Protein 6TA8 (pdb70)

Solvent-accessible surface area: 39970 Å² total; per-residue (Å²): 80,146,85,45,54,23,98,28,98,5,58,25,6,13,10,0,80,41,1,15,82,53,114,15,56,56,64,62,8,26,1,48,15,28,7,4,37,47,121,108,15,19,73,84,41,28,0,108,95,0,6,68,47,0,0,47,20,9,11,5,2,17,2,5,9,41,93,103,157,58,68,46,74,1,28,2,69,7,64,116,83,121,42,8,114,36,40,70,54,95,6,103,150,84,102,87,31,107,58,92,2,85,98,11,0,46,100,4,0,48,53,5,57,17,75,120,14,21,0,0,2,0,0,10,0,10,6,165,96,8,15,13,0,0,5,0,0,0,22,0,3,0,6,25,26,0,14,68,5,8,28,98,3,8,15,42,0,16,56,27,9,105,132,165,98,150,20,103,14,67,156,30,17,15,21,8,72,60,7,4,54,17,7,59,143,0,1,64,22,97,23,0,54,128,12,1,68,38,0,58,94,20,17,94,98,28,124,112,66,91,15,71,45,60,87,146,34,100,44,107,59,16,84,35,34,109,98,28,70,15,44,5,77,73,88,53,0,82,40,0,38,146,111,0,29,125,56,32,120,6,105,20,54,2,0,0,0,2,0,1,2,3,0,1,57,75,29,12,158,22,78,29,17,26,0,16,5,43,18,101,3,44,45,47,0,64,90,165,39,65,10,91,53,8,3,0,6,10,23,13,13,12,4,2,35,5,55,0,126,117,26,135,69,34,45,107,6,0,119,59,4,23,42,15,22,100,99,15,38,32,124,0,10,0,10,29,4,7,105,31,17,26,96,59,181,25,154,42,106,22,68,29,71,10,165,24,67,0,4,0,38,40,51,10,97,83,115,48,38,52,92,12,124,32,46,31,15,72,49,59,4,57,66,0,62,26,64,33,22,0,62,2,29,0,47,0,54,120,24,57,0,76,0,36,3,9,7,2,128,43,13,2,89,95,144,36,0,29,55,4,1,77,10,5,82,107,29,2,39,30,1,6,112,40,3,94,87,143,170,98,134,15,77,80,48,71,4,88,35,109,5,62,36,6,7,5,0,78,36,1,28,85,54,117,14,53,66,69,58,8,23,0,38,19,22,5,3,23,36,122,102,11,18,78,71,47,27,0,104,84,0,3,73,62,0,0,44,28,9,12,5,1,16,1,2,2,50,102,132,149,87,65,38,85,1,41,3,59,9,72,122,70,98,46,15,118,29,38,59,64,104,18,89,133,106,98,54,47,94,70,79,2,84,81,11,0,52,103,4,0,50,56,4,64,12,56,110,17,13,0,0,3,0,0,12,0,15,10,128,96,10,21,9,0,0,4,0,0,0,21,0,2,2,4,13,23,1,18,68,7,5,19,104,1,8,28,38,0,20,59,36,2,106,127,164,109,155,14,104,25,66,159,24,19,1,12,7,55,34,6,5,62,20,8,62,143,0,0,81,20,103,20,0,45,98,8,0,57,42,2,44,51,22,27,89,89,27,130,109,59,80,15,75,52,60,91,145,37,105,48,121,58,23,100,26,36,107,89,32,38,29,48,0,68,82,91,47,1,92,32,0,34,180,94,1,40,120,16,26,122,10,114,22,33,3,0,0,1,5,0,2,2,4,0,0,53,78,32,11,162,24,70,29,14,11,0,16,3,33,8,66,2,43,47,81,0,65,72,140,34,69,8,98,45,10,3,0,7,9,24,6,14,8,4,2,37,7,61,4,98,110,33,165,62,36,34,96,4,0,116,54,11,50,72,36,23,109,81,16,36,35,77,0,7,0,21,5,3,6,101,32,23,25,117,62,181,32,151,30,110,16,64,27,63,23,180,18,61,0,2,0,37,29,38,8,100,17,115,5,41,50,166,110,51,13,12,39,33,14,118,29,44,30,14,66,42,59,1,62,69,0,58,23,70,30,25,0,68,3,30,0,46,3,75,80,33,71,0,126,0,17,4,10,9,2,127,46,21,2,67,115,152,24,0,39,58,2,4,66,28,5,80,131,51,0,38,35,0,6,123,52,1,75,68,97,60,194

Structure (mmCIF, N/CA/C/O backbone):
data_6TA8
#
_entry.id   6TA8
#
_cell.length_a   120.661
_cell.length_b   120.661
_cell.length_c   256.002
_cell.angle_alpha   90.000
_cell.angle_beta   90.000
_cell.angle_gamma   120.000
#
_symmetry.space_group_name_H-M   'H 3'
#
loop_
_entity.id
_entity.type
_entity.pdbx_description
1 polymer 'Tyrocidine synthase 2'
2 water water
#
loop_
_atom_site.group_PDB
_atom_site.id
_atom_site.type_symbol
_atom_site.label_atom_id
_atom_site.label_alt_id
_atom_site.label_comp_id
_atom_site.label_asym_id
_atom_site.label_entity_id
_atom_site.label_seq_id
_atom_site.pdbx_PDB_ins_code
_atom_site.Cartn_x
_atom_site.Cartn_y
_atom_site.Cartn_z
_atom_site.occupancy
_atom_site.B_iso_or_equiv
_atom_site.auth_seq_id
_atom_site.auth_comp_id
_atom_site.auth_asym_id
_atom_site.auth_atom_id
_atom_site.pdbx_PDB_model_num
ATOM 1 N N . SER A 1 26 ? 36.897 -5.948 -33.757 1.00 53.81 6 SER A N 1
ATOM 2 C CA . SER A 1 26 ? 36.920 -5.693 -32.320 1.00 64.42 6 SER A CA 1
ATOM 3 C C . SER A 1 26 ? 37.238 -6.966 -31.542 1.00 65.64 6 SER A C 1
ATOM 4 O O . SER A 1 26 ? 36.491 -7.942 -31.599 1.00 67.57 6 SER A O 1
ATOM 7 N N . GLU A 1 27 ? 38.351 -6.947 -30.814 1.00 64.50 7 GLU A N 1
ATOM 8 C CA . GLU A 1 27 ? 38.757 -8.112 -30.042 1.00 73.54 7 GLU A CA 1
ATOM 9 C C . GLU A 1 27 ? 37.871 -8.279 -28.811 1.00 70.52 7 GLU A C 1
ATOM 10 O O . GLU A 1 27 ? 37.323 -7.313 -28.273 1.00 60.80 7 GLU A O 1
ATOM 16 N N . GLN A 1 28 ? 37.736 -9.528 -28.367 1.00 68.80 8 GLN A N 1
ATOM 17 C CA . GLN A 1 28 ? 36.880 -9.872 -27.239 1.00 65.49 8 GLN A CA 1
ATOM 18 C C . GLN A 1 28 ? 37.671 -10.261 -25.997 1.00 58.03 8 GLN A C 1
ATOM 19 O O . GLN A 1 28 ? 37.074 -10.674 -24.997 1.00 62.37 8 GLN A O 1
ATOM 25 N N . GLY A 1 29 ? 38.994 -10.140 -26.033 1.00 57.42 9 GLY A N 1
ATOM 26 C CA . GLY A 1 29 ? 39.825 -10.474 -24.896 1.00 57.41 9 GLY A CA 1
ATOM 27 C C . GLY A 1 29 ? 39.865 -9.360 -23.869 1.00 59.82 9 GLY A C 1
ATOM 28 O O . GLY A 1 29 ? 39.027 -8.455 -23.851 1.00 55.79 9 GLY A O 1
ATOM 29 N N . VAL A 1 30 ? 40.865 -9.438 -22.997 1.00 61.55 10 VAL A N 1
ATOM 30 C CA . VAL A 1 30 ? 41.081 -8.449 -21.948 1.00 56.32 10 VAL A CA 1
ATOM 31 C C . VAL A 1 30 ? 42.185 -7.508 -22.407 1.00 54.47 10 VAL A C 1
ATOM 32 O O . VAL A 1 30 ? 43.310 -7.943 -22.684 1.00 58.99 10 VAL A O 1
ATOM 36 N N . VAL A 1 31 ? 41.867 -6.220 -22.492 1.00 50.87 11 VAL A N 1
ATOM 37 C CA . VAL A 1 31 ? 42.794 -5.217 -23.002 1.00 52.05 11 VAL A CA 1
ATOM 38 C C . VAL A 1 31 ? 43.652 -4.703 -21.855 1.00 52.99 11 VAL A C 1
ATOM 39 O O . VAL A 1 31 ? 43.142 -4.402 -20.769 1.00 58.41 11 VAL A O 1
ATOM 43 N N . GLU A 1 32 ? 44.959 -4.605 -22.094 1.00 50.97 12 GLU A N 1
ATOM 44 C CA . GLU A 1 32 ? 45.901 -4.113 -21.100 1.00 51.91 12 GLU A CA 1
ATOM 45 C C . GLU A 1 32 ? 46.908 -3.191 -21.772 1.00 52.14 12 GLU A C 1
ATOM 46 O O . GLU A 1 32 ? 47.045 -3.176 -22.998 1.00 59.47 12 GLU A O 1
ATOM 52 N N . GLY A 1 33 ? 47.610 -2.416 -20.955 1.00 39.54 13 GLY A N 1
ATOM 53 C CA . GLY A 1 33 ? 48.702 -1.581 -21.417 1.00 40.55 13 GLY A CA 1
ATOM 54 C C . GLY A 1 33 ? 48.362 -0.101 -21.347 1.00 41.18 13 GLY A C 1
ATOM 55 O O . GLY A 1 33 ? 47.272 0.307 -20.944 1.00 37.70 13 GLY A O 1
ATOM 56 N N . GLU A 1 34 ? 49.340 0.702 -21.761 1.00 43.79 14 GLU A N 1
ATOM 57 C CA . GLU A 1 34 ? 49.193 2.151 -21.736 1.00 47.96 14 GLU A CA 1
ATOM 58 C C . GLU A 1 34 ? 48.268 2.621 -22.853 1.00 47.14 14 GLU A C 1
ATOM 59 O O . GLU A 1 34 ? 48.272 2.073 -23.959 1.00 51.19 14 GLU A O 1
ATOM 65 N N . ILE A 1 35 ? 47.463 3.639 -22.551 1.00 46.40 15 ILE A N 1
ATOM 66 C CA . ILE A 1 35 ? 46.608 4.301 -23.528 1.00 40.83 15 ILE A CA 1
ATOM 67 C C . ILE A 1 35 ? 46.993 5.773 -23.581 1.00 51.90 15 ILE A C 1
ATOM 68 O O . ILE A 1 35 ? 47.440 6.353 -22.587 1.00 52.53 15 ILE A O 1
ATOM 73 N N . ALA A 1 36 ? 46.829 6.374 -24.756 1.00 40.80 16 ALA A N 1
ATOM 74 C CA . ALA A 1 36 ? 47.091 7.796 -24.919 1.00 36.11 16 ALA A CA 1
ATOM 75 C C . ALA A 1 36 ? 45.917 8.617 -24.399 1.00 43.15 16 ALA A C 1
ATOM 76 O O . ALA A 1 36 ? 44.764 8.176 -24.417 1.00 44.62 16 ALA A O 1
ATOM 78 N N . LEU A 1 37 ? 46.222 9.825 -23.933 1.00 48.02 17 LEU A N 1
ATOM 79 C CA . LEU A 1 37 ? 45.206 10.706 -23.371 1.00 48.91 17 LEU A CA 1
ATOM 80 C C . LEU A 1 37 ? 44.390 11.336 -24.494 1.00 49.72 17 LEU A C 1
ATOM 81 O O . LEU A 1 37 ? 44.948 11.966 -25.399 1.00 49.87 17 LEU A O 1
ATOM 86 N N . THR A 1 38 ? 43.071 11.166 -24.435 1.00 47.28 18 THR A N 1
ATOM 87 C CA . THR A 1 38 ? 42.184 11.797 -25.394 1.00 46.10 18 THR A CA 1
ATOM 88 C C . THR A 1 38 ? 42.100 13.299 -25.115 1.00 52.21 18 THR A C 1
ATOM 89 O O . THR A 1 38 ? 42.485 13.757 -24.036 1.00 49.69 18 THR A O 1
ATOM 93 N N . PRO A 1 39 ? 41.623 14.092 -26.085 1.00 51.95 19 PRO A N 1
ATOM 94 C CA . PRO A 1 39 ? 41.547 15.548 -25.856 1.00 49.84 19 PRO A CA 1
ATOM 95 C C . PRO A 1 39 ? 40.758 15.939 -24.618 1.00 42.07 19 PRO A C 1
ATOM 96 O O . PRO A 1 39 ? 41.182 16.841 -23.884 1.00 39.49 19 PRO A O 1
ATOM 100 N N . ILE A 1 40 ? 39.619 15.292 -24.364 1.00 40.58 20 ILE A N 1
ATOM 101 C CA . ILE A 1 40 ? 38.836 15.634 -23.181 1.00 37.46 20 ILE A CA 1
ATOM 102 C C . ILE A 1 40 ? 39.555 15.182 -21.916 1.00 45.54 20 ILE A C 1
ATOM 103 O O . ILE A 1 40 ? 39.351 15.756 -20.838 1.00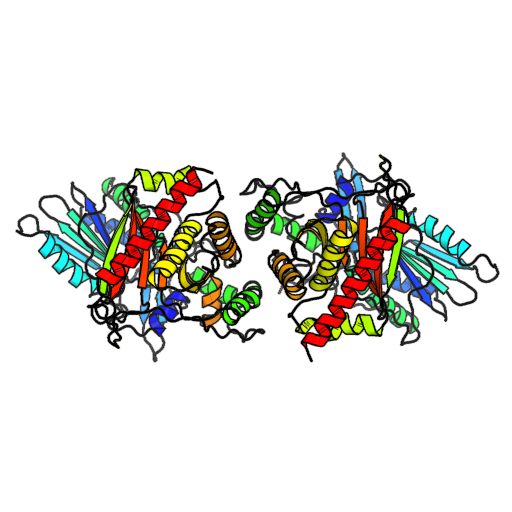 42.35 20 ILE A O 1
ATOM 108 N N . GLN A 1 41 ? 40.412 14.165 -22.020 1.00 44.63 21 GLN A N 1
ATOM 109 C CA . GLN A 1 41 ? 41.228 13.764 -20.882 1.00 38.09 21 GLN A CA 1
ATOM 110 C C . GLN A 1 41 ? 42.384 14.731 -20.665 1.00 45.20 21 GLN A C 1
ATOM 111 O O . GLN A 1 41 ? 42.722 15.051 -19.519 1.00 44.67 21 GLN A O 1
ATOM 117 N N . LYS A 1 42 ? 42.997 15.207 -21.752 1.00 38.87 22 LYS A N 1
ATOM 118 C CA . LYS A 1 42 ? 44.042 16.220 -21.634 1.00 42.00 22 LYS A CA 1
ATOM 119 C C . LYS A 1 42 ? 43.486 17.516 -21.060 1.00 43.28 22 LYS A C 1
ATOM 120 O O . LYS A 1 42 ? 44.153 18.190 -20.266 1.00 49.89 22 LYS A O 1
ATOM 126 N N . TRP A 1 43 ? 42.265 17.882 -21.456 1.00 39.40 23 TRP A N 1
ATOM 127 C CA . TRP A 1 43 ? 41.646 19.100 -20.944 1.00 38.91 23 TRP A CA 1
ATOM 128 C C . TRP A 1 43 ? 41.399 19.017 -19.443 1.00 40.60 23 TRP A C 1
ATOM 129 O O . TRP A 1 43 ? 41.451 20.039 -18.749 1.00 40.57 23 TRP A O 1
ATOM 140 N N . PHE A 1 44 ? 41.135 17.816 -18.925 1.00 40.39 24 PHE A N 1
ATOM 141 C CA . PHE A 1 44 ? 40.892 17.662 -17.494 1.00 42.54 24 PHE A CA 1
ATOM 142 C C . PHE A 1 44 ? 42.162 17.905 -16.687 1.00 40.36 24 PHE A C 1
ATOM 143 O O . PHE A 1 44 ? 42.123 18.558 -15.638 1.00 41.57 24 PHE A O 1
ATOM 151 N N . PHE A 1 45 ? 43.299 17.391 -17.162 1.00 39.21 25 PHE A N 1
ATOM 152 C CA . PHE A 1 45 ? 44.551 17.556 -16.433 1.00 38.55 25 PHE A CA 1
ATOM 153 C C . PHE A 1 45 ? 45.137 18.951 -16.604 1.00 50.28 25 PHE A C 1
ATOM 154 O O . PHE A 1 45 ? 45.768 19.469 -15.676 1.00 51.46 25 PHE A O 1
ATOM 162 N N . ALA A 1 46 ? 44.942 19.571 -17.772 1.00 48.21 26 ALA A N 1
ATOM 163 C CA . ALA A 1 46 ? 45.445 20.922 -17.989 1.00 40.21 26 ALA A CA 1
ATOM 164 C C . ALA A 1 46 ? 44.757 21.941 -17.093 1.00 33.03 26 ALA A C 1
ATOM 165 O O . ALA A 1 46 ? 45.317 23.014 -16.848 1.00 48.90 26 ALA A O 1
ATOM 167 N N . ASN A 1 47 ? 43.555 21.632 -16.602 1.00 36.62 27 ASN A N 1
ATOM 168 C CA . ASN A 1 47 ? 42.875 22.542 -15.688 1.00 49.24 27 ASN A CA 1
ATOM 169 C C . ASN A 1 47 ? 43.539 22.559 -14.317 1.00 45.03 27 ASN A C 1
ATOM 170 O O . ASN A 1 47 ? 43.437 23.559 -13.596 1.00 46.62 27 ASN A O 1
ATOM 175 N N . ASN A 1 48 ? 44.219 21.473 -13.947 1.00 40.84 28 ASN A N 1
ATOM 176 C CA . ASN A 1 48 ? 44.888 21.344 -12.652 1.00 42.10 28 ASN A CA 1
ATOM 177 C C . ASN A 1 48 ? 43.901 21.565 -11.504 1.00 42.69 28 ASN A C 1
ATOM 178 O O . ASN A 1 48 ? 44.039 22.479 -10.689 1.00 50.60 28 ASN A O 1
ATOM 183 N N . PHE A 1 49 ? 42.889 20.702 -11.461 1.00 39.65 29 PHE A N 1
ATOM 184 C CA . PHE A 1 49 ? 41.869 20.791 -10.429 1.00 44.59 29 PHE A CA 1
ATOM 185 C C . PHE A 1 49 ? 42.448 20.447 -9.062 1.00 41.86 29 PHE A C 1
ATOM 186 O O . PHE A 1 49 ? 43.380 19.648 -8.938 1.00 39.99 29 PHE A O 1
ATOM 194 N N . THR A 1 50 ? 41.885 21.065 -8.027 1.00 45.17 30 THR A N 1
ATOM 195 C CA . THR A 1 50 ? 42.197 20.684 -6.657 1.00 39.31 30 THR A CA 1
ATOM 196 C C . THR A 1 50 ? 41.379 19.454 -6.289 1.00 39.91 30 THR A C 1
ATOM 197 O O . THR A 1 50 ? 40.167 19.413 -6.526 1.00 46.70 30 THR A O 1
ATOM 201 N N . ASP A 1 51 ? 42.045 18.450 -5.719 1.00 42.51 31 ASP A N 1
ATOM 202 C CA . ASP A 1 51 ? 41.430 17.153 -5.441 1.00 41.20 31 ASP A CA 1
ATOM 203 C C . ASP A 1 51 ? 40.809 16.574 -6.711 1.00 39.20 31 ASP A C 1
ATOM 204 O O . ASP A 1 51 ? 39.626 16.227 -6.757 1.00 44.20 31 ASP A O 1
ATOM 209 N N . ARG A 1 52 ? 41.630 16.475 -7.760 1.00 33.69 32 ARG A N 1
ATOM 210 C CA . ARG A 1 52 ? 41.162 15.978 -9.049 1.00 41.46 32 ARG A CA 1
ATOM 211 C C . ARG A 1 52 ? 40.653 14.543 -8.981 1.00 42.25 32 ARG A C 1
ATOM 212 O O . ARG A 1 52 ? 40.037 14.076 -9.945 1.00 39.41 32 ARG A O 1
ATOM 220 N N . HIS A 1 53 ? 40.897 13.835 -7.875 1.00 34.35 33 HIS A N 1
ATOM 221 C CA . HIS A 1 53 ? 40.312 12.514 -7.687 1.00 27.66 33 HIS A CA 1
ATOM 222 C C . HIS A 1 53 ? 38.833 12.587 -7.337 1.00 31.52 33 HIS A C 1
ATOM 223 O O . HIS A 1 53 ? 38.141 11.565 -7.407 1.00 31.80 33 HIS A O 1
ATOM 230 N N . HIS A 1 54 ? 38.338 13.762 -6.956 1.00 34.98 34 HIS A N 1
ATOM 231 C CA . HIS A 1 54 ? 36.928 13.978 -6.638 1.00 36.12 34 HIS A CA 1
ATOM 232 C C . HIS A 1 54 ? 36.331 14.807 -7.774 1.00 45.31 34 HIS A C 1
ATOM 233 O O . HIS A 1 54 ? 36.301 16.038 -7.720 1.00 44.52 34 HIS A O 1
ATOM 240 N N . TRP A 1 55 ? 35.854 14.113 -8.805 1.00 41.87 35 TRP A N 1
ATOM 241 C CA . TRP A 1 55 ? 35.330 14.736 -10.013 1.00 39.99 35 TRP A CA 1
ATOM 242 C C . TRP A 1 55 ? 34.596 13.677 -10.822 1.00 39.33 35 TRP A C 1
ATOM 243 O O . TRP A 1 55 ? 35.051 13.286 -11.901 1.00 35.67 35 TRP A O 1
ATOM 254 N N . ASN A 1 56 ? 33.467 13.201 -10.306 1.00 35.86 36 ASN A N 1
ATOM 255 C CA . ASN A 1 56 ? 32.850 11.965 -10.764 1.00 37.30 36 ASN A CA 1
ATOM 256 C C . ASN A 1 56 ? 31.473 12.225 -11.368 1.00 34.99 36 ASN A C 1
ATOM 257 O O . ASN A 1 56 ? 30.984 13.356 -11.420 1.00 39.26 36 ASN A O 1
ATOM 262 N N . GLN A 1 57 ? 30.866 11.140 -11.842 1.00 27.52 37 GLN A N 1
ATOM 263 C CA . GLN A 1 57 ? 29.453 11.068 -12.180 1.00 35.30 37 GLN A CA 1
ATOM 264 C C . GLN A 1 57 ? 28.874 9.861 -11.459 1.00 38.14 37 GLN A C 1
ATOM 265 O O . GLN A 1 57 ? 29.536 8.825 -11.346 1.00 40.32 37 GLN A O 1
ATOM 271 N N . ALA A 1 58 ? 27.647 9.992 -10.961 1.00 34.54 38 ALA A N 1
ATOM 272 C CA . ALA A 1 58 ? 27.067 8.934 -10.148 1.00 43.19 38 ALA A CA 1
ATOM 273 C C . ALA A 1 58 ? 25.562 8.877 -10.354 1.00 42.49 38 ALA A C 1
ATOM 274 O O . ALA A 1 58 ? 24.926 9.876 -10.702 1.00 33.49 38 ALA A O 1
ATOM 276 N N . VAL A 1 59 ? 25.002 7.685 -10.139 1.00 38.49 39 VAL A N 1
ATOM 277 C CA . VAL A 1 59 ? 23.564 7.464 -10.166 1.00 39.93 39 VAL A CA 1
ATOM 278 C C . VAL A 1 59 ? 23.179 6.666 -8.928 1.00 48.44 39 VAL A C 1
ATOM 279 O O . VAL A 1 59 ? 23.961 5.858 -8.416 1.00 46.39 39 VAL A O 1
ATOM 283 N N . MET A 1 60 ? 21.966 6.906 -8.438 1.00 52.27 40 MET A N 1
ATOM 284 C CA . MET A 1 60 ? 21.427 6.212 -7.275 1.00 51.50 40 MET A CA 1
ATOM 285 C C . MET A 1 60 ? 20.221 5.399 -7.718 1.00 63.31 40 MET A C 1
ATOM 286 O O . MET A 1 60 ? 19.217 5.967 -8.162 1.00 67.25 40 MET A O 1
ATOM 291 N N . LEU A 1 61 ? 20.325 4.079 -7.613 1.00 61.26 41 LEU A N 1
ATOM 292 C CA . LEU A 1 61 ? 19.261 3.174 -8.021 1.00 55.83 41 LEU A CA 1
ATOM 293 C C . LEU A 1 61 ? 18.461 2.712 -6.808 1.00 61.45 41 LEU A C 1
ATOM 294 O O . LEU A 1 61 ? 18.871 2.873 -5.657 1.00 66.55 41 LEU A O 1
ATOM 299 N N . PHE A 1 62 ? 17.299 2.123 -7.085 1.00 60.91 42 PHE A N 1
ATOM 300 C CA . PHE A 1 62 ? 16.387 1.680 -6.043 1.00 64.13 42 PHE A CA 1
ATOM 301 C C . PHE A 1 62 ? 15.701 0.395 -6.482 1.00 62.73 42 PHE A C 1
ATOM 302 O O . PHE A 1 62 ? 15.475 0.168 -7.674 1.00 70.87 42 PHE A O 1
ATOM 310 N N . ARG A 1 63 ? 15.384 -0.450 -5.505 1.00 64.73 43 ARG A N 1
ATOM 311 C CA . ARG A 1 63 ? 14.630 -1.675 -5.749 1.00 67.53 43 ARG A CA 1
ATOM 312 C C . ARG A 1 63 ? 13.785 -1.955 -4.517 1.00 72.22 43 ARG A C 1
ATOM 313 O O . ARG A 1 63 ? 14.331 -2.156 -3.427 1.00 72.50 43 ARG A O 1
ATOM 321 N N . GLU A 1 64 ? 12.460 -1.962 -4.691 1.00 71.72 44 GLU A N 1
ATOM 322 C CA . GLU A 1 64 ? 11.560 -2.080 -3.547 1.00 74.90 44 GLU A CA 1
ATOM 323 C C . GLU A 1 64 ? 11.754 -3.402 -2.814 1.00 74.03 44 GLU A C 1
ATOM 324 O O . GLU A 1 64 ? 11.761 -3.439 -1.578 1.00 74.56 44 GLU A O 1
ATOM 330 N N . ASP A 1 65 ? 11.916 -4.498 -3.554 1.00 69.30 45 ASP A N 1
ATOM 331 C CA . ASP A 1 65 ? 12.175 -5.792 -2.934 1.00 71.66 45 ASP A CA 1
ATOM 332 C C . ASP A 1 65 ? 13.627 -5.959 -2.507 1.00 71.71 45 ASP A C 1
ATOM 333 O O . ASP A 1 65 ? 13.974 -7.006 -1.948 1.00 66.11 45 ASP A O 1
ATOM 338 N N . GLY A 1 66 ? 14.474 -4.967 -2.757 1.00 69.17 46 GLY A N 1
ATOM 339 C CA . GLY A 1 66 ? 15.844 -4.987 -2.292 1.00 68.60 46 GLY A CA 1
ATOM 340 C C . GLY A 1 66 ? 16.789 -5.695 -3.248 1.00 67.89 46 GLY A C 1
ATOM 341 O O . GLY A 1 66 ? 16.391 -6.484 -4.103 1.00 64.74 46 GLY A O 1
ATOM 342 N N . PHE A 1 67 ? 18.072 -5.389 -3.090 1.00 67.88 47 PHE A N 1
ATOM 343 C CA . PHE A 1 67 ? 19.143 -6.034 -3.833 1.00 63.94 47 PHE A CA 1
ATOM 344 C C . PHE A 1 67 ? 19.792 -7.122 -2.986 1.00 59.86 47 PHE A C 1
ATOM 345 O O . PHE A 1 67 ? 19.734 -7.103 -1.754 1.00 69.82 47 PHE A O 1
ATOM 353 N N . ASP A 1 68 ? 20.417 -8.076 -3.667 1.00 61.35 48 ASP A N 1
ATOM 354 C CA . ASP A 1 68 ? 21.254 -9.084 -3.030 1.00 65.00 48 ASP A CA 1
ATOM 355 C C . ASP A 1 68 ? 22.705 -8.741 -3.330 1.00 67.25 48 ASP A C 1
ATOM 356 O O . ASP A 1 68 ? 23.105 -8.701 -4.499 1.00 64.11 48 ASP A O 1
ATOM 361 N N . GLU A 1 69 ? 23.485 -8.483 -2.277 1.00 70.37 49 GLU A N 1
ATOM 362 C CA . GLU A 1 69 ? 24.850 -8.006 -2.472 1.00 69.92 49 GLU A CA 1
ATOM 363 C C . GLU A 1 69 ? 25.699 -9.036 -3.207 1.00 64.51 49 GLU A C 1
ATOM 364 O O . GLU A 1 69 ? 26.568 -8.674 -4.008 1.00 61.40 49 GLU A O 1
ATOM 370 N N . GLY A 1 70 ? 25.457 -10.325 -2.954 1.00 64.16 50 GLY A N 1
ATOM 371 C CA . GLY A 1 70 ? 26.187 -11.359 -3.668 1.00 59.39 50 GLY A CA 1
ATOM 372 C C . GLY A 1 70 ? 25.934 -11.335 -5.162 1.00 61.67 50 GLY A C 1
ATOM 373 O O . GLY A 1 70 ? 26.802 -11.720 -5.950 1.00 59.88 50 GLY A O 1
ATOM 374 N N . LEU A 1 71 ? 24.750 -10.879 -5.569 1.00 58.79 51 LEU A N 1
ATOM 375 C CA . LEU A 1 71 ? 24.414 -10.713 -6.978 1.00 59.97 51 LEU A CA 1
ATOM 376 C C . LEU A 1 71 ? 24.898 -9.385 -7.542 1.00 64.36 51 LEU A C 1
ATOM 377 O O . LEU A 1 71 ? 25.295 -9.325 -8.712 1.00 61.14 51 LEU A O 1
ATOM 382 N N . VAL A 1 72 ? 24.862 -8.319 -6.739 1.00 63.18 52 VAL A N 1
ATOM 383 C CA . VAL A 1 72 ? 25.397 -7.033 -7.177 1.00 53.37 52 VAL A CA 1
ATOM 384 C C . VAL A 1 72 ? 26.897 -7.139 -7.412 1.00 57.07 52 VAL A C 1
ATOM 385 O O . VAL A 1 72 ? 27.427 -6.609 -8.397 1.00 56.15 52 VAL A O 1
ATOM 389 N N . ARG A 1 73 ? 27.605 -7.831 -6.517 1.00 56.26 53 ARG A N 1
ATOM 390 C CA . ARG A 1 73 ? 29.038 -8.029 -6.703 1.00 52.61 53 ARG A CA 1
ATOM 391 C C . ARG A 1 73 ? 29.320 -8.887 -7.929 1.00 56.13 53 ARG A C 1
ATOM 392 O O . ARG A 1 73 ? 30.221 -8.576 -8.717 1.00 54.50 53 ARG A O 1
ATOM 400 N N . GLN A 1 74 ? 28.557 -9.969 -8.110 1.00 58.05 54 GLN A N 1
ATOM 401 C CA . GLN A 1 74 ? 28.755 -10.829 -9.272 1.00 55.32 54 GLN A CA 1
ATOM 402 C C . GLN A 1 74 ? 28.466 -10.090 -10.571 1.00 56.09 54 GLN A C 1
ATOM 403 O O . GLN A 1 74 ? 29.107 -10.358 -11.594 1.00 52.88 54 GLN A O 1
ATOM 409 N N . ALA A 1 75 ? 27.512 -9.158 -10.552 1.00 57.39 55 ALA A N 1
ATOM 410 C CA . ALA A 1 75 ? 27.222 -8.372 -11.745 1.00 54.47 55 ALA A CA 1
ATOM 411 C C . ALA A 1 75 ? 28.358 -7.406 -12.054 1.00 50.96 55 ALA A C 1
ATOM 412 O O . ALA A 1 75 ? 28.809 -7.307 -13.201 1.00 53.69 55 ALA A O 1
ATOM 414 N N . PHE A 1 76 ? 28.843 -6.688 -11.037 1.00 51.68 56 PHE A N 1
ATOM 415 C CA . PHE A 1 76 ? 29.904 -5.713 -11.264 1.00 51.89 56 PHE A CA 1
ATOM 416 C C . PHE A 1 76 ? 31.243 -6.386 -11.538 1.00 52.91 56 PHE A C 1
ATOM 417 O O . PHE A 1 76 ? 32.074 -5.828 -12.265 1.00 49.81 56 PHE A O 1
ATOM 425 N N . GLN A 1 77 ? 31.476 -7.575 -10.974 1.00 56.08 57 GLN A N 1
ATOM 426 C CA . GLN A 1 77 ? 32.684 -8.321 -11.313 1.00 50.22 57 GLN A CA 1
ATOM 427 C C . GLN A 1 77 ? 32.735 -8.645 -12.800 1.00 50.44 57 GLN A C 1
ATOM 428 O O . GLN A 1 77 ? 33.822 -8.706 -13.386 1.00 54.71 57 GLN A O 1
ATOM 434 N N . GLN A 1 78 ? 31.575 -8.852 -13.424 1.00 46.47 58 GLN A N 1
ATOM 435 C CA . GLN A 1 78 ? 31.527 -9.107 -14.858 1.00 53.42 58 GLN A CA 1
ATOM 436 C C . GLN A 1 78 ? 31.519 -7.815 -15.666 1.00 51.74 58 GLN A C 1
ATOM 437 O O . GLN A 1 78 ? 32.074 -7.777 -16.770 1.00 49.12 58 GLN A O 1
ATOM 443 N N . ILE A 1 79 ? 30.905 -6.755 -15.136 1.00 47.31 59 ILE A N 1
ATOM 444 C CA . ILE A 1 79 ? 30.855 -5.483 -15.852 1.00 41.48 59 ILE A CA 1
ATOM 445 C C . ILE A 1 79 ? 32.254 -4.902 -16.007 1.00 46.68 59 ILE A C 1
ATOM 446 O O . ILE A 1 79 ? 32.666 -4.515 -17.107 1.00 44.93 59 ILE A O 1
ATOM 451 N N . VAL A 1 80 ? 33.008 -4.835 -14.906 1.00 47.09 60 VAL A N 1
ATOM 452 C CA . VAL A 1 80 ? 34.341 -4.243 -14.951 1.00 38.73 60 VAL A CA 1
ATOM 453 C C . VAL A 1 80 ? 35.295 -5.108 -15.767 1.00 43.16 60 VAL A C 1
ATOM 454 O O . VAL A 1 80 ? 36.242 -4.596 -16.377 1.00 45.58 60 VAL A O 1
ATOM 458 N N . GLU A 1 81 ? 35.066 -6.422 -15.803 1.00 44.73 61 GLU A N 1
ATOM 459 C CA . GLU A 1 81 ? 35.863 -7.281 -16.672 1.00 49.26 61 GLU A CA 1
ATOM 460 C C . GLU A 1 81 ? 35.492 -7.075 -18.137 1.00 48.31 61 GLU A C 1
ATOM 461 O O . GLU A 1 81 ? 36.363 -7.093 -19.014 1.00 44.09 61 GLU A O 1
ATOM 467 N N . HIS A 1 82 ? 34.204 -6.867 -18.418 1.00 44.00 62 HIS A N 1
ATOM 468 C CA . HIS A 1 82 ? 33.761 -6.696 -19.798 1.00 46.65 62 HIS A CA 1
ATOM 469 C C . HIS A 1 82 ? 34.210 -5.352 -20.358 1.00 49.30 62 HIS A C 1
ATOM 470 O O . HIS A 1 82 ? 34.844 -5.288 -21.417 1.00 51.92 62 HIS A O 1
ATOM 477 N N . HIS A 1 83 ? 33.890 -4.265 -19.660 1.00 49.53 63 HIS A N 1
ATOM 478 C CA . HIS A 1 83 ? 34.258 -2.919 -20.094 1.00 41.11 63 HIS A CA 1
ATOM 479 C C . HIS A 1 83 ? 35.629 -2.593 -19.515 1.00 47.46 63 HIS A C 1
ATOM 480 O O . HIS A 1 83 ? 35.753 -2.219 -18.346 1.00 50.18 63 HIS A O 1
ATOM 487 N N . ASP A 1 84 ? 36.667 -2.729 -20.346 1.00 46.78 64 ASP A N 1
ATOM 488 C CA . ASP A 1 84 ? 38.041 -2.626 -19.868 1.00 43.17 64 ASP A CA 1
ATOM 489 C C . ASP A 1 84 ? 38.409 -1.222 -19.405 1.00 47.18 64 ASP A C 1
ATOM 490 O O . ASP A 1 84 ? 39.338 -1.077 -18.604 1.00 47.00 64 ASP A O 1
ATOM 495 N N . ALA A 1 85 ? 37.710 -0.190 -19.884 1.00 41.15 65 ALA A N 1
ATOM 496 C CA . ALA A 1 85 ? 38.047 1.174 -19.492 1.00 42.04 65 ALA A CA 1
ATOM 497 C C . ALA A 1 85 ? 37.817 1.431 -18.007 1.00 36.28 65 ALA A C 1
ATOM 498 O O . ALA A 1 85 ? 38.432 2.346 -17.450 1.00 27.05 65 ALA A O 1
ATOM 500 N N . LEU A 1 86 ? 36.953 0.651 -17.357 1.00 34.48 66 LEU A N 1
ATOM 501 C CA . LEU A 1 86 ? 36.684 0.834 -15.936 1.00 38.04 66 LEU A CA 1
ATOM 502 C C . LEU A 1 86 ? 37.812 0.324 -15.048 1.00 38.36 66 LEU A C 1
ATOM 503 O O . LEU A 1 86 ? 37.763 0.538 -13.832 1.00 44.84 66 LEU A O 1
ATOM 508 N N . ARG A 1 87 ? 38.819 -0.340 -15.618 1.00 46.36 67 ARG A N 1
ATOM 509 C CA . ARG A 1 87 ? 39.988 -0.800 -14.877 1.00 34.23 67 ARG A CA 1
ATOM 510 C C . ARG A 1 87 ? 41.176 0.142 -15.034 1.00 38.27 67 ARG A C 1
ATOM 511 O O . ARG A 1 87 ? 42.328 -0.284 -14.902 1.00 45.36 67 ARG A O 1
ATOM 519 N N . MET A 1 88 ? 40.918 1.416 -15.308 1.00 39.53 68 MET A N 1
ATOM 520 C CA . MET A 1 88 ? 41.972 2.370 -15.615 1.00 40.16 68 MET A CA 1
ATOM 521 C C . MET A 1 88 ? 42.546 2.990 -14.346 1.00 44.07 68 MET A C 1
ATOM 522 O O . MET A 1 88 ? 41.842 3.192 -13.353 1.00 39.80 68 MET A O 1
ATOM 527 N N . VAL A 1 89 ? 43.845 3.292 -14.396 1.00 39.50 69 VAL A N 1
ATOM 528 C CA . VAL A 1 89 ? 44.534 4.038 -13.352 1.00 42.07 69 VAL A CA 1
ATOM 529 C C . VAL A 1 89 ? 45.417 5.082 -14.023 1.00 45.23 69 VAL A C 1
ATOM 530 O O . VAL A 1 89 ? 45.798 4.951 -15.188 1.00 49.86 69 VAL A O 1
ATOM 534 N N . TYR A 1 90 ? 45.741 6.132 -13.270 1.00 47.63 70 TYR A N 1
ATOM 535 C CA . TYR A 1 90 ? 46.480 7.274 -13.796 1.00 46.78 70 TYR A CA 1
ATOM 536 C C . TYR A 1 90 ? 47.688 7.538 -12.910 1.00 54.12 70 TYR A C 1
ATOM 537 O O . TYR A 1 90 ? 47.536 7.772 -11.708 1.00 53.52 70 TYR A O 1
ATOM 546 N N . LYS A 1 91 ? 48.878 7.517 -13.501 1.00 56.01 71 LYS A N 1
ATOM 547 C CA . LYS A 1 91 ? 50.113 7.725 -12.763 1.00 52.92 71 LYS A CA 1
ATOM 548 C C . LYS A 1 91 ? 50.777 9.028 -13.187 1.00 60.29 71 LYS A C 1
ATOM 549 O O . LYS A 1 91 ? 50.727 9.420 -14.356 1.00 60.85 71 LYS A O 1
ATOM 555 N N . GLN A 1 92 ? 51.406 9.697 -12.221 1.00 60.63 72 GLN A N 1
ATOM 556 C CA . GLN A 1 92 ? 52.058 10.978 -12.478 1.00 67.00 72 GLN A CA 1
ATOM 557 C C . GLN A 1 92 ? 53.577 10.840 -12.430 1.00 72.03 72 GLN A C 1
ATOM 558 O O . GLN A 1 92 ? 54.233 11.415 -11.555 1.00 75.72 72 GLN A O 1
ATOM 564 N N . GLU A 1 93 ? 54.149 10.089 -13.368 1.00 76.33 73 GLU A N 1
ATOM 565 C CA . GLU A 1 93 ? 55.586 9.847 -13.392 1.00 76.60 73 GLU A CA 1
ATOM 566 C C . GLU A 1 93 ? 56.297 10.965 -14.147 1.00 82.48 73 GLU A C 1
ATOM 567 O O . GLU A 1 93 ? 55.879 11.342 -15.247 1.00 81.17 73 GLU A O 1
ATOM 573 N N . ASP A 1 94 ? 57.371 11.490 -13.550 1.00 82.72 74 ASP A N 1
ATOM 574 C CA . ASP A 1 94 ? 58.191 12.542 -14.156 1.00 81.45 74 ASP A CA 1
ATOM 575 C C . ASP A 1 94 ? 57.375 13.792 -14.477 1.00 83.48 74 ASP A C 1
ATOM 576 O O . ASP A 1 94 ? 57.715 14.552 -15.388 1.00 84.78 74 ASP A O 1
ATOM 581 N N . GLY A 1 95 ? 56.297 14.021 -13.729 1.00 80.39 75 GLY A N 1
ATOM 582 C CA . GLY A 1 95 ? 55.416 15.144 -13.952 1.00 81.29 75 GLY A CA 1
ATOM 583 C C . GLY A 1 95 ? 54.329 14.893 -14.978 1.00 84.10 75 GLY A C 1
ATOM 584 O O . GLY A 1 95 ? 53.218 15.414 -14.831 1.00 76.95 75 GLY A O 1
ATOM 585 N N . ALA A 1 96 ? 54.621 14.110 -16.013 1.00 83.31 76 ALA A N 1
ATOM 586 C CA . ALA A 1 96 ? 53.621 13.767 -17.009 1.00 73.05 76 ALA A CA 1
ATOM 587 C C . ALA A 1 96 ? 52.652 12.727 -16.456 1.00 77.37 76 ALA A C 1
ATOM 588 O O . ALA A 1 96 ? 52.937 12.026 -15.480 1.00 71.07 76 ALA A O 1
ATOM 590 N N . ILE A 1 97 ? 51.493 12.632 -17.098 1.00 71.20 77 ILE A N 1
ATOM 591 C CA . ILE A 1 97 ? 50.430 11.725 -16.681 1.00 55.52 77 ILE A CA 1
ATOM 592 C C . ILE A 1 97 ? 50.393 10.542 -17.635 1.00 56.22 77 ILE A C 1
ATOM 593 O O . ILE A 1 97 ? 50.466 10.710 -18.859 1.00 66.55 77 ILE A O 1
ATOM 598 N N . LYS A 1 98 ? 50.284 9.340 -17.074 1.00 56.26 78 LYS A N 1
ATOM 599 C CA . LYS A 1 98 ? 50.267 8.102 -17.843 1.00 51.41 78 LYS A CA 1
ATOM 600 C C . LYS A 1 98 ? 49.089 7.260 -17.379 1.00 50.54 78 LYS A C 1
ATOM 601 O O . LYS A 1 98 ? 49.034 6.861 -16.211 1.00 46.82 78 LYS A O 1
ATOM 607 N N . GLN A 1 99 ? 48.145 7.003 -18.281 1.00 50.62 79 GLN A N 1
ATOM 608 C CA . GLN A 1 99 ? 46.998 6.155 -17.982 1.00 49.54 79 GLN A CA 1
ATOM 609 C C . GLN A 1 99 ? 47.250 4.753 -18.519 1.00 48.68 79 GLN A C 1
ATOM 610 O O . GLN A 1 99 ? 47.648 4.585 -19.677 1.00 47.00 79 GLN A O 1
ATOM 616 N N . ILE A 1 100 ? 47.038 3.752 -17.669 1.00 47.21 80 ILE A N 1
ATOM 617 C CA . ILE A 1 100 ? 47.248 2.353 -18.019 1.00 49.47 80 ILE A CA 1
ATOM 618 C C . ILE A 1 100 ? 45.945 1.601 -17.800 1.00 50.68 80 ILE A C 1
ATOM 619 O O . ILE A 1 100 ? 45.340 1.696 -16.725 1.00 51.80 80 ILE A O 1
ATOM 624 N N . ASN A 1 101 ? 45.517 0.855 -18.814 1.00 48.24 81 ASN A N 1
ATOM 625 C CA . ASN A 1 101 ? 44.384 -0.050 -18.674 1.00 49.77 81 ASN A CA 1
ATOM 626 C C . ASN A 1 101 ? 44.884 -1.335 -18.025 1.00 52.16 81 ASN A C 1
ATOM 627 O O . ASN A 1 101 ? 45.564 -2.140 -18.669 1.00 52.60 81 ASN A O 1
ATOM 632 N N . ARG A 1 102 ? 44.565 -1.523 -16.750 1.00 53.82 82 ARG A N 1
ATOM 633 C CA . ARG A 1 102 ? 45.023 -2.705 -16.041 1.00 47.77 82 ARG A CA 1
ATOM 634 C C . ARG A 1 102 ? 44.223 -3.933 -16.470 1.00 53.92 82 ARG A C 1
ATOM 635 O O . ARG A 1 102 ? 43.130 -3.835 -17.037 1.00 45.87 82 ARG A O 1
ATOM 643 N N . GLY A 1 103 ? 44.791 -5.101 -16.198 1.00 53.03 83 GLY A N 1
ATOM 644 C CA . GLY A 1 103 ? 44.153 -6.368 -16.489 1.00 46.52 83 GLY A CA 1
ATOM 645 C C . GLY A 1 103 ? 43.207 -6.800 -15.391 1.00 44.90 83 GLY A C 1
ATOM 646 O O . GLY A 1 103 ? 42.664 -5.979 -14.645 1.00 49.75 83 GLY A O 1
ATOM 647 N N . LEU A 1 104 ? 43.006 -8.112 -15.289 1.00 41.80 84 LEU A N 1
ATOM 648 C CA . LEU A 1 104 ? 42.145 -8.706 -14.267 1.00 53.00 84 LEU A CA 1
ATOM 649 C C . LEU A 1 104 ? 42.943 -9.156 -13.049 1.00 54.76 84 LEU A C 1
ATOM 650 O O . LEU A 1 104 ? 42.650 -10.196 -12.452 1.00 57.04 84 LEU A O 1
ATOM 655 N N . THR A 1 105 ? 43.959 -8.388 -12.660 1.00 48.96 85 THR A N 1
ATOM 656 C CA . THR A 1 105 ? 44.827 -8.756 -11.548 1.00 55.62 85 THR A CA 1
ATOM 657 C C . THR A 1 105 ? 44.493 -8.031 -10.254 1.00 51.98 85 THR A C 1
ATOM 658 O O . THR A 1 105 ? 44.641 -8.615 -9.176 1.00 56.33 85 THR A O 1
ATOM 662 N N . ASP A 1 106 ? 44.053 -6.779 -10.332 1.00 52.18 86 ASP A N 1
ATOM 663 C CA . ASP A 1 106 ? 43.731 -5.986 -9.159 1.00 56.55 86 ASP A CA 1
ATOM 664 C C . ASP A 1 106 ? 42.234 -6.051 -8.873 1.00 50.20 86 ASP A C 1
ATOM 665 O O . ASP A 1 106 ? 41.470 -6.740 -9.552 1.00 41.70 86 ASP A O 1
ATOM 670 N N . GLU A 1 107 ? 41.815 -5.317 -7.845 1.00 60.41 87 GLU A N 1
ATOM 671 C CA . GLU A 1 107 ? 40.402 -5.245 -7.507 1.00 56.24 87 GLU A CA 1
ATOM 672 C C . GLU A 1 107 ? 39.642 -4.481 -8.582 1.00 56.62 87 GLU A C 1
ATOM 673 O O . GLU A 1 107 ? 40.109 -3.458 -9.091 1.00 59.55 87 GLU A O 1
ATOM 679 N N . ARG A 1 108 ? 38.458 -4.984 -8.923 1.00 45.70 88 ARG A N 1
ATOM 680 C CA . ARG A 1 108 ? 37.682 -4.424 -10.019 1.00 48.29 88 ARG A CA 1
ATOM 681 C C . ARG A 1 108 ? 36.750 -3.302 -9.584 1.00 50.45 88 ARG A C 1
ATOM 682 O O . ARG A 1 108 ? 36.382 -2.468 -10.420 1.00 41.04 88 ARG A O 1
ATOM 690 N N . PHE A 1 109 ? 36.374 -3.250 -8.308 1.00 43.49 89 PHE A N 1
ATOM 691 C CA . PHE A 1 109 ? 35.517 -2.185 -7.801 1.00 36.75 89 PHE A CA 1
ATOM 692 C C . PHE A 1 109 ? 35.544 -2.214 -6.280 1.00 50.68 89 PHE A C 1
ATOM 693 O O . PHE A 1 109 ? 35.866 -3.235 -5.665 1.00 47.35 89 PHE A O 1
ATOM 701 N N . ARG A 1 110 ? 35.202 -1.075 -5.683 1.00 39.73 90 ARG A N 1
ATOM 702 C CA . ARG A 1 110 ? 35.123 -0.933 -4.236 1.00 44.09 90 ARG A CA 1
ATOM 703 C C . ARG A 1 110 ? 33.662 -0.981 -3.806 1.00 50.58 90 ARG A C 1
ATOM 704 O O . ARG A 1 110 ? 32.833 -0.227 -4.326 1.00 47.12 90 ARG A O 1
ATOM 712 N N . PHE A 1 111 ? 33.355 -1.863 -2.859 1.00 45.29 91 PHE A N 1
ATOM 713 C CA . PHE A 1 111 ? 31.987 -2.123 -2.436 1.00 42.81 91 PHE A CA 1
ATOM 714 C C . PHE A 1 111 ? 31.746 -1.586 -1.031 1.00 52.70 91 PHE A C 1
ATOM 715 O O . PHE A 1 111 ? 32.631 -1.643 -0.171 1.00 47.66 91 PHE A O 1
ATOM 723 N N . TYR A 1 112 ? 30.540 -1.066 -0.808 1.00 51.86 92 TYR A N 1
ATOM 724 C CA . TYR A 1 112 ? 30.114 -0.557 0.489 1.00 44.44 92 TYR A CA 1
ATOM 725 C C . TYR A 1 112 ? 28.751 -1.146 0.815 1.00 51.64 92 TYR A C 1
ATOM 726 O O . TYR A 1 112 ? 27.853 -1.141 -0.033 1.00 43.83 92 TYR A O 1
ATOM 735 N N . SER A 1 113 ? 28.595 -1.647 2.039 1.00 56.18 93 SER A N 1
ATOM 736 C CA . SER A 1 113 ? 27.355 -2.278 2.476 1.00 51.01 93 SER A CA 1
ATOM 737 C C . SER A 1 113 ? 26.921 -1.659 3.795 1.00 59.48 93 SER A C 1
ATOM 738 O O . SER A 1 113 ? 27.667 -1.706 4.779 1.00 56.77 93 SER A O 1
ATOM 741 N N . TYR A 1 114 ? 25.717 -1.089 3.818 1.00 60.89 94 TYR A N 1
ATOM 742 C CA . TYR A 1 114 ? 25.172 -0.448 5.007 1.00 53.59 94 TYR A CA 1
ATOM 743 C C . TYR A 1 114 ? 23.792 -1.015 5.300 1.00 61.32 94 TYR A C 1
ATOM 744 O O . TYR A 1 114 ? 22.970 -1.158 4.389 1.00 53.53 94 TYR A O 1
ATOM 753 N N . ASP A 1 115 ? 23.544 -1.331 6.567 1.00 68.24 95 ASP A N 1
ATOM 754 C CA . ASP A 1 115 ? 22.274 -1.891 7.024 1.00 67.11 95 ASP A CA 1
ATOM 755 C C . ASP A 1 115 ? 21.567 -0.819 7.851 1.00 63.64 95 ASP A C 1
ATOM 756 O O . ASP A 1 115 ? 21.702 -0.765 9.075 1.00 74.92 95 ASP A O 1
ATOM 761 N N . LEU A 1 116 ? 20.805 0.038 7.170 1.00 63.98 96 LEU A N 1
ATOM 762 C CA . LEU A 1 116 ? 20.079 1.129 7.808 1.00 68.22 96 LEU A CA 1
ATOM 763 C C . LEU A 1 116 ? 18.592 0.823 7.960 1.00 71.18 96 LEU A C 1
ATOM 764 O O . LEU A 1 116 ? 17.763 1.739 7.932 1.00 75.18 96 LEU A O 1
ATOM 769 N N . LYS A 1 117 ? 18.237 -0.454 8.124 1.00 72.06 97 LYS A N 1
ATOM 770 C CA . LYS A 1 117 ? 16.832 -0.832 8.228 1.00 72.85 97 LYS A CA 1
ATOM 771 C C . LYS A 1 117 ? 16.201 -0.390 9.542 1.00 72.34 97 LYS A C 1
ATOM 772 O O . LYS A 1 117 ? 14.970 -0.325 9.630 1.00 75.78 97 LYS A O 1
ATOM 778 N N . ASN A 1 118 ? 17.006 -0.086 10.560 1.00 73.15 98 ASN A N 1
ATOM 779 C CA . ASN A 1 118 ? 16.499 0.329 11.860 1.00 76.61 98 ASN A CA 1
ATOM 780 C C . ASN A 1 118 ? 16.813 1.781 12.190 1.00 79.87 98 ASN A C 1
ATOM 781 O O . ASN A 1 118 ? 16.403 2.263 13.252 1.00 90.79 98 ASN A O 1
ATOM 786 N N . HIS A 1 119 ? 17.522 2.490 11.316 1.00 77.64 99 HIS A N 1
ATOM 787 C CA . HIS A 1 119 ? 17.959 3.842 11.623 1.00 82.57 99 HIS A CA 1
ATOM 788 C C . HIS A 1 119 ? 16.786 4.820 11.559 1.00 81.90 99 HIS A C 1
ATOM 789 O O . HIS A 1 119 ? 15.709 4.520 11.036 1.00 84.13 99 HIS A O 1
ATOM 796 N N . ALA A 1 120 ? 17.014 6.014 12.108 1.00 87.37 100 ALA A N 1
ATOM 797 C CA . ALA A 1 120 ? 15.992 7.051 12.155 1.00 84.07 100 ALA A CA 1
ATOM 798 C C . ALA A 1 120 ? 15.864 7.756 10.811 1.00 85.45 100 ALA A C 1
ATOM 799 O O . ALA A 1 120 ? 14.965 7.446 10.022 1.00 83.21 100 ALA A O 1
ATOM 801 N N . ASN A 1 121 ? 16.757 8.706 10.542 1.00 80.94 101 ASN A N 1
ATOM 802 C CA . ASN A 1 121 ? 16.743 9.455 9.292 1.00 74.53 101 ASN A CA 1
ATOM 803 C C . ASN A 1 121 ? 17.539 8.690 8.242 1.00 75.82 101 ASN A C 1
ATOM 804 O O . ASN A 1 121 ? 18.748 8.488 8.396 1.00 74.77 101 ASN A O 1
ATOM 809 N N . SER A 1 122 ? 16.858 8.270 7.174 1.00 73.66 102 SER A N 1
ATOM 810 C CA . SER A 1 122 ? 17.539 7.574 6.090 1.00 69.73 102 SER A CA 1
ATOM 811 C C . SER A 1 122 ? 18.237 8.549 5.149 1.00 67.97 102 SER A C 1
ATOM 812 O O . SER A 1 122 ? 19.368 8.297 4.720 1.00 69.32 102 SER A O 1
ATOM 815 N N . GLU A 1 123 ? 17.587 9.671 4.830 1.00 60.96 103 GLU A N 1
ATOM 816 C CA . GLU A 1 123 ? 18.131 10.586 3.831 1.00 63.76 103 GLU A CA 1
ATOM 817 C C . GLU A 1 123 ? 19.388 11.284 4.336 1.00 62.47 103 GLU A C 1
ATOM 818 O O . GLU A 1 123 ? 20.390 11.374 3.617 1.00 63.43 103 GLU A O 1
ATOM 824 N N . ALA A 1 124 ? 19.355 11.793 5.571 1.00 68.76 104 ALA A N 1
ATOM 825 C CA . ALA A 1 124 ? 20.518 12.494 6.104 1.00 64.55 104 ALA A CA 1
ATOM 826 C C . ALA A 1 124 ? 21.692 11.551 6.325 1.00 57.19 104 ALA A C 1
ATOM 827 O O . ALA A 1 124 ? 22.851 11.972 6.225 1.00 58.91 104 ALA A O 1
ATOM 829 N N . ARG A 1 125 ? 21.418 10.280 6.623 1.00 59.40 105 ARG A N 1
ATOM 830 C CA . ARG A 1 125 ? 22.492 9.315 6.827 1.00 54.14 105 ARG A CA 1
ATOM 831 C C . ARG A 1 125 ? 23.030 8.789 5.501 1.00 51.75 105 ARG A C 1
ATOM 832 O O . ARG A 1 125 ? 24.237 8.557 5.367 1.00 52.83 105 ARG A O 1
ATOM 840 N N . ILE A 1 126 ? 22.155 8.598 4.512 1.00 56.21 106 ILE A N 1
ATOM 841 C CA . ILE A 1 126 ? 22.608 8.122 3.208 1.00 51.57 106 ILE A CA 1
ATOM 842 C C . ILE A 1 126 ? 23.395 9.209 2.487 1.00 47.78 106 ILE A C 1
ATOM 843 O O . ILE A 1 126 ? 24.450 8.943 1.899 1.00 50.08 106 ILE A O 1
ATOM 848 N N . LEU A 1 127 ? 22.906 10.452 2.530 1.00 47.90 107 LEU A N 1
ATOM 849 C CA . LEU A 1 127 ? 23.618 11.550 1.882 1.00 47.97 107 LEU A CA 1
ATOM 850 C C . LEU A 1 127 ? 24.986 11.773 2.517 1.00 50.35 107 LEU A C 1
ATOM 851 O O . LEU A 1 127 ? 25.962 12.071 1.818 1.00 53.66 107 LEU A O 1
ATOM 856 N N . GLU A 1 128 ? 25.076 11.631 3.842 1.00 49.59 108 GLU A N 1
ATOM 857 C CA . GLU A 1 128 ? 26.356 11.809 4.520 1.00 46.86 108 GLU A CA 1
ATOM 858 C C . GLU A 1 128 ? 27.343 10.715 4.134 1.00 44.37 108 GLU A C 1
ATOM 859 O O . GLU A 1 128 ? 28.524 10.992 3.894 1.00 49.67 108 GLU A O 1
ATOM 865 N N . LEU A 1 129 ? 26.880 9.464 4.070 1.00 42.54 109 LEU A N 1
ATOM 866 C CA . LEU A 1 129 ? 27.756 8.374 3.654 1.00 40.64 109 LEU A CA 1
ATOM 867 C C . LEU A 1 129 ? 28.078 8.448 2.167 1.00 47.88 109 LEU A C 1
ATOM 868 O O . LEU A 1 129 ? 29.163 8.028 1.748 1.00 44.16 109 LEU A O 1
ATOM 873 N N . SER A 1 130 ? 27.155 8.974 1.358 1.00 46.62 110 SER A N 1
ATOM 874 C CA . SER A 1 130 ? 27.405 9.075 -0.077 1.00 50.62 110 SER A CA 1
ATOM 875 C C . SER A 1 130 ? 28.551 10.034 -0.373 1.00 46.13 110 SER A C 1
ATOM 876 O O . SER A 1 130 ? 29.424 9.728 -1.193 1.00 47.34 110 SER A O 1
ATOM 879 N N . ASP A 1 131 ? 28.572 11.191 0.293 1.00 42.51 111 ASP A N 1
ATOM 880 C CA . ASP A 1 131 ? 29.618 12.178 0.038 1.00 48.67 111 ASP A CA 1
ATOM 881 C C . ASP A 1 131 ? 30.998 11.631 0.383 1.00 50.76 111 ASP A C 1
ATOM 882 O O . ASP A 1 131 ? 31.976 11.904 -0.323 1.00 53.67 111 ASP A O 1
ATOM 887 N N . GLN A 1 132 ? 31.098 10.857 1.467 1.00 50.22 112 GLN A N 1
ATOM 888 C CA . GLN A 1 132 ? 32.384 10.276 1.839 1.00 48.47 112 GLN A CA 1
ATOM 889 C C . GLN A 1 132 ? 32.863 9.279 0.792 1.00 33.91 112 GLN A C 1
ATOM 890 O O . GLN A 1 132 ? 34.065 9.185 0.518 1.00 36.78 112 GLN A O 1
ATOM 896 N N . ILE A 1 133 ? 31.936 8.525 0.196 1.00 40.16 113 ILE A N 1
ATOM 897 C CA . ILE A 1 133 ? 32.308 7.588 -0.857 1.00 45.37 113 ILE A CA 1
ATOM 898 C C . ILE A 1 133 ? 32.651 8.333 -2.142 1.00 44.30 113 ILE A C 1
ATOM 899 O O . ILE A 1 133 ? 33.501 7.884 -2.922 1.00 46.33 113 ILE A O 1
ATOM 904 N N . GLN A 1 134 ? 32.021 9.487 -2.374 1.00 45.71 114 GLN A N 1
ATOM 905 C CA . GLN A 1 134 ? 32.317 10.269 -3.570 1.00 40.28 114 GLN A CA 1
ATOM 906 C C . GLN A 1 134 ? 33.733 10.831 -3.545 1.00 47.80 114 GLN A C 1
ATOM 907 O O . GLN A 1 134 ? 34.331 11.042 -4.607 1.00 46.83 114 GLN A O 1
ATOM 913 N N . SER A 1 135 ? 34.282 11.079 -2.358 1.00 34.18 115 SER A N 1
ATOM 914 C CA . SER A 1 135 ? 35.568 11.746 -2.212 1.00 34.42 115 SER A CA 1
ATOM 915 C C . SER A 1 135 ? 36.706 10.785 -1.893 1.00 34.94 115 SER A C 1
ATOM 916 O O . SER A 1 135 ? 37.801 11.236 -1.544 1.00 36.63 115 SER A O 1
ATOM 919 N N . SER A 1 136 ? 36.480 9.479 -2.010 1.00 35.85 116 SER A N 1
ATOM 920 C CA . SER A 1 136 ? 37.469 8.472 -1.646 1.00 36.71 116 SER A CA 1
ATOM 921 C C . SER A 1 136 ? 37.898 7.650 -2.857 1.00 34.82 116 SER A C 1
ATOM 922 O O . SER A 1 136 ? 38.128 6.443 -2.760 1.00 45.58 116 SER A O 1
ATOM 925 N N . ILE A 1 137 ? 38.018 8.295 -4.013 1.00 44.86 117 ILE A N 1
ATOM 926 C CA . ILE A 1 137 ? 38.454 7.624 -5.232 1.00 34.25 117 ILE A CA 1
ATOM 927 C C . ILE A 1 137 ? 39.963 7.778 -5.366 1.00 36.23 117 ILE A C 1
ATOM 928 O O . ILE A 1 137 ? 40.489 8.897 -5.336 1.00 36.45 117 ILE A O 1
ATOM 933 N N . ASP A 1 138 ? 40.661 6.654 -5.504 1.00 37.69 118 ASP A N 1
ATOM 934 C CA . ASP A 1 138 ? 42.104 6.651 -5.706 1.00 45.53 118 ASP A CA 1
ATOM 935 C C . ASP A 1 138 ? 42.395 6.604 -7.201 1.00 44.37 118 ASP A C 1
ATOM 936 O O . ASP A 1 138 ? 42.067 5.620 -7.871 1.00 43.10 118 ASP A O 1
ATOM 941 N N . LEU A 1 139 ? 43.012 7.665 -7.722 1.00 37.68 119 LEU A N 1
ATOM 942 C CA . LEU A 1 139 ? 43.256 7.745 -9.157 1.00 41.22 119 LEU A CA 1
ATOM 943 C C . LEU A 1 139 ? 44.510 6.988 -9.579 1.00 43.63 119 LEU A C 1
ATOM 944 O O . LEU A 1 139 ? 44.567 6.477 -10.703 1.00 49.26 119 LEU A O 1
ATOM 949 N N . GLU A 1 140 ? 45.516 6.900 -8.706 1.00 45.51 120 GLU A N 1
ATOM 950 C CA . GLU A 1 140 ? 46.773 6.270 -9.099 1.00 49.68 120 GLU A CA 1
ATOM 951 C C . GLU A 1 140 ? 46.722 4.752 -8.991 1.00 51.81 120 GLU A C 1
ATOM 952 O O . GLU A 1 140 ? 47.325 4.057 -9.817 1.00 57.95 120 GLU A O 1
ATOM 958 N N . HIS A 1 141 ? 46.014 4.217 -7.997 1.00 48.27 121 HIS A N 1
ATOM 959 C CA . HIS A 1 141 ? 45.956 2.779 -7.788 1.00 44.63 121 HIS A CA 1
ATOM 960 C C . HIS A 1 141 ? 44.579 2.182 -8.038 1.00 40.45 121 HIS A C 1
ATOM 961 O O . HIS A 1 141 ? 44.461 0.953 -8.104 1.00 47.66 121 HIS A O 1
ATOM 968 N N . GLY A 1 142 ? 43.544 3.004 -8.182 1.00 34.64 122 GLY A N 1
ATOM 969 C CA . GLY A 1 142 ? 42.208 2.509 -8.408 1.00 36.79 122 GLY A CA 1
ATOM 970 C C . GLY A 1 142 ? 41.622 1.865 -7.168 1.00 43.03 122 GLY A C 1
ATOM 971 O O . GLY A 1 142 ? 42.230 1.867 -6.093 1.00 40.17 122 GLY A O 1
ATOM 972 N N . PRO A 1 143 ? 40.413 1.296 -7.294 1.00 47.16 123 PRO A N 1
ATOM 973 C CA . PRO A 1 143 ? 39.618 1.306 -8.525 1.00 36.73 123 PRO A CA 1
ATOM 974 C C . PRO A 1 143 ? 38.785 2.577 -8.679 1.00 42.34 123 PRO A C 1
ATOM 975 O O . PRO A 1 143 ? 38.519 3.262 -7.692 1.00 32.61 123 PRO A O 1
ATOM 979 N N . LEU A 1 144 ? 38.379 2.884 -9.908 1.00 42.21 124 LEU A N 1
ATOM 980 C CA . LEU A 1 144 ? 37.602 4.083 -10.190 1.00 30.84 124 LEU A CA 1
ATOM 981 C C . LEU A 1 144 ? 36.103 3.878 -10.022 1.00 27.75 124 LEU A C 1
ATOM 982 O O . LEU A 1 144 ? 35.342 4.839 -10.175 1.00 28.94 124 LEU A O 1
ATOM 987 N N . VAL A 1 145 ? 35.660 2.664 -9.705 1.00 30.23 125 VAL A N 1
ATOM 988 C CA . VAL A 1 145 ? 34.243 2.347 -9.557 1.00 34.50 125 VAL A CA 1
ATOM 989 C C . VAL A 1 145 ? 33.962 2.075 -8.084 1.00 39.82 125 VAL A C 1
ATOM 990 O O . VAL A 1 145 ? 34.579 1.188 -7.480 1.00 36.69 125 VAL A O 1
ATOM 994 N N . HIS A 1 146 ? 33.030 2.833 -7.510 1.00 42.13 126 HIS A N 1
ATOM 995 C CA . HIS A 1 146 ? 32.592 2.654 -6.130 1.00 44.09 126 HIS A CA 1
ATOM 996 C C . HIS A 1 146 ? 31.113 2.296 -6.132 1.00 45.05 126 HIS A C 1
ATOM 997 O O . HIS A 1 146 ? 30.292 3.043 -6.676 1.00 48.97 126 HIS A O 1
ATOM 1004 N N . VAL A 1 147 ? 30.775 1.161 -5.527 1.00 42.07 127 VAL A N 1
ATOM 1005 C CA . VAL A 1 147 ? 29.398 0.688 -5.438 1.00 47.60 127 VAL A CA 1
ATOM 1006 C C . VAL A 1 147 ? 29.000 0.650 -3.970 1.00 49.78 127 VAL A C 1
ATOM 1007 O O . VAL A 1 147 ? 29.709 0.061 -3.145 1.00 49.68 127 VAL A O 1
ATOM 1011 N N . ALA A 1 148 ? 27.872 1.277 -3.645 1.00 47.85 128 ALA A N 1
ATOM 1012 C CA . ALA A 1 148 ? 27.393 1.360 -2.272 1.00 50.75 128 ALA A CA 1
ATOM 1013 C C . ALA A 1 148 ? 25.943 0.910 -2.213 1.00 49.97 128 ALA A C 1
ATOM 1014 O O . ALA A 1 148 ? 25.109 1.388 -2.988 1.00 54.65 128 ALA A O 1
ATOM 1016 N N . LEU A 1 149 ? 25.647 -0.004 -1.293 1.00 47.28 129 LEU A N 1
ATOM 1017 C CA . LEU A 1 149 ? 24.303 -0.531 -1.100 1.00 50.36 129 LEU A CA 1
ATOM 1018 C C . LEU A 1 149 ? 23.779 -0.055 0.249 1.00 51.60 129 LEU A C 1
ATOM 1019 O O . LEU A 1 149 ? 24.380 -0.344 1.289 1.00 52.21 129 LEU A O 1
ATOM 1024 N N . PHE A 1 150 ? 22.667 0.675 0.227 1.00 50.14 130 PHE A N 1
ATOM 1025 C CA . PHE A 1 150 ? 22.031 1.197 1.432 1.00 57.82 130 PHE A CA 1
ATOM 1026 C C . PHE A 1 150 ? 20.696 0.486 1.615 1.00 59.61 130 PHE A C 1
ATOM 1027 O O . PHE A 1 150 ? 19.739 0.752 0.880 1.00 58.29 130 PHE A O 1
ATOM 1035 N N . ALA A 1 151 ? 20.634 -0.413 2.593 1.00 60.84 131 ALA A N 1
ATOM 1036 C CA . ALA A 1 151 ? 19.422 -1.171 2.877 1.00 62.26 131 ALA A CA 1
ATOM 1037 C C . ALA A 1 151 ? 18.627 -0.466 3.969 1.00 65.87 131 ALA A C 1
ATOM 1038 O O . ALA A 1 151 ? 19.109 -0.317 5.096 1.00 76.31 131 ALA A O 1
ATOM 1040 N N . THR A 1 152 ? 17.416 -0.036 3.635 1.00 68.81 132 THR A N 1
ATOM 1041 C CA . THR A 1 152 ? 16.511 0.607 4.578 1.00 69.75 132 THR A CA 1
ATOM 1042 C C . THR A 1 152 ? 15.236 -0.221 4.706 1.00 75.91 132 THR A C 1
ATOM 1043 O O . THR A 1 152 ? 15.099 -1.293 4.111 1.00 81.20 132 THR A O 1
ATOM 1047 N N . LYS A 1 153 ? 14.291 0.291 5.497 1.00 71.81 133 LYS A N 1
ATOM 1048 C CA . LYS A 1 153 ? 13.043 -0.427 5.719 1.00 75.70 133 LYS A CA 1
ATOM 1049 C C . LYS A 1 153 ? 12.106 -0.350 4.521 1.00 75.00 133 LYS A C 1
ATOM 1050 O O . LYS A 1 153 ? 11.172 -1.153 4.430 1.00 73.50 133 LYS A O 1
ATOM 1056 N N . ASP A 1 154 ? 12.334 0.589 3.602 1.00 73.91 134 ASP A N 1
ATOM 1057 C CA . ASP A 1 154 ? 11.474 0.780 2.441 1.00 78.75 134 ASP A CA 1
ATOM 1058 C C . ASP A 1 154 ? 12.180 0.415 1.137 1.00 76.55 134 ASP A C 1
ATOM 1059 O O . ASP A 1 154 ? 11.912 1.013 0.093 1.00 78.78 134 ASP A O 1
ATOM 1064 N N . GLY A 1 155 ? 13.077 -0.560 1.182 1.00 75.24 135 GLY A N 1
ATOM 1065 C CA . GLY A 1 155 ? 13.800 -1.018 0.013 1.00 70.77 135 GLY A CA 1
ATOM 1066 C C . GLY A 1 155 ? 15.296 -0.858 0.183 1.00 71.69 135 GLY A C 1
ATOM 1067 O O . GLY A 1 155 ? 15.805 -0.585 1.274 1.00 69.27 135 GLY A O 1
ATOM 1068 N N . ASP A 1 156 ? 16.010 -1.034 -0.927 1.00 68.86 136 ASP A N 1
ATOM 1069 C CA . ASP A 1 156 ? 17.462 -0.936 -0.962 1.00 63.48 136 ASP A CA 1
ATOM 1070 C C . ASP A 1 156 ? 17.876 0.113 -1.984 1.00 61.09 136 ASP A C 1
ATOM 1071 O O . ASP A 1 156 ? 17.371 0.119 -3.112 1.00 57.02 136 ASP A O 1
ATOM 1076 N N . HIS A 1 157 ? 18.790 0.994 -1.587 1.00 60.54 137 HIS A N 1
ATOM 1077 C CA . HIS A 1 157 ? 19.343 2.011 -2.471 1.00 54.57 137 HIS A CA 1
ATOM 1078 C C . HIS A 1 157 ? 20.751 1.603 -2.884 1.00 55.41 137 HIS A C 1
ATOM 1079 O O . HIS A 1 157 ? 21.551 1.182 -2.043 1.00 57.50 137 HIS A O 1
ATOM 1086 N N . LEU A 1 158 ? 21.049 1.727 -4.176 1.00 59.03 138 LEU A N 1
ATOM 1087 C CA . LEU A 1 158 ? 22.340 1.330 -4.729 1.00 53.51 138 LEU A CA 1
ATOM 1088 C C . LEU A 1 158 ? 22.988 2.543 -5.384 1.00 54.41 138 LEU A C 1
ATOM 1089 O O . LEU A 1 158 ? 22.474 3.066 -6.379 1.00 55.89 138 LEU A O 1
ATOM 1094 N N . LEU A 1 159 ? 24.113 2.983 -4.829 1.00 48.75 139 LEU A N 1
ATOM 1095 C CA . LEU A 1 159 ? 24.874 4.103 -5.365 1.00 38.70 139 LEU A CA 1
ATOM 1096 C C . LEU A 1 159 ? 26.033 3.574 -6.198 1.00 47.39 139 LEU A C 1
ATOM 1097 O O . LEU A 1 159 ? 26.748 2.663 -5.767 1.00 54.29 139 LEU A O 1
ATOM 1102 N N . VAL A 1 160 ? 26.212 4.140 -7.389 1.00 43.40 140 VAL A N 1
ATOM 1103 C CA . VAL A 1 160 ? 27.280 3.750 -8.307 1.00 43.71 140 VAL A CA 1
ATOM 1104 C C . VAL A 1 160 ? 27.995 5.029 -8.724 1.00 46.45 140 VAL A C 1
ATOM 1105 O O . VAL A 1 160 ? 27.498 5.777 -9.573 1.00 48.78 140 VAL A O 1
ATOM 1109 N N . ALA A 1 161 ? 29.160 5.283 -8.135 1.00 45.20 141 ALA A N 1
ATOM 1110 C CA . ALA A 1 161 ? 29.949 6.475 -8.418 1.00 38.86 141 ALA A CA 1
ATOM 1111 C C . ALA A 1 161 ? 31.213 6.082 -9.169 1.00 34.40 141 ALA A C 1
ATOM 1112 O O . ALA A 1 161 ? 31.957 5.202 -8.724 1.00 38.68 141 ALA A O 1
ATOM 1114 N N . ILE A 1 162 ? 31.448 6.731 -10.307 1.00 41.98 142 ILE A N 1
ATOM 1115 C CA . ILE A 1 162 ? 32.601 6.456 -11.155 1.00 37.96 142 ILE A CA 1
ATOM 1116 C C . ILE A 1 162 ? 33.259 7.777 -11.523 1.00 39.82 142 ILE A C 1
ATOM 1117 O O . ILE A 1 162 ? 32.573 8.750 -11.855 1.00 39.39 142 ILE A O 1
ATOM 1122 N N . HIS A 1 163 ? 34.589 7.808 -11.464 1.00 32.51 143 HIS A N 1
ATOM 1123 C CA . HIS A 1 163 ? 35.328 8.998 -11.865 1.00 35.54 143 HIS A CA 1
ATOM 1124 C C . HIS A 1 163 ? 35.035 9.335 -13.322 1.00 36.58 143 HIS A C 1
ATOM 1125 O O . HIS A 1 163 ? 34.948 8.450 -14.177 1.00 44.55 143 HIS A O 1
ATOM 1132 N N . HIS A 1 164 ? 34.886 10.631 -13.601 1.00 34.10 144 HIS A N 1
ATOM 1133 C CA . HIS A 1 164 ? 34.470 11.092 -14.921 1.00 38.57 144 HIS A CA 1
ATOM 1134 C C . HIS A 1 164 ? 35.487 10.787 -16.015 1.00 39.24 144 HIS A C 1
ATOM 1135 O O . HIS A 1 164 ? 35.169 10.967 -17.195 1.00 33.11 144 HIS A O 1
ATOM 1142 N N . LEU A 1 165 ? 36.688 10.329 -15.661 1.00 39.95 145 LEU A N 1
ATOM 1143 C CA . LEU A 1 165 ? 37.728 10.104 -16.655 1.00 38.55 145 LEU A CA 1
ATOM 1144 C C . LEU A 1 165 ? 37.486 8.869 -17.514 1.00 38.44 145 LEU A C 1
ATOM 1145 O O . LEU A 1 165 ? 38.223 8.667 -18.485 1.00 34.59 145 LEU A O 1
ATOM 1150 N N . VAL A 1 166 ? 36.486 8.047 -17.194 1.00 39.16 146 VAL A N 1
ATOM 1151 C CA . VAL A 1 166 ? 36.292 6.780 -17.894 1.00 27.78 146 VAL A CA 1
ATOM 1152 C C . VAL A 1 166 ? 34.823 6.551 -18.232 1.00 31.03 146 VAL A C 1
ATOM 1153 O O . VAL A 1 166 ? 34.446 5.457 -18.667 1.00 34.59 146 VAL A O 1
ATOM 1157 N N . VAL A 1 167 ? 33.981 7.568 -18.037 1.00 29.17 147 VAL A N 1
ATOM 1158 C CA . VAL A 1 167 ? 32.548 7.447 -18.285 1.00 29.32 147 VAL A CA 1
ATOM 1159 C C . VAL A 1 167 ? 32.013 8.767 -18.818 1.00 34.89 147 VAL A C 1
ATOM 1160 O O . VAL A 1 167 ? 32.571 9.838 -18.567 1.00 36.10 147 VAL A O 1
ATOM 1164 N N . ASP A 1 168 ? 30.909 8.683 -19.556 1.00 27.86 148 ASP A N 1
ATOM 1165 C CA . ASP A 1 168 ? 30.160 9.856 -19.987 1.00 24.70 148 ASP A CA 1
ATOM 1166 C C . ASP A 1 168 ? 28.682 9.478 -20.048 1.00 29.57 148 ASP A C 1
ATOM 1167 O O . ASP A 1 168 ? 28.280 8.408 -19.582 1.00 31.19 148 ASP A O 1
ATOM 1172 N N . GLY A 1 169 ? 27.872 10.361 -20.635 1.00 35.22 149 GLY A N 1
ATOM 1173 C CA . GLY A 1 169 ? 26.431 10.145 -20.639 1.00 29.82 149 GLY A CA 1
ATOM 1174 C C . GLY A 1 169 ? 26.024 8.864 -21.343 1.00 41.99 149 GLY A C 1
ATOM 1175 O O . GLY A 1 169 ? 25.220 8.085 -20.826 1.00 43.20 149 GLY A O 1
ATOM 1176 N N . VAL A 1 170 ? 26.573 8.630 -22.538 1.00 35.19 150 VAL A N 1
ATOM 1177 C CA . VAL A 1 170 ? 26.225 7.427 -23.289 1.00 36.74 150 VAL A CA 1
ATOM 1178 C C . VAL A 1 170 ? 26.727 6.182 -22.568 1.00 38.53 150 VAL A C 1
ATOM 1179 O O . VAL A 1 170 ? 26.066 5.136 -22.574 1.00 43.08 150 VAL A O 1
ATOM 1183 N N . SER A 1 171 ? 27.897 6.274 -21.928 1.00 36.88 151 SER A N 1
ATOM 1184 C CA . SER A 1 171 ? 28.434 5.132 -21.194 1.00 37.65 151 SER A CA 1
ATOM 1185 C C . SER A 1 171 ? 27.510 4.702 -20.062 1.00 41.68 151 SER A C 1
ATOM 1186 O O . SER A 1 171 ? 27.441 3.512 -19.737 1.00 44.51 151 SER A O 1
ATOM 1189 N N . TRP A 1 172 ? 26.792 5.649 -19.454 1.00 40.36 152 TRP A N 1
ATOM 1190 C CA . TRP A 1 172 ? 25.874 5.296 -18.376 1.00 47.34 152 TRP A CA 1
ATOM 1191 C C . TRP A 1 172 ? 24.674 4.514 -18.895 1.00 48.23 152 TRP A C 1
ATOM 1192 O O . TRP A 1 172 ? 24.151 3.646 -18.186 1.00 46.09 152 TRP A O 1
ATOM 1203 N N . ARG A 1 173 ? 24.227 4.799 -20.121 1.00 52.06 153 ARG A N 1
ATOM 1204 C CA . ARG A 1 173 ? 23.132 4.027 -20.697 1.00 46.71 153 ARG A CA 1
ATOM 1205 C C . ARG A 1 173 ? 23.557 2.587 -20.961 1.00 46.86 153 ARG A C 1
ATOM 1206 O O . ARG A 1 173 ? 22.760 1.657 -20.786 1.00 45.67 153 ARG A O 1
ATOM 1214 N N . ILE A 1 174 ? 24.810 2.382 -21.379 1.00 45.34 154 ILE A N 1
ATOM 1215 C CA . ILE A 1 174 ? 25.325 1.024 -21.528 1.00 39.65 154 ILE A CA 1
ATOM 1216 C C . ILE A 1 174 ? 25.415 0.338 -20.172 1.00 44.90 154 ILE A C 1
ATOM 1217 O O . ILE A 1 174 ? 25.203 -0.876 -20.067 1.00 52.96 154 ILE A O 1
ATOM 1222 N N . LEU A 1 175 ? 25.721 1.096 -19.117 1.00 49.48 155 LEU A N 1
ATOM 1223 C CA . LEU A 1 175 ? 25.780 0.519 -17.778 1.00 44.61 155 LEU A CA 1
ATOM 1224 C C . LEU A 1 175 ? 24.400 0.075 -17.311 1.00 44.52 155 LEU A C 1
ATOM 1225 O O . LEU A 1 175 ? 24.243 -1.026 -16.769 1.00 46.90 155 LEU A O 1
ATOM 1230 N N . PHE A 1 176 ? 23.386 0.922 -17.510 1.00 46.87 156 PHE A N 1
ATOM 1231 C CA . PHE A 1 176 ? 22.030 0.566 -17.102 1.00 47.87 156 PHE A CA 1
ATOM 1232 C C . PHE A 1 176 ? 21.542 -0.676 -17.837 1.00 50.73 156 PHE A C 1
ATOM 1233 O O . PHE A 1 176 ? 20.814 -1.497 -17.269 1.00 58.86 156 PHE A O 1
ATOM 1241 N N . GLU A 1 177 ? 21.932 -0.828 -19.104 1.00 53.48 157 GLU A N 1
ATOM 1242 C CA . GLU A 1 177 ? 21.530 -2.005 -19.865 1.00 50.78 157 GLU A CA 1
ATOM 1243 C C . GLU A 1 177 ? 22.250 -3.252 -19.366 1.00 40.54 157 GLU A C 1
ATOM 1244 O O . GLU A 1 177 ? 21.618 -4.276 -19.084 1.00 40.06 157 GLU A O 1
ATOM 1250 N N . ASP A 1 178 ? 23.576 -3.177 -19.242 1.00 39.03 158 ASP A N 1
ATOM 1251 C CA . ASP A 1 178 ? 24.356 -4.365 -18.911 1.00 41.61 158 ASP A CA 1
ATOM 1252 C C . ASP A 1 178 ? 24.133 -4.801 -17.467 1.00 48.29 158 ASP A C 1
ATOM 1253 O O . ASP A 1 178 ? 24.090 -6.002 -17.179 1.00 40.40 158 ASP A O 1
ATOM 1258 N N . PHE A 1 179 ? 23.989 -3.847 -16.544 1.00 40.77 159 PHE A N 1
ATOM 1259 C CA . PHE A 1 179 ? 23.760 -4.219 -15.151 1.00 47.84 159 PHE A CA 1
ATOM 1260 C C . PHE A 1 179 ? 22.373 -4.820 -14.962 1.00 47.50 159 PHE A C 1
ATOM 1261 O O . PHE A 1 179 ? 22.207 -5.784 -14.205 1.00 50.33 159 PHE A O 1
ATOM 1269 N N . SER A 1 180 ? 21.364 -4.263 -15.636 1.00 47.58 160 SER A N 1
ATOM 1270 C CA . SER A 1 180 ? 20.026 -4.838 -15.554 1.00 44.21 160 SER A CA 1
ATOM 1271 C C . SER A 1 180 ? 19.980 -6.228 -16.171 1.00 42.88 160 SER A C 1
ATOM 1272 O O . SER A 1 180 ? 19.182 -7.070 -15.742 1.00 50.87 160 SER A O 1
ATOM 1275 N N . SER A 1 181 ? 20.823 -6.489 -17.171 1.00 48.20 161 SER A N 1
ATOM 1276 C CA . SER A 1 181 ? 20.896 -7.822 -17.756 1.00 47.24 161 SER A CA 1
ATOM 1277 C C . SER A 1 181 ? 21.753 -8.754 -16.908 1.00 46.90 161 SER A C 1
ATOM 1278 O O . SER A 1 181 ? 21.400 -9.924 -16.720 1.00 51.61 161 SER A O 1
ATOM 1281 N N . ALA A 1 182 ? 22.878 -8.254 -16.390 1.00 45.74 162 ALA A N 1
ATOM 1282 C CA . ALA A 1 182 ? 23.734 -9.078 -15.541 1.00 50.64 162 ALA A CA 1
ATOM 1283 C C . ALA A 1 182 ? 23.019 -9.477 -14.257 1.00 51.33 162 ALA A C 1
ATOM 1284 O O . ALA A 1 182 ? 23.133 -10.621 -13.804 1.00 57.59 162 ALA A O 1
ATOM 1286 N N . TYR A 1 183 ? 22.279 -8.544 -13.652 1.00 44.59 163 TYR A N 1
ATOM 1287 C CA . TYR A 1 183 ? 21.546 -8.869 -12.434 1.00 53.67 163 TYR A CA 1
ATOM 1288 C C . TYR A 1 183 ? 20.393 -9.823 -12.714 1.00 59.22 163 TYR A C 1
ATOM 1289 O O . TYR A 1 183 ? 20.006 -10.599 -11.833 1.00 66.82 163 TYR A O 1
ATOM 1298 N N . SER A 1 184 ? 19.836 -9.785 -13.926 1.00 54.75 164 SER A N 1
ATOM 1299 C CA . SER A 1 184 ? 18.764 -10.711 -14.273 1.00 52.53 164 SER A CA 1
ATOM 1300 C C . SER A 1 184 ? 19.303 -12.124 -14.457 1.00 57.69 164 SER A C 1
ATOM 1301 O O . SER A 1 184 ? 18.726 -13.091 -13.945 1.00 57.17 164 SER A O 1
ATOM 1304 N N . GLN A 1 185 ? 20.415 -12.262 -15.183 1.00 53.79 165 GLN A N 1
ATOM 1305 C CA . GLN A 1 185 ? 21.020 -13.577 -15.370 1.00 53.21 165 GLN A CA 1
ATOM 1306 C C . GLN A 1 185 ? 21.533 -14.154 -14.058 1.00 57.37 165 GLN A C 1
ATOM 1307 O O . GLN A 1 185 ? 21.573 -15.378 -13.895 1.00 60.92 165 GLN A O 1
ATOM 1313 N N . ALA A 1 186 ? 21.926 -13.296 -13.114 1.00 60.19 166 ALA A N 1
ATOM 1314 C CA . ALA A 1 186 ? 22.474 -13.786 -11.854 1.00 62.02 166 ALA A CA 1
ATOM 1315 C C . ALA A 1 186 ? 21.393 -14.415 -10.983 1.00 51.52 166 ALA A C 1
ATOM 1316 O O . ALA A 1 186 ? 21.606 -15.485 -10.400 1.00 62.01 166 ALA A O 1
ATOM 1318 N N . LEU A 1 187 ? 20.228 -13.769 -10.880 1.00 56.47 167 LEU A N 1
ATOM 1319 C CA . LEU A 1 187 ? 19.164 -14.309 -10.039 1.00 61.95 167 LEU A CA 1
ATOM 1320 C C . LEU A 1 187 ? 18.546 -15.560 -10.648 1.00 62.27 167 LEU A C 1
ATOM 1321 O O . LEU A 1 187 ? 18.000 -16.397 -9.920 1.00 56.41 167 LEU A O 1
ATOM 1326 N N . HIS A 1 188 ? 18.616 -15.704 -11.968 1.00 63.70 168 HIS A N 1
ATOM 1327 C CA . HIS A 1 188 ? 18.200 -16.935 -12.626 1.00 55.09 168 HIS A CA 1
ATOM 1328 C C . HIS A 1 188 ? 19.269 -18.018 -12.563 1.00 56.97 168 HIS A C 1
ATOM 1329 O O . HIS A 1 188 ? 19.093 -19.077 -13.175 1.00 58.83 168 HIS A O 1
ATOM 1336 N N . GLN A 1 189 ? 20.363 -17.766 -11.840 1.00 60.45 169 GLN A N 1
ATOM 1337 C CA . GLN A 1 189 ? 21.461 -18.721 -11.677 1.00 61.45 169 GLN A CA 1
ATOM 1338 C C . GLN A 1 189 ? 22.094 -19.080 -13.020 1.00 54.29 169 GLN A C 1
ATOM 1339 O O . GLN A 1 189 ? 22.455 -20.232 -13.272 1.00 54.47 169 GLN A O 1
ATOM 1345 N N . GLN A 1 190 ? 22.234 -18.083 -13.887 1.00 58.52 170 GLN A N 1
ATOM 1346 C CA . GLN A 1 190 ? 22.941 -18.230 -15.149 1.00 54.86 170 GLN A CA 1
ATOM 1347 C C . GLN A 1 190 ? 24.322 -17.595 -15.045 1.00 57.54 170 GLN A C 1
ATOM 1348 O O . GLN A 1 190 ? 24.540 -16.667 -14.261 1.00 56.33 170 GLN A O 1
ATOM 1354 N N . GLU A 1 191 ? 25.256 -18.105 -15.841 1.00 55.50 171 GLU A N 1
ATOM 1355 C CA . GLU A 1 191 ? 26.547 -17.445 -15.967 1.00 60.39 171 GLU A CA 1
ATOM 1356 C C . GLU A 1 191 ? 26.382 -16.177 -16.794 1.00 62.49 171 GLU A C 1
ATOM 1357 O O . GLU A 1 191 ? 25.817 -16.207 -17.891 1.00 66.67 171 GLU A O 1
ATOM 1363 N N . ILE A 1 192 ? 26.869 -15.060 -16.260 1.00 59.66 172 ILE A N 1
ATOM 1364 C CA . ILE A 1 192 ? 26.590 -13.752 -16.843 1.00 56.22 172 ILE A CA 1
ATOM 1365 C C . ILE A 1 192 ? 27.244 -13.658 -18.216 1.00 59.24 172 ILE A C 1
ATOM 1366 O O . ILE A 1 192 ? 28.467 -13.781 -18.350 1.00 59.33 172 ILE A O 1
ATOM 1371 N N . VAL A 1 193 ? 26.426 -13.439 -19.243 1.00 57.78 173 VAL A N 1
ATOM 1372 C CA . VAL A 1 193 ? 26.887 -13.305 -20.621 1.00 49.39 173 VAL A CA 1
ATOM 1373 C C . VAL A 1 193 ? 26.401 -11.957 -21.134 1.00 52.17 173 VAL A C 1
ATOM 1374 O O . VAL A 1 193 ? 25.193 -11.747 -21.307 1.00 57.98 173 VAL A O 1
ATOM 1378 N N . LEU A 1 194 ? 27.332 -11.047 -21.374 1.00 52.46 174 LEU A N 1
ATOM 1379 C CA . LEU A 1 194 ? 27.045 -9.720 -21.889 1.00 50.80 174 LEU A CA 1
ATOM 1380 C C . LEU A 1 194 ? 27.288 -9.671 -23.390 1.00 46.36 174 LEU A C 1
ATOM 1381 O O . LEU A 1 194 ? 28.004 -10.513 -23.940 1.00 42.88 174 LEU A O 1
ATOM 1386 N N . PRO A 1 195 ? 26.690 -8.706 -24.094 1.00 48.17 175 PRO A N 1
ATOM 1387 C CA . PRO A 1 195 ? 26.877 -8.626 -25.548 1.00 53.97 175 PRO A CA 1
ATOM 1388 C C . PRO A 1 195 ? 28.343 -8.491 -25.937 1.00 57.08 175 PRO A C 1
ATOM 1389 O O . PRO A 1 195 ? 29.211 -8.176 -25.120 1.00 60.17 175 PRO A O 1
ATOM 1393 N N . LYS A 1 196 ? 28.606 -8.737 -27.219 1.00 58.31 176 LYS A N 1
ATOM 1394 C CA . LYS A 1 196 ? 29.969 -8.718 -27.731 1.00 53.97 176 LYS A CA 1
ATOM 1395 C C . LYS A 1 196 ? 30.604 -7.346 -27.535 1.00 51.35 176 LYS A C 1
ATOM 1396 O O . LYS A 1 196 ? 29.936 -6.310 -27.596 1.00 53.71 176 LYS A O 1
ATOM 1402 N N . LYS A 1 197 ? 31.912 -7.348 -27.293 1.00 45.55 177 LYS A N 1
ATOM 1403 C CA . LYS A 1 197 ? 32.638 -6.102 -27.101 1.00 49.47 177 LYS A CA 1
ATOM 1404 C C . LYS A 1 197 ? 32.780 -5.355 -28.420 1.00 51.64 177 LYS A C 1
ATOM 1405 O O . LYS A 1 197 ? 33.061 -5.948 -29.465 1.00 48.07 177 LYS A O 1
ATOM 1411 N N . THR A 1 198 ? 32.586 -4.043 -28.366 1.00 47.34 178 THR A N 1
ATOM 1412 C CA . THR A 1 198 ? 32.893 -3.179 -29.494 1.00 47.38 178 THR A CA 1
ATOM 1413 C C . THR A 1 198 ? 34.369 -2.785 -29.410 1.00 47.85 178 THR A C 1
ATOM 1414 O O . THR A 1 198 ? 35.157 -3.438 -28.720 1.00 51.11 178 THR A O 1
ATOM 1418 N N . ASP A 1 199 ? 34.764 -1.721 -30.102 1.00 49.99 179 ASP A N 1
ATOM 1419 C CA . ASP A 1 199 ? 36.161 -1.308 -30.092 1.00 42.95 179 ASP A CA 1
ATOM 1420 C C . ASP A 1 199 ? 36.551 -0.800 -28.710 1.00 46.85 179 ASP A C 1
ATOM 1421 O O . ASP A 1 199 ? 35.825 -0.011 -28.098 1.00 45.60 179 ASP A O 1
ATOM 1426 N N . SER A 1 200 ? 37.696 -1.262 -28.218 1.00 44.81 180 SER A N 1
ATOM 1427 C CA . SER A 1 200 ? 38.170 -0.856 -26.906 1.00 42.41 180 SER A CA 1
ATOM 1428 C C . SER A 1 200 ? 38.539 0.625 -26.901 1.00 48.77 180 SER A C 1
ATOM 1429 O O . SER A 1 200 ? 38.797 1.235 -27.943 1.00 47.70 180 SER A O 1
ATOM 1432 N N . PHE A 1 201 ? 38.555 1.205 -25.698 1.00 40.99 181 PHE A N 1
ATOM 1433 C CA . PHE A 1 201 ? 38.987 2.589 -25.550 1.00 38.39 181 PHE A CA 1
ATOM 1434 C C . PHE A 1 201 ? 40.459 2.764 -25.896 1.00 38.45 181 PHE A C 1
ATOM 1435 O O . PHE A 1 201 ? 40.870 3.870 -26.264 1.00 40.58 181 PHE A O 1
ATOM 1443 N N . LYS A 1 202 ? 41.258 1.701 -25.782 1.00 38.66 182 LYS A N 1
ATOM 1444 C CA . LYS A 1 202 ? 42.648 1.769 -26.217 1.00 45.81 182 LYS A CA 1
ATOM 1445 C C . LYS A 1 202 ? 42.743 1.866 -27.735 1.00 38.62 182 LYS A C 1
ATOM 1446 O O . LYS 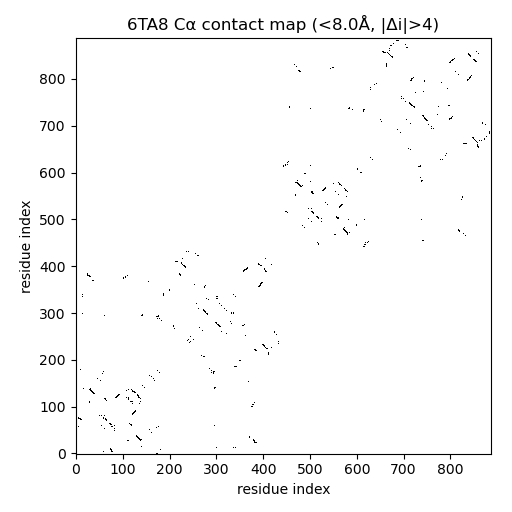A 1 202 ? 43.592 2.593 -28.265 1.00 35.99 182 LYS A O 1
ATOM 1452 N N . ASP A 1 203 ? 41.877 1.145 -28.452 1.00 42.58 183 ASP A N 1
ATOM 1453 C CA . ASP A 1 203 ? 41.875 1.220 -29.909 1.00 46.28 183 ASP A CA 1
ATOM 1454 C C . ASP A 1 203 ? 41.342 2.558 -30.404 1.00 46.60 183 ASP A C 1
ATOM 1455 O O . ASP A 1 203 ? 41.811 3.071 -31.426 1.00 47.84 183 ASP A O 1
ATOM 1460 N N . TRP A 1 204 ? 40.366 3.133 -29.699 1.00 43.89 184 TRP A N 1
ATOM 1461 C CA . TRP A 1 204 ? 39.823 4.427 -30.099 1.00 40.95 184 TRP A CA 1
ATOM 1462 C C . TRP A 1 204 ? 40.871 5.526 -29.971 1.00 43.23 184 TRP A C 1
ATOM 1463 O O . TRP A 1 204 ? 41.059 6.329 -30.892 1.00 48.38 184 TRP A O 1
ATOM 1474 N N . ALA A 1 205 ? 41.566 5.577 -28.831 1.00 44.51 185 ALA A N 1
ATOM 1475 C CA . ALA A 1 205 ? 42.595 6.594 -28.638 1.00 39.36 185 ALA A CA 1
ATOM 1476 C C . ALA A 1 205 ? 43.774 6.388 -29.579 1.00 38.02 185 ALA A C 1
ATOM 1477 O O . ALA A 1 205 ? 44.418 7.362 -29.985 1.00 35.20 185 ALA A O 1
ATOM 1479 N N . ALA A 1 206 ? 44.078 5.135 -29.927 1.00 42.99 186 ALA A N 1
ATOM 1480 C CA . ALA A 1 206 ? 45.131 4.877 -30.902 1.00 39.78 186 ALA A CA 1
ATOM 1481 C C . ALA A 1 206 ? 44.719 5.346 -32.292 1.00 45.50 186 ALA A C 1
ATOM 1482 O O . ALA A 1 206 ? 45.526 5.936 -33.020 1.00 46.25 186 ALA A O 1
ATOM 1484 N N . GLN A 1 207 ? 43.468 5.089 -32.679 1.00 46.27 187 GLN A N 1
ATOM 1485 C CA . GLN A 1 207 ? 42.980 5.572 -33.965 1.00 44.77 187 GLN A CA 1
ATOM 1486 C C . GLN A 1 207 ? 42.758 7.080 -33.943 1.00 50.64 187 GLN A C 1
ATOM 1487 O O . GLN A 1 207 ? 42.816 7.731 -34.992 1.00 40.13 187 GLN A O 1
ATOM 1493 N N . LEU A 1 208 ? 42.520 7.651 -32.759 1.00 46.53 188 LEU A N 1
ATOM 1494 C CA . LEU A 1 208 ? 42.291 9.088 -32.662 1.00 42.07 188 LEU A CA 1
ATOM 1495 C C . LEU A 1 208 ? 43.538 9.884 -33.024 1.00 43.32 188 LEU A C 1
ATOM 1496 O O . LEU A 1 208 ? 43.428 10.992 -33.563 1.00 46.49 188 LEU A O 1
ATOM 1501 N N . GLN A 1 209 ? 44.725 9.343 -32.743 1.00 42.32 189 GLN A N 1
ATOM 1502 C CA . GLN A 1 209 ? 45.954 10.043 -33.102 1.00 46.43 189 GLN A CA 1
ATOM 1503 C C . GLN A 1 209 ? 46.220 9.954 -34.600 1.00 48.86 189 GLN A C 1
ATOM 1504 O O . GLN A 1 209 ? 46.718 10.910 -35.205 1.00 52.55 189 GLN A O 1
ATOM 1510 N N . LYS A 1 210 ? 45.895 8.814 -35.216 1.00 40.30 190 LYS A N 1
ATOM 1511 C CA . LYS A 1 210 ? 46.041 8.689 -36.662 1.00 49.65 190 LYS A CA 1
ATOM 1512 C C . LYS A 1 210 ? 45.089 9.628 -37.391 1.00 50.62 190 LYS A C 1
ATOM 1513 O O . LYS A 1 210 ? 45.481 10.295 -38.356 1.00 56.95 190 LYS A O 1
ATOM 1519 N N . TYR A 1 211 ? 43.833 9.694 -36.943 1.00 49.01 191 TYR A N 1
ATOM 1520 C CA . TYR A 1 211 ? 42.888 10.644 -37.518 1.00 44.71 191 TYR A CA 1
ATOM 1521 C C . TYR A 1 211 ? 43.290 12.081 -37.215 1.00 54.03 191 TYR A C 1
ATOM 1522 O O . TYR A 1 211 ? 42.939 12.994 -37.971 1.00 56.82 191 TYR A O 1
ATOM 1531 N N . ALA A 1 212 ? 44.024 12.301 -36.121 1.00 54.52 192 ALA A N 1
ATOM 1532 C CA . ALA A 1 212 ? 44.496 13.643 -35.801 1.00 51.33 192 ALA A CA 1
ATOM 1533 C C . ALA A 1 212 ? 45.490 14.142 -36.841 1.00 53.95 192 ALA A C 1
ATOM 1534 O O . ALA A 1 212 ? 45.467 15.319 -37.217 1.00 58.61 192 ALA A O 1
ATOM 1536 N N . ASP A 1 213 ? 46.369 13.262 -37.316 1.00 56.20 193 ASP A N 1
ATOM 1537 C CA . ASP A 1 213 ? 47.363 13.610 -38.321 1.00 57.16 193 ASP A CA 1
ATOM 1538 C C . ASP A 1 213 ? 46.901 13.290 -39.735 1.00 58.32 193 ASP A C 1
ATOM 1539 O O . ASP A 1 213 ? 47.688 13.419 -40.678 1.00 60.09 193 ASP A O 1
ATOM 1544 N N . SER A 1 214 ? 45.648 12.874 -39.905 1.00 61.13 194 SER A N 1
ATOM 1545 C CA . SER A 1 214 ? 45.113 12.646 -41.235 1.00 57.74 194 SER A CA 1
ATOM 1546 C C . SER A 1 214 ? 44.871 13.979 -41.940 1.00 62.73 194 SER A C 1
ATOM 1547 O O . SER A 1 214 ? 44.997 15.059 -41.355 1.00 62.95 194 SER A O 1
ATOM 1550 N N . ASP A 1 215 ? 44.520 13.894 -43.222 1.00 64.35 195 ASP A N 1
ATOM 1551 C CA . ASP A 1 215 ? 44.281 15.079 -44.031 1.00 58.62 195 ASP A CA 1
ATOM 1552 C C . ASP A 1 215 ? 42.804 15.423 -44.170 1.00 51.46 195 ASP A C 1
ATOM 1553 O O . ASP A 1 215 ? 42.484 16.526 -44.625 1.00 49.03 195 ASP A O 1
ATOM 1558 N N . GLU A 1 216 ? 41.902 14.513 -43.796 1.00 53.86 196 GLU A N 1
ATOM 1559 C CA . GLU A 1 216 ? 40.489 14.868 -43.727 1.00 53.39 196 GLU A CA 1
ATOM 1560 C C . GLU A 1 216 ? 40.248 15.920 -42.652 1.00 60.44 196 GLU A C 1
ATOM 1561 O O . GLU A 1 216 ? 39.446 16.843 -42.839 1.00 63.73 196 GLU A O 1
ATOM 1567 N N . LEU A 1 217 ? 40.945 15.800 -41.519 1.00 53.25 197 LEU A N 1
ATOM 1568 C CA . LEU A 1 217 ? 40.823 16.793 -40.458 1.00 51.60 197 LEU A CA 1
ATOM 1569 C C . LEU A 1 217 ? 41.433 18.128 -40.866 1.00 53.09 197 LEU A C 1
ATOM 1570 O O . LEU A 1 217 ? 40.944 19.184 -40.451 1.00 56.45 197 LEU A O 1
ATOM 1575 N N . LEU A 1 218 ? 42.490 18.102 -41.681 1.00 54.79 198 LEU A N 1
ATOM 1576 C CA . LEU A 1 218 ? 43.116 19.338 -42.138 1.00 56.33 198 LEU A CA 1
ATOM 1577 C C . LEU A 1 218 ? 42.186 20.170 -43.010 1.00 53.85 198 LEU A C 1
ATOM 1578 O O . LEU A 1 218 ? 42.411 21.376 -43.162 1.00 46.47 198 LEU A O 1
ATOM 1583 N N . ARG A 1 219 ? 41.152 19.556 -43.586 1.00 54.52 199 ARG A N 1
ATOM 1584 C CA . ARG A 1 219 ? 40.179 20.281 -44.392 1.00 53.05 199 ARG A CA 1
ATOM 1585 C C . ARG A 1 219 ? 39.211 21.104 -43.551 1.00 59.04 199 ARG A C 1
A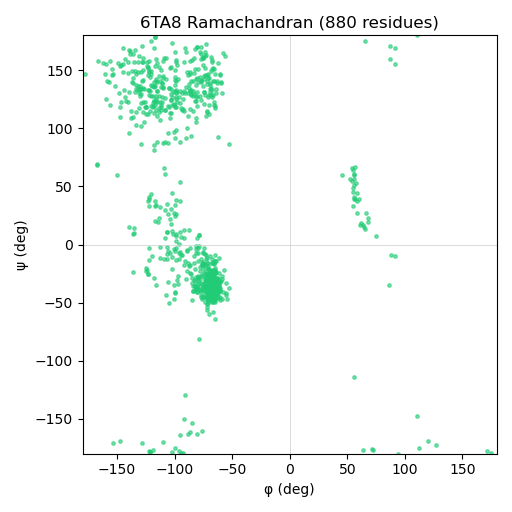TOM 1586 O O . ARG A 1 219 ? 38.416 21.862 -44.117 1.00 49.00 199 ARG A O 1
ATOM 1594 N N . GLU A 1 220 ? 39.261 20.975 -42.225 1.00 59.54 200 GLU A N 1
ATOM 1595 C CA . GLU A 1 220 ? 38.404 21.736 -41.327 1.00 48.27 200 GLU A CA 1
ATOM 1596 C C . GLU A 1 220 ? 39.027 23.048 -40.871 1.00 49.16 200 GLU A C 1
ATOM 1597 O O . GLU A 1 220 ? 38.309 23.898 -40.334 1.00 50.96 200 GLU A O 1
ATOM 1603 N N . VAL A 1 221 ? 40.336 23.230 -41.068 1.00 46.91 201 VAL A N 1
ATOM 1604 C CA . VAL A 1 221 ? 41.032 24.379 -40.493 1.00 43.43 201 VAL A CA 1
ATOM 1605 C C . VAL A 1 221 ? 40.453 25.685 -41.021 1.00 53.31 201 VAL A C 1
ATOM 1606 O O . VAL A 1 221 ? 40.330 26.669 -40.281 1.00 57.76 201 VAL A O 1
ATOM 1610 N N . ALA A 1 222 ? 40.081 25.716 -42.304 1.00 49.94 202 ALA A N 1
ATOM 1611 C CA . ALA A 1 222 ? 39.525 26.937 -42.879 1.00 51.07 202 ALA A CA 1
ATOM 1612 C C . ALA A 1 222 ? 38.219 27.335 -42.204 1.00 48.01 202 ALA A C 1
ATOM 1613 O O . ALA A 1 222 ? 37.935 28.530 -42.061 1.00 45.14 202 ALA A O 1
ATOM 1615 N N . TYR A 1 223 ? 37.416 26.358 -41.780 1.00 52.20 203 TYR A N 1
ATOM 1616 C CA . TYR A 1 223 ? 36.156 26.676 -41.117 1.00 53.66 203 TYR A CA 1
ATOM 1617 C C . TYR A 1 223 ? 36.394 27.227 -39.717 1.00 54.58 203 TYR A C 1
ATOM 1618 O O . TYR A 1 223 ? 35.859 28.281 -39.354 1.00 57.28 203 TYR A O 1
ATOM 1627 N N . TRP A 1 224 ? 37.190 26.520 -38.910 1.00 50.90 204 TRP A N 1
ATOM 1628 C CA . TRP A 1 224 ? 37.449 26.972 -37.547 1.00 53.65 204 TRP A CA 1
ATOM 1629 C C . TRP A 1 224 ? 38.225 28.282 -37.525 1.00 54.40 204 TRP A C 1
ATOM 1630 O O . TRP A 1 224 ? 38.036 29.096 -36.614 1.00 52.61 204 TRP A O 1
ATOM 1641 N N . HIS A 1 225 ? 39.100 28.505 -38.510 1.00 60.80 205 HIS A N 1
ATOM 1642 C CA . HIS A 1 225 ? 39.808 29.779 -38.590 1.00 56.78 205 HIS A CA 1
ATOM 1643 C C . HIS A 1 225 ? 38.869 30.901 -39.012 1.00 56.12 205 HIS A C 1
ATOM 1644 O O . HIS A 1 225 ? 38.966 32.024 -38.503 1.00 63.46 205 HIS A O 1
ATOM 1651 N N . ASN A 1 226 ? 37.959 30.618 -39.948 1.00 55.61 206 ASN A N 1
ATOM 1652 C CA . ASN A 1 226 ? 36.951 31.604 -40.323 1.00 55.65 206 ASN A CA 1
ATOM 1653 C C . ASN A 1 226 ? 36.067 31.958 -39.135 1.00 57.75 206 ASN A C 1
ATOM 1654 O O . ASN A 1 226 ? 35.686 33.120 -38.958 1.00 55.79 206 ASN A O 1
ATOM 1659 N N . LEU A 1 227 ? 35.735 30.969 -38.305 1.00 63.99 207 LEU A N 1
ATOM 1660 C CA . LEU A 1 227 ? 34.891 31.234 -37.147 1.00 60.66 207 LEU A CA 1
ATOM 1661 C C . LEU A 1 227 ? 35.604 32.114 -36.127 1.00 58.44 207 LEU A C 1
ATOM 1662 O O . LEU A 1 227 ? 34.982 32.990 -35.516 1.00 57.34 207 LEU A O 1
ATOM 1667 N N . GLU A 1 228 ? 36.910 31.918 -35.937 1.00 60.49 208 GLU A N 1
ATOM 1668 C CA . GLU A 1 228 ? 37.598 32.646 -34.878 1.00 57.23 208 GLU A CA 1
ATOM 1669 C C . GLU A 1 228 ? 37.881 34.100 -35.232 1.00 59.81 208 GLU A C 1
ATOM 1670 O O . GLU A 1 228 ? 38.166 34.892 -34.328 1.00 53.59 208 GLU A O 1
ATOM 1676 N N . THR A 1 229 ? 37.793 34.476 -36.509 1.00 62.20 209 THR A N 1
ATOM 1677 C CA . THR A 1 229 ? 38.143 35.828 -36.931 1.00 57.05 209 THR A CA 1
ATOM 1678 C C . THR A 1 229 ? 36.937 36.726 -37.175 1.00 55.59 209 THR A C 1
ATOM 1679 O O . THR A 1 229 ? 37.083 37.954 -37.148 1.00 60.38 209 THR A O 1
ATOM 1683 N N . THR A 1 230 ? 35.762 36.151 -37.415 1.00 56.28 210 THR A N 1
ATOM 1684 C CA . THR A 1 230 ? 34.561 36.917 -37.705 1.00 60.50 210 THR A CA 1
ATOM 1685 C C . THR A 1 230 ? 33.695 37.154 -36.474 1.00 71.74 210 THR A C 1
ATOM 1686 O O . THR A 1 230 ? 32.645 37.792 -36.588 1.00 74.08 210 THR A O 1
ATOM 1690 N N . THR A 1 231 ? 34.099 36.667 -35.305 1.00 64.27 211 THR A N 1
ATOM 1691 C CA . THR A 1 231 ? 33.304 36.816 -34.094 1.00 72.08 211 THR A CA 1
ATOM 1692 C C . THR A 1 231 ? 33.780 37.990 -33.260 1.00 75.03 211 THR A C 1
ATOM 1693 O O . THR A 1 231 ? 34.981 38.241 -33.138 1.00 70.06 211 THR A O 1
ATOM 1697 N N . THR A 1 232 ? 32.823 38.680 -32.659 1.00 83.93 212 THR A N 1
ATOM 1698 C CA . THR A 1 232 ? 33.084 39.772 -31.738 1.00 87.45 212 THR A CA 1
ATOM 1699 C C . THR A 1 232 ? 32.749 39.314 -30.326 1.00 84.18 212 THR A C 1
ATOM 1700 O O . THR A 1 232 ? 31.585 39.028 -30.020 1.00 82.96 212 THR A O 1
ATOM 1704 N N . THR A 1 233 ? 33.767 39.255 -29.472 1.00 94.00 213 THR A N 1
ATOM 1705 C CA . THR A 1 233 ? 33.588 38.820 -28.095 1.00 86.42 213 THR A CA 1
ATOM 1706 C C . THR A 1 233 ? 32.935 39.917 -27.266 1.00 82.80 213 THR A C 1
ATOM 1707 O O . THR A 1 233 ? 33.288 41.094 -27.373 1.00 88.15 213 THR A O 1
ATOM 1711 N N . ALA A 1 234 ? 31.973 39.519 -26.440 1.00 81.75 214 ALA A N 1
ATOM 1712 C CA . ALA A 1 234 ? 31.312 40.425 -25.507 1.00 80.77 214 ALA A CA 1
ATOM 1713 C C . ALA A 1 234 ? 31.166 39.688 -24.184 1.00 77.38 214 ALA A C 1
ATOM 1714 O O . ALA A 1 234 ? 30.373 38.746 -24.083 1.00 75.16 214 ALA A O 1
ATOM 1716 N N . ALA A 1 235 ? 31.940 40.103 -23.182 1.00 75.91 215 ALA A N 1
ATOM 1717 C CA . ALA A 1 235 ? 31.893 39.453 -21.878 1.00 64.00 215 ALA A CA 1
ATOM 1718 C C . ALA A 1 235 ? 30.493 39.532 -21.282 1.00 56.19 215 ALA A C 1
ATOM 1719 O O . ALA A 1 235 ? 29.816 40.561 -21.369 1.00 60.06 215 ALA A O 1
ATOM 1721 N N . LEU A 1 236 ? 30.060 38.426 -20.679 1.00 49.21 216 LEU A N 1
ATOM 1722 C CA . LEU A 1 236 ? 28.711 38.330 -20.133 1.00 55.00 216 LEU A CA 1
ATOM 1723 C C . LEU A 1 236 ? 28.679 39.001 -18.761 1.00 58.14 216 LEU A C 1
ATOM 1724 O O . LEU A 1 236 ? 29.617 38.834 -17.971 1.00 53.57 216 LEU A O 1
ATOM 1729 N N . PRO A 1 237 ? 27.648 39.789 -18.459 1.00 50.67 217 PRO A N 1
ATOM 1730 C CA . PRO A 1 237 ? 27.638 40.543 -17.199 1.00 47.80 217 PRO A CA 1
ATOM 1731 C C . PRO A 1 237 ? 27.409 39.643 -15.993 1.00 52.86 217 PRO A C 1
ATOM 1732 O O . PRO A 1 237 ? 26.599 38.716 -16.032 1.00 59.08 217 PRO A O 1
ATOM 1736 N N . THR A 1 238 ? 28.123 39.934 -14.908 1.00 54.44 218 THR A N 1
ATOM 1737 C CA . THR A 1 238 ? 27.914 39.262 -13.634 1.00 50.21 218 THR A CA 1
ATOM 1738 C C . THR A 1 238 ? 27.465 40.267 -12.580 1.00 46.31 218 THR A C 1
ATOM 1739 O O . THR A 1 238 ? 27.769 41.460 -12.666 1.00 52.80 218 THR A O 1
ATOM 1743 N N . ASP A 1 239 ? 26.732 39.774 -11.578 1.00 50.42 219 ASP A N 1
ATOM 1744 C CA . ASP A 1 239 ? 26.322 40.648 -10.483 1.00 50.64 219 ASP A CA 1
ATOM 1745 C C . ASP A 1 239 ? 27.527 41.108 -9.673 1.00 46.43 219 ASP A C 1
ATOM 1746 O O . ASP A 1 239 ? 27.582 42.263 -9.234 1.00 45.11 219 ASP A O 1
ATOM 1751 N N . PHE A 1 240 ? 28.503 40.225 -9.473 1.00 44.01 220 PHE A N 1
ATOM 1752 C CA . PHE A 1 240 ? 29.703 40.550 -8.719 1.00 43.50 220 PHE A CA 1
ATOM 1753 C C . PHE A 1 240 ? 30.925 40.007 -9.447 1.00 47.13 220 PHE A C 1
ATOM 1754 O O . PHE A 1 240 ? 30.822 39.157 -10.333 1.00 41.23 220 PHE A O 1
ATOM 1762 N N . VAL A 1 241 ? 32.088 40.515 -9.051 1.00 57.39 221 VAL A N 1
ATOM 1763 C CA . VAL A 1 241 ? 33.379 40.044 -9.538 1.00 51.40 221 VAL A CA 1
ATOM 1764 C C . VAL A 1 241 ? 34.077 39.322 -8.394 1.00 64.07 221 VAL A C 1
ATOM 1765 O O . VAL A 1 241 ? 34.088 39.809 -7.257 1.00 65.29 221 VAL A O 1
ATOM 1769 N N . THR A 1 242 ? 34.646 38.156 -8.689 1.00 61.19 222 THR A N 1
ATOM 1770 C CA . THR A 1 242 ? 35.329 37.379 -7.667 1.00 55.58 222 THR A CA 1
ATOM 1771 C C . THR A 1 242 ? 36.463 36.588 -8.301 1.00 57.81 222 THR A C 1
ATOM 1772 O O . THR A 1 242 ? 36.457 36.302 -9.501 1.00 59.84 222 THR A O 1
ATOM 1776 N N . ALA A 1 243 ? 37.447 36.246 -7.470 1.00 49.12 223 ALA A N 1
ATOM 1777 C CA . ALA A 1 243 ? 38.531 35.354 -7.855 1.00 50.41 223 ALA A CA 1
ATOM 1778 C C . ALA A 1 243 ? 38.396 33.983 -7.209 1.00 57.59 223 ALA A C 1
ATOM 1779 O O . ALA A 1 243 ? 39.335 33.182 -7.266 1.00 64.01 223 ALA A O 1
ATOM 1781 N N . ASP A 1 244 ? 37.250 33.696 -6.596 1.00 58.55 224 ASP A N 1
ATOM 1782 C CA . ASP A 1 244 ? 36.997 32.435 -5.905 1.00 57.29 224 ASP A CA 1
ATOM 1783 C C . ASP A 1 244 ? 36.049 31.609 -6.769 1.00 50.51 224 ASP A C 1
ATOM 1784 O O . ASP A 1 244 ? 34.829 31.786 -6.713 1.00 51.73 224 ASP A O 1
ATOM 1789 N N . ARG A 1 245 ? 36.616 30.705 -7.567 1.00 52.90 225 ARG A N 1
ATOM 1790 C CA . ARG A 1 245 ? 35.841 29.828 -8.433 1.00 53.14 225 ARG A CA 1
ATOM 1791 C C . ARG A 1 245 ? 35.657 28.438 -7.836 1.00 54.49 225 ARG A C 1
ATOM 1792 O O . ARG A 1 245 ? 35.439 27.475 -8.579 1.00 55.86 225 ARG A O 1
ATOM 1800 N N . LYS A 1 246 ? 35.736 28.316 -6.512 1.00 55.15 226 LYS A N 1
ATOM 1801 C CA . LYS A 1 246 ? 35.606 27.018 -5.867 1.00 45.08 226 LYS A CA 1
ATOM 1802 C C . LYS A 1 246 ? 34.192 26.471 -6.031 1.00 45.85 226 LYS A C 1
ATOM 1803 O O . LYS A 1 246 ? 33.219 27.219 -6.150 1.00 48.90 226 LYS A O 1
ATOM 1809 N N . GLN A 1 247 ? 34.089 25.140 -6.037 1.00 48.92 227 GLN A N 1
ATOM 1810 C CA . GLN A 1 247 ? 32.810 24.487 -6.291 1.00 43.77 227 GLN A CA 1
ATOM 1811 C C . GLN A 1 247 ? 31.857 24.577 -5.106 1.00 50.55 227 GLN A C 1
ATOM 1812 O O . GLN A 1 247 ? 30.655 24.346 -5.278 1.00 47.23 227 GLN A O 1
ATOM 1818 N N . LYS A 1 248 ? 32.357 24.903 -3.911 1.00 43.93 228 LYS A N 1
ATOM 1819 C CA . LYS A 1 248 ? 31.489 24.970 -2.741 1.00 43.37 228 LYS A CA 1
ATOM 1820 C C . LYS A 1 248 ? 30.436 26.063 -2.861 1.00 44.30 228 LYS A C 1
ATOM 1821 O O . LYS A 1 248 ? 29.385 25.969 -2.219 1.00 41.18 228 LYS A O 1
ATOM 1827 N N . HIS A 1 249 ? 30.686 27.088 -3.673 1.00 48.49 229 HIS A N 1
ATOM 1828 C CA . HIS A 1 249 ? 29.744 28.181 -3.870 1.00 45.64 229 HIS A CA 1
ATOM 1829 C C . HIS A 1 249 ? 28.806 27.948 -5.047 1.00 43.52 229 HIS A C 1
ATOM 1830 O O . HIS A 1 249 ? 28.117 28.883 -5.468 1.00 44.67 229 HIS A O 1
ATOM 1837 N N . THR A 1 250 ? 28.760 26.731 -5.582 1.00 42.59 230 THR A N 1
ATOM 1838 C CA . THR A 1 250 ? 27.944 26.445 -6.753 1.00 45.86 230 THR A CA 1
ATOM 1839 C C . THR A 1 250 ? 26.508 26.142 -6.343 1.00 44.02 230 THR A C 1
ATOM 1840 O O . THR A 1 250 ? 26.264 25.293 -5.480 1.00 47.52 230 THR A O 1
ATOM 1844 N N . ARG A 1 251 ? 25.561 26.839 -6.965 1.00 44.66 231 ARG A N 1
ATOM 1845 C CA . ARG A 1 251 ? 24.142 26.595 -6.770 1.00 46.29 231 ARG A CA 1
ATOM 1846 C C . ARG A 1 251 ? 23.488 26.312 -8.116 1.00 47.54 231 ARG A C 1
ATOM 1847 O O . ARG A 1 251 ? 23.998 26.697 -9.171 1.00 51.26 231 ARG A O 1
ATOM 1855 N N . THR A 1 252 ? 22.347 25.628 -8.070 1.00 47.80 232 THR A N 1
ATOM 1856 C CA . THR A 1 252 ? 21.631 25.225 -9.274 1.00 51.30 232 THR A CA 1
ATOM 1857 C C . THR A 1 252 ? 20.191 25.706 -9.201 1.00 52.97 232 THR A C 1
ATOM 1858 O O . THR A 1 252 ? 19.529 25.545 -8.171 1.00 48.35 232 THR A O 1
ATOM 1862 N N . LEU A 1 253 ? 19.713 26.291 -10.296 1.00 50.17 233 LEU A N 1
ATOM 1863 C CA . LEU A 1 253 ? 18.323 26.700 -10.447 1.00 43.10 233 LEU A CA 1
ATOM 1864 C C . LEU A 1 253 ? 17.734 25.930 -11.620 1.00 54.04 233 LEU A C 1
ATOM 1865 O O . LEU A 1 253 ? 18.239 26.024 -12.744 1.00 46.96 233 LEU A O 1
ATOM 1870 N N . SER A 1 254 ? 16.670 25.174 -11.362 1.00 58.94 234 SER A N 1
ATOM 1871 C CA . SER A 1 254 ? 16.084 24.290 -12.356 1.00 50.11 234 SER A CA 1
ATOM 1872 C C . SER A 1 254 ? 14.630 24.661 -12.618 1.00 53.73 234 SER A C 1
ATOM 1873 O O . SER A 1 254 ? 13.912 25.110 -11.719 1.00 56.39 234 SER A O 1
ATOM 1876 N N . PHE A 1 255 ? 14.207 24.468 -13.866 1.00 51.41 235 PHE A N 1
ATOM 1877 C CA . PHE A 1 255 ? 12.806 24.578 -14.243 1.00 50.56 235 PHE A CA 1
ATOM 1878 C C . PHE A 1 255 ? 12.463 23.427 -15.177 1.00 52.98 235 PHE A C 1
ATOM 1879 O O . PHE A 1 255 ? 13.314 22.942 -15.927 1.00 58.86 235 PHE A O 1
ATOM 1887 N N . ALA A 1 256 ? 11.209 22.989 -15.120 1.00 50.67 236 ALA A N 1
ATOM 1888 C CA . ALA A 1 256 ? 10.748 21.852 -15.899 1.00 50.77 236 ALA A CA 1
ATOM 1889 C C . ALA A 1 256 ? 9.489 22.224 -16.667 1.00 53.89 236 ALA A C 1
ATOM 1890 O O . ALA A 1 256 ? 8.760 23.150 -16.301 1.00 55.65 236 ALA A O 1
ATOM 1892 N N . LEU A 1 257 ? 9.244 21.486 -17.744 1.00 59.76 237 LEU A N 1
ATOM 1893 C CA . LEU A 1 257 ? 8.045 21.643 -18.552 1.00 58.54 237 LEU A CA 1
ATOM 1894 C C . LEU A 1 257 ? 7.069 20.510 -18.261 1.00 53.81 237 LEU A C 1
ATOM 1895 O O . LEU A 1 257 ? 7.467 19.406 -17.882 1.00 57.67 237 LEU A O 1
ATOM 1900 N N . THR A 1 258 ? 5.782 20.797 -18.438 1.00 60.38 238 THR A N 1
ATOM 1901 C CA . THR A 1 258 ? 4.760 19.781 -18.250 1.00 60.51 238 THR A CA 1
ATOM 1902 C C . THR A 1 258 ? 4.878 18.703 -19.327 1.00 57.27 238 THR A C 1
ATOM 1903 O O . THR A 1 258 ? 5.432 18.925 -20.408 1.00 59.46 238 THR A O 1
ATOM 1907 N N . VAL A 1 259 ? 4.347 17.522 -19.021 1.00 58.84 239 VAL A N 1
ATOM 1908 C CA . VAL A 1 259 ? 4.449 16.383 -19.934 1.00 64.50 239 VAL A CA 1
ATOM 1909 C C . VAL A 1 259 ? 3.604 16.565 -21.197 1.00 63.86 239 VAL A C 1
ATOM 1910 O O . VAL A 1 259 ? 3.907 15.915 -22.207 1.00 61.66 239 VAL A O 1
ATOM 1914 N N . PRO A 1 260 ? 2.556 17.406 -21.228 1.00 64.28 240 PRO A N 1
ATOM 1915 C CA . PRO A 1 260 ? 1.980 17.741 -22.540 1.00 63.83 240 PRO A CA 1
ATOM 1916 C C . PRO A 1 260 ? 2.848 18.693 -23.342 1.00 69.59 240 PRO A C 1
ATOM 1917 O O . PRO A 1 260 ? 2.872 18.601 -24.575 1.00 72.42 240 PRO A O 1
ATOM 1921 N N . GLN A 1 261 ? 3.559 19.610 -22.680 1.00 64.83 241 GLN A N 1
ATOM 1922 C CA . GLN A 1 261 ? 4.451 20.513 -23.398 1.00 63.00 241 GLN A CA 1
ATOM 1923 C C . GLN A 1 261 ? 5.670 19.782 -23.946 1.00 65.09 241 GLN A C 1
ATOM 1924 O O . GLN A 1 261 ? 6.198 20.162 -24.997 1.00 66.71 241 GLN A O 1
ATOM 1930 N N . THR A 1 262 ? 6.126 18.736 -23.254 1.00 66.61 242 THR A N 1
ATOM 1931 C CA . THR A 1 262 ? 7.319 18.018 -23.689 1.00 67.94 242 THR A CA 1
ATOM 1932 C C . THR A 1 262 ? 7.035 17.127 -24.892 1.00 64.39 242 THR A C 1
ATOM 1933 O O . THR A 1 262 ? 7.821 17.103 -25.846 1.00 67.44 242 THR A O 1
ATOM 1937 N N . GLU A 1 263 ? 5.925 16.385 -24.866 1.00 67.69 243 GLU A N 1
ATOM 1938 C CA . GLU A 1 263 ? 5.594 15.517 -25.992 1.00 73.08 243 GLU A CA 1
ATOM 1939 C C . GLU A 1 263 ? 5.275 16.320 -27.245 1.00 69.13 243 GLU A C 1
ATOM 1940 O O . GLU A 1 263 ? 5.537 15.855 -28.360 1.00 71.93 243 GLU A O 1
ATOM 1946 N N . ASN A 1 264 ? 4.705 17.518 -27.086 1.00 70.44 244 ASN A N 1
ATOM 1947 C CA . ASN A 1 264 ? 4.565 18.420 -28.224 1.00 73.22 244 ASN A CA 1
ATOM 1948 C C . ASN A 1 264 ? 5.929 18.781 -28.796 1.00 76.03 244 ASN A C 1
ATOM 1949 O O . ASN A 1 264 ? 6.105 18.844 -30.019 1.00 78.12 244 ASN A O 1
ATOM 1954 N N . LEU A 1 265 ? 6.912 19.012 -27.922 1.00 69.68 245 LEU A N 1
ATOM 1955 C CA . LEU A 1 265 ? 8.271 19.295 -28.363 1.00 69.14 245 LEU A CA 1
ATOM 1956 C C . LEU A 1 265 ? 8.946 18.072 -28.970 1.00 67.07 245 LEU A C 1
ATOM 1957 O O . LEU A 1 265 ? 9.892 18.224 -29.750 1.00 71.56 245 LEU A O 1
ATOM 1962 N N . LEU A 1 266 ? 8.476 16.870 -28.643 1.00 68.34 246 LEU A N 1
ATOM 1963 C CA . LEU A 1 266 ? 9.095 15.637 -29.114 1.00 74.74 246 LEU A CA 1
ATOM 1964 C C . LEU A 1 266 ? 8.413 15.040 -30.336 1.00 78.84 246 LEU A C 1
ATOM 1965 O O . LEU A 1 266 ? 9.071 14.341 -31.114 1.00 83.19 246 LEU A O 1
ATOM 1970 N N . ARG A 1 267 ? 7.118 15.298 -30.530 1.00 78.40 247 ARG A N 1
ATOM 1971 C CA . ARG A 1 267 ? 6.343 14.600 -31.545 1.00 81.99 247 ARG A CA 1
ATOM 1972 C C . ARG A 1 267 ? 5.652 15.502 -32.557 1.00 82.68 247 ARG A C 1
ATOM 1973 O O . ARG A 1 267 ? 5.338 15.027 -33.654 1.00 79.41 247 ARG A O 1
ATOM 1981 N N . HIS A 1 268 ? 5.407 16.773 -32.237 1.00 84.34 248 HIS A N 1
ATOM 1982 C CA . HIS A 1 268 ? 4.535 17.606 -33.054 1.00 85.33 248 HIS A CA 1
ATOM 1983 C C . HIS A 1 268 ? 5.182 18.878 -33.588 1.00 83.62 248 HIS A C 1
ATOM 1984 O O . HIS A 1 268 ? 4.524 19.615 -34.332 1.00 81.85 248 HIS A O 1
ATOM 1991 N N . VAL A 1 269 ? 6.434 19.166 -33.242 1.00 83.66 249 VAL A N 1
ATOM 1992 C CA . VAL A 1 269 ? 7.085 20.398 -33.676 1.00 85.49 249 VAL A CA 1
ATOM 1993 C C . VAL A 1 269 ? 8.335 20.158 -34.507 1.00 85.91 249 VAL A C 1
ATOM 1994 O O . VAL A 1 269 ? 8.863 21.119 -35.089 1.00 84.92 249 VAL A O 1
ATOM 1998 N N . HIS A 1 270 ? 8.831 18.923 -34.590 1.00 88.79 250 HIS A N 1
ATOM 1999 C CA . HIS A 1 270 ? 10.106 18.684 -35.257 1.00 90.98 250 HIS A CA 1
ATOM 2000 C C . HIS A 1 270 ? 9.984 18.847 -36.768 1.00 93.24 250 HIS A C 1
ATOM 2001 O O . HIS A 1 270 ? 10.692 19.657 -37.376 1.00 90.75 250 HIS A O 1
ATOM 2008 N N . HIS A 1 271 ? 9.076 18.098 -37.388 1.00 99.77 251 HIS A N 1
ATOM 2009 C CA . HIS A 1 271 ? 9.040 17.957 -38.839 1.00 101.30 251 HIS A CA 1
ATOM 2010 C C . HIS A 1 271 ? 8.403 19.145 -39.558 1.00 100.39 251 HIS A C 1
ATOM 2011 O O . HIS A 1 271 ? 8.181 19.061 -40.771 1.00 103.79 251 HIS A O 1
ATOM 2018 N N . ALA A 1 272 ? 8.105 20.240 -38.856 1.00 94.59 252 ALA A N 1
ATOM 2019 C CA . ALA A 1 272 ? 7.685 21.457 -39.543 1.00 93.85 252 ALA A CA 1
ATOM 2020 C C . ALA A 1 272 ? 8.887 22.218 -40.088 1.00 93.72 252 ALA A C 1
ATOM 2021 O O . ALA A 1 272 ? 8.824 22.789 -41.182 1.00 88.59 252 ALA A O 1
ATOM 2023 N N . TYR A 1 273 ? 9.983 22.240 -39.332 1.00 98.58 253 TYR A N 1
ATOM 2024 C CA . TYR A 1 273 ? 11.276 22.698 -39.817 1.00 94.93 253 TYR A CA 1
ATOM 2025 C C . TYR A 1 273 ? 12.247 21.546 -40.031 1.00 95.42 253 TYR A C 1
ATOM 2026 O O . TYR A 1 273 ? 13.368 21.776 -40.498 1.00 94.36 253 TYR A O 1
ATOM 2035 N N . HIS A 1 274 ? 11.834 20.321 -39.717 1.00 94.98 254 HIS A N 1
ATOM 2036 C CA . HIS A 1 274 ? 12.684 19.130 -39.728 1.00 94.78 254 HIS A CA 1
ATOM 2037 C C . HIS A 1 274 ? 14.024 19.411 -39.051 1.00 91.53 254 HIS A C 1
ATOM 2038 O O . HIS A 1 274 ? 15.100 19.303 -39.639 1.00 90.85 254 HIS A O 1
ATOM 2045 N N . THR A 1 275 ? 13.925 19.786 -37.780 1.00 89.40 255 THR A N 1
ATOM 2046 C CA . THR A 1 275 ? 15.073 20.070 -36.940 1.00 81.86 255 THR A CA 1
ATOM 2047 C C . THR A 1 275 ? 15.381 18.865 -36.059 1.00 72.24 255 THR A C 1
ATOM 2048 O O . THR A 1 275 ? 14.768 17.800 -36.169 1.00 80.37 255 THR A O 1
ATOM 2052 N N . GLU A 1 276 ? 16.352 19.040 -35.175 1.00 66.54 256 GLU A N 1
ATOM 2053 C CA . GLU A 1 276 ? 16.634 18.097 -34.107 1.00 68.76 256 GLU A CA 1
ATOM 2054 C C . GLU A 1 276 ? 16.520 18.829 -32.774 1.00 68.02 256 GLU A C 1
ATOM 2055 O O . GLU A 1 276 ? 16.202 20.020 -32.722 1.00 60.06 256 GLU A O 1
ATOM 2061 N N . MET A 1 277 ? 16.780 18.102 -31.686 1.00 68.38 257 MET A N 1
ATOM 2062 C CA . MET A 1 277 ? 16.606 18.683 -30.358 1.00 57.99 257 MET A CA 1
ATOM 2063 C C . MET A 1 277 ? 17.548 19.859 -30.134 1.00 53.10 257 MET A C 1
ATOM 2064 O O . MET A 1 277 ? 17.146 20.888 -29.578 1.00 53.59 257 MET A O 1
ATOM 2069 N N . ASN A 1 278 ? 18.804 19.729 -30.563 1.00 59.79 258 ASN A N 1
ATOM 2070 C CA . ASN A 1 278 ? 19.793 20.769 -30.306 1.00 59.54 258 ASN A CA 1
ATOM 2071 C C . ASN A 1 278 ? 19.494 22.063 -31.053 1.00 59.25 258 ASN A C 1
ATOM 2072 O O . ASN A 1 278 ? 19.971 23.124 -30.638 1.00 57.10 258 ASN A O 1
ATOM 2077 N N . ASP A 1 279 ? 18.716 22.005 -32.136 1.00 59.26 259 ASP A N 1
ATOM 2078 C CA . ASP A 1 279 ? 18.402 23.217 -32.886 1.00 54.35 259 ASP A CA 1
ATOM 2079 C C . ASP A 1 279 ? 17.455 24.120 -32.104 1.00 57.40 259 ASP A C 1
ATOM 2080 O O . ASP A 1 279 ? 17.685 25.330 -31.991 1.00 54.00 259 ASP A O 1
ATOM 2085 N N . LEU A 1 280 ? 16.383 23.548 -31.554 1.00 53.53 260 LEU A N 1
ATOM 2086 C CA . LEU A 1 280 ? 15.385 24.349 -30.853 1.00 53.19 260 LEU A CA 1
ATOM 2087 C C . LEU A 1 280 ? 15.883 24.810 -29.488 1.00 57.89 260 LEU A C 1
ATOM 2088 O O . LEU A 1 280 ? 15.560 25.921 -29.052 1.00 59.71 260 LEU A O 1
ATOM 2093 N N . LEU A 1 281 ? 16.668 23.977 -28.802 1.00 56.99 261 LEU A N 1
ATOM 2094 C CA . LEU A 1 281 ? 17.153 24.347 -27.476 1.00 51.37 261 LEU A CA 1
ATOM 2095 C C . LEU A 1 281 ? 18.188 25.462 -27.543 1.00 54.89 261 LEU A C 1
ATOM 2096 O O . LEU A 1 281 ? 18.255 26.296 -26.632 1.00 52.26 261 LEU A O 1
ATOM 2101 N N . LEU A 1 282 ? 19.001 25.496 -28.601 1.00 51.57 262 LEU A N 1
ATOM 2102 C CA . LEU A 1 282 ? 20.003 26.548 -28.728 1.00 53.71 262 LEU A CA 1
ATOM 2103 C C . LEU A 1 282 ? 19.410 27.841 -29.272 1.00 57.92 262 LEU A C 1
ATOM 2104 O O . LEU A 1 282 ? 19.926 28.926 -28.978 1.00 55.69 262 LEU A O 1
ATOM 2109 N N . THR A 1 283 ? 18.337 27.749 -30.061 1.00 58.64 263 THR A N 1
ATOM 2110 C CA . THR A 1 283 ? 17.674 28.952 -30.553 1.00 59.28 263 THR A CA 1
ATOM 2111 C C . THR A 1 283 ? 17.022 29.719 -29.410 1.00 52.42 263 THR A C 1
ATOM 2112 O O . THR A 1 283 ? 17.210 30.934 -29.276 1.00 51.91 263 THR A O 1
ATOM 2116 N N . ALA A 1 284 ? 16.251 29.022 -28.571 1.00 54.79 264 ALA A N 1
ATOM 2117 C CA . ALA A 1 284 ? 15.661 29.656 -27.399 1.00 55.58 264 ALA A CA 1
ATOM 2118 C C . ALA A 1 284 ? 16.714 30.105 -26.396 1.00 49.69 264 ALA A C 1
ATOM 2119 O O . ALA A 1 284 ? 16.452 31.021 -25.610 1.00 61.26 264 ALA A O 1
ATOM 2121 N N . LEU A 1 285 ? 17.896 29.484 -26.406 1.00 50.40 265 LEU A N 1
ATOM 2122 C CA . LEU A 1 285 ? 18.960 29.907 -25.501 1.00 49.87 265 LEU A CA 1
ATOM 2123 C C . LEU A 1 285 ? 19.565 31.234 -25.942 1.00 53.38 265 LEU A C 1
ATOM 2124 O O . LEU A 1 285 ? 19.851 32.099 -25.106 1.00 53.17 265 LEU A O 1
ATOM 2129 N N . GLY A 1 286 ? 19.771 31.411 -27.249 1.00 56.02 266 GLY A N 1
ATOM 2130 C CA . GLY A 1 286 ? 20.317 32.666 -27.737 1.00 53.43 266 GLY A CA 1
ATOM 2131 C C . GLY A 1 286 ? 19.398 33.843 -27.474 1.00 55.93 266 GLY A C 1
ATOM 2132 O O . GLY A 1 286 ? 19.850 34.921 -27.081 1.00 62.54 266 GLY A O 1
ATOM 2133 N N . LEU A 1 287 ? 18.093 33.652 -27.683 1.00 53.16 267 LEU A N 1
ATOM 2134 C CA . LEU A 1 287 ? 17.138 34.715 -27.394 1.00 55.03 267 LEU A CA 1
ATOM 2135 C C . LEU A 1 287 ? 17.037 34.985 -25.900 1.00 54.29 267 LEU A C 1
ATOM 2136 O O . LEU A 1 287 ? 16.767 36.121 -25.494 1.00 54.54 267 LEU A O 1
ATOM 2141 N N . ALA A 1 288 ? 17.244 33.960 -25.071 1.00 59.37 268 ALA A N 1
ATOM 2142 C CA . ALA A 1 288 ? 17.207 34.154 -23.626 1.00 52.47 268 ALA A CA 1
ATOM 2143 C C . ALA A 1 288 ? 18.341 35.062 -23.168 1.00 51.49 268 ALA A C 1
ATOM 2144 O O . ALA A 1 288 ? 18.121 36.008 -22.403 1.00 58.96 268 ALA A O 1
ATOM 2146 N N . VAL A 1 289 ? 19.564 34.793 -23.634 1.00 55.29 269 VAL A N 1
ATOM 2147 C CA . VAL A 1 289 ? 20.702 35.640 -23.288 1.00 52.54 269 VAL A CA 1
ATOM 2148 C C . VAL A 1 289 ? 20.507 37.051 -23.827 1.00 58.49 269 VAL A C 1
ATOM 2149 O O . VAL A 1 289 ? 20.967 38.027 -23.221 1.00 60.34 269 VAL A O 1
ATOM 2153 N N . LYS A 1 290 ? 19.817 37.188 -24.962 1.00 61.01 270 LYS A N 1
ATOM 2154 C CA . LYS A 1 290 ? 19.559 38.512 -25.519 1.00 62.01 270 LYS A CA 1
ATOM 2155 C C . LYS A 1 290 ? 18.626 39.315 -24.620 1.00 56.45 270 LYS A C 1
ATOM 2156 O O . LYS A 1 290 ? 18.885 40.487 -24.328 1.00 60.37 270 LYS A O 1
ATOM 2162 N N . ASP A 1 291 ? 17.531 38.700 -24.171 1.00 55.13 271 ASP A N 1
ATOM 2163 C CA . ASP A 1 291 ? 16.610 39.386 -23.272 1.00 63.14 271 ASP A CA 1
ATOM 2164 C C . ASP A 1 291 ? 17.165 39.537 -21.863 1.00 60.35 271 ASP A C 1
ATOM 2165 O O . ASP A 1 291 ? 16.601 40.302 -21.074 1.00 71.74 271 ASP A O 1
ATOM 2170 N N . TRP A 1 292 ? 18.249 38.838 -21.533 1.00 57.58 272 TRP A N 1
ATOM 2171 C CA . TRP A 1 292 ? 18.804 38.828 -20.185 1.00 63.52 272 TRP A CA 1
ATOM 2172 C C . TRP A 1 292 ? 20.072 39.664 -20.066 1.00 60.02 272 TRP A C 1
ATOM 2173 O O . TRP A 1 292 ? 20.179 40.502 -19.166 1.00 60.54 272 TRP A O 1
ATOM 2184 N N . ALA A 1 293 ? 21.037 39.457 -20.959 1.00 59.50 273 ALA A N 1
ATOM 2185 C CA . ALA A 1 293 ? 22.288 40.200 -20.937 1.00 58.31 273 ALA A CA 1
ATOM 2186 C C . ALA A 1 293 ? 22.322 41.338 -21.948 1.00 63.23 273 ALA A C 1
ATOM 2187 O O . ALA A 1 293 ? 23.303 42.088 -21.978 1.00 63.58 273 ALA A O 1
ATOM 2189 N N . HIS A 1 294 ? 21.280 41.481 -22.769 1.00 59.81 274 HIS A N 1
ATOM 2190 C CA . HIS A 1 294 ? 21.188 42.546 -23.770 1.00 64.58 274 HIS A CA 1
ATOM 2191 C C . HIS A 1 294 ? 22.371 42.503 -24.735 1.00 64.99 274 HIS A C 1
ATOM 2192 O O . HIS A 1 294 ? 23.075 43.493 -24.943 1.00 68.67 274 HIS A O 1
ATOM 2199 N N . THR A 1 295 ? 22.584 41.334 -25.327 1.00 67.21 275 THR A N 1
ATOM 2200 C CA . THR A 1 295 ? 23.626 41.111 -26.318 1.00 67.57 275 THR A CA 1
ATOM 2201 C C . THR A 1 295 ? 22.990 40.724 -27.648 1.00 63.36 275 THR A C 1
ATOM 2202 O O . THR A 1 295 ? 21.768 40.614 -27.774 1.00 67.35 275 THR A O 1
ATOM 2206 N N . ASN A 1 296 ? 23.843 40.522 -28.653 1.00 60.77 276 ASN A N 1
ATOM 2207 C CA . ASN A 1 296 ? 23.399 39.972 -29.926 1.00 67.56 276 ASN A CA 1
ATOM 2208 C C . ASN A 1 296 ? 24.349 38.895 -30.436 1.00 63.48 276 ASN A C 1
ATOM 2209 O O . ASN A 1 296 ? 24.210 38.460 -31.586 1.00 63.95 276 ASN A O 1
ATOM 2214 N N . GLY A 1 297 ? 25.301 38.455 -29.617 1.00 63.03 277 GLY A N 1
ATOM 2215 C CA . GLY A 1 297 ? 26.209 37.386 -29.975 1.00 60.79 277 GLY A CA 1
ATOM 2216 C C . GLY A 1 297 ? 26.830 36.751 -28.748 1.00 59.85 277 GLY A C 1
ATOM 2217 O O . GLY A 1 297 ? 27.418 37.447 -27.914 1.00 61.49 277 GLY A O 1
ATOM 2218 N N . VAL A 1 298 ? 26.700 35.434 -28.619 1.00 51.05 278 VAL A N 1
ATOM 2219 C CA . VAL A 1 298 ? 27.233 34.704 -27.475 1.00 55.43 278 VAL A CA 1
ATOM 2220 C C . VAL A 1 298 ? 27.901 33.432 -27.982 1.00 50.20 278 VAL A C 1
ATOM 2221 O O . VAL A 1 298 ? 27.407 32.784 -28.911 1.00 52.23 278 VAL A O 1
ATOM 2225 N N . VAL A 1 299 ? 29.039 33.090 -27.385 1.00 52.65 279 VAL A N 1
ATOM 2226 C CA . VAL A 1 299 ? 29.788 31.889 -27.736 1.00 47.67 279 VAL A CA 1
ATOM 2227 C C . VAL A 1 299 ? 29.515 30.836 -26.672 1.00 49.75 279 VAL A C 1
ATOM 2228 O O . VAL A 1 299 ? 29.810 31.045 -25.489 1.00 51.98 279 VAL A O 1
ATOM 2232 N N . ILE A 1 300 ? 28.953 29.705 -27.090 1.00 48.46 280 ILE A N 1
ATOM 2233 C CA . ILE A 1 300 ? 28.565 28.625 -26.191 1.00 42.58 280 ILE A CA 1
ATOM 2234 C C . ILE A 1 300 ? 29.539 27.468 -26.360 1.00 45.45 280 ILE A C 1
ATOM 2235 O O . ILE A 1 300 ? 29.984 27.175 -27.476 1.00 48.61 280 ILE A O 1
ATOM 2240 N N . ASN A 1 301 ? 29.870 26.813 -25.247 1.00 47.42 281 ASN A N 1
ATOM 2241 C CA . ASN A 1 301 ? 30.710 25.615 -25.258 1.00 45.00 281 ASN A CA 1
ATOM 2242 C C . ASN A 1 301 ? 29.786 24.404 -25.266 1.00 48.29 281 ASN A C 1
ATOM 2243 O O . ASN A 1 301 ? 29.420 23.864 -24.221 1.00 45.98 281 ASN A O 1
ATOM 2248 N N . LEU A 1 302 ? 29.403 23.972 -26.464 1.00 38.90 282 LEU A N 1
ATOM 2249 C CA . LEU A 1 302 ? 28.480 22.855 -26.604 1.00 43.46 282 LEU A CA 1
ATOM 2250 C C . LEU A 1 302 ? 29.236 21.533 -26.583 1.00 42.02 282 LEU A C 1
ATOM 2251 O O . LEU A 1 302 ? 30.330 21.417 -27.143 1.00 44.58 282 LEU A O 1
ATOM 2256 N N . GLU A 1 303 ? 28.648 20.537 -25.928 1.00 48.87 283 GLU A N 1
ATOM 2257 C CA . GLU A 1 303 ? 29.259 19.224 -25.783 1.00 49.63 283 GLU A CA 1
ATOM 2258 C C . GLU A 1 303 ? 28.498 18.199 -26.613 1.00 49.89 283 GLU A C 1
ATOM 2259 O O . GLU A 1 303 ? 27.264 18.174 -26.608 1.00 54.27 283 GLU A O 1
ATOM 2265 N N . GLY A 1 304 ? 29.246 17.354 -27.329 1.00 38.67 284 GLY A N 1
ATOM 2266 C CA . GLY A 1 304 ? 28.673 16.297 -28.128 1.00 34.49 284 GLY A CA 1
ATOM 2267 C C . GLY A 1 304 ? 29.135 14.931 -27.644 1.00 38.23 284 GLY A C 1
ATOM 2268 O O . GLY A 1 304 ? 30.050 14.809 -26.819 1.00 51.84 284 GLY A O 1
ATOM 2269 N N . HIS A 1 305 ? 28.484 13.892 -28.174 1.00 36.92 285 HIS A N 1
ATOM 2270 C CA . HIS A 1 305 ? 28.807 12.529 -27.762 1.00 44.56 285 HIS A CA 1
ATOM 2271 C C . HIS A 1 305 ? 30.241 12.160 -28.115 1.00 43.69 285 HIS A C 1
ATOM 2272 O O . HIS A 1 305 ? 30.880 11.391 -27.388 1.00 41.62 285 HIS A O 1
ATOM 2279 N N . GLY A 1 306 ? 30.760 12.692 -29.220 1.00 46.25 286 GLY A N 1
ATOM 2280 C CA . GLY A 1 306 ? 32.133 12.445 -29.609 1.00 41.81 286 GLY A CA 1
ATOM 2281 C C . GLY A 1 306 ? 32.411 11.075 -30.179 1.00 41.29 286 GLY A C 1
ATOM 2282 O O . GLY A 1 306 ? 33.578 10.741 -30.404 1.00 45.30 286 GLY A O 1
ATOM 2283 N N . ARG A 1 307 ? 31.384 10.267 -30.414 1.00 34.65 287 ARG A N 1
ATOM 2284 C CA . ARG A 1 307 ? 31.549 8.941 -31.011 1.00 44.04 287 ARG A CA 1
ATOM 2285 C C . ARG A 1 307 ? 31.332 8.993 -32.519 1.00 47.68 287 ARG A C 1
ATOM 2286 O O . ARG A 1 307 ? 30.519 8.259 -33.081 1.00 45.47 287 ARG A O 1
ATOM 2294 N N . GLU A 1 308 ? 32.068 9.877 -33.190 1.00 43.13 288 GLU A N 1
ATOM 2295 C CA . GLU A 1 308 ? 31.902 10.105 -34.615 1.00 54.60 288 GLU A CA 1
ATOM 2296 C C . GLU A 1 308 ? 32.851 9.215 -35.416 1.00 52.84 288 GLU A C 1
ATOM 2297 O O . GLU A 1 308 ? 33.626 8.427 -34.868 1.00 53.39 288 GLU A O 1
ATOM 2303 N N . ASP A 1 309 ? 32.790 9.349 -36.738 1.00 55.67 289 ASP A N 1
ATOM 2304 C CA . ASP A 1 309 ? 33.623 8.561 -37.641 1.00 51.25 289 ASP A CA 1
ATOM 2305 C C . ASP A 1 309 ? 35.008 9.191 -37.721 1.00 50.27 289 ASP A C 1
ATOM 2306 O O . ASP A 1 309 ? 35.177 10.266 -38.304 1.00 56.50 289 ASP A O 1
ATOM 2311 N N . ILE A 1 310 ? 35.999 8.525 -37.132 1.00 45.82 290 ILE A N 1
ATOM 2312 C CA . ILE A 1 310 ? 37.387 8.962 -37.223 1.00 49.34 290 ILE A CA 1
ATOM 2313 C C . ILE A 1 310 ? 38.120 8.022 -38.169 1.00 50.48 290 ILE A C 1
ATOM 2314 O O . ILE A 1 310 ? 39.304 7.721 -37.973 1.00 52.68 290 ILE A O 1
ATOM 2319 N N . GLN A 1 311 ? 37.410 7.553 -39.199 1.00 54.59 291 GLN A N 1
ATOM 2320 C CA . GLN A 1 311 ? 37.916 6.591 -40.174 1.00 53.87 291 GLN A CA 1
ATOM 2321 C C . GLN A 1 311 ? 38.247 5.259 -39.508 1.00 56.41 291 GLN A C 1
ATOM 2322 O O . GLN A 1 311 ? 37.999 5.079 -38.310 1.00 54.36 291 GLN A O 1
ATOM 2328 N N . ASN A 1 312 ? 38.785 4.318 -40.285 1.00 48.98 292 ASN A N 1
ATOM 2329 C CA . ASN A 1 312 ? 39.136 2.964 -39.859 1.00 51.27 292 ASN A CA 1
ATOM 2330 C C . ASN A 1 312 ? 37.923 2.128 -39.467 1.00 51.51 292 ASN A C 1
ATOM 2331 O O . ASN A 1 312 ? 38.087 1.059 -38.864 1.00 56.54 292 ASN A O 1
ATOM 2336 N N . GLU A 1 313 ? 36.709 2.581 -39.796 1.00 48.89 293 GLU A N 1
ATOM 2337 C CA . GLU A 1 313 ? 35.477 1.828 -39.539 1.00 49.07 293 GLU A CA 1
ATOM 2338 C C . GLU A 1 313 ? 35.331 1.469 -38.061 1.00 47.01 293 GLU A C 1
ATOM 2339 O O . GLU A 1 313 ? 34.890 0.372 -37.711 1.00 45.19 293 GLU A O 1
ATOM 2345 N N . MET A 1 314 ? 35.702 2.400 -37.187 1.00 53.95 294 MET A N 1
ATOM 2346 C CA . MET A 1 314 ? 35.621 2.156 -35.754 1.00 47.08 294 MET A CA 1
ATOM 2347 C C . MET A 1 314 ? 34.167 2.034 -35.308 1.00 44.10 294 MET A C 1
ATOM 2348 O O . MET A 1 314 ? 33.258 2.623 -35.899 1.00 44.73 294 MET A O 1
ATOM 2353 N N . ASN A 1 315 ? 33.956 1.255 -34.249 1.00 43.92 295 ASN A N 1
ATOM 2354 C CA . ASN A 1 315 ? 32.621 1.012 -33.708 1.00 42.01 295 ASN A CA 1
ATOM 2355 C C . ASN A 1 315 ? 32.698 1.106 -32.190 1.00 47.10 295 ASN A C 1
ATOM 2356 O O . ASN A 1 315 ? 33.281 0.231 -31.542 1.00 45.92 295 ASN A O 1
ATOM 2361 N N . VAL A 1 316 ? 32.109 2.158 -31.623 1.00 49.10 296 VAL A N 1
ATOM 2362 C CA . VAL A 1 316 ? 32.123 2.358 -30.177 1.00 44.99 296 VAL A CA 1
ATOM 2363 C C . VAL A 1 316 ? 30.694 2.452 -29.656 1.00 50.63 296 VAL A C 1
ATOM 2364 O O . VAL A 1 316 ? 30.392 3.276 -28.785 1.00 53.34 296 VAL A O 1
ATOM 2368 N N . THR A 1 317 ? 29.806 1.602 -30.178 1.00 52.49 297 THR A N 1
ATOM 2369 C CA . THR A 1 317 ? 28.417 1.624 -29.730 1.00 54.31 297 THR A CA 1
ATOM 2370 C C . THR A 1 317 ? 28.283 1.093 -28.308 1.00 53.99 297 THR A C 1
ATOM 2371 O O . THR A 1 317 ? 27.545 1.662 -27.495 1.00 56.37 297 THR A O 1
ATOM 2375 N N . ARG A 1 318 ? 28.985 0.005 -27.988 1.00 56.32 298 ARG A N 1
ATOM 2376 C CA . ARG A 1 318 ? 28.956 -0.590 -26.658 1.00 51.71 298 ARG A CA 1
ATOM 2377 C C . ARG A 1 318 ? 30.208 -0.266 -25.849 1.00 47.64 298 ARG A C 1
ATOM 2378 O O . ARG A 1 318 ? 30.488 -0.944 -24.855 1.00 50.05 298 ARG A O 1
ATOM 2386 N N . THR A 1 319 ? 30.966 0.748 -26.257 1.00 49.18 299 THR A N 1
ATOM 2387 C CA . THR A 1 319 ? 32.216 1.098 -25.597 1.00 43.24 299 THR A CA 1
ATOM 2388 C C . THR A 1 319 ? 31.960 2.136 -24.512 1.00 44.63 299 THR A C 1
ATOM 2389 O O . THR A 1 319 ? 31.280 3.140 -24.749 1.00 44.05 299 THR A O 1
ATOM 2393 N N . ILE A 1 320 ? 32.505 1.890 -23.324 1.00 44.89 300 ILE A N 1
ATOM 2394 C CA . ILE A 1 320 ? 32.372 2.793 -22.188 1.00 30.94 300 ILE A CA 1
ATOM 2395 C C . ILE A 1 320 ? 33.646 3.619 -22.077 1.00 31.70 300 ILE A C 1
ATOM 2396 O O . ILE A 1 320 ? 34.756 3.077 -22.148 1.00 26.95 300 ILE A O 1
ATOM 2401 N N . GLY A 1 321 ? 33.488 4.927 -21.921 1.00 26.80 301 GLY A N 1
ATOM 2402 C CA . GLY A 1 321 ? 34.631 5.815 -21.836 1.00 24.63 301 GLY A CA 1
ATOM 2403 C C . GLY A 1 321 ? 34.163 7.250 -21.793 1.00 24.84 301 GLY A C 1
ATOM 2404 O O . GLY A 1 321 ? 32.963 7.538 -21.817 1.00 27.59 301 GLY A O 1
ATOM 2405 N N . TRP A 1 322 ? 35.136 8.156 -21.720 1.00 31.22 302 TRP A N 1
ATOM 2406 C CA . TRP A 1 322 ? 34.873 9.595 -21.740 1.00 36.14 302 TRP A CA 1
ATOM 2407 C C . TRP A 1 322 ? 35.129 10.088 -23.161 1.00 34.17 302 TRP A C 1
ATOM 2408 O O . TRP A 1 322 ? 36.247 10.459 -23.520 1.00 36.77 302 TRP A O 1
ATOM 2419 N N . PHE A 1 323 ? 34.074 10.090 -23.974 1.00 33.88 303 PHE A N 1
ATOM 2420 C CA . PHE A 1 323 ? 34.155 10.470 -25.377 1.00 41.39 303 PHE A CA 1
ATOM 2421 C C . PHE A 1 323 ? 33.713 11.907 -25.626 1.00 45.92 303 PHE A C 1
ATOM 2422 O O . PHE A 1 323 ? 33.579 12.307 -26.786 1.00 46.37 303 PHE A O 1
ATOM 2430 N N . THR A 1 324 ? 33.490 12.686 -24.568 1.00 43.88 304 THR A N 1
ATOM 2431 C CA . THR A 1 324 ? 32.915 14.019 -24.710 1.00 42.33 304 THR A CA 1
ATOM 2432 C C . THR A 1 324 ? 33.774 14.901 -25.608 1.00 45.71 304 THR A C 1
ATOM 2433 O O . THR A 1 324 ? 34.992 14.993 -25.432 1.00 54.05 304 THR A O 1
ATOM 2437 N N . SER A 1 325 ? 33.131 15.542 -26.579 1.00 46.89 305 SER A N 1
ATOM 2438 C CA . SER A 1 325 ? 33.784 16.480 -27.481 1.00 48.92 305 SER A CA 1
ATOM 2439 C C . SER A 1 325 ? 33.230 17.875 -27.232 1.00 45.23 305 SER A C 1
ATOM 2440 O O . SER A 1 325 ? 32.010 18.073 -27.241 1.00 45.73 305 SER A O 1
ATOM 2443 N N . GLN A 1 326 ? 34.122 18.834 -27.009 1.00 43.03 306 GLN A N 1
ATOM 2444 C CA . GLN A 1 326 ? 33.749 20.218 -26.762 1.00 47.75 306 GLN A CA 1
ATOM 2445 C C . GLN A 1 326 ? 34.169 21.085 -27.940 1.00 45.05 306 GLN A C 1
ATOM 2446 O O . GLN A 1 326 ? 35.260 20.913 -28.493 1.00 38.72 306 GLN A O 1
ATOM 2452 N N . TYR A 1 327 ? 33.296 22.021 -28.321 1.00 41.32 307 TYR A N 1
ATOM 2453 C CA . TYR A 1 327 ? 33.575 22.906 -29.442 1.00 42.37 307 TYR A CA 1
ATOM 2454 C C . TYR A 1 327 ? 32.707 24.143 -29.321 1.00 40.39 307 TYR A C 1
ATOM 2455 O O . TYR A 1 327 ? 31.534 24.024 -28.944 1.00 40.66 307 TYR A O 1
ATOM 2464 N N . PRO A 1 328 ? 33.231 25.328 -29.628 1.00 39.95 308 PRO A N 1
ATOM 2465 C CA . PRO A 1 328 ? 32.430 26.548 -29.487 1.00 37.26 308 PRO A CA 1
ATOM 2466 C C . PRO A 1 328 ? 31.435 26.718 -30.626 1.00 47.18 308 PRO A C 1
ATOM 2467 O O . PRO A 1 328 ? 31.723 26.417 -31.787 1.00 46.20 308 PRO A O 1
ATOM 2471 N N . VAL A 1 329 ? 30.250 27.209 -30.274 1.00 48.71 309 VAL A N 1
ATOM 2472 C CA . VAL A 1 329 ? 29.190 27.518 -31.226 1.00 45.03 309 VAL A CA 1
ATOM 2473 C C . VAL A 1 329 ? 28.841 28.991 -31.072 1.00 54.26 309 VAL A C 1
ATOM 2474 O O . VAL A 1 329 ? 28.673 29.479 -29.947 1.00 45.98 309 VAL A O 1
ATOM 2478 N N . VAL A 1 330 ? 28.739 29.697 -32.194 1.00 48.31 310 VAL A N 1
ATOM 2479 C CA . VAL A 1 330 ? 28.498 31.135 -32.206 1.00 50.24 310 VAL A CA 1
ATOM 2480 C C . VAL A 1 330 ? 27.041 31.370 -32.580 1.00 58.31 310 VAL A C 1
ATOM 2481 O O . VAL A 1 330 ? 26.640 31.162 -33.730 1.00 54.37 310 VAL A O 1
ATOM 2485 N N . LEU A 1 331 ? 26.245 31.807 -31.608 1.00 50.80 311 LEU A N 1
ATOM 2486 C CA . LEU A 1 331 ? 24.845 32.128 -31.838 1.00 51.47 311 LEU A CA 1
ATOM 2487 C C . LEU A 1 331 ? 24.703 33.582 -32.269 1.00 53.30 311 LEU A C 1
ATOM 2488 O O . LEU A 1 331 ? 25.452 34.457 -31.827 1.00 49.25 311 LEU A O 1
ATOM 2493 N N . ASP A 1 332 ? 23.729 33.833 -33.142 1.00 61.12 312 ASP A N 1
ATOM 2494 C CA . ASP A 1 332 ? 23.497 35.157 -33.706 1.00 64.92 312 ASP A CA 1
ATOM 2495 C C . ASP A 1 332 ? 22.090 35.611 -33.346 1.00 64.70 312 ASP A C 1
ATOM 2496 O O . ASP A 1 332 ? 21.108 34.961 -33.723 1.00 65.91 312 ASP A O 1
ATOM 2501 N N . MET A 1 333 ? 21.996 36.724 -32.618 1.00 63.27 313 MET A N 1
ATOM 2502 C CA . MET A 1 333 ? 20.721 37.324 -32.246 1.00 70.61 313 MET A CA 1
ATOM 2503 C C . MET A 1 333 ? 20.469 38.624 -33.005 1.00 72.91 313 MET A C 1
ATOM 2504 O O . MET A 1 333 ? 19.790 39.520 -32.501 1.00 76.37 313 MET A O 1
ATOM 2509 N N . GLU A 1 334 ? 21.007 38.726 -34.225 1.00 80.54 314 GLU A N 1
ATOM 2510 C CA . GLU A 1 334 ? 20.943 39.977 -34.977 1.00 80.68 314 GLU A CA 1
ATOM 2511 C C . GLU A 1 334 ? 19.506 40.439 -35.185 1.00 83.78 314 GLU A C 1
ATOM 2512 O O . GLU A 1 334 ? 19.208 41.634 -35.069 1.00 91.23 314 GLU A O 1
ATOM 2518 N N . LYS A 1 335 ? 18.601 39.512 -35.491 1.00 81.60 315 LYS A N 1
ATOM 2519 C CA . LYS A 1 335 ? 17.195 39.843 -35.725 1.00 87.25 315 LYS A CA 1
ATOM 2520 C C . LYS A 1 335 ? 16.343 38.755 -35.075 1.00 85.25 315 LYS A C 1
ATOM 2521 O O . LYS A 1 335 ? 16.097 37.706 -35.679 1.00 83.01 315 LYS A O 1
ATOM 2527 N N . ALA A 1 336 ? 15.888 39.016 -33.848 1.00 86.54 316 ALA A N 1
ATOM 2528 C CA . ALA A 1 336 ? 15.140 38.045 -33.059 1.00 79.66 316 ALA A CA 1
ATOM 2529 C C . ALA A 1 336 ? 13.636 38.108 -33.283 1.00 80.78 316 ALA A C 1
ATOM 2530 O O . ALA A 1 336 ? 12.910 37.264 -32.744 1.00 81.39 316 ALA A O 1
ATOM 2532 N N . GLU A 1 337 ? 13.151 39.082 -34.056 1.00 84.50 317 GLU A N 1
ATOM 2533 C CA . GLU A 1 337 ? 11.717 39.202 -34.295 1.00 86.40 317 GLU A CA 1
ATOM 2534 C C . GLU A 1 337 ? 11.204 38.061 -35.164 1.00 91.89 317 GLU A C 1
ATOM 2535 O O . GLU A 1 337 ? 10.138 37.495 -34.892 1.00 90.76 317 GLU A O 1
ATOM 2541 N N . ASP A 1 338 ? 11.948 37.711 -36.212 1.00 89.03 318 ASP A N 1
ATOM 2542 C CA . ASP A 1 338 ? 11.553 36.653 -37.141 1.00 87.46 318 ASP A CA 1
ATOM 2543 C C . ASP A 1 338 ? 12.019 35.321 -36.569 1.00 80.26 318 ASP A C 1
ATOM 2544 O O . ASP A 1 338 ? 13.156 34.893 -36.775 1.00 80.16 318 ASP A O 1
ATOM 2549 N N . LEU A 1 339 ? 11.126 34.657 -35.837 1.00 82.72 319 LEU A N 1
ATOM 2550 C CA . LEU A 1 339 ? 11.423 33.353 -35.255 1.00 80.55 319 LEU A CA 1
ATOM 2551 C C . LEU A 1 339 ? 11.603 32.285 -36.333 1.00 76.65 319 LEU A C 1
ATOM 2552 O O . LEU A 1 339 ? 12.496 31.438 -36.198 1.00 71.66 319 LEU A O 1
ATOM 2557 N N . PRO A 1 340 ? 10.785 32.259 -37.397 1.00 79.48 320 PRO A N 1
ATOM 2558 C CA . PRO A 1 340 ? 11.115 31.367 -38.523 1.00 78.05 320 PRO A CA 1
ATOM 2559 C C . PRO A 1 340 ? 12.518 31.590 -39.065 1.00 77.89 320 PRO A C 1
ATOM 2560 O O . PRO A 1 340 ? 13.264 30.625 -39.268 1.00 74.92 320 PRO A O 1
ATOM 2564 N N . TYR A 1 341 ? 12.903 32.847 -39.293 1.00 78.49 321 TYR A N 1
ATOM 2565 C CA . TYR A 1 341 ? 14.261 33.133 -39.742 1.00 76.98 321 TYR A CA 1
ATOM 2566 C C . TYR A 1 341 ? 15.286 32.823 -38.658 1.00 72.77 321 TYR A C 1
ATOM 2567 O O . TYR A 1 341 ? 16.438 32.504 -38.970 1.00 70.95 321 TYR A O 1
ATOM 2576 N N . GLN A 1 342 ? 14.885 32.895 -37.385 1.00 70.70 322 GLN A N 1
ATOM 2577 C CA . GLN A 1 342 ? 15.816 32.617 -36.296 1.00 66.57 322 GLN A CA 1
ATOM 2578 C C . GLN A 1 342 ? 16.122 31.128 -36.194 1.00 65.11 322 GLN A C 1
ATOM 2579 O O . GLN A 1 342 ? 17.284 30.737 -36.032 1.00 63.89 322 GLN A O 1
ATOM 2585 N N . ILE A 1 343 ? 15.092 30.282 -36.279 1.00 62.03 323 ILE A N 1
ATOM 2586 C CA . ILE A 1 343 ? 15.306 28.840 -36.195 1.00 64.22 323 ILE A CA 1
ATOM 2587 C C . ILE A 1 343 ? 16.101 28.345 -37.397 1.00 66.74 323 ILE A C 1
ATOM 2588 O O . ILE A 1 343 ? 17.032 27.545 -37.253 1.00 68.55 323 ILE A O 1
ATOM 2593 N N . LYS A 1 344 ? 15.754 28.810 -38.600 1.00 63.87 324 LYS A N 1
ATOM 2594 C CA . LYS A 1 344 ? 16.521 28.426 -39.781 1.00 68.33 324 LYS A CA 1
ATOM 2595 C C . LYS A 1 344 ? 17.955 28.936 -39.708 1.00 61.45 324 LYS A C 1
ATOM 2596 O O . LYS A 1 344 ? 18.866 28.298 -40.248 1.00 61.92 324 LYS A O 1
ATOM 2602 N N . GLN A 1 345 ? 18.175 30.076 -39.049 1.00 68.41 325 GLN A N 1
ATOM 2603 C CA . GLN A 1 345 ? 19.531 30.593 -38.892 1.00 67.30 325 GLN A CA 1
ATOM 2604 C C . GLN A 1 345 ? 20.373 29.659 -38.033 1.00 66.60 325 GLN A C 1
ATOM 2605 O O . GLN A 1 345 ? 21.512 29.331 -38.383 1.00 73.82 325 GLN A O 1
ATOM 2611 N N . THR A 1 346 ? 19.821 29.211 -36.903 1.00 66.70 326 THR A N 1
ATOM 2612 C CA . THR A 1 346 ? 20.571 28.336 -36.008 1.00 64.14 326 THR A CA 1
ATOM 2613 C C . THR A 1 346 ? 20.655 26.918 -36.560 1.00 63.01 326 THR A C 1
ATOM 2614 O O . THR A 1 346 ? 21.702 26.268 -36.454 1.00 60.01 326 THR A O 1
ATOM 2618 N N . LYS A 1 347 ? 19.567 26.426 -37.158 1.00 62.81 327 LYS A N 1
ATOM 2619 C CA . LYS A 1 347 ? 19.570 25.077 -37.716 1.00 61.62 327 LYS A CA 1
ATOM 2620 C C . LYS A 1 347 ? 20.653 24.925 -38.777 1.00 66.27 327 LYS A C 1
ATOM 2621 O O . LYS A 1 347 ? 21.409 23.947 -38.774 1.00 64.42 327 LYS A O 1
ATOM 2627 N N . GLU A 1 348 ? 20.750 25.891 -39.692 1.00 63.81 328 GLU A N 1
ATOM 2628 C CA . GLU A 1 348 ? 21.802 25.856 -40.698 1.00 66.96 328 GLU A CA 1
ATOM 2629 C C . GLU A 1 348 ? 23.156 26.264 -40.137 1.00 64.61 328 GLU A C 1
ATOM 2630 O O . GLU A 1 348 ? 24.182 25.980 -40.764 1.00 63.63 328 GLU A O 1
ATOM 2636 N N . ASN A 1 349 ? 23.183 26.921 -38.975 1.00 62.44 329 ASN A N 1
ATOM 2637 C CA . ASN A 1 349 ? 24.455 27.255 -38.343 1.00 60.14 329 ASN A CA 1
ATOM 2638 C C . ASN A 1 349 ? 25.180 26.000 -37.872 1.00 56.08 329 ASN A C 1
ATOM 2639 O O . ASN A 1 349 ? 26.399 25.881 -38.039 1.00 56.66 329 ASN A O 1
ATOM 2644 N N . LEU A 1 350 ? 24.444 25.049 -37.292 1.00 58.06 330 LEU A N 1
ATOM 2645 C CA . LEU A 1 350 ? 25.063 23.830 -36.786 1.00 52.41 330 LEU A CA 1
ATOM 2646 C C . LEU A 1 350 ? 25.355 22.827 -37.897 1.00 52.02 330 LEU A C 1
ATOM 2647 O O . LEU A 1 350 ? 26.282 22.021 -37.766 1.00 52.51 330 LEU A O 1
ATOM 2652 N N . ARG A 1 351 ? 24.583 22.856 -38.987 1.00 55.89 331 ARG A N 1
ATOM 2653 C CA . ARG A 1 351 ? 24.891 21.995 -40.124 1.00 55.09 331 ARG A CA 1
ATOM 2654 C C . ARG A 1 351 ? 26.216 22.377 -40.771 1.00 53.57 331 ARG A C 1
ATOM 2655 O O . ARG A 1 351 ? 26.902 21.517 -41.333 1.00 60.14 331 ARG A O 1
ATOM 2663 N N . ARG A 1 352 ? 26.589 23.657 -40.701 1.00 46.74 332 ARG A N 1
ATOM 2664 C CA . ARG A 1 352 ? 27.888 24.094 -41.198 1.00 42.49 332 ARG A CA 1
ATOM 2665 C C . ARG A 1 352 ? 29.041 23.493 -40.402 1.00 49.83 332 ARG A C 1
ATOM 2666 O O . ARG A 1 352 ? 30.161 23.418 -40.917 1.00 56.37 332 ARG A O 1
ATOM 2674 N N . ILE A 1 353 ? 28.793 23.060 -39.172 1.00 55.47 333 ILE A N 1
ATOM 2675 C CA . ILE A 1 353 ? 29.855 22.474 -38.344 1.00 52.57 333 ILE A CA 1
ATOM 2676 C C . ILE A 1 353 ? 30.169 21.071 -38.852 1.00 45.66 333 ILE A C 1
ATOM 2677 O O . ILE A 1 353 ? 29.241 20.269 -39.060 1.00 50.63 333 ILE A O 1
ATOM 2682 N N . PRO A 1 354 ? 31.442 20.726 -39.069 1.00 41.10 334 PRO A N 1
ATOM 2683 C CA . PRO A 1 354 ? 31.766 19.387 -39.579 1.00 40.86 334 PRO A CA 1
ATOM 2684 C C . PRO A 1 354 ? 31.892 18.332 -38.488 1.00 54.35 334 PRO A C 1
ATOM 2685 O O . PRO A 1 354 ? 32.617 18.520 -37.505 1.00 47.56 334 PRO A O 1
ATOM 2689 N N . LYS A 1 355 ? 31.177 17.217 -38.660 1.00 54.24 335 LYS A N 1
ATOM 2690 C CA . LYS A 1 355 ? 31.311 16.037 -37.803 1.00 50.20 335 LYS A CA 1
ATOM 2691 C C . LYS A 1 355 ? 31.061 16.362 -36.331 1.00 58.62 335 LYS A C 1
ATOM 2692 O O . LYS A 1 355 ? 31.736 15.841 -35.440 1.00 53.65 335 LYS A O 1
ATOM 2698 N N . LYS A 1 356 ? 30.080 17.229 -36.076 1.00 57.08 336 LYS A N 1
ATOM 2699 C CA . LYS A 1 356 ? 29.653 17.570 -34.716 1.00 52.62 336 LYS A CA 1
ATOM 2700 C C . LYS A 1 356 ? 30.807 18.134 -33.888 1.00 53.05 336 LYS A C 1
ATOM 2701 O O . LYS A 1 356 ? 30.933 17.854 -32.695 1.00 50.12 336 LYS A O 1
ATOM 2707 N N . GLY A 1 357 ? 31.664 18.924 -34.533 1.00 55.91 337 GLY A N 1
ATOM 2708 C CA . GLY A 1 357 ? 32.732 19.621 -33.838 1.00 39.72 337 GLY A CA 1
ATOM 2709 C C . GLY A 1 357 ? 33.749 18.740 -33.151 1.00 44.28 337 GLY A C 1
ATOM 2710 O O . GLY A 1 357 ? 34.477 19.221 -32.279 1.00 53.69 337 GLY A O 1
ATOM 2711 N N . ILE A 1 358 ? 33.829 17.459 -33.519 1.00 42.86 338 ILE A N 1
ATOM 2712 C CA . ILE A 1 358 ? 34.791 16.570 -32.873 1.00 48.90 338 ILE A CA 1
ATOM 2713 C C . ILE A 1 358 ? 36.220 16.988 -33.199 1.00 49.52 338 ILE A C 1
ATOM 2714 O O . ILE A 1 358 ? 37.135 16.774 -32.394 1.00 42.07 338 ILE A O 1
ATOM 2719 N N . GLY A 1 359 ? 36.437 17.606 -34.359 1.00 48.70 339 GLY A N 1
ATOM 2720 C CA . GLY A 1 359 ? 37.781 17.938 -34.791 1.00 37.05 339 GLY A CA 1
ATOM 2721 C C . GLY A 1 359 ? 38.385 19.180 -34.175 1.00 42.46 339 GLY A C 1
ATOM 2722 O O . GLY A 1 359 ? 39.573 19.436 -34.393 1.00 42.67 339 GLY A O 1
ATOM 2723 N N . TYR A 1 360 ? 37.611 19.953 -33.410 1.00 42.90 340 TYR A N 1
ATOM 2724 C CA . TYR A 1 360 ? 38.127 21.209 -32.869 1.00 43.12 340 TYR A CA 1
ATOM 2725 C C . TYR A 1 360 ? 39.266 20.963 -31.886 1.00 45.11 340 TYR A C 1
ATOM 2726 O O . TYR A 1 360 ? 40.406 21.380 -32.120 1.00 44.45 340 TYR A O 1
ATOM 2735 N N . GLU A 1 361 ? 38.973 20.290 -30.771 1.00 48.86 341 GLU A N 1
ATOM 2736 C CA . GLU A 1 361 ? 39.986 20.079 -29.745 1.00 47.10 341 GLU A CA 1
ATOM 2737 C C . GLU A 1 361 ? 41.006 19.017 -30.134 1.00 50.48 341 GLU A C 1
ATOM 2738 O O . GLU A 1 361 ? 42.080 18.959 -29.525 1.00 49.98 341 GLU A O 1
ATOM 2744 N N . ILE A 1 362 ? 40.705 18.185 -31.134 1.00 49.40 342 ILE A N 1
ATOM 2745 C CA . ILE A 1 362 ? 41.729 17.301 -31.681 1.00 44.38 342 ILE A CA 1
ATOM 2746 C C . ILE A 1 362 ? 42.825 18.119 -32.346 1.00 48.24 342 ILE A C 1
ATOM 2747 O O . ILE A 1 362 ? 44.003 17.744 -32.312 1.00 54.33 342 ILE A O 1
ATOM 2752 N N . LEU A 1 363 ? 42.461 19.256 -32.943 1.00 47.15 343 LEU A N 1
ATOM 2753 C CA . LEU A 1 363 ? 43.433 20.090 -33.638 1.00 46.19 343 LEU A CA 1
ATOM 2754 C C . LEU A 1 363 ? 44.348 20.848 -32.684 1.00 49.07 343 LEU A C 1
ATOM 2755 O O . LEU A 1 363 ? 45.447 21.243 -33.087 1.00 54.19 343 LEU A O 1
ATOM 2760 N N . ARG A 1 364 ? 43.929 21.062 -31.436 1.00 57.18 344 ARG A N 1
ATOM 2761 C CA . ARG A 1 364 ? 44.737 21.807 -30.478 1.00 58.91 344 ARG A CA 1
ATOM 2762 C C . ARG A 1 364 ? 45.428 20.923 -29.449 1.00 53.19 344 ARG A C 1
ATOM 2763 O O . ARG A 1 364 ? 46.246 21.430 -28.675 1.00 59.11 344 ARG A O 1
ATOM 2771 N N . THR A 1 365 ? 45.130 19.627 -29.419 1.00 51.02 345 THR A N 1
ATOM 2772 C CA . THR A 1 365 ? 45.707 18.731 -28.426 1.00 59.83 345 THR A CA 1
ATOM 2773 C C . THR A 1 365 ? 46.453 17.544 -29.015 1.00 58.09 345 THR A C 1
ATOM 2774 O O . THR A 1 365 ? 47.349 17.015 -28.354 1.00 57.42 345 THR A O 1
ATOM 2778 N N . LEU A 1 366 ? 46.117 17.112 -30.233 1.00 61.48 346 LEU A N 1
ATOM 2779 C CA . LEU A 1 366 ? 46.706 15.912 -30.809 1.00 55.53 346 LEU A CA 1
ATOM 2780 C C . LEU A 1 366 ? 47.406 16.125 -32.143 1.00 57.41 346 LEU A C 1
ATOM 2781 O O . LEU A 1 366 ? 48.296 15.336 -32.477 1.00 62.81 346 LEU A O 1
ATOM 2786 N N . THR A 1 367 ? 47.036 17.147 -32.911 1.00 57.40 347 THR A N 1
ATOM 2787 C CA . THR A 1 367 ? 47.617 17.338 -34.234 1.00 55.14 347 THR A CA 1
ATOM 2788 C C . THR A 1 367 ? 49.087 17.728 -34.122 1.00 55.90 347 THR A C 1
ATOM 2789 O O . THR A 1 367 ? 49.441 18.660 -33.394 1.00 59.59 347 THR A O 1
ATOM 2793 N N . THR A 1 368 ? 49.941 17.014 -34.854 1.00 62.11 348 THR A N 1
ATOM 2794 C CA . THR A 1 368 ? 51.391 17.191 -34.796 1.00 64.44 348 THR A CA 1
ATOM 2795 C C . THR A 1 368 ? 51.924 17.991 -35.978 1.00 70.80 348 THR A C 1
ATOM 2796 O O . THR A 1 368 ? 52.946 17.628 -36.566 1.00 76.68 348 THR A O 1
ATOM 2800 N N . SER A 1 369 ? 51.260 19.084 -36.351 1.00 64.30 349 SER A N 1
ATOM 2801 C CA . SER A 1 369 ? 51.711 19.878 -37.484 1.00 69.54 349 SER A CA 1
ATOM 2802 C C . SER A 1 369 ? 51.178 21.296 -37.350 1.00 69.59 349 SER A C 1
ATOM 2803 O O . SER A 1 369 ? 50.030 21.498 -36.948 1.00 74.44 349 SER A O 1
ATOM 2806 N N . GLN A 1 370 ? 52.021 22.270 -37.687 1.00 75.17 350 GLN A N 1
ATOM 2807 C CA . GLN A 1 370 ? 51.593 23.663 -37.740 1.00 76.48 350 GLN A CA 1
ATOM 2808 C C . GLN A 1 370 ? 50.651 23.841 -38.923 1.00 70.92 350 GLN A C 1
ATOM 2809 O O . GLN A 1 370 ? 51.067 23.731 -40.081 1.00 76.43 350 GLN A O 1
ATOM 2815 N N . LEU A 1 371 ? 49.381 24.111 -38.634 1.00 71.01 351 LEU A N 1
ATOM 2816 C CA . LEU A 1 371 ? 48.364 24.160 -39.675 1.00 74.77 351 LEU A CA 1
ATOM 2817 C C . LEU A 1 371 ? 48.582 25.366 -40.581 1.00 78.97 351 LEU A C 1
ATOM 2818 O O . LEU A 1 371 ? 48.871 26.470 -40.111 1.00 77.59 351 LEU A O 1
ATOM 2823 N N . GLN A 1 372 ? 48.443 25.145 -41.889 1.00 78.01 352 GLN A N 1
ATOM 2824 C CA . GLN A 1 372 ? 48.754 26.185 -42.868 1.00 78.16 352 GLN A CA 1
ATOM 2825 C C . GLN A 1 372 ? 47.995 27.487 -42.635 1.00 79.78 352 GLN A C 1
ATOM 2826 O O . GLN A 1 372 ? 48.618 28.556 -42.753 1.00 79.58 352 GLN A O 1
ATOM 2832 N N . PRO A 1 373 ? 46.700 27.493 -42.322 1.00 78.24 353 PRO A N 1
ATOM 2833 C CA . PRO A 1 373 ? 46.088 28.704 -41.770 1.00 77.02 353 PRO A CA 1
ATOM 2834 C C . PRO A 1 373 ? 46.344 28.788 -40.277 1.00 71.35 353 PRO A C 1
ATOM 2835 O O . PRO A 1 373 ? 46.010 27.855 -39.531 1.00 73.20 353 PRO A O 1
ATOM 2839 N N . PRO A 1 374 ? 46.950 29.880 -39.802 1.00 76.73 354 PRO A N 1
ATOM 2840 C CA . PRO A 1 374 ? 47.302 29.970 -38.377 1.00 76.02 354 PRO A CA 1
ATOM 2841 C C . PRO A 1 374 ? 46.093 29.925 -37.455 1.00 67.72 354 PRO A C 1
ATOM 2842 O O . PRO A 1 374 ?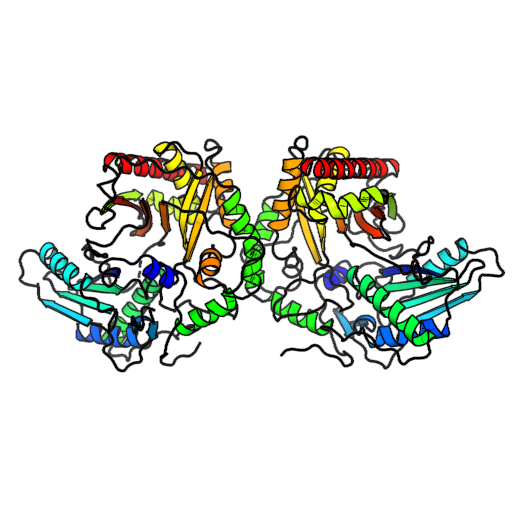 45.492 30.961 -37.154 1.00 68.17 354 PRO A O 1
ATOM 2846 N N . LEU A 1 375 ? 45.729 28.727 -37.004 1.00 65.17 355 LEU A N 1
ATOM 2847 C CA . LEU A 1 375 ? 44.654 28.567 -36.034 1.00 71.32 355 LEU A CA 1
ATOM 2848 C C . LEU A 1 375 ? 45.203 28.836 -34.638 1.00 56.41 355 LEU A C 1
ATOM 2849 O O . LEU A 1 375 ? 46.166 28.190 -34.209 1.00 57.54 355 LEU A O 1
ATOM 2854 N N . ALA A 1 376 ? 44.593 29.785 -33.930 1.00 60.20 356 ALA A N 1
ATOM 2855 C CA . ALA A 1 376 ? 45.069 30.195 -32.618 1.00 56.61 356 ALA A CA 1
ATOM 2856 C C . ALA A 1 376 ? 44.166 29.761 -31.472 1.00 63.85 356 ALA A C 1
ATOM 2857 O O . ALA A 1 376 ? 44.589 29.850 -30.313 1.00 63.37 356 ALA A O 1
ATOM 2859 N N . PHE A 1 377 ? 42.952 29.292 -31.759 1.00 64.01 357 PHE A N 1
ATOM 2860 C CA . PHE A 1 377 ? 41.991 28.873 -30.738 1.00 65.03 357 PHE A CA 1
ATOM 2861 C C . PHE A 1 377 ? 41.768 29.987 -29.716 1.00 62.87 357 PHE A C 1
ATOM 2862 O O . PHE A 1 377 ? 42.116 29.870 -28.542 1.00 67.06 357 PHE A O 1
ATOM 2870 N N . THR A 1 378 ? 41.177 31.086 -30.189 1.00 60.76 358 THR A N 1
ATOM 2871 C CA . THR A 1 378 ? 41.001 32.281 -29.374 1.00 62.17 358 THR A CA 1
ATOM 2872 C C . THR A 1 378 ? 39.629 32.377 -28.721 1.00 66.29 358 THR A C 1
ATOM 2873 O O . THR A 1 378 ? 39.444 33.218 -27.834 1.00 65.63 358 THR A O 1
ATOM 2877 N N . LEU A 1 379 ? 38.672 31.549 -29.129 1.00 63.09 359 LEU A N 1
ATOM 2878 C CA . LEU A 1 379 ? 37.327 31.618 -28.572 1.00 61.47 359 LEU A CA 1
ATOM 2879 C C . LEU A 1 379 ? 37.315 31.041 -27.161 1.00 58.29 359 LEU A C 1
ATOM 2880 O O . LEU A 1 379 ? 37.666 29.874 -26.955 1.00 58.74 359 LEU A O 1
ATOM 2885 N N . ARG A 1 380 ? 36.916 31.861 -26.186 1.00 51.84 360 ARG A N 1
ATOM 2886 C CA . ARG A 1 380 ? 36.796 31.442 -24.792 1.00 57.17 360 ARG A CA 1
ATOM 2887 C C . ARG A 1 380 ? 35.333 31.513 -24.381 1.00 49.27 360 ARG A C 1
ATOM 2888 O O . ARG A 1 380 ? 34.874 32.548 -23.874 1.00 52.97 360 ARG A O 1
ATOM 2896 N N . PRO A 1 381 ? 34.559 30.448 -24.580 1.00 45.47 361 PRO A N 1
ATOM 2897 C CA . PRO A 1 381 ? 33.145 30.491 -24.198 1.00 46.66 361 PRO A CA 1
ATOM 2898 C C . PRO A 1 381 ? 32.986 30.499 -22.687 1.00 44.79 361 PRO A C 1
ATOM 2899 O O . PRO A 1 381 ? 33.748 29.859 -21.959 1.00 44.63 361 PRO A O 1
ATOM 2903 N N . GLU A 1 382 ? 31.985 31.244 -22.217 1.00 40.40 362 GLU A N 1
ATOM 2904 C CA . GLU A 1 382 ? 31.681 31.325 -20.798 1.00 48.05 362 GLU A CA 1
ATOM 2905 C C . GLU A 1 382 ? 30.422 30.564 -20.409 1.00 49.36 362 GLU A C 1
ATOM 2906 O O . GLU A 1 382 ? 30.148 30.427 -19.211 1.00 45.84 362 GLU A O 1
ATOM 2912 N N . ILE A 1 383 ? 29.657 30.069 -21.378 1.00 44.00 363 ILE A N 1
ATOM 2913 C CA . ILE A 1 383 ? 28.483 29.245 -21.125 1.00 40.02 363 ILE A CA 1
ATOM 2914 C C . ILE A 1 383 ? 28.728 27.866 -21.718 1.00 43.96 363 ILE A C 1
ATOM 2915 O O . ILE A 1 383 ? 29.239 27.744 -22.836 1.00 49.76 363 ILE A O 1
ATOM 2920 N N . SER A 1 384 ? 28.367 26.832 -20.966 1.00 45.32 364 SER A N 1
ATOM 2921 C CA . SER A 1 384 ? 28.465 25.452 -21.419 1.00 45.30 364 SER A CA 1
ATOM 2922 C C . SER A 1 384 ? 27.067 24.861 -21.523 1.00 48.15 364 SER A C 1
ATOM 2923 O O . SER A 1 384 ? 26.258 25.004 -20.600 1.00 55.90 364 SER A O 1
ATOM 2926 N N . PHE A 1 385 ? 26.785 24.206 -22.646 1.00 40.58 365 PHE A N 1
ATOM 2927 C CA . PHE A 1 385 ? 25.507 23.551 -22.878 1.00 43.39 365 PHE A CA 1
ATOM 2928 C C . PHE A 1 385 ? 25.731 22.070 -23.146 1.00 46.08 365 PHE A C 1
ATOM 2929 O O . PHE A 1 385 ? 26.719 21.686 -23.780 1.00 50.18 365 PHE A O 1
ATOM 2937 N N . ASN A 1 386 ? 24.807 21.244 -22.661 1.00 54.70 366 ASN A N 1
ATOM 2938 C CA . ASN A 1 386 ? 24.903 19.796 -22.818 1.00 48.60 366 ASN A CA 1
ATOM 2939 C C . ASN A 1 386 ? 23.506 19.206 -22.724 1.00 50.52 366 ASN A C 1
ATOM 2940 O O . ASN A 1 386 ? 22.836 19.362 -21.699 1.00 52.26 366 ASN A O 1
ATOM 2945 N N . TYR A 1 387 ? 23.073 18.533 -23.786 1.00 45.76 367 TYR A N 1
ATOM 2946 C CA . TYR A 1 387 ? 21.790 17.844 -23.816 1.00 44.85 367 TYR A CA 1
ATOM 2947 C C . TYR A 1 387 ? 22.026 16.361 -23.563 1.00 51.49 367 TYR A C 1
ATOM 2948 O O . TYR A 1 387 ? 22.722 15.698 -24.340 1.00 51.65 367 TYR A O 1
ATOM 2957 N N . LEU A 1 388 ? 21.445 15.844 -22.481 1.00 55.70 368 LEU A N 1
ATOM 2958 C CA . LEU A 1 388 ? 21.694 14.473 -22.058 1.00 47.30 368 LEU A CA 1
ATOM 2959 C C . LEU A 1 388 ? 20.751 13.461 -22.695 1.00 47.67 368 LEU A C 1
ATOM 2960 O O . LEU A 1 388 ? 21.039 12.260 -22.654 1.00 49.56 368 LEU A O 1
ATOM 2965 N N . GLY A 1 389 ? 19.642 13.908 -23.277 1.00 53.57 369 GLY A N 1
ATOM 2966 C CA . GLY A 1 389 ? 18.691 12.998 -23.882 1.00 55.35 369 GLY A CA 1
ATOM 2967 C C . GLY A 1 389 ? 17.570 12.612 -22.939 1.00 56.16 369 GLY A C 1
ATOM 2968 O O . GLY A 1 389 ? 17.492 13.041 -21.785 1.00 58.91 369 GLY A O 1
ATOM 2969 N N . GLN A 1 390 ? 16.675 11.773 -23.455 1.00 56.09 370 GLN A N 1
ATOM 2970 C CA . GLN A 1 390 ? 15.524 11.307 -22.694 1.00 64.24 370 GLN A CA 1
ATOM 2971 C C . GLN A 1 390 ? 15.904 10.079 -21.877 1.00 67.62 370 GLN A C 1
ATOM 2972 O O . GLN A 1 390 ? 16.514 9.140 -22.400 1.00 67.75 370 GLN A O 1
ATOM 2978 N N . PHE A 1 391 ? 15.542 10.090 -20.598 1.00 67.39 371 PHE A N 1
ATOM 2979 C CA . PHE A 1 391 ? 15.828 8.971 -19.709 1.00 69.20 371 PHE A CA 1
ATOM 2980 C C . PHE A 1 391 ? 14.545 8.432 -19.085 1.00 71.60 371 PHE A C 1
ATOM 2981 O O . PHE A 1 391 ? 14.585 7.651 -18.134 1.00 73.53 371 PHE A O 1
ATOM 2989 N N . GLY A 1 398 ? 15.817 -2.030 -17.940 1.00 62.24 378 GLY A N 1
ATOM 2990 C CA . GLY A 1 398 ? 14.439 -1.882 -17.510 1.00 71.09 378 GLY A CA 1
ATOM 2991 C C . GLY A 1 398 ? 14.014 -2.915 -16.485 1.00 78.91 378 GLY A C 1
ATOM 2992 O O . GLY A 1 398 ? 13.082 -3.687 -16.717 1.00 68.63 378 GLY A O 1
ATOM 2993 N N . GLY A 1 399 ? 14.700 -2.929 -15.345 1.00 76.77 379 GLY A N 1
ATOM 2994 C CA . GLY A 1 399 ? 14.391 -3.868 -14.285 1.00 81.20 379 GLY A CA 1
ATOM 2995 C C . GLY A 1 399 ? 14.384 -3.232 -12.911 1.00 81.21 379 GLY A C 1
ATOM 2996 O O . GLY A 1 399 ? 13.741 -3.739 -11.986 1.00 82.86 379 GLY A O 1
ATOM 2997 N N . PHE A 1 400 ? 15.098 -2.120 -12.765 1.00 83.20 380 PHE A N 1
ATOM 2998 C CA . PHE A 1 400 ? 15.178 -1.384 -11.516 1.00 76.16 380 PHE A CA 1
ATOM 2999 C C . PHE A 1 400 ? 14.433 -0.056 -11.649 1.00 73.93 380 PHE A C 1
ATOM 3000 O O . PHE A 1 400 ? 13.725 0.192 -12.632 1.00 81.24 380 PHE A O 1
ATOM 3008 N N . THR A 1 401 ? 14.597 0.803 -10.648 1.00 70.78 381 THR A N 1
ATOM 3009 C CA . THR A 1 401 ? 14.066 2.156 -10.689 1.00 72.10 381 THR A CA 1
ATOM 3010 C C . THR A 1 401 ? 15.088 3.102 -10.076 1.00 72.56 381 THR A C 1
ATOM 3011 O O . THR A 1 401 ? 15.949 2.696 -9.291 1.00 73.02 381 THR A O 1
ATOM 3015 N N . PHE A 1 402 ? 14.989 4.373 -10.451 1.00 69.36 382 PHE A N 1
ATOM 3016 C CA . PHE A 1 402 ? 15.905 5.393 -9.965 1.00 66.04 382 PHE A CA 1
ATOM 3017 C C . PHE A 1 402 ? 15.406 5.939 -8.633 1.00 67.19 382 PHE A C 1
ATOM 3018 O O . PHE A 1 402 ? 14.237 6.319 -8.508 1.00 72.78 382 PHE A O 1
ATOM 3026 N N . SER A 1 403 ? 16.295 5.971 -7.645 1.00 66.31 383 SER A N 1
ATOM 3027 C CA . SER A 1 403 ? 15.913 6.394 -6.309 1.00 66.13 383 SER A CA 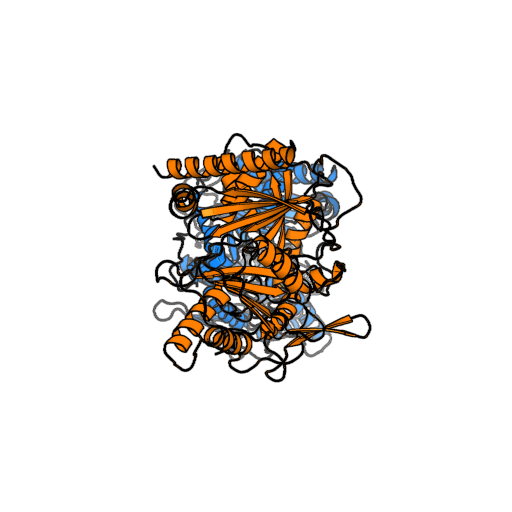1
ATOM 3028 C C . SER A 1 403 ? 15.722 7.909 -6.258 1.00 68.39 383 SER A C 1
ATOM 3029 O O . SER A 1 403 ? 16.427 8.657 -6.939 1.00 71.24 383 SER A O 1
ATOM 3032 N N . PRO A 1 404 ? 14.766 8.385 -5.454 1.00 70.11 384 PRO A N 1
ATOM 3033 C CA . PRO A 1 404 ? 14.569 9.837 -5.318 1.00 70.75 384 PRO A CA 1
ATOM 3034 C C . PRO A 1 404 ? 15.697 10.543 -4.584 1.00 70.91 384 PRO A C 1
ATOM 3035 O O . PRO A 1 404 ? 15.724 11.782 -4.577 1.00 66.76 384 PRO A O 1
ATOM 3039 N N . LEU A 1 405 ? 16.622 9.807 -3.975 1.00 68.89 385 LEU A N 1
ATOM 3040 C CA . LEU A 1 405 ? 17.699 10.414 -3.211 1.00 68.78 385 LEU A CA 1
ATOM 3041 C C . LEU A 1 405 ? 18.775 10.973 -4.136 1.00 64.29 385 LEU A C 1
ATOM 3042 O O . LEU A 1 405 ? 18.901 10.585 -5.301 1.00 66.54 385 LEU A O 1
ATOM 3047 N N . GLY A 1 406 ? 19.563 11.900 -3.593 1.00 61.55 386 GLY A N 1
ATOM 3048 C CA . GLY A 1 406 ? 20.669 12.465 -4.331 1.00 60.39 386 GLY A CA 1
ATOM 3049 C C . GLY A 1 406 ? 21.890 11.565 -4.320 1.00 58.56 386 GLY A C 1
ATOM 3050 O O . GLY A 1 406 ? 21.969 10.573 -3.597 1.00 64.59 386 GLY A O 1
ATOM 3051 N N . THR A 1 407 ? 22.862 11.931 -5.151 1.00 55.93 387 THR A N 1
ATOM 3052 C CA . THR A 1 407 ? 24.101 11.178 -5.277 1.00 54.42 387 THR A CA 1
ATOM 3053 C C . THR A 1 407 ? 25.224 11.720 -4.404 1.00 59.43 387 THR A C 1
ATOM 3054 O O . THR A 1 407 ? 26.285 11.090 -4.328 1.00 58.81 387 THR A O 1
ATOM 3058 N N . GLY A 1 408 ? 25.021 12.856 -3.745 1.00 55.06 388 GLY A N 1
ATOM 3059 C CA . GLY A 1 408 ? 26.083 13.521 -3.024 1.00 48.49 388 GLY A CA 1
ATOM 3060 C C . GLY A 1 408 ? 26.872 14.464 -3.915 1.00 54.76 388 GLY A C 1
ATOM 3061 O O . GLY A 1 408 ? 26.722 14.498 -5.139 1.00 56.52 388 GLY A O 1
ATOM 3062 N N . GLN A 1 409 ? 27.735 15.249 -3.275 1.00 54.46 389 GLN A N 1
ATOM 3063 C CA . GLN A 1 409 ? 28.538 16.229 -3.997 1.00 54.36 389 GLN A CA 1
ATOM 3064 C C . GLN A 1 409 ? 29.494 15.526 -4.954 1.00 54.94 389 GLN A C 1
ATOM 3065 O O . GLN A 1 409 ? 30.344 14.736 -4.532 1.00 51.32 389 GLN A O 1
ATOM 3071 N N . LEU A 1 410 ? 29.349 15.817 -6.250 1.00 51.54 390 LEU A N 1
ATOM 3072 C CA . LEU A 1 410 ? 30.095 15.091 -7.272 1.00 51.74 390 LEU A CA 1
ATOM 3073 C C . LEU A 1 410 ? 31.523 15.598 -7.426 1.00 46.19 390 LEU A C 1
ATOM 3074 O O . LEU A 1 410 ? 32.425 14.807 -7.723 1.00 43.53 390 LEU A O 1
ATOM 3079 N N . PHE A 1 411 ? 31.749 16.894 -7.246 1.00 44.59 391 PHE A N 1
ATOM 3080 C CA . PHE A 1 411 ? 33.080 17.473 -7.332 1.00 41.17 391 PHE A CA 1
ATOM 3081 C C . PHE A 1 411 ? 33.632 17.738 -5.936 1.00 52.74 391 PHE A C 1
ATOM 3082 O O . PHE A 1 411 ? 32.947 17.577 -4.926 1.00 52.74 391 PHE A O 1
ATOM 3090 N N . SER A 1 412 ? 34.890 18.139 -5.889 1.00 54.69 392 SER A N 1
ATOM 3091 C CA . SER A 1 412 ? 35.441 18.533 -4.603 1.00 49.34 392 SER A CA 1
ATOM 3092 C C . SER A 1 412 ? 34.965 19.941 -4.248 1.00 50.48 392 SER A C 1
ATOM 3093 O O . SER A 1 412 ? 34.815 20.785 -5.135 1.00 51.56 392 SER A O 1
ATOM 3096 N N . PRO A 1 413 ? 34.702 20.215 -2.968 1.00 55.98 393 PRO A N 1
ATOM 3097 C CA . PRO A 1 413 ? 34.312 21.583 -2.587 1.00 54.05 393 PRO A CA 1
ATOM 3098 C C . PRO A 1 413 ? 35.362 22.621 -2.937 1.00 54.65 393 PRO A C 1
ATOM 3099 O O . PRO A 1 413 ? 35.018 23.791 -3.150 1.00 54.54 393 PRO A O 1
ATOM 3103 N N . GLU A 1 414 ? 36.633 22.228 -3.008 1.00 54.18 394 GLU A N 1
ATOM 3104 C CA . GLU A 1 414 ? 37.710 23.129 -3.392 1.00 52.72 394 GLU A CA 1
ATOM 3105 C C . GLU A 1 414 ? 37.962 23.153 -4.894 1.00 48.91 394 GLU A C 1
ATOM 3106 O O . GLU A 1 414 ? 38.798 23.940 -5.350 1.00 52.39 394 GLU A O 1
ATOM 3112 N N . SER A 1 415 ? 37.269 22.318 -5.665 1.00 48.33 395 SER A N 1
ATOM 3113 C CA . SER A 1 415 ? 37.494 22.258 -7.103 1.00 52.89 395 SER A CA 1
ATOM 3114 C C . SER A 1 415 ? 37.076 23.563 -7.770 1.00 50.17 395 SER A C 1
ATOM 3115 O O . SER A 1 415 ? 36.061 24.167 -7.413 1.00 52.21 395 SER A O 1
ATOM 3118 N N . GLU A 1 416 ? 37.864 23.991 -8.752 1.00 54.47 396 GLU A N 1
ATOM 3119 C CA . GLU A 1 416 ? 37.641 25.271 -9.408 1.00 53.34 396 GLU A CA 1
ATOM 3120 C C . GLU A 1 416 ? 36.610 25.141 -10.522 1.00 48.67 396 GLU A C 1
ATOM 3121 O O . GLU A 1 416 ? 36.593 24.155 -11.263 1.00 48.90 396 GLU A O 1
ATOM 3127 N N . ARG A 1 417 ? 35.748 26.148 -10.634 1.00 49.11 397 ARG A N 1
ATOM 3128 C CA . ARG A 1 417 ? 34.775 26.196 -11.715 1.00 50.40 397 ARG A CA 1
ATOM 3129 C C . ARG A 1 417 ? 35.454 26.628 -13.008 1.00 49.49 397 ARG A C 1
ATOM 3130 O O . ARG A 1 417 ? 36.323 27.504 -13.007 1.00 52.16 397 ARG A O 1
ATOM 3138 N N . VAL A 1 418 ? 35.053 26.006 -14.112 1.00 46.05 398 VAL A N 1
ATOM 3139 C CA . VAL A 1 418 ? 35.636 26.292 -15.415 1.00 49.11 398 VAL A CA 1
ATOM 3140 C C . VAL A 1 418 ? 34.760 27.238 -16.227 1.00 40.58 398 VAL A C 1
ATOM 3141 O O . VAL A 1 418 ? 35.267 28.154 -16.875 1.00 46.14 398 VAL A O 1
ATOM 3145 N N . PHE A 1 419 ? 33.447 27.041 -16.190 1.00 43.90 399 PHE A N 1
ATOM 3146 C CA . PHE A 1 419 ? 32.508 27.834 -16.968 1.00 40.35 399 PHE A CA 1
ATOM 3147 C C . PHE A 1 419 ? 31.696 28.740 -16.054 1.00 45.48 399 PHE A C 1
ATOM 3148 O O . PHE A 1 419 ? 31.361 28.364 -14.925 1.00 55.11 399 PHE A O 1
ATOM 3156 N N . LEU A 1 420 ? 31.384 29.937 -16.553 1.00 40.08 400 LEU A N 1
ATOM 3157 C CA . LEU A 1 420 ? 30.585 30.880 -15.781 1.00 43.05 400 LEU A CA 1
ATOM 3158 C C . LEU A 1 420 ? 29.161 30.378 -15.581 1.00 44.89 400 LEU A C 1
ATOM 3159 O O . LEU A 1 420 ? 28.545 30.659 -14.547 1.00 49.73 400 LEU A O 1
ATOM 3164 N N . LEU A 1 421 ? 28.626 29.638 -16.550 1.00 47.53 401 LEU A N 1
ATOM 3165 C CA . LEU A 1 421 ? 27.285 29.077 -16.462 1.00 42.36 401 LEU A CA 1
ATOM 3166 C C . LEU A 1 421 ? 27.278 27.704 -17.114 1.00 47.93 401 LEU A C 1
ATOM 3167 O O . LEU A 1 421 ? 27.708 27.561 -18.262 1.00 46.85 401 LEU A O 1
ATOM 3172 N N . ASP A 1 422 ? 26.796 26.703 -16.384 1.00 46.85 402 ASP A N 1
ATOM 3173 C CA . ASP A 1 422 ? 26.621 25.355 -16.911 1.00 47.70 402 ASP A CA 1
ATOM 3174 C C . ASP A 1 422 ? 25.132 25.094 -17.087 1.00 45.08 402 ASP A C 1
ATOM 3175 O O . ASP A 1 422 ? 24.384 25.062 -16.105 1.00 49.97 402 ASP A O 1
ATOM 3180 N N . ILE A 1 423 ? 24.710 24.907 -18.332 1.00 44.81 403 ILE A N 1
ATOM 3181 C CA . ILE A 1 423 ? 23.308 24.701 -18.671 1.00 44.31 403 ILE A CA 1
ATOM 3182 C C . ILE A 1 423 ? 23.161 23.280 -19.197 1.00 47.03 403 ILE A C 1
ATOM 3183 O O . ILE A 1 423 ? 23.698 22.940 -20.259 1.00 50.74 403 ILE A O 1
ATOM 3188 N N . SER A 1 424 ? 22.435 22.449 -18.457 1.00 41.25 404 SER A N 1
ATOM 3189 C CA . SER A 1 424 ? 22.172 21.072 -18.839 1.00 38.67 404 SER A CA 1
ATOM 3190 C C . SER A 1 424 ? 20.719 20.919 -19.270 1.00 40.15 404 SER A C 1
ATOM 3191 O O . SER A 1 424 ? 19.859 21.741 -18.944 1.00 39.27 404 SER A O 1
ATOM 3194 N N . ALA A 1 425 ? 20.456 19.849 -20.016 1.00 43.22 405 ALA A N 1
ATOM 3195 C CA . ALA A 1 425 ? 19.120 19.591 -20.541 1.00 46.30 405 ALA A CA 1
ATOM 3196 C C . ALA A 1 425 ? 18.900 18.089 -20.593 1.00 47.11 405 ALA A C 1
ATOM 3197 O O . ALA A 1 425 ? 19.667 17.372 -21.242 1.00 58.86 405 ALA A O 1
ATOM 3199 N N . MET A 1 426 ? 17.858 17.618 -19.913 1.00 52.73 406 MET A N 1
ATOM 3200 C CA . MET A 1 426 ? 17.529 16.202 -19.897 1.00 49.60 406 MET A CA 1
ATOM 3201 C C . MET A 1 426 ? 16.020 16.049 -19.809 1.00 58.14 406 MET A C 1
ATOM 3202 O O . MET A 1 426 ? 15.318 16.934 -19.311 1.00 58.97 406 MET A O 1
ATOM 3207 N N . ILE A 1 427 ? 15.528 14.917 -20.301 1.00 61.72 407 ILE A N 1
ATOM 3208 C CA . ILE A 1 427 ? 14.109 14.585 -20.267 1.00 61.06 407 ILE A CA 1
ATOM 3209 C C . ILE A 1 427 ? 13.934 13.396 -19.335 1.00 63.53 407 ILE A C 1
ATOM 3210 O O . ILE A 1 427 ? 14.465 12.309 -19.596 1.00 69.25 407 ILE A O 1
ATOM 3215 N N . GLU A 1 428 ? 13.196 13.601 -18.247 1.00 68.60 408 GLU A N 1
ATOM 3216 C CA . GLU A 1 428 ? 12.958 12.565 -17.253 1.00 69.55 408 GLU A CA 1
ATOM 3217 C C . GLU A 1 428 ? 11.480 12.547 -16.895 1.00 69.39 408 GLU A C 1
ATOM 3218 O O . GLU A 1 428 ? 10.895 13.600 -16.618 1.00 71.74 408 GLU A O 1
ATOM 3224 N N . ASP A 1 429 ? 10.887 11.351 -16.902 1.00 66.82 409 ASP A N 1
ATOM 3225 C CA . ASP A 1 429 ? 9.463 11.170 -16.611 1.00 66.00 409 ASP A CA 1
ATOM 3226 C C . ASP A 1 429 ? 8.597 12.027 -17.532 1.00 72.03 409 ASP A C 1
ATOM 3227 O O . ASP A 1 429 ? 7.605 12.622 -17.106 1.00 74.19 409 ASP A O 1
ATOM 3232 N N . GLY A 1 430 ? 8.981 12.093 -18.805 1.00 70.61 410 GLY A N 1
ATOM 3233 C CA . GLY A 1 430 ? 8.232 12.869 -19.774 1.00 60.81 410 GLY A CA 1
ATOM 3234 C C . GLY A 1 430 ? 8.285 14.364 -19.569 1.00 64.45 410 GLY A C 1
ATOM 3235 O O . GLY A 1 430 ? 7.428 15.081 -20.094 1.00 65.50 410 GLY A O 1
ATOM 3236 N N . GLU A 1 431 ? 9.267 14.860 -18.819 1.00 62.82 411 GLU A N 1
ATOM 3237 C CA . GLU A 1 431 ? 9.410 16.284 -18.540 1.00 61.42 411 GLU A CA 1
ATOM 3238 C C . GLU A 1 431 ? 10.800 16.739 -18.952 1.00 56.97 411 GLU A C 1
ATOM 3239 O O . GLU A 1 431 ? 11.801 16.256 -18.412 1.00 61.09 411 GLU A O 1
ATOM 3245 N N . LEU A 1 432 ? 10.860 17.665 -19.906 1.00 52.47 412 LEU A N 1
ATOM 3246 C CA . LEU A 1 432 ? 12.121 18.309 -20.258 1.00 51.78 412 LEU A CA 1
ATOM 3247 C C . LEU A 1 432 ? 12.509 19.260 -19.135 1.00 50.30 412 LEU A C 1
ATOM 3248 O O . LEU A 1 432 ? 11.811 20.246 -18.881 1.00 57.48 412 LEU A O 1
ATOM 3253 N N . ARG A 1 433 ? 13.611 18.965 -18.452 1.00 51.63 413 ARG A N 1
ATOM 3254 C CA . ARG A 1 433 ? 14.023 19.710 -17.269 1.00 54.19 413 ARG A CA 1
ATOM 3255 C C . ARG A 1 433 ? 15.383 20.343 -17.522 1.00 48.31 413 ARG A C 1
ATOM 3256 O O . ARG A 1 433 ? 16.368 19.635 -17.755 1.00 53.13 413 ARG A O 1
ATOM 3264 N N . ILE A 1 434 ? 15.431 21.671 -17.472 1.00 41.49 414 ILE A N 1
ATOM 3265 C CA . ILE A 1 434 ? 16.655 22.436 -17.683 1.00 40.67 414 ILE A CA 1
ATOM 3266 C C . ILE A 1 434 ? 17.217 22.843 -16.331 1.00 48.08 414 ILE A C 1
ATOM 3267 O O . ILE A 1 434 ? 16.465 23.185 -15.409 1.00 49.70 414 ILE A O 1
ATOM 3272 N N . SER A 1 435 ? 18.542 22.808 -16.208 1.00 45.51 415 SER A N 1
ATOM 3273 C CA . SER A 1 435 ? 19.230 23.184 -14.980 1.00 45.66 415 SER A CA 1
ATOM 3274 C C . SER A 1 435 ? 20.393 24.101 -15.323 1.00 47.60 415 SER A C 1
ATOM 3275 O O . SER A 1 435 ? 21.160 23.815 -16.247 1.00 49.73 415 SER A O 1
ATOM 3278 N N . VAL A 1 436 ? 20.519 25.198 -14.581 1.00 45.57 416 VAL A N 1
ATOM 3279 C CA . VAL A 1 436 ? 21.572 26.185 -14.793 1.00 42.55 416 VAL A CA 1
ATOM 3280 C C . VAL A 1 436 ? 22.440 26.227 -13.543 1.00 45.70 416 VAL A C 1
ATOM 3281 O O . VAL A 1 436 ? 21.947 26.530 -12.449 1.00 40.88 416 VAL A O 1
ATOM 3285 N N . GLY A 1 437 ? 23.726 25.926 -13.706 1.00 46.12 417 GLY A N 1
ATOM 3286 C CA . GLY A 1 437 ? 24.672 25.954 -12.605 1.00 42.39 417 GLY A CA 1
ATOM 3287 C C . GLY A 1 437 ? 25.448 27.259 -12.594 1.00 44.28 417 GLY A C 1
ATOM 3288 O O . GLY A 1 437 ? 25.972 27.692 -13.623 1.00 45.44 417 GLY A O 1
ATOM 3289 N N . TYR A 1 438 ? 25.516 27.876 -11.417 1.00 45.44 418 TYR A N 1
ATOM 3290 C CA . TYR A 1 438 ? 26.188 29.155 -11.246 1.00 41.06 418 TYR A CA 1
ATOM 3291 C C . TYR A 1 438 ? 26.860 29.191 -9.881 1.00 45.18 418 TYR A C 1
ATOM 3292 O O . TYR A 1 438 ? 26.635 28.328 -9.029 1.00 47.47 418 TYR A O 1
ATOM 3301 N N . SER A 1 439 ? 27.693 30.207 -9.679 1.00 46.83 419 SER A N 1
ATOM 3302 C CA . SER A 1 439 ? 28.334 30.456 -8.394 1.00 47.10 419 SER A CA 1
ATOM 3303 C C . SER A 1 439 ? 27.631 31.614 -7.701 1.00 46.45 419 SER A C 1
ATOM 3304 O O . SER A 1 439 ? 27.363 32.647 -8.325 1.00 43.46 419 SER A O 1
ATOM 3307 N N . ARG A 1 440 ? 27.334 31.441 -6.411 1.00 43.35 420 ARG A N 1
ATOM 3308 C CA . ARG A 1 440 ? 26.601 32.467 -5.680 1.00 39.91 420 ARG A CA 1
ATOM 3309 C C . ARG A 1 440 ? 27.443 33.710 -5.425 1.00 46.01 420 ARG A C 1
ATOM 3310 O O . ARG A 1 440 ? 26.886 34.761 -5.088 1.00 50.64 420 ARG A O 1
ATOM 3318 N N . LEU A 1 441 ? 28.763 33.618 -5.577 1.00 43.16 421 LEU A N 1
ATOM 3319 C CA . LEU A 1 441 ? 29.628 34.781 -5.430 1.00 37.18 421 LEU A CA 1
ATOM 3320 C C . LEU A 1 441 ? 29.672 35.643 -6.684 1.00 45.34 421 LEU A C 1
ATOM 3321 O O . LEU A 1 441 ? 30.310 36.702 -6.667 1.00 48.01 421 LEU A O 1
ATOM 3326 N N . GLN A 1 442 ? 29.015 35.221 -7.760 1.00 51.06 422 GLN A N 1
ATOM 3327 C CA . GLN A 1 442 ? 28.937 35.997 -8.989 1.00 48.04 422 GLN A CA 1
ATOM 3328 C C . GLN A 1 442 ? 27.523 36.406 -9.362 1.00 47.56 422 GLN A C 1
ATOM 3329 O O . GLN A 1 442 ? 27.347 37.448 -9.998 1.00 52.41 422 GLN A O 1
ATOM 3335 N N . TYR A 1 443 ? 26.516 35.622 -8.984 1.00 47.95 423 TYR A N 1
ATOM 3336 C CA . TYR A 1 443 ? 25.131 35.908 -9.323 1.00 46.79 423 TYR A CA 1
ATOM 3337 C C . TYR A 1 443 ? 24.243 35.693 -8.114 1.00 48.96 423 TYR A C 1
ATOM 3338 O O . TYR A 1 443 ? 24.461 34.768 -7.328 1.00 48.94 423 TYR A O 1
ATOM 3347 N N . GLU A 1 444 ? 23.236 36.545 -7.982 1.00 52.14 424 GLU A N 1
ATOM 3348 C CA . GLU A 1 444 ? 22.143 36.292 -7.063 1.00 54.37 424 GLU A CA 1
ATOM 3349 C C . GLU A 1 444 ? 21.092 35.446 -7.768 1.00 50.26 424 GLU A C 1
ATOM 3350 O O . GLU A 1 444 ? 20.914 35.537 -8.986 1.00 50.54 424 GLU A O 1
ATOM 3356 N N . GLU A 1 445 ? 20.402 34.608 -6.990 1.00 49.70 425 GLU A N 1
ATOM 3357 C CA . GLU A 1 445 ? 19.433 33.679 -7.563 1.00 51.94 425 GLU A CA 1
ATOM 3358 C C . GLU A 1 445 ? 18.351 34.387 -8.368 1.00 52.87 425 GLU A C 1
ATOM 3359 O O . GLU A 1 445 ? 17.721 33.761 -9.227 1.00 50.03 425 GLU A O 1
ATOM 3365 N N . LYS A 1 446 ? 18.129 35.677 -8.113 1.00 54.23 426 LYS A N 1
ATOM 3366 C CA . LYS A 1 446 ? 17.127 36.431 -8.856 1.00 51.11 426 LYS A CA 1
ATOM 3367 C C . LYS A 1 446 ? 17.610 36.756 -10.265 1.00 51.14 426 LYS A C 1
ATOM 3368 O O . LYS A 1 446 ? 16.817 36.747 -11.213 1.00 49.53 426 LYS A O 1
ATOM 3374 N N . THR A 1 447 ? 18.904 37.046 -10.417 1.00 47.42 427 THR A N 1
ATOM 3375 C CA . THR A 1 447 ? 19.460 37.288 -11.745 1.00 49.08 427 THR A CA 1
ATOM 3376 C C . THR A 1 447 ? 19.450 36.016 -12.584 1.00 52.50 427 THR A C 1
ATOM 3377 O O . THR A 1 447 ? 19.204 36.063 -13.795 1.00 54.51 427 THR A O 1
ATOM 3381 N N . ILE A 1 448 ? 19.712 34.868 -11.957 1.00 52.09 428 ILE A N 1
ATOM 3382 C CA . ILE A 1 448 ? 19.678 33.604 -12.684 1.00 49.51 428 ILE A CA 1
ATOM 3383 C C . ILE A 1 448 ? 18.242 33.214 -13.008 1.00 48.17 428 ILE A C 1
ATOM 3384 O O . ILE A 1 448 ? 17.958 32.678 -14.086 1.00 58.18 428 ILE A O 1
ATOM 3389 N N . ALA A 1 449 ? 17.312 33.481 -12.086 1.00 46.10 429 ALA A N 1
ATOM 3390 C CA . ALA A 1 449 ? 15.911 33.152 -12.332 1.00 50.35 429 ALA A CA 1
ATOM 3391 C C . ALA A 1 449 ? 15.343 33.949 -13.498 1.00 50.72 429 ALA A C 1
ATOM 3392 O O . ALA A 1 449 ? 14.427 33.480 -14.182 1.00 47.28 429 ALA A O 1
ATOM 3394 N N . SER A 1 450 ? 15.867 35.153 -13.738 1.00 46.94 430 SER A N 1
ATOM 3395 C CA . SER A 1 450 ? 15.416 35.941 -14.880 1.00 44.72 430 SER A CA 1
ATOM 3396 C C . SER A 1 450 ? 15.834 35.292 -16.193 1.00 56.48 430 SER A C 1
ATOM 3397 O O . SER A 1 450 ? 15.047 35.239 -17.146 1.00 50.89 430 SER A O 1
ATOM 3400 N N . LEU A 1 451 ? 17.070 34.790 -16.261 1.00 54.73 431 LEU A N 1
ATOM 3401 C CA . LEU A 1 451 ? 17.529 34.110 -17.468 1.00 50.50 431 LEU A CA 1
ATOM 3402 C C . LEU A 1 451 ? 16.784 32.800 -17.692 1.00 54.64 431 LEU A C 1
ATOM 3403 O O . LEU A 1 451 ? 16.526 32.425 -18.841 1.00 53.80 431 LEU A O 1
ATOM 3408 N N . ALA A 1 452 ? 16.428 32.097 -16.615 1.00 46.83 432 ALA A N 1
ATOM 3409 C CA . ALA A 1 452 ? 15.699 30.842 -16.766 1.00 55.95 432 ALA A CA 1
ATOM 3410 C C . ALA A 1 452 ? 14.252 31.089 -17.171 1.00 57.52 432 ALA A C 1
ATOM 3411 O O . ALA A 1 452 ? 13.694 30.341 -17.984 1.00 57.36 432 ALA A O 1
ATOM 3413 N N . ASP A 1 453 ? 13.624 32.127 -16.613 1.00 53.57 433 ASP A N 1
ATOM 3414 C CA . ASP A 1 453 ? 12.264 32.463 -17.018 1.00 60.91 433 ASP A CA 1
ATOM 3415 C C . ASP A 1 453 ? 12.225 33.011 -18.438 1.00 57.32 433 ASP A C 1
ATOM 3416 O O . ASP A 1 453 ? 11.227 32.828 -19.145 1.00 53.65 433 ASP A O 1
ATOM 3421 N N . SER A 1 454 ? 13.294 33.684 -18.872 1.00 54.98 434 SER A N 1
ATOM 3422 C CA . SER A 1 454 ? 13.377 34.121 -20.261 1.00 52.82 434 SER A CA 1
ATOM 3423 C C . SER A 1 454 ? 13.659 32.951 -21.195 1.00 59.48 434 SER A C 1
ATOM 3424 O O . SER A 1 454 ? 13.269 32.986 -22.368 1.00 54.43 434 SER A O 1
ATOM 3427 N N . TYR A 1 455 ? 14.334 31.914 -20.695 1.00 56.81 435 TYR A N 1
ATOM 3428 C CA . TYR A 1 455 ? 14.574 30.723 -21.502 1.00 55.07 435 TYR A CA 1
ATOM 3429 C C . TYR A 1 455 ? 13.303 29.903 -21.679 1.00 53.59 435 TYR A C 1
ATOM 3430 O O . TYR A 1 455 ? 13.135 29.235 -22.706 1.00 56.68 435 TYR A O 1
ATOM 3439 N N . ARG A 1 456 ? 12.398 29.946 -20.700 1.00 51.01 436 ARG A N 1
ATOM 3440 C CA . ARG A 1 456 ? 11.145 29.208 -20.810 1.00 55.45 436 ARG A CA 1
ATOM 3441 C C . ARG A 1 456 ? 10.148 29.927 -21.712 1.00 59.23 436 ARG A C 1
ATOM 3442 O O . ARG A 1 456 ? 9.446 29.284 -22.501 1.00 53.33 436 ARG A O 1
ATOM 3450 N N . LYS A 1 457 ? 10.076 31.258 -21.617 1.00 56.60 437 LYS A N 1
ATOM 3451 C CA . LYS A 1 457 ? 9.148 32.020 -22.443 1.00 55.05 437 LYS A CA 1
ATOM 3452 C C . LYS A 1 457 ? 9.483 31.948 -23.926 1.00 57.69 437 LYS A C 1
ATOM 3453 O O . LYS A 1 457 ? 8.645 32.328 -24.751 1.00 59.64 437 LYS A O 1
ATOM 3459 N N . HIS A 1 458 ? 10.676 31.476 -24.284 1.00 58.50 438 HIS A N 1
ATOM 3460 C CA . HIS A 1 458 ? 11.032 31.242 -25.677 1.00 54.66 438 HIS A CA 1
ATOM 3461 C C . HIS A 1 458 ? 10.867 29.790 -26.095 1.00 54.23 438 HIS A C 1
ATOM 3462 O O . HIS A 1 458 ? 10.583 29.524 -27.267 1.00 63.34 438 HIS A O 1
ATOM 3469 N N . LEU A 1 459 ? 11.040 28.844 -25.168 1.00 56.42 439 LEU A N 1
ATOM 3470 C CA . LEU A 1 459 ? 10.753 27.447 -25.475 1.00 52.76 439 LEU A CA 1
ATOM 3471 C C . LEU A 1 459 ? 9.266 27.246 -25.737 1.00 52.73 439 LEU A C 1
ATOM 3472 O O . LEU A 1 459 ? 8.878 26.571 -26.698 1.00 62.67 439 LEU A O 1
ATOM 3477 N N . LEU A 1 460 ? 8.417 27.828 -24.888 1.00 58.04 440 LEU A N 1
ATOM 3478 C CA . LEU A 1 460 ? 6.977 27.746 -25.107 1.00 61.55 440 LEU A CA 1
ATOM 3479 C C . LEU A 1 460 ? 6.559 28.498 -26.362 1.00 60.93 440 LEU A C 1
ATOM 3480 O O . LEU A 1 460 ? 5.596 28.102 -27.029 1.00 64.08 440 LEU A O 1
ATOM 3485 N N . GLY A 1 461 ? 7.264 29.579 -26.701 1.00 61.94 441 GLY A N 1
ATOM 3486 C CA . GLY A 1 461 ? 6.938 30.315 -27.908 1.00 57.60 441 GLY A CA 1
ATOM 3487 C C . GLY A 1 461 ? 7.296 29.569 -29.176 1.00 64.25 441 GLY A C 1
ATOM 3488 O O . GLY A 1 461 ? 6.640 29.742 -30.207 1.00 77.44 441 GLY A O 1
ATOM 3489 N N . ILE A 1 462 ? 8.332 28.729 -29.123 1.00 60.15 442 ILE A N 1
ATOM 3490 C CA . ILE A 1 462 ? 8.741 27.979 -30.305 1.00 71.71 442 ILE A CA 1
ATOM 3491 C C . ILE A 1 462 ? 7.800 26.807 -30.556 1.00 74.18 442 ILE A C 1
ATOM 3492 O O . ILE A 1 462 ? 7.381 26.569 -31.695 1.00 73.99 442 ILE A O 1
ATOM 3497 N N . ILE A 1 463 ? 7.448 26.060 -29.506 1.00 64.87 443 ILE A N 1
ATOM 3498 C CA . ILE A 1 463 ? 6.583 24.898 -29.692 1.00 69.88 443 ILE A CA 1
ATOM 3499 C C . ILE A 1 463 ? 5.185 25.323 -30.121 1.00 73.70 443 ILE A C 1
ATOM 3500 O O . ILE A 1 463 ? 4.529 24.620 -30.899 1.00 80.48 443 ILE A O 1
ATOM 3505 N N . GLU A 1 464 ? 4.704 26.469 -29.636 1.00 66.74 444 GLU A N 1
ATOM 3506 C CA . GLU A 1 464 ? 3.408 26.976 -30.067 1.00 71.96 444 GLU A CA 1
ATOM 3507 C C . GLU A 1 464 ? 3.470 27.628 -31.442 1.00 78.46 444 GLU A C 1
ATOM 3508 O O . GLU A 1 464 ? 2.439 27.718 -32.118 1.00 77.52 444 GLU A O 1
ATOM 3514 N N . HIS A 1 465 ? 4.649 28.082 -31.868 1.00 76.79 445 HIS A N 1
ATOM 3515 C CA . HIS A 1 465 ? 4.802 28.596 -33.224 1.00 75.06 445 HIS A CA 1
ATOM 3516 C C . HIS A 1 465 ? 5.017 27.466 -34.223 1.00 82.61 445 HIS A C 1
ATOM 3517 O O . HIS A 1 465 ? 4.487 27.510 -35.338 1.00 84.70 445 HIS A O 1
ATOM 3524 N N . CYS A 1 466 ? 5.785 26.444 -33.837 1.00 85.38 446 CYS A N 1
ATOM 3525 C CA . CYS A 1 466 ? 6.042 25.314 -34.721 1.00 78.57 446 CYS A CA 1
ATOM 3526 C C . CYS A 1 466 ? 4.852 24.370 -34.831 1.00 78.50 446 CYS A C 1
ATOM 3527 O O . CYS A 1 466 ? 4.779 23.599 -35.794 1.00 85.24 446 CYS A O 1
ATOM 3530 N N . MET A 1 467 ? 3.927 24.405 -33.870 1.00 80.27 447 MET A N 1
ATOM 3531 C CA . MET A 1 467 ? 2.721 23.593 -33.964 1.00 79.81 447 MET A CA 1
ATOM 3532 C C . MET A 1 467 ? 1.649 24.243 -34.825 1.00 80.60 447 MET A C 1
ATOM 3533 O O . MET A 1 467 ? 0.756 23.542 -35.314 1.00 79.12 447 MET A O 1
ATOM 3538 N N . ALA A 1 468 ? 1.715 25.561 -35.018 1.00 77.79 448 ALA A N 1
ATOM 3539 C CA . ALA A 1 468 ? 0.768 26.234 -35.898 1.00 85.19 448 ALA A CA 1
ATOM 3540 C C . ALA A 1 468 ? 1.139 26.070 -37.365 1.00 85.62 448 ALA A C 1
ATOM 3541 O O . ALA A 1 468 ? 0.254 26.082 -38.228 1.00 93.31 448 ALA A O 1
ATOM 3543 N N . LYS A 1 469 ? 2.426 25.915 -37.665 1.00 82.48 449 LYS A N 1
ATOM 3544 C CA . LYS A 1 469 ? 2.883 25.745 -39.040 1.00 86.56 449 LYS A CA 1
ATOM 3545 C C . LYS A 1 469 ? 2.353 24.449 -39.643 1.00 81.86 449 LYS A C 1
ATOM 3546 O O . LYS A 1 469 ? 1.709 24.462 -40.692 1.00 78.80 449 LYS A O 1
ATOM 3552 N N . SER B 1 23 ? 52.430 0.779 -48.185 1.00 85.55 3 SER B N 1
ATOM 3553 C CA . SER B 1 23 ? 53.212 0.834 -49.415 1.00 90.72 3 SER B CA 1
ATOM 3554 C C . SER B 1 23 ? 52.391 0.348 -50.605 1.00 88.85 3 SER B C 1
ATOM 3555 O O . SER B 1 23 ? 52.758 -0.617 -51.274 1.00 89.05 3 SER B O 1
ATOM 3558 N N . ARG B 1 24 ? 51.277 1.029 -50.862 1.00 89.34 4 ARG B N 1
ATOM 3559 C CA . ARG B 1 24 ? 50.376 0.673 -51.951 1.00 84.69 4 ARG B CA 1
ATOM 3560 C C . ARG B 1 24 ? 50.768 1.449 -53.204 1.00 80.15 4 ARG B C 1
ATOM 3561 O O . ARG B 1 24 ? 50.674 2.682 -53.231 1.00 81.47 4 ARG B O 1
ATOM 3569 N N . GLU B 1 25 ? 51.204 0.730 -54.235 1.00 84.13 5 GLU B N 1
ATOM 3570 C CA . GLU B 1 25 ? 51.664 1.328 -55.479 1.00 84.42 5 GLU B CA 1
ATOM 3571 C C . GLU B 1 25 ? 50.742 0.925 -56.624 1.00 74.58 5 GLU B C 1
ATOM 3572 O O . GLU B 1 25 ? 50.053 -0.098 -56.567 1.00 78.15 5 GLU B O 1
ATOM 3578 N N . SER B 1 26 ? 50.735 1.749 -57.668 1.00 72.62 6 SER B N 1
ATOM 3579 C CA . SER B 1 26 ? 49.864 1.543 -58.812 1.00 73.52 6 SER B CA 1
ATOM 3580 C C . SER B 1 26 ? 50.450 0.501 -59.765 1.00 65.36 6 SER B C 1
ATOM 3581 O O . SER B 1 26 ? 51.604 0.081 -59.645 1.00 65.72 6 SER B O 1
ATOM 3584 N N . GLU B 1 27 ? 49.631 0.091 -60.730 1.00 65.76 7 GLU B N 1
ATOM 3585 C CA . GLU B 1 27 ? 50.030 -0.917 -61.705 1.00 73.50 7 GLU B CA 1
ATOM 3586 C C . GLU B 1 27 ? 50.873 -0.273 -62.799 1.00 71.30 7 GLU B C 1
ATOM 3587 O O . GLU B 1 27 ? 50.405 0.628 -63.503 1.00 68.68 7 GLU B O 1
ATOM 3593 N N . GLN B 1 28 ? 52.115 -0.736 -62.943 1.00 58.74 8 GLN B N 1
ATOM 3594 C CA . GLN B 1 28 ? 52.997 -0.233 -63.987 1.00 62.58 8 GLN B CA 1
ATOM 3595 C C . GLN B 1 28 ? 52.917 -1.045 -65.271 1.00 61.82 8 GLN B C 1
ATOM 3596 O O . GLN B 1 28 ? 53.344 -0.558 -66.324 1.00 56.82 8 GLN B O 1
ATOM 3602 N N . GLY B 1 29 ? 52.381 -2.259 -65.213 1.00 62.99 9 GLY B N 1
ATOM 3603 C CA . GLY B 1 29 ? 52.194 -3.071 -66.395 1.00 62.79 9 GLY B CA 1
ATOM 3604 C C . GLY B 1 29 ? 51.015 -2.599 -67.221 1.00 60.51 9 GLY B C 1
ATOM 3605 O O . GLY B 1 29 ? 50.549 -1.462 -67.107 1.00 59.94 9 GLY B O 1
ATOM 3606 N N . VAL B 1 30 ? 50.528 -3.494 -68.068 1.00 54.88 10 VAL B N 1
ATOM 3607 C CA . VAL B 1 30 ? 49.385 -3.207 -68.925 1.00 58.60 10 VAL B CA 1
ATOM 3608 C C . VAL B 1 30 ? 48.111 -3.604 -68.197 1.00 53.62 10 VAL B C 1
ATOM 3609 O O . VAL B 1 30 ? 48.036 -4.669 -67.573 1.00 50.21 10 VAL B O 1
ATOM 3613 N N . VAL B 1 31 ? 47.108 -2.735 -68.266 1.00 50.55 11 VAL B N 1
ATOM 3614 C CA . VAL B 1 31 ? 45.836 -2.957 -67.592 1.00 53.20 11 VAL B CA 1
ATOM 3615 C C . VAL B 1 31 ? 44.875 -3.629 -68.561 1.00 55.63 11 VAL B C 1
ATOM 3616 O O . VAL B 1 31 ? 44.704 -3.174 -69.699 1.00 61.55 11 VAL B O 1
ATOM 3620 N N . GLU B 1 32 ? 44.251 -4.716 -68.112 1.00 52.06 12 GLU B N 1
ATOM 3621 C CA . GLU B 1 32 ? 43.272 -5.442 -68.906 1.00 56.56 12 GLU B CA 1
ATOM 3622 C C . GLU B 1 32 ? 42.110 -5.845 -68.008 1.00 56.75 12 GLU B C 1
ATOM 3623 O O . GLU B 1 32 ? 42.192 -5.778 -66.778 1.00 59.45 12 GLU B O 1
ATOM 3629 N N . GLY B 1 33 ? 41.020 -6.263 -68.637 1.00 49.37 13 GLY B N 1
ATOM 3630 C CA . GLY B 1 33 ? 39.865 -6.780 -67.931 1.00 43.30 13 GLY B CA 1
ATOM 3631 C C . GLY B 1 33 ? 38.658 -5.865 -68.059 1.00 45.26 13 GLY B C 1
ATOM 3632 O O . GLY B 1 33 ? 38.669 -4.855 -68.764 1.00 43.00 13 GLY B O 1
ATOM 3633 N N . GLU B 1 34 ? 37.605 -6.253 -67.344 1.00 48.89 14 GLU B N 1
ATOM 3634 C CA . GLU B 1 34 ? 36.344 -5.527 -67.349 1.00 46.05 14 GLU B CA 1
ATOM 3635 C C . GLU B 1 34 ? 36.356 -4.433 -66.289 1.00 50.18 14 GLU B C 1
ATOM 3636 O O . GLU B 1 34 ? 36.830 -4.641 -65.168 1.00 57.83 14 GLU B O 1
ATOM 3642 N N . ILE B 1 35 ? 35.828 -3.267 -66.653 1.00 46.26 15 ILE B N 1
ATOM 3643 C CA . ILE B 1 35 ? 35.765 -2.109 -65.770 1.00 44.05 15 ILE B CA 1
ATOM 3644 C C . ILE B 1 35 ? 34.305 -1.727 -65.575 1.00 54.44 15 ILE B C 1
ATOM 3645 O O . ILE B 1 35 ? 33.526 -1.703 -66.534 1.00 50.30 15 ILE B O 1
ATOM 3650 N N . ALA B 1 36 ? 33.936 -1.434 -64.331 1.00 49.03 16 ALA B N 1
ATOM 3651 C CA . ALA B 1 36 ? 32.584 -0.980 -64.044 1.00 43.64 16 ALA B CA 1
ATOM 3652 C C . ALA B 1 36 ? 32.390 0.452 -64.527 1.00 40.65 16 ALA B C 1
ATOM 3653 O O . ALA B 1 36 ? 33.309 1.275 -64.491 1.00 38.28 16 ALA B O 1
ATOM 3655 N N . LEU B 1 37 ? 31.176 0.745 -64.985 1.00 43.57 17 LEU B N 1
ATOM 3656 C CA . LEU B 1 37 ? 30.871 2.073 -65.499 1.00 41.14 17 LEU B CA 1
ATOM 3657 C C . LEU B 1 37 ? 30.847 3.091 -64.365 1.00 47.34 17 LEU B C 1
ATOM 3658 O O . LEU B 1 37 ? 30.182 2.887 -63.344 1.00 45.93 17 LEU B O 1
ATOM 3663 N N . THR B 1 38 ? 31.578 4.186 -64.545 1.00 45.54 18 THR B N 1
ATOM 3664 C CA . THR B 1 38 ? 31.573 5.278 -63.587 1.00 44.45 18 THR B CA 1
ATOM 3665 C C . THR B 1 38 ? 30.279 6.079 -63.710 1.00 46.40 18 THR B C 1
ATOM 3666 O O . THR B 1 38 ? 29.581 5.992 -64.725 1.00 46.36 18 THR B O 1
ATOM 3670 N N . PRO B 1 39 ? 29.923 6.855 -62.677 1.00 42.22 19 PRO B N 1
ATOM 3671 C CA . PRO B 1 39 ? 28.667 7.625 -62.738 1.00 44.61 19 PRO B CA 1
ATOM 3672 C C . PRO B 1 39 ? 28.521 8.500 -63.974 1.00 40.69 19 PRO B C 1
ATOM 3673 O O . PRO B 1 39 ? 27.412 8.615 -64.511 1.00 39.44 19 PRO B O 1
ATOM 3677 N N . ILE B 1 40 ? 29.605 9.121 -64.446 1.00 42.61 20 ILE B N 1
ATOM 3678 C CA . ILE B 1 40 ? 29.500 9.948 -65.643 1.00 41.71 20 ILE B CA 1
ATOM 3679 C C . ILE B 1 40 ? 29.293 9.082 -66.879 1.00 43.74 20 ILE B C 1
ATOM 3680 O O . ILE B 1 40 ? 28.712 9.534 -67.873 1.00 38.34 20 ILE B O 1
ATOM 3685 N N . GLN B 1 41 ? 29.741 7.825 -66.838 1.00 45.74 21 GLN B N 1
ATOM 3686 C CA . GLN B 1 41 ? 29.561 6.935 -67.978 1.00 40.53 21 GLN B CA 1
ATOM 3687 C C . GLN B 1 41 ? 28.169 6.318 -67.990 1.00 44.88 21 GLN B C 1
ATOM 3688 O O . GLN B 1 41 ? 27.591 6.106 -69.062 1.00 46.76 21 GLN B O 1
ATOM 3694 N N . LYS B 1 42 ? 27.615 6.022 -66.811 1.00 49.13 22 LYS B N 1
ATOM 3695 C CA . LYS B 1 42 ? 26.230 5.571 -66.747 1.00 44.53 22 LYS B CA 1
ATOM 3696 C C . LYS B 1 42 ? 25.268 6.675 -67.163 1.00 39.79 22 LYS B C 1
ATOM 3697 O O . LYS B 1 42 ? 24.217 6.393 -67.747 1.00 45.43 22 LYS B O 1
ATOM 3703 N N . TRP B 1 43 ? 25.612 7.933 -66.874 1.00 38.19 23 TRP B N 1
ATOM 3704 C CA . TRP B 1 43 ? 24.808 9.054 -67.349 1.00 39.80 23 TRP B CA 1
ATOM 3705 C C . TRP B 1 43 ? 24.856 9.171 -68.867 1.00 43.46 23 TRP B C 1
ATOM 3706 O O . TRP B 1 43 ? 23.879 9.610 -69.485 1.00 40.36 23 TRP B O 1
ATOM 3717 N N . PHE B 1 44 ? 25.976 8.782 -69.481 1.00 39.88 24 PHE B N 1
ATOM 3718 C CA . PHE B 1 44 ? 26.106 8.873 -70.931 1.00 43.89 24 PHE B CA 1
ATOM 3719 C C . PHE B 1 44 ? 25.170 7.895 -71.630 1.00 40.17 24 PHE B C 1
ATOM 3720 O O . PHE B 1 44 ? 24.428 8.275 -72.543 1.00 38.79 24 PHE B O 1
ATOM 3728 N N . PHE B 1 45 ? 25.187 6.628 -71.210 1.00 41.77 25 PHE B N 1
ATOM 3729 C CA . PHE B 1 45 ? 24.373 5.612 -71.866 1.00 36.83 25 PHE B CA 1
ATOM 3730 C C . PHE B 1 45 ? 22.903 5.704 -71.474 1.00 44.79 25 PHE B C 1
ATOM 3731 O O . PHE B 1 45 ? 22.036 5.290 -72.252 1.00 50.54 25 PHE B O 1
ATOM 3739 N N . ALA B 1 46 ? 22.602 6.235 -70.285 1.00 42.88 26 ALA B N 1
ATOM 3740 C CA . ALA B 1 46 ? 21.208 6.374 -69.872 1.00 43.35 26 ALA B CA 1
ATOM 3741 C C . ALA B 1 46 ? 20.473 7.411 -70.709 1.00 36.23 26 ALA B C 1
ATOM 3742 O O . ALA B 1 46 ? 19.250 7.327 -70.864 1.00 38.84 26 ALA B O 1
ATOM 3744 N N . ASN B 1 47 ? 21.195 8.398 -71.246 1.00 43.10 27 ASN B N 1
ATOM 3745 C CA . ASN B 1 47 ? 20.568 9.380 -72.123 1.00 45.25 27 ASN B CA 1
ATOM 3746 C C . ASN B 1 47 ? 20.096 8.749 -73.425 1.00 41.43 27 ASN B C 1
ATOM 3747 O O . ASN B 1 47 ? 19.168 9.264 -74.059 1.00 43.98 27 ASN B O 1
ATOM 3752 N N . ASN B 1 48 ? 20.718 7.642 -73.834 1.00 37.16 28 ASN B N 1
ATOM 3753 C CA . ASN B 1 48 ? 20.379 6.939 -75.071 1.00 50.52 28 ASN B CA 1
ATOM 3754 C C . ASN B 1 48 ? 20.476 7.880 -76.275 1.00 44.00 28 ASN B C 1
ATOM 3755 O O . ASN B 1 48 ? 19.520 8.080 -77.027 1.00 41.80 28 ASN B O 1
ATOM 3760 N N . PHE B 1 49 ? 21.660 8.465 -76.435 1.00 47.09 29 PHE B N 1
ATOM 3761 C CA . PHE B 1 49 ? 21.902 9.385 -77.535 1.00 48.30 29 PHE B CA 1
ATOM 3762 C C . PHE B 1 49 ? 21.829 8.660 -78.874 1.00 44.61 29 PHE B C 1
ATOM 3763 O O . PHE B 1 49 ? 22.110 7.463 -78.976 1.00 51.35 29 PHE B O 1
ATOM 3771 N N . THR B 1 50 ? 21.442 9.401 -79.907 1.00 46.19 30 THR B N 1
ATOM 3772 C CA . THR B 1 50 ? 21.491 8.884 -81.266 1.00 47.02 30 THR B CA 1
ATOM 3773 C C . THR B 1 50 ? 22.927 8.942 -81.769 1.00 49.35 30 THR B C 1
ATOM 3774 O O . THR B 1 50 ? 23.575 9.991 -81.691 1.00 50.14 30 THR B O 1
ATOM 3778 N N . ASP B 1 51 ? 23.423 7.812 -82.274 1.00 47.56 31 ASP B N 1
ATOM 3779 C CA . ASP B 1 51 ? 24.816 7.676 -82.700 1.00 47.41 31 ASP B CA 1
ATOM 3780 C C . ASP B 1 51 ? 25.765 8.052 -81.560 1.00 43.15 31 ASP B C 1
ATOM 3781 O O . ASP B 1 51 ? 26.520 9.023 -81.633 1.00 42.44 31 ASP B O 1
ATOM 3786 N N . ARG B 1 52 ? 25.706 7.255 -80.489 1.00 44.93 32 ARG B N 1
ATOM 3787 C CA . ARG B 1 52 ? 26.515 7.514 -79.304 1.00 41.06 32 ARG B CA 1
ATOM 3788 C C . ARG B 1 52 ? 28.009 7.397 -79.570 1.00 41.95 32 ARG B C 1
ATOM 3789 O O . ARG B 1 52 ? 28.807 7.840 -78.737 1.00 35.37 32 ARG B O 1
ATOM 3797 N N . HIS B 1 53 ? 28.407 6.814 -80.703 1.00 36.21 33 HIS B N 1
ATOM 3798 C CA . HIS B 1 53 ? 29.818 6.758 -81.059 1.00 33.53 33 HIS B CA 1
ATOM 3799 C C . HIS B 1 53 ? 30.361 8.117 -81.478 1.00 37.24 33 HIS B C 1
ATOM 3800 O O . HIS B 1 53 ? 31.582 8.298 -81.518 1.00 30.07 33 HIS B O 1
ATOM 3807 N N . HIS B 1 54 ? 29.486 9.069 -81.790 1.00 36.41 34 HIS B N 1
ATOM 3808 C CA . HIS B 1 54 ? 29.871 10.420 -82.192 1.00 36.13 34 HIS B CA 1
ATOM 3809 C C . HIS B 1 54 ? 29.567 11.350 -81.018 1.00 34.37 34 HIS B C 1
ATOM 3810 O O . HIS B 1 54 ? 28.491 11.942 -80.935 1.00 39.88 34 HIS B O 1
ATOM 3817 N N . TRP B 1 55 ? 30.536 11.472 -80.113 1.00 34.07 35 TRP B N 1
ATOM 3818 C CA . TRP B 1 55 ? 30.389 12.240 -78.883 1.00 38.78 35 TRP B CA 1
ATOM 3819 C C . TRP B 1 55 ? 31.763 12.416 -78.252 1.00 39.71 35 TRP B C 1
ATOM 3820 O O . TRP B 1 55 ? 32.047 11.838 -77.198 1.00 38.94 35 TRP B O 1
ATOM 3831 N N . ASN B 1 56 ? 32.624 13.202 -78.891 1.00 43.46 36 ASN B N 1
ATOM 3832 C CA . ASN B 1 56 ? 34.050 13.195 -78.602 1.00 40.56 36 ASN B CA 1
ATOM 3833 C C . ASN B 1 56 ? 34.537 14.570 -78.159 1.00 36.65 36 ASN B C 1
ATOM 3834 O O . ASN B 1 56 ? 33.795 15.555 -78.144 1.00 38.03 36 ASN B O 1
ATOM 3839 N N . GLN B 1 57 ? 35.815 14.606 -77.786 1.00 36.48 37 GLN B N 1
ATOM 3840 C CA . GLN B 1 57 ? 36.568 15.827 -77.556 1.00 39.97 37 GLN B CA 1
ATOM 3841 C C . GLN B 1 57 ? 37.781 15.824 -78.475 1.00 37.76 37 GLN B C 1
ATOM 3842 O O . GLN B 1 57 ? 38.329 14.765 -78.795 1.00 41.09 37 GLN B O 1
ATOM 3848 N N . ALA B 1 58 ? 38.203 17.012 -78.902 1.00 36.55 38 ALA B N 1
ATOM 3849 C CA . ALA B 1 58 ? 39.304 17.097 -79.849 1.00 37.72 38 ALA B CA 1
ATOM 3850 C C . ALA B 1 58 ? 40.013 18.435 -79.722 1.00 34.58 38 ALA B C 1
ATOM 3851 O O . ALA B 1 58 ? 39.411 19.447 -79.352 1.00 36.21 38 ALA B O 1
ATOM 3853 N N . VAL B 1 59 ? 41.304 18.423 -80.044 1.00 33.54 39 VAL B N 1
ATOM 3854 C CA . VAL B 1 59 ? 42.118 19.626 -80.142 1.00 42.97 39 VAL B CA 1
ATOM 3855 C C . VAL B 1 59 ? 42.918 19.548 -81.436 1.00 41.96 39 VAL B C 1
ATOM 3856 O O . VAL B 1 59 ? 43.439 18.485 -81.792 1.00 44.67 39 VAL B O 1
ATOM 3860 N N . MET B 1 60 ? 42.995 20.666 -82.152 1.00 43.46 40 MET B N 1
ATOM 3861 C CA . MET B 1 60 ? 43.715 20.743 -83.418 1.00 45.81 40 MET B CA 1
ATOM 3862 C C . MET B 1 60 ? 45.034 21.469 -83.182 1.00 42.43 40 MET B C 1
ATOM 3863 O O . MET B 1 60 ? 45.045 22.665 -82.873 1.00 48.21 40 MET B O 1
ATOM 3868 N N . LEU B 1 61 ? 46.140 20.745 -83.322 1.00 43.20 41 LEU B N 1
ATOM 3869 C CA . LEU B 1 61 ? 47.467 21.305 -83.117 1.00 41.82 41 LEU B CA 1
ATOM 3870 C C . LEU B 1 61 ? 48.028 21.850 -84.428 1.00 57.32 41 LEU B C 1
ATOM 3871 O O . LEU B 1 61 ? 47.487 21.622 -85.513 1.00 49.28 41 LEU B O 1
ATOM 3876 N N . PHE B 1 62 ? 49.136 22.581 -84.319 1.00 57.18 42 PHE B N 1
ATOM 3877 C CA . PHE B 1 62 ? 49.754 23.195 -85.484 1.00 59.74 42 PHE B CA 1
ATOM 3878 C C . PHE B 1 62 ? 51.239 23.401 -85.229 1.00 65.35 42 PHE B C 1
ATOM 3879 O O . PHE B 1 62 ? 51.661 23.676 -84.103 1.00 60.89 42 PHE B O 1
ATOM 3887 N N . ARG B 1 63 ? 52.024 23.263 -86.296 1.00 66.71 43 ARG B N 1
ATOM 3888 C CA . ARG B 1 63 ? 53.456 23.538 -86.270 1.00 69.91 43 ARG B CA 1
ATOM 3889 C C . ARG B 1 63 ? 53.830 24.226 -87.571 1.00 72.12 43 ARG B C 1
ATOM 3890 O O . ARG B 1 63 ? 53.578 23.685 -88.653 1.00 69.37 43 ARG B O 1
ATOM 3898 N N . GLU B 1 64 ? 54.419 25.420 -87.466 1.00 74.80 44 GLU B N 1
ATOM 3899 C CA . GLU B 1 64 ? 54.870 26.124 -88.661 1.00 72.71 44 GLU B CA 1
ATOM 3900 C C . GLU B 1 64 ? 55.941 25.333 -89.399 1.00 72.56 44 GLU B C 1
ATOM 3901 O O . GLU B 1 64 ? 56.020 25.393 -90.631 1.00 71.75 44 GLU B O 1
ATOM 3907 N N . ASP B 1 65 ? 56.770 24.587 -88.666 1.00 72.43 45 ASP B N 1
ATOM 3908 C CA . ASP B 1 65 ? 57.761 23.718 -89.286 1.00 69.85 45 ASP B CA 1
ATOM 3909 C C . ASP B 1 65 ? 57.154 22.425 -89.812 1.00 67.94 45 ASP B C 1
ATOM 3910 O O . ASP B 1 65 ? 57.770 21.768 -90.659 1.00 64.45 45 ASP B O 1
ATOM 3915 N N . GLY B 1 66 ? 55.974 22.050 -89.333 1.00 71.26 46 GLY B N 1
ATOM 3916 C CA . GLY B 1 66 ? 55.322 20.830 -89.757 1.00 69.24 46 GLY B CA 1
ATOM 3917 C C . GLY B 1 66 ? 55.672 19.643 -88.876 1.00 68.07 46 GLY B C 1
ATOM 3918 O O . GLY B 1 66 ? 56.708 19.597 -88.214 1.00 73.64 46 GLY B O 1
ATOM 3919 N N . PHE B 1 67 ? 54.772 18.665 -88.873 1.00 64.60 47 PHE B N 1
ATOM 3920 C CA . PHE B 1 67 ? 54.986 17.416 -88.162 1.00 60.78 47 PHE B CA 1
ATOM 3921 C C . PHE B 1 67 ? 55.671 16.396 -89.072 1.00 62.11 47 PHE B C 1
ATOM 3922 O O . PHE B 1 67 ? 55.739 16.559 -90.294 1.00 73.95 47 PHE B O 1
ATOM 3930 N N . ASP B 1 68 ? 56.184 15.329 -88.460 1.00 59.35 48 ASP B N 1
ATOM 3931 C CA . ASP B 1 68 ? 56.728 14.192 -89.191 1.00 61.09 48 ASP B CA 1
ATOM 3932 C C . ASP B 1 68 ? 55.900 12.962 -88.847 1.00 61.09 48 ASP B C 1
ATOM 3933 O O . ASP B 1 68 ? 55.773 12.605 -87.672 1.00 59.75 48 ASP B O 1
ATOM 3938 N N . GLU B 1 69 ? 55.351 12.312 -89.876 1.00 59.20 49 GLU B N 1
ATOM 3939 C CA . GLU B 1 69 ? 54.430 11.198 -89.666 1.00 59.78 49 GLU B CA 1
ATOM 3940 C C . GLU B 1 69 ? 55.089 10.055 -88.903 1.00 58.50 49 GLU B C 1
ATOM 3941 O O . GLU B 1 69 ? 54.462 9.438 -88.033 1.00 59.27 49 GLU B O 1
ATOM 3947 N N . GLY B 1 70 ? 56.357 9.765 -89.200 1.00 56.36 50 GLY B N 1
ATOM 3948 C CA . GLY B 1 70 ? 57.036 8.681 -88.508 1.00 45.93 50 GLY B CA 1
ATOM 3949 C C . GLY B 1 70 ? 57.190 8.937 -87.020 1.00 56.68 50 GLY B C 1
ATOM 3950 O O . GLY B 1 70 ? 57.076 8.017 -86.207 1.00 53.77 50 GLY B O 1
ATOM 3951 N N . LEU B 1 71 ? 57.443 10.191 -86.644 1.00 53.09 51 LEU B N 1
ATOM 3952 C CA . LEU B 1 71 ? 57.604 10.529 -85.235 1.00 58.02 51 LEU B CA 1
ATOM 3953 C C . LEU B 1 71 ? 56.268 10.651 -84.516 1.00 59.80 51 LEU B C 1
ATOM 3954 O O . LEU B 1 71 ? 56.179 10.332 -83.325 1.00 54.20 51 LEU B O 1
ATOM 3959 N N . VAL B 1 72 ? 55.228 11.113 -85.212 1.00 54.75 52 VAL B N 1
ATOM 3960 C CA . VAL B 1 72 ? 53.908 11.213 -84.597 1.00 52.83 52 VAL B CA 1
ATOM 3961 C C . VAL B 1 72 ? 53.344 9.824 -84.322 1.00 53.49 52 VAL B C 1
ATOM 3962 O O . VAL B 1 72 ? 52.805 9.557 -83.241 1.00 58.53 52 VAL B O 1
ATOM 3966 N N . ARG B 1 73 ? 53.465 8.918 -85.297 1.00 53.13 53 ARG B N 1
ATOM 3967 C CA . ARG B 1 73 ? 52.977 7.556 -85.102 1.00 52.62 53 ARG B CA 1
ATOM 3968 C C . ARG B 1 73 ? 53.755 6.845 -84.002 1.00 53.45 53 ARG B C 1
ATOM 3969 O O . ARG B 1 73 ? 53.189 6.040 -83.253 1.00 52.15 53 ARG B O 1
ATOM 3977 N N . GLN B 1 74 ? 55.055 7.130 -83.887 1.00 51.41 54 GLN B N 1
ATOM 3978 C CA . GLN B 1 74 ? 55.857 6.513 -82.836 1.00 50.69 54 GLN B CA 1
ATOM 3979 C C . GLN B 1 74 ? 55.481 7.046 -81.459 1.00 57.96 54 GLN B C 1
ATOM 3980 O O . GLN B 1 74 ? 55.546 6.306 -80.470 1.00 48.99 54 GLN B O 1
ATOM 3986 N N . ALA B 1 75 ? 55.082 8.317 -81.376 1.00 56.99 55 ALA B N 1
ATOM 3987 C CA . ALA B 1 75 ? 54.705 8.893 -80.090 1.00 52.85 55 ALA B CA 1
ATOM 3988 C C . ALA B 1 75 ? 53.385 8.317 -79.595 1.00 53.52 55 ALA B C 1
ATOM 3989 O O . ALA B 1 75 ? 53.277 7.891 -78.439 1.00 58.42 55 ALA B O 1
ATOM 3991 N N . PHE B 1 76 ? 52.366 8.291 -80.459 1.00 49.87 56 PHE B N 1
ATOM 3992 C CA . PHE B 1 76 ? 51.061 7.786 -80.050 1.00 47.70 56 PHE B CA 1
ATOM 3993 C C . PHE B 1 76 ? 51.058 6.277 -79.852 1.00 53.12 56 PHE B C 1
ATOM 3994 O O . PHE B 1 76 ? 50.173 5.759 -79.163 1.00 58.54 56 PHE B O 1
ATOM 4002 N N . GLN B 1 77 ? 52.019 5.558 -80.435 1.00 52.93 57 GLN B N 1
ATOM 4003 C CA . GLN B 1 77 ? 52.135 4.133 -80.149 1.00 50.58 57 GLN B CA 1
ATOM 4004 C C . GLN B 1 77 ? 52.526 3.902 -78.694 1.00 51.23 57 GLN B C 1
ATOM 4005 O O . GLN B 1 77 ? 52.053 2.951 -78.061 1.00 47.14 57 GLN B O 1
ATOM 4011 N N . GLN B 1 78 ? 53.381 4.768 -78.146 1.00 52.49 58 GLN B N 1
ATOM 4012 C CA . GLN B 1 78 ? 53.798 4.634 -76.756 1.00 52.62 58 GLN B CA 1
ATOM 4013 C C . GLN B 1 78 ? 52.807 5.284 -75.799 1.00 52.85 58 GLN B C 1
ATOM 4014 O O . GLN B 1 78 ? 52.688 4.849 -74.648 1.00 43.51 58 GLN B O 1
ATOM 4020 N N . ILE B 1 79 ? 52.095 6.318 -76.250 1.00 48.84 59 ILE B N 1
ATOM 4021 C CA . ILE B 1 79 ? 51.120 6.985 -75.393 1.00 48.76 59 ILE B CA 1
ATOM 4022 C C . ILE B 1 79 ? 49.949 6.057 -75.097 1.00 48.91 59 ILE B C 1
ATOM 4023 O O . ILE B 1 79 ? 49.526 5.910 -73.944 1.00 42.03 59 ILE B O 1
ATOM 4028 N N . VAL B 1 80 ? 49.406 5.418 -76.136 1.00 45.20 60 VAL B N 1
ATOM 4029 C CA . VAL B 1 80 ? 48.256 4.539 -75.951 1.00 46.94 60 VAL B CA 1
ATOM 4030 C C . VAL B 1 80 ? 48.637 3.309 -75.134 1.00 46.37 60 VAL B C 1
ATOM 4031 O O . VAL B 1 80 ? 47.806 2.761 -74.399 1.00 45.62 60 VAL B O 1
ATOM 4035 N N . GLU B 1 81 ? 49.892 2.864 -75.229 1.00 42.68 61 GLU B N 1
ATOM 4036 C CA . GLU B 1 81 ? 50.344 1.757 -74.391 1.00 45.15 61 GLU B CA 1
ATOM 4037 C C . GLU B 1 81 ? 50.469 2.184 -72.933 1.00 53.31 61 GLU B C 1
ATOM 4038 O O . GLU B 1 81 ? 50.150 1.410 -72.021 1.00 38.81 61 GLU B O 1
ATOM 4044 N N . HIS B 1 82 ? 50.916 3.419 -72.692 1.00 50.03 62 HIS B N 1
ATOM 4045 C CA . HIS B 1 82 ? 51.146 3.878 -71.327 1.00 48.59 62 HIS B CA 1
ATOM 4046 C C . HIS B 1 82 ? 49.845 4.249 -70.623 1.00 52.60 62 HIS B C 1
ATOM 4047 O O . HIS B 1 82 ? 49.684 3.972 -69.430 1.00 52.77 62 HIS B O 1
ATOM 4054 N N . HIS B 1 83 ? 48.914 4.880 -71.334 1.00 45.71 63 HIS B N 1
ATOM 4055 C CA . HIS B 1 83 ? 47.617 5.256 -70.773 1.00 36.48 63 HIS B CA 1
ATOM 4056 C C . HIS B 1 83 ? 46.605 4.201 -71.206 1.00 41.97 63 HIS B C 1
ATOM 4057 O O . HIS B 1 83 ? 46.076 4.248 -72.319 1.00 45.22 63 HIS B O 1
ATOM 4064 N N . ASP B 1 84 ? 46.333 3.250 -70.308 1.00 45.20 64 ASP B N 1
ATOM 4065 C CA . ASP B 1 84 ? 45.570 2.063 -70.678 1.00 43.19 64 ASP B CA 1
ATOM 4066 C C . ASP B 1 84 ? 44.113 2.380 -70.989 1.00 45.41 64 ASP B C 1
ATOM 4067 O O . ASP B 1 84 ? 43.471 1.641 -71.745 1.00 47.34 64 ASP B O 1
ATOM 4072 N N . ALA B 1 85 ? 43.571 3.463 -70.426 1.00 39.98 65 ALA B N 1
ATOM 4073 C CA . ALA B 1 85 ? 42.165 3.782 -70.646 1.00 38.29 65 ALA B CA 1
ATOM 4074 C C . ALA B 1 85 ? 41.865 4.146 -72.095 1.00 39.87 65 ALA B C 1
ATOM 4075 O O . ALA B 1 85 ? 40.696 4.134 -72.493 1.00 37.80 65 ALA B O 1
ATOM 4077 N N . LEU B 1 86 ? 42.885 4.464 -72.890 1.00 39.20 66 LEU B N 1
ATOM 4078 C CA . LEU B 1 86 ? 42.689 4.812 -74.291 1.00 41.08 66 LEU B CA 1
ATOM 4079 C C . LEU B 1 86 ? 42.502 3.594 -75.188 1.00 43.48 66 LEU B C 1
ATOM 4080 O O . LEU B 1 86 ? 42.268 3.763 -76.390 1.00 45.27 66 LEU B O 1
ATOM 4085 N N . ARG B 1 87 ? 42.601 2.380 -74.644 1.00 45.17 67 ARG B N 1
ATOM 4086 C CA . ARG B 1 87 ? 42.380 1.151 -75.397 1.00 33.37 67 ARG B CA 1
ATOM 4087 C C . ARG B 1 87 ? 41.045 0.504 -75.041 1.00 32.17 67 ARG B C 1
ATOM 4088 O O . ARG B 1 87 ? 40.884 -0.711 -75.165 1.00 36.20 67 ARG B O 1
ATOM 4096 N N . MET B 1 88 ? 40.084 1.306 -74.595 1.00 39.62 68 MET B N 1
ATOM 4097 C CA . MET B 1 88 ? 38.814 0.779 -74.122 1.00 40.07 68 MET B CA 1
ATOM 4098 C C . MET B 1 88 ? 37.872 0.489 -75.285 1.00 48.49 68 MET B C 1
ATOM 4099 O O . MET B 1 88 ? 37.927 1.133 -76.337 1.00 37.84 68 MET B O 1
ATOM 4104 N N . VAL B 1 89 ? 37.001 -0.498 -75.080 1.00 45.22 69 VAL B N 1
ATOM 4105 C CA . VAL B 1 89 ? 35.932 -0.825 -76.014 1.00 46.91 69 VAL B CA 1
ATOM 4106 C C . VAL B 1 89 ? 34.649 -1.029 -75.220 1.00 48.57 69 VAL B C 1
ATOM 4107 O O . VAL B 1 89 ? 34.674 -1.464 -74.065 1.00 46.53 69 VAL B O 1
ATOM 4111 N N . TYR B 1 90 ? 33.521 -0.709 -75.851 1.00 44.99 70 TYR B N 1
ATOM 4112 C CA . TYR B 1 90 ? 32.208 -0.795 -75.217 1.00 45.18 70 TYR B CA 1
ATOM 4113 C C . TYR B 1 90 ? 31.317 -1.673 -76.085 1.00 48.26 70 TYR B C 1
ATOM 4114 O O . TYR B 1 90 ? 30.963 -1.290 -77.204 1.00 55.78 70 TYR B O 1
ATOM 4123 N N . LYS B 1 91 ? 30.955 -2.845 -75.571 1.00 52.48 71 LYS B N 1
ATOM 4124 C CA . LYS B 1 91 ? 30.192 -3.832 -76.319 1.00 60.56 71 LYS B CA 1
ATOM 4125 C C . LYS B 1 91 ? 28.794 -3.974 -75.733 1.00 62.65 71 LYS B C 1
ATOM 4126 O O . LYS B 1 91 ? 28.625 -4.043 -74.511 1.00 65.01 71 LYS B O 1
ATOM 4132 N N . GLN B 1 92 ? 27.796 -4.020 -76.611 1.00 61.92 72 GLN B N 1
ATOM 4133 C CA . GLN B 1 92 ? 26.410 -4.204 -76.205 1.00 58.99 72 GLN B CA 1
ATOM 4134 C C . GLN B 1 92 ? 26.060 -5.685 -76.293 1.00 76.87 72 GLN B C 1
ATOM 4135 O O . GLN B 1 92 ? 26.180 -6.298 -77.360 1.00 83.21 72 GLN B O 1
ATOM 4141 N N . GLU B 1 93 ? 25.647 -6.263 -75.168 1.00 80.01 73 GLU B N 1
ATOM 4142 C CA . GLU B 1 93 ? 25.296 -7.674 -75.118 1.00 82.29 73 GLU B CA 1
ATOM 4143 C C . GLU B 1 93 ? 24.255 -7.889 -74.031 1.00 86.12 73 GLU B C 1
ATOM 4144 O O . GLU B 1 93 ? 24.365 -7.325 -72.939 1.00 87.27 73 GLU B O 1
ATOM 4150 N N . ASP B 1 94 ? 23.242 -8.697 -74.348 1.00 85.48 74 ASP B N 1
ATOM 4151 C CA . ASP B 1 94 ? 22.166 -9.058 -73.426 1.00 91.99 74 ASP B CA 1
ATOM 4152 C C . ASP B 1 94 ? 21.373 -7.845 -72.947 1.00 89.03 74 ASP B C 1
ATOM 4153 O O . ASP B 1 94 ? 20.647 -7.929 -71.951 1.00 88.99 74 ASP B O 1
ATOM 4158 N N . GLY B 1 95 ? 21.490 -6.714 -73.642 1.00 86.87 75 GLY B N 1
ATOM 4159 C CA . GLY B 1 95 ? 20.810 -5.499 -73.254 1.00 80.82 75 GLY B CA 1
ATOM 4160 C C . GLY B 1 95 ? 21.595 -4.588 -72.335 1.00 83.92 75 GLY B C 1
ATOM 4161 O O . GLY B 1 95 ? 21.169 -3.447 -72.110 1.00 82.69 75 GLY B O 1
ATOM 4162 N N . ALA B 1 96 ? 22.723 -5.046 -71.801 1.00 76.11 76 ALA B N 1
ATOM 4163 C CA . ALA B 1 96 ? 23.550 -4.256 -70.904 1.00 73.26 76 ALA B CA 1
ATOM 4164 C C . ALA B 1 96 ? 24.859 -3.878 -71.586 1.00 71.76 76 ALA B C 1
ATOM 4165 O O . ALA B 1 96 ? 25.299 -4.522 -72.543 1.00 75.94 76 ALA B O 1
ATOM 4167 N N . ILE B 1 97 ? 25.479 -2.819 -71.076 1.00 65.86 77 ILE B N 1
ATOM 4168 C CA . ILE B 1 97 ? 26.730 -2.306 -71.621 1.00 57.53 77 ILE B CA 1
ATOM 4169 C C . ILE B 1 97 ? 27.890 -2.896 -70.831 1.00 50.62 77 ILE B C 1
ATOM 4170 O O . ILE B 1 97 ? 27.878 -2.894 -69.594 1.00 58.68 77 ILE B O 1
ATOM 4175 N N . LYS B 1 98 ? 28.890 -3.409 -71.545 1.00 52.91 78 LYS B N 1
ATOM 4176 C CA . LYS B 1 98 ? 30.090 -3.970 -70.936 1.00 49.12 78 LYS B CA 1
ATOM 4177 C C . LYS B 1 98 ? 31.304 -3.273 -71.528 1.00 54.15 78 LYS B C 1
ATOM 4178 O O . LYS B 1 98 ? 31.536 -3.351 -72.739 1.00 58.20 78 LYS B O 1
ATOM 4184 N N . GLN B 1 99 ? 32.071 -2.591 -70.683 1.00 46.81 79 GLN B N 1
ATOM 4185 C CA . GLN B 1 99 ? 33.288 -1.919 -71.115 1.00 44.36 79 GLN B CA 1
ATOM 4186 C C . GLN B 1 99 ? 34.495 -2.784 -70.775 1.00 47.13 79 GLN B C 1
ATOM 4187 O O . GLN B 1 99 ? 34.562 -3.387 -69.699 1.00 46.86 79 GLN B O 1
ATOM 4193 N N . ILE B 1 100 ? 35.432 -2.870 -71.716 1.00 47.61 80 ILE B N 1
ATOM 4194 C CA . ILE B 1 100 ? 36.579 -3.763 -71.610 1.00 45.21 80 ILE B CA 1
ATOM 4195 C C . ILE B 1 100 ? 37.843 -2.971 -71.909 1.00 43.15 80 ILE B C 1
ATOM 4196 O O . ILE B 1 100 ? 37.927 -2.293 -72.939 1.00 51.85 80 ILE B O 1
ATOM 4201 N N . ASN B 1 101 ? 38.821 -3.057 -71.011 1.00 49.16 81 ASN B N 1
ATOM 4202 C CA . ASN B 1 101 ? 40.134 -2.462 -71.230 1.00 52.77 81 ASN B CA 1
ATOM 4203 C C . ASN B 1 101 ? 40.999 -3.488 -71.952 1.00 53.27 81 ASN B C 1
ATOM 4204 O O . ASN B 1 101 ? 41.368 -4.516 -71.375 1.00 56.87 81 ASN B O 1
ATOM 4209 N N . ARG B 1 102 ? 41.315 -3.215 -73.215 1.00 49.38 82 ARG B N 1
ATOM 4210 C CA . ARG B 1 102 ? 42.063 -4.155 -74.032 1.00 45.62 82 ARG B CA 1
ATOM 4211 C C . ARG B 1 102 ? 43.549 -4.122 -73.680 1.00 52.03 82 ARG B C 1
ATOM 4212 O O . ARG B 1 102 ? 44.045 -3.209 -73.014 1.00 43.54 82 ARG B O 1
ATOM 4220 N N . GLY B 1 103 ? 44.260 -5.140 -74.145 1.00 56.14 83 GLY B N 1
ATOM 4221 C CA . GLY B 1 103 ? 45.701 -5.217 -74.017 1.00 58.19 83 GLY B CA 1
ATOM 4222 C C . GLY B 1 103 ? 46.409 -4.633 -75.219 1.00 56.78 83 GLY B C 1
ATOM 4223 O O . GLY B 1 103 ? 45.908 -3.720 -75.884 1.00 64.25 83 GLY B O 1
ATOM 4224 N N . LEU B 1 104 ? 47.592 -5.170 -75.508 1.00 52.30 84 LEU B N 1
ATOM 4225 C CA . LEU B 1 104 ? 48.409 -4.726 -76.636 1.00 61.75 84 LEU B CA 1
ATOM 4226 C C . LEU B 1 104 ? 48.255 -5.642 -77.844 1.00 63.01 84 LEU B C 1
ATOM 4227 O O . LEU B 1 104 ? 49.226 -5.918 -78.553 1.00 64.94 84 LEU B O 1
ATOM 4232 N N . THR B 1 105 ? 47.038 -6.123 -78.103 1.00 63.22 85 THR B N 1
ATOM 4233 C CA . THR B 1 105 ? 46.789 -7.062 -79.186 1.00 63.53 85 THR B CA 1
ATOM 4234 C C . THR B 1 105 ? 46.075 -6.447 -80.381 1.00 60.86 85 THR B C 1
ATOM 4235 O O . THR B 1 105 ? 46.015 -7.086 -81.437 1.00 59.12 85 THR B O 1
ATOM 4239 N N . ASP B 1 106 ? 45.536 -5.240 -80.251 1.00 59.96 86 ASP B N 1
ATOM 4240 C CA . ASP B 1 106 ? 44.708 -4.638 -81.287 1.00 63.88 86 ASP B CA 1
ATOM 4241 C C . ASP B 1 106 ? 45.303 -3.308 -81.740 1.00 58.91 86 ASP B C 1
ATOM 4242 O O . ASP B 1 106 ? 46.369 -2.885 -81.286 1.00 57.48 86 ASP B O 1
ATOM 4247 N N . GLU B 1 107 ? 44.591 -2.655 -82.655 1.00 61.40 87 GLU B N 1
ATOM 4248 C CA . GLU B 1 107 ? 45.007 -1.356 -83.165 1.00 59.02 87 GLU B CA 1
ATOM 4249 C C . GLU B 1 107 ? 44.944 -0.306 -82.062 1.00 53.40 87 GLU B C 1
ATOM 4250 O O . GLU B 1 107 ? 43.920 -0.154 -81.388 1.00 50.21 87 GLU B O 1
ATOM 4256 N N . ARG B 1 108 ? 46.046 0.425 -81.884 1.00 51.18 88 ARG B N 1
ATOM 4257 C CA . ARG B 1 108 ? 46.115 1.419 -80.820 1.00 53.72 88 ARG B CA 1
ATOM 4258 C C . ARG B 1 108 ? 45.449 2.728 -81.226 1.00 54.71 88 ARG B C 1
ATOM 4259 O O . ARG B 1 108 ? 44.803 3.379 -80.397 1.00 49.32 88 ARG B O 1
ATOM 4267 N N . PHE B 1 109 ? 45.591 3.127 -82.488 1.00 47.96 89 PHE B N 1
ATOM 4268 C CA . PHE B 1 109 ? 44.983 4.358 -82.972 1.00 46.88 89 PHE B CA 1
ATOM 4269 C C . PHE B 1 109 ? 44.886 4.297 -84.489 1.00 46.57 89 PHE B C 1
ATOM 4270 O O . PHE B 1 109 ? 45.646 3.585 -85.151 1.00 48.90 89 PHE B O 1
ATOM 4278 N N . ARG B 1 110 ? 43.937 5.056 -85.030 1.00 41.84 90 ARG B N 1
ATOM 4279 C CA . ARG B 1 110 ? 43.728 5.154 -86.470 1.00 52.02 90 ARG B CA 1
ATOM 4280 C C . ARG B 1 110 ? 44.319 6.475 -86.949 1.00 48.23 90 ARG B C 1
ATOM 4281 O O . ARG B 1 110 ? 43.821 7.550 -86.599 1.00 48.65 90 ARG B O 1
ATOM 4289 N N . PHE B 1 111 ? 45.379 6.394 -87.748 1.00 41.88 91 PHE B N 1
ATOM 4290 C CA . PHE B 1 111 ? 46.107 7.569 -88.201 1.00 44.37 91 PHE B CA 1
ATOM 4291 C C . PHE B 1 111 ? 45.671 7.966 -89.605 1.00 53.51 91 PHE B C 1
ATOM 4292 O O . PHE B 1 111 ? 45.436 7.108 -90.462 1.00 42.79 91 PHE B O 1
ATOM 4300 N N . TYR B 1 112 ? 45.567 9.273 -89.831 1.00 54.00 92 TYR B N 1
ATOM 4301 C CA . TYR B 1 112 ? 45.253 9.843 -91.131 1.00 50.56 92 TYR B CA 1
ATOM 4302 C C . TYR B 1 112 ? 46.363 10.801 -91.542 1.00 54.01 92 TYR B C 1
ATOM 4303 O O . TYR B 1 112 ? 47.000 11.436 -90.695 1.00 48.95 92 TYR B O 1
ATOM 4312 N N . SER B 1 113 ? 46.589 10.907 -92.850 1.00 43.75 93 SER B N 1
ATOM 4313 C CA . SER B 1 113 ? 47.609 11.804 -93.379 1.00 44.37 93 SER B CA 1
ATOM 4314 C C . SER B 1 113 ? 47.164 12.321 -94.738 1.00 58.69 93 SER B C 1
ATOM 4315 O O . SER B 1 113 ? 46.771 11.535 -95.605 1.00 47.33 93 SER B O 1
ATOM 4318 N N . TYR B 1 114 ? 47.235 13.637 -94.918 1.00 55.95 94 TYR B N 1
ATOM 4319 C CA . TYR B 1 114 ? 46.817 14.283 -96.152 1.00 51.41 94 TYR B CA 1
ATOM 4320 C C . TYR B 1 114 ? 47.894 15.255 -96.613 1.00 59.63 94 TYR B C 1
ATOM 4321 O O . TYR B 1 114 ? 48.716 15.728 -95.823 1.00 59.38 94 TYR B O 1
ATOM 4330 N N . ASP B 1 115 ? 47.879 15.547 -97.913 1.00 66.80 95 ASP B N 1
ATOM 4331 C CA . ASP B 1 115 ? 48.823 16.473 -98.540 1.00 66.14 95 ASP B CA 1
ATOM 4332 C C . ASP B 1 115 ? 48.008 17.481 -99.345 1.00 67.46 95 ASP B C 1
ATOM 4333 O O . ASP B 1 115 ? 47.778 17.295 -100.543 1.00 79.62 95 ASP B O 1
ATOM 4338 N N . LEU B 1 116 ? 47.570 18.549 -98.680 1.00 67.68 96 LEU B N 1
ATOM 4339 C CA . LEU B 1 116 ? 46.794 19.610 -99.310 1.00 73.17 96 LEU B CA 1
ATOM 4340 C C . LEU B 1 116 ? 47.647 20.830 -99.637 1.00 78.96 96 LEU B C 1
ATOM 4341 O O . LEU B 1 116 ? 47.133 21.952 -99.699 1.00 75.29 96 LEU B O 1
ATOM 4346 N N . LYS B 1 117 ? 48.948 20.628 -99.852 1.00 78.25 97 LYS B N 1
ATOM 4347 C CA . LYS B 1 117 ? 49.844 21.750 -100.111 1.00 77.67 97 LYS B CA 1
ATOM 4348 C C . LYS B 1 117 ? 49.640 22.309 -101.514 1.00 83.61 97 LYS B C 1
ATOM 4349 O O . LYS B 1 117 ? 49.494 23.522 -101.695 1.00 88.02 97 LYS B O 1
ATOM 4355 N N . ASN B 1 118 ? 49.626 21.436 -102.523 1.00 80.61 98 ASN B N 1
ATOM 4356 C CA . ASN B 1 118 ? 49.507 21.902 -103.901 1.00 90.87 98 ASN B CA 1
ATOM 4357 C C . ASN B 1 118 ? 48.154 22.551 -104.167 1.00 94.00 98 ASN B C 1
ATOM 4358 O O . ASN B 1 118 ? 48.055 23.449 -105.012 1.00 92.01 98 ASN B O 1
ATOM 4363 N N . HIS B 1 119 ? 47.116 22.132 -103.455 1.00 95.69 99 HIS B N 1
ATOM 4364 C CA . HIS B 1 119 ? 45.754 22.554 -103.742 1.00 91.18 99 HIS B CA 1
ATOM 4365 C C . HIS B 1 119 ? 45.326 23.672 -102.799 1.00 88.23 99 HIS B C 1
ATOM 4366 O O . HIS B 1 119 ? 45.781 23.756 -101.655 1.00 86.42 99 HIS B O 1
ATOM 4373 N N . ALA B 1 120 ? 44.438 24.535 -103.295 1.00 92.70 100 ALA B N 1
ATOM 4374 C CA . ALA B 1 120 ? 43.996 25.721 -102.571 1.00 89.68 100 ALA B CA 1
ATOM 4375 C C . ALA B 1 120 ? 42.642 25.527 -101.895 1.00 89.53 100 ALA B C 1
ATOM 4376 O O . ALA B 1 120 ? 41.855 26.475 -101.801 1.00 90.66 100 ALA B O 1
ATOM 4378 N N . ASN B 1 121 ? 42.352 24.314 -101.422 1.00 87.12 101 ASN B N 1
ATOM 4379 C CA . ASN B 1 121 ? 41.139 24.075 -100.648 1.00 81.29 101 ASN B CA 1
ATOM 4380 C C . ASN B 1 121 ? 41.346 24.407 -99.173 1.00 74.66 101 ASN B C 1
ATOM 4381 O O . ASN B 1 121 ? 40.519 25.097 -98.568 1.00 72.39 101 ASN B O 1
ATOM 4386 N N . SER B 1 122 ? 42.442 23.919 -98.589 1.00 73.43 102 SER B N 1
ATOM 4387 C CA . SER B 1 122 ? 42.923 24.340 -97.275 1.00 62.50 102 SER B CA 1
ATOM 4388 C C . SER B 1 122 ? 41.889 24.182 -96.165 1.00 63.84 102 SER B C 1
ATOM 4389 O O . SER B 1 122 ? 41.511 23.060 -95.813 1.00 59.12 102 SER B O 1
ATOM 4392 N N . GLU B 1 123 ? 41.438 25.308 -95.604 1.00 64.22 103 GLU B N 1
ATOM 4393 C CA . GLU B 1 123 ? 40.593 25.266 -94.414 1.00 62.23 103 GLU B CA 1
ATOM 4394 C C . GLU B 1 123 ? 39.239 24.630 -94.706 1.00 62.22 103 GLU B C 1
ATOM 4395 O O . GLU B 1 123 ? 38.700 23.896 -93.870 1.00 53.83 103 GLU B O 1
ATOM 4401 N N . ALA B 1 124 ? 38.670 24.900 -95.883 1.00 63.99 104 ALA B N 1
ATOM 4402 C CA . ALA B 1 124 ? 37.395 24.286 -96.235 1.00 63.99 104 ALA B CA 1
ATOM 4403 C C . ALA B 1 124 ? 37.527 22.778 -96.401 1.00 58.92 104 ALA B C 1
ATOM 4404 O O . ALA B 1 124 ? 36.588 22.036 -96.088 1.00 57.74 104 ALA B O 1
ATOM 4406 N N . ARG B 1 125 ? 38.680 22.309 -96.881 1.00 58.32 105 ARG B N 1
ATOM 4407 C CA . ARG B 1 125 ? 38.904 20.877 -97.038 1.00 58.65 105 ARG B CA 1
ATOM 4408 C C . ARG B 1 125 ? 39.215 20.209 -95.704 1.00 50.31 105 ARG B C 1
ATOM 4409 O O . ARG B 1 125 ? 38.703 19.122 -95.417 1.00 50.04 105 ARG B O 1
ATOM 4417 N N . ILE B 1 126 ? 40.060 20.839 -94.885 1.00 50.90 106 ILE B N 1
ATOM 4418 C CA . ILE B 1 126 ? 40.388 20.279 -93.577 1.00 45.89 106 ILE B CA 1
ATOM 4419 C C . ILE B 1 126 ? 39.137 20.179 -92.715 1.00 45.24 106 ILE B C 1
ATOM 4420 O O . ILE B 1 126 ? 38.931 19.187 -92.005 1.00 45.96 106 ILE B O 1
ATOM 4425 N N . LEU B 1 127 ? 38.271 21.193 -92.779 1.00 48.01 107 LEU B N 1
ATOM 4426 C CA . LEU B 1 127 ? 37.060 21.193 -91.964 1.00 49.45 107 LEU B CA 1
ATOM 4427 C C . LEU B 1 127 ? 36.117 20.067 -92.374 1.00 52.50 107 LEU B C 1
ATOM 4428 O O . LEU B 1 127 ? 35.573 19.358 -91.519 1.00 53.63 107 LEU B O 1
ATOM 4433 N N . GLU B 1 128 ? 35.908 19.887 -93.682 1.00 56.33 108 GLU B N 1
ATOM 4434 C CA . GLU B 1 128 ? 35.000 18.839 -94.138 1.00 49.18 108 GLU B CA 1
ATOM 4435 C C . GLU B 1 128 ? 35.581 17.451 -93.899 1.00 47.09 108 GLU B C 1
ATOM 4436 O O . GLU B 1 128 ? 34.827 16.499 -93.668 1.00 49.49 108 GLU B O 1
ATOM 4442 N N . LEU B 1 129 ? 36.908 17.315 -93.938 1.00 44.85 109 LEU B N 1
ATOM 4443 C CA . LEU B 1 129 ? 37.529 16.037 -93.611 1.00 43.00 109 LEU B CA 1
ATOM 4444 C C . LEU B 1 129 ? 37.582 15.808 -92.105 1.00 49.67 109 LEU B C 1
ATOM 4445 O O . LEU B 1 129 ? 37.533 14.657 -91.655 1.00 38.58 109 LEU B O 1
ATOM 4450 N N . SER B 1 130 ? 37.679 16.881 -91.316 1.00 44.60 110 SER B N 1
ATOM 4451 C CA . SER B 1 130 ? 37.631 16.735 -89.865 1.00 51.81 110 SER B CA 1
ATOM 4452 C C . SER B 1 130 ? 36.278 16.201 -89.416 1.00 52.24 110 SER B C 1
ATOM 4453 O O . SER B 1 130 ? 36.196 15.420 -88.462 1.00 43.51 110 SER B O 1
ATOM 4456 N N . ASP B 1 131 ? 35.203 16.605 -90.100 1.00 52.26 111 ASP B N 1
ATOM 4457 C CA . ASP B 1 131 ? 33.874 16.112 -89.755 1.00 47.33 111 ASP B CA 1
ATOM 4458 C C . ASP B 1 131 ? 33.733 14.622 -90.035 1.00 47.57 111 ASP B C 1
ATOM 4459 O O . ASP B 1 131 ? 33.042 13.917 -89.291 1.00 55.12 111 ASP B O 1
ATOM 4464 N N . GLN B 1 132 ? 34.374 14.125 -91.095 1.00 51.29 112 GLN B N 1
ATOM 4465 C CA . GLN B 1 132 ? 34.282 12.704 -91.414 1.00 50.98 112 GLN B CA 1
ATOM 4466 C C . GLN B 1 132 ? 35.046 11.851 -90.410 1.00 42.25 112 GLN B C 1
ATOM 4467 O O . GLN B 1 132 ? 34.622 10.732 -90.100 1.00 43.56 112 GLN B O 1
ATOM 4473 N N . ILE B 1 133 ? 36.168 12.357 -89.893 1.00 42.57 113 ILE B N 1
ATOM 4474 C CA . ILE B 1 133 ? 36.955 11.592 -88.932 1.00 42.53 113 ILE B CA 1
ATOM 4475 C C . ILE B 1 133 ? 36.255 11.547 -87.579 1.00 40.23 113 ILE B C 1
ATOM 4476 O O . ILE B 1 133 ? 36.289 10.527 -86.881 1.00 42.13 113 ILE B O 1
ATOM 4481 N N . GLN B 1 134 ? 35.601 12.645 -87.191 1.00 43.83 114 GLN B N 1
ATOM 4482 C CA . GLN B 1 134 ? 34.894 12.688 -85.916 1.00 40.32 114 GLN B CA 1
ATOM 4483 C C . GLN B 1 134 ? 33.727 11.712 -85.858 1.00 45.90 114 GLN B C 1
ATOM 4484 O O . GLN B 1 134 ? 33.341 11.293 -84.762 1.00 30.34 114 GLN B O 1
ATOM 4490 N N . SER B 1 135 ? 33.161 11.338 -87.005 1.00 38.42 115 SER B N 1
ATOM 4491 C CA . SER B 1 135 ? 31.962 10.514 -87.060 1.00 35.14 115 SER B CA 1
ATOM 4492 C C . SER B 1 135 ? 32.254 9.053 -87.377 1.00 35.30 115 SER B C 1
ATOM 4493 O O . SER B 1 135 ? 31.315 8.285 -87.611 1.00 40.88 115 SER B O 1
ATOM 4496 N N . SER B 1 136 ? 33.524 8.645 -87.381 1.00 38.45 116 SER B N 1
ATOM 4497 C CA . SER B 1 136 ? 33.906 7.296 -87.782 1.00 42.12 116 SER B CA 1
ATOM 4498 C C . SER B 1 136 ? 34.486 6.480 -86.631 1.00 44.05 116 SER B C 1
ATOM 4499 O O . SER B 1 136 ? 35.216 5.512 -86.869 1.00 47.83 116 SER B O 1
ATOM 4502 N N . ILE B 1 137 ? 34.172 6.840 -85.391 1.00 44.53 117 ILE B N 1
ATOM 4503 C CA . ILE B 1 137 ? 34.669 6.101 -84.235 1.00 36.93 117 ILE B CA 1
ATOM 4504 C C . ILE B 1 137 ? 33.759 4.908 -83.980 1.00 40.96 117 ILE B C 1
ATOM 4505 O O . ILE B 1 137 ? 32.530 5.041 -83.958 1.00 35.31 117 ILE B O 1
ATOM 4510 N N . ASP B 1 138 ? 34.359 3.734 -83.797 1.00 39.49 118 ASP B N 1
ATOM 4511 C CA . ASP B 1 138 ? 33.632 2.508 -83.496 1.00 42.24 118 ASP B CA 1
ATOM 4512 C C . ASP B 1 138 ? 33.816 2.179 -82.019 1.00 42.52 118 ASP B C 1
ATOM 4513 O O . ASP B 1 138 ? 34.944 1.958 -81.565 1.00 31.13 118 ASP B O 1
ATOM 4518 N N . LEU B 1 139 ? 32.708 2.149 -81.274 1.00 39.90 119 LEU B N 1
ATOM 4519 C CA . LEU B 1 139 ? 32.780 1.868 -79.844 1.00 46.42 119 LEU B CA 1
ATOM 4520 C C . LEU B 1 139 ? 32.915 0.379 -79.553 1.00 44.04 119 LEU B C 1
ATOM 4521 O O . LEU B 1 139 ? 33.481 0.005 -78.520 1.00 42.55 119 LEU B O 1
ATOM 4526 N N . GLU B 1 140 ? 32.414 -0.480 -80.445 1.00 53.08 120 GLU B N 1
ATOM 4527 C CA . GLU B 1 140 ? 32.433 -1.914 -80.180 1.00 46.30 120 GLU B CA 1
ATOM 4528 C C . GLU B 1 140 ? 33.826 -2.509 -80.349 1.00 47.41 120 GLU B C 1
ATOM 4529 O O . GLU B 1 140 ? 34.194 -3.436 -79.617 1.00 49.44 120 GLU B O 1
ATOM 4535 N N . HIS B 1 141 ? 34.615 -1.996 -81.293 1.00 46.42 121 HIS B N 1
ATOM 4536 C CA . HIS B 1 141 ? 35.909 -2.582 -81.605 1.00 44.77 121 HIS B CA 1
ATOM 4537 C C . HIS B 1 141 ? 37.081 -1.623 -81.464 1.00 41.83 121 HIS B C 1
ATOM 4538 O O . HIS B 1 141 ? 38.229 -2.081 -81.457 1.00 47.48 121 HIS B O 1
ATOM 4545 N N . GLY B 1 142 ? 36.839 -0.320 -81.350 1.00 40.85 122 GLY B N 1
ATOM 4546 C CA . GLY B 1 142 ? 37.908 0.638 -81.208 1.00 37.29 122 GLY B CA 1
ATOM 4547 C C . GLY B 1 142 ? 38.684 0.825 -82.496 1.00 53.37 122 GLY B C 1
ATOM 4548 O O . GLY B 1 142 ? 38.352 0.248 -83.536 1.00 40.82 122 GLY B O 1
ATOM 4549 N N . PRO B 1 143 ? 39.747 1.644 -82.452 1.00 49.26 123 PRO B N 1
ATOM 4550 C CA . PRO B 1 143 ? 40.207 2.367 -81.263 1.00 37.46 123 PRO B CA 1
ATOM 4551 C C . PRO B 1 143 ? 39.429 3.659 -81.025 1.00 40.63 123 PRO B C 1
ATOM 4552 O O . PRO B 1 143 ? 38.686 4.098 -81.901 1.00 36.35 123 PRO B O 1
ATOM 4556 N N . LEU B 1 144 ? 39.599 4.255 -79.846 1.00 42.96 124 LEU B N 1
ATOM 4557 C CA . LEU B 1 144 ? 38.907 5.491 -79.506 1.00 40.23 124 LEU B CA 1
ATOM 4558 C C . LEU B 1 144 ? 39.724 6.739 -79.814 1.00 36.43 124 LEU B C 1
ATOM 4559 O O . LEU B 1 144 ? 39.186 7.847 -79.724 1.00 35.24 124 LEU B O 1
ATOM 4564 N N . VAL B 1 145 ? 40.995 6.590 -80.175 1.00 33.09 125 VAL B N 1
ATOM 4565 C CA . VAL B 1 145 ? 41.863 7.716 -80.505 1.00 34.69 125 VAL B CA 1
ATOM 4566 C C . VAL B 1 145 ? 42.005 7.795 -82.019 1.00 45.80 125 VAL B C 1
ATOM 4567 O O . VAL B 1 145 ? 42.307 6.791 -82.677 1.00 36.60 125 VAL B O 1
ATOM 4571 N N . HIS B 1 146 ? 41.785 8.987 -82.572 1.00 43.35 126 HIS B N 1
ATOM 4572 C CA . HIS B 1 146 ? 41.923 9.236 -84.003 1.00 43.06 126 HIS B CA 1
ATOM 4573 C C . HIS B 1 146 ? 42.872 10.407 -84.199 1.00 46.75 126 HIS B C 1
ATOM 4574 O O . HIS B 1 146 ? 42.627 11.500 -83.680 1.00 50.55 126 HIS B O 1
ATOM 4581 N N . VAL B 1 147 ? 43.950 10.179 -84.945 1.00 38.10 127 VAL B N 1
ATOM 4582 C CA . VAL B 1 147 ? 44.974 11.187 -85.194 1.00 33.04 127 VAL B CA 1
ATOM 4583 C C . VAL B 1 147 ? 45.033 11.451 -86.692 1.00 48.93 127 VAL B C 1
ATOM 4584 O O . VAL B 1 147 ? 45.154 10.513 -87.488 1.00 47.30 127 VAL B O 1
ATOM 4588 N N . ALA B 1 148 ? 44.947 12.722 -87.074 1.00 41.44 128 ALA B N 1
ATOM 4589 C CA . ALA B 1 148 ? 44.971 13.119 -88.473 1.00 48.11 128 ALA B CA 1
ATOM 4590 C C . ALA B 1 148 ? 45.983 14.235 -88.674 1.00 50.02 128 ALA B C 1
ATOM 4591 O O . ALA B 1 148 ? 46.044 15.180 -87.882 1.00 46.67 128 ALA B O 1
ATOM 4593 N N . LEU B 1 149 ? 46.772 14.122 -89.740 1.00 45.71 129 LEU B N 1
ATOM 4594 C CA . LEU B 1 149 ? 47.793 15.104 -90.082 1.00 43.39 129 LEU B CA 1
ATOM 4595 C C . LEU B 1 149 ? 47.419 15.764 -91.401 1.00 53.67 129 LEU B C 1
ATOM 4596 O O . LEU B 1 149 ? 47.251 15.079 -92.416 1.00 53.94 129 LEU B O 1
ATOM 4601 N N . PHE B 1 150 ? 47.292 17.088 -91.385 1.00 55.50 130 PHE B N 1
ATOM 4602 C CA . PHE B 1 150 ? 46.966 17.870 -92.571 1.00 56.57 130 PHE B CA 1
ATOM 4603 C C . PHE B 1 150 ? 48.174 18.718 -92.945 1.00 61.13 130 PHE B C 1
ATOM 4604 O O . PHE B 1 150 ? 48.607 19.567 -92.159 1.00 59.12 130 PHE B O 1
ATOM 4612 N N . ALA B 1 151 ? 48.712 18.490 -94.141 1.00 66.04 131 ALA B N 1
ATOM 4613 C CA . ALA B 1 151 ? 49.888 19.201 -94.626 1.00 66.30 131 ALA B CA 1
ATOM 4614 C C . ALA B 1 151 ? 49.448 20.342 -95.535 1.00 70.66 131 ALA B C 1
ATOM 4615 O O . ALA B 1 151 ? 48.763 20.113 -96.538 1.00 70.20 131 ALA B O 1
ATOM 4617 N N . THR B 1 152 ? 49.842 21.562 -95.186 1.00 75.71 132 THR B N 1
ATOM 4618 C CA . THR B 1 152 ? 49.490 22.764 -95.930 1.00 76.67 132 THR B CA 1
ATOM 4619 C C . THR B 1 152 ? 50.759 23.479 -96.389 1.00 80.02 132 THR B C 1
ATOM 4620 O O . THR B 1 152 ? 51.880 23.027 -96.146 1.00 80.71 132 THR B O 1
ATOM 4624 N N . LYS B 1 153 ? 50.566 24.617 -97.060 1.00 84.24 133 LYS B N 1
ATOM 4625 C CA . LYS B 1 153 ? 51.689 25.419 -97.532 1.00 84.37 133 LYS B CA 1
ATOM 4626 C C . LYS B 1 153 ? 52.356 26.211 -96.417 1.00 84.61 133 LYS B C 1
ATOM 4627 O O . LYS B 1 153 ? 53.490 26.670 -96.593 1.00 82.17 133 LYS B O 1
ATOM 4633 N N . ASP B 1 154 ? 51.683 26.382 -95.279 1.00 86.93 134 ASP B N 1
ATOM 4634 C CA . ASP B 1 154 ? 52.186 27.197 -94.182 1.00 86.46 134 ASP B CA 1
ATOM 4635 C C . ASP B 1 154 ? 52.494 26.371 -92.938 1.00 82.81 134 ASP B C 1
ATOM 4636 O O . ASP B 1 154 ? 52.579 26.924 -91.837 1.00 87.24 134 ASP B O 1
ATOM 4641 N N . GLY B 1 155 ? 52.664 25.062 -93.089 1.00 79.02 135 GLY B N 1
ATOM 4642 C CA . GLY B 1 155 ? 52.918 24.165 -91.986 1.00 78.25 135 GLY B CA 1
ATOM 4643 C C . GLY B 1 155 ? 51.942 23.014 -91.996 1.00 76.09 135 GLY B C 1
ATOM 4644 O O . GLY B 1 155 ? 51.162 22.831 -92.937 1.00 75.63 135 GLY B O 1
ATOM 4645 N N . ASP B 1 156 ? 51.981 22.216 -90.931 1.00 72.03 136 ASP B N 1
ATOM 4646 C CA . ASP B 1 156 ? 51.138 21.037 -90.799 1.00 63.55 136 ASP B CA 1
ATOM 4647 C C . ASP B 1 156 ? 50.223 21.179 -89.591 1.00 61.59 136 ASP B C 1
ATOM 4648 O O . ASP B 1 156 ? 50.656 21.616 -88.520 1.00 67.04 136 ASP B O 1
ATOM 4653 N N . HIS B 1 157 ? 48.959 20.808 -89.769 1.00 57.95 137 HIS B N 1
ATOM 4654 C CA . HIS B 1 157 ? 47.990 20.757 -88.684 1.00 50.35 137 HIS B CA 1
ATOM 4655 C C . HIS B 1 157 ? 47.838 19.318 -88.208 1.00 55.06 137 HIS B C 1
ATOM 4656 O O . HIS B 1 157 ? 47.895 18.381 -89.010 1.00 52.25 137 HIS B O 1
ATOM 4663 N N . LEU B 1 158 ? 47.642 19.146 -86.902 1.00 51.48 138 LEU B N 1
ATOM 4664 C CA . LEU B 1 158 ? 47.470 17.826 -86.306 1.00 46.65 138 LEU B CA 1
ATOM 4665 C C . LEU B 1 158 ? 46.177 17.809 -85.507 1.00 48.57 138 LEU B C 1
ATOM 4666 O O . LEU B 1 158 ? 46.030 18.568 -84.543 1.00 52.67 138 LEU B O 1
ATOM 4671 N N . LEU B 1 159 ? 45.250 16.944 -85.904 1.00 43.99 139 LEU B N 1
ATOM 4672 C CA . LEU B 1 159 ? 43.979 16.776 -85.215 1.00 40.54 139 LEU B CA 1
ATOM 4673 C C . LEU B 1 159 ? 44.040 15.529 -84.344 1.00 40.16 139 LEU B C 1
ATOM 4674 O O . LEU B 1 159 ? 44.458 14.463 -84.807 1.00 42.27 139 LEU B O 1
ATOM 4679 N N . VAL B 1 160 ? 43.632 15.668 -83.085 1.00 42.22 140 VAL B N 1
ATOM 4680 C CA . VAL B 1 160 ? 43.610 14.566 -82.129 1.00 38.98 140 VAL B CA 1
ATOM 4681 C C . VAL B 1 160 ? 42.205 14.503 -81.546 1.00 41.81 140 VAL B C 1
ATOM 4682 O O . VAL B 1 160 ? 41.835 15.344 -80.718 1.00 40.38 140 VAL B O 1
ATOM 4686 N N . ALA B 1 161 ? 41.425 13.513 -81.976 1.00 41.80 141 ALA B N 1
ATOM 4687 C CA . ALA B 1 161 ? 40.039 13.352 -81.554 1.00 38.14 141 ALA B CA 1
ATOM 4688 C C . ALA B 1 161 ? 39.902 12.043 -80.793 1.00 46.00 141 ALA B C 1
ATOM 4689 O O . ALA B 1 161 ? 40.242 10.977 -81.319 1.00 40.89 141 ALA B O 1
ATOM 4691 N N . ILE B 1 162 ? 39.409 12.126 -79.559 1.00 39.88 142 ILE B N 1
ATOM 4692 C CA . ILE B 1 162 ? 39.188 10.963 -78.708 1.00 38.00 142 ILE B CA 1
ATOM 4693 C C . ILE B 1 162 ? 37.756 11.004 -78.198 1.00 36.31 142 ILE B C 1
ATOM 4694 O O . ILE B 1 162 ? 37.242 12.075 -77.856 1.00 38.11 142 ILE B O 1
ATOM 4699 N N . HIS B 1 163 ? 37.114 9.838 -78.145 1.00 29.57 143 HIS B N 1
ATOM 4700 C CA . HIS B 1 163 ? 35.756 9.762 -77.627 1.00 33.01 143 HIS B CA 1
ATOM 4701 C C . HIS B 1 163 ? 35.728 10.173 -76.160 1.00 40.49 143 HIS B C 1
ATOM 4702 O O . HIS B 1 163 ? 36.628 9.839 -75.385 1.00 32.47 143 HIS B O 1
ATOM 4709 N N . HIS B 1 164 ? 34.677 10.904 -75.780 1.00 38.26 144 HIS B N 1
ATOM 4710 C CA . HIS B 1 164 ? 34.597 11.499 -74.451 1.00 38.47 144 HIS B CA 1
ATOM 4711 C C . HIS B 1 164 ? 34.530 10.468 -73.333 1.00 41.43 144 HIS B C 1
ATOM 4712 O O . HIS B 1 164 ? 34.734 10.833 -72.171 1.00 40.61 144 HIS B O 1
ATOM 4719 N N . LEU B 1 165 ? 34.262 9.200 -73.649 1.00 39.25 145 LEU B N 1
ATOM 4720 C CA . LEU B 1 165 ? 34.134 8.180 -72.617 1.00 39.49 145 LEU B CA 1
ATOM 4721 C C . LEU B 1 165 ? 35.445 7.883 -71.899 1.00 41.09 145 LEU B C 1
ATOM 4722 O O . LEU B 1 165 ? 35.417 7.215 -70.860 1.00 37.10 145 LEU B O 1
ATOM 4727 N N . VAL B 1 166 ? 36.581 8.357 -72.412 1.00 36.77 146 VAL B N 1
ATOM 4728 C CA . VAL B 1 166 ? 37.878 7.991 -71.849 1.00 33.25 146 VAL B CA 1
ATOM 4729 C C . VAL B 1 166 ? 38.787 9.207 -71.709 1.00 32.00 146 VAL B C 1
ATOM 4730 O O . VAL B 1 166 ? 39.998 9.061 -71.511 1.00 29.84 146 VAL B O 1
ATOM 4734 N N . VAL B 1 167 ? 38.223 10.413 -71.810 1.00 31.69 147 VAL B N 1
ATOM 4735 C CA . VAL B 1 167 ? 38.999 11.644 -71.702 1.00 32.50 147 VAL B CA 1
ATOM 4736 C C . VAL B 1 167 ? 38.186 12.708 -70.977 1.00 38.49 147 VAL B C 1
ATOM 4737 O O . VAL B 1 167 ? 36.958 12.641 -70.893 1.00 35.60 147 VAL B O 1
ATOM 4741 N N . ASP B 1 168 ? 38.900 13.701 -70.452 1.00 34.85 148 ASP B N 1
ATOM 4742 C CA . ASP B 1 168 ? 38.295 14.907 -69.900 1.00 35.97 148 ASP B CA 1
ATOM 4743 C C . ASP B 1 168 ? 39.313 16.039 -70.011 1.00 43.13 148 ASP B C 1
ATOM 4744 O O . ASP B 1 168 ? 40.366 15.888 -70.638 1.00 44.38 148 ASP B O 1
ATOM 4749 N N . GLY B 1 169 ? 39.001 17.178 -69.388 1.00 42.22 149 GLY B N 1
ATOM 4750 C CA . GLY B 1 169 ? 39.885 18.330 -69.485 1.00 34.94 149 GLY B CA 1
ATOM 4751 C C . GLY B 1 169 ? 41.249 18.087 -68.865 1.00 43.32 149 GLY B C 1
ATOM 4752 O O . GLY B 1 169 ? 42.268 18.549 -69.385 1.00 43.80 149 GLY B O 1
ATOM 4753 N N . VAL B 1 170 ? 41.288 17.361 -67.744 1.00 44.64 150 VAL B N 1
ATOM 4754 C CA . VAL B 1 170 ? 42.563 17.072 -67.092 1.00 41.11 150 VAL B CA 1
ATOM 4755 C C . VAL B 1 170 ? 43.382 16.087 -67.917 1.00 36.17 150 VAL B C 1
ATOM 4756 O O . VAL B 1 170 ? 44.616 16.174 -67.958 1.00 34.72 150 VAL B O 1
ATOM 4760 N N . SER B 1 171 ? 42.721 15.143 -68.592 1.00 42.02 151 SER B N 1
ATOM 4761 C CA . SER B 1 171 ? 43.443 14.166 -69.399 1.00 38.74 151 SER B CA 1
ATOM 4762 C C . SER B 1 171 ? 44.147 14.818 -70.584 1.00 40.06 151 SER B C 1
ATOM 4763 O O . SER B 1 171 ? 45.211 14.347 -71.003 1.00 40.53 151 SER B O 1
ATOM 4766 N N . TRP B 1 172 ? 43.578 15.894 -71.134 1.00 43.80 152 TRP B N 1
ATOM 4767 C CA . TRP B 1 172 ? 44.207 16.561 -72.270 1.00 45.89 152 TRP B CA 1
ATOM 4768 C C . TRP B 1 172 ? 45.513 17.238 -71.875 1.00 50.08 152 TRP B C 1
ATOM 4769 O O . TRP B 1 172 ? 46.446 17.298 -72.683 1.00 48.47 152 TRP B O 1
ATOM 4780 N N . ARG B 1 173 ? 45.599 17.756 -70.646 1.00 42.51 153 ARG B N 1
ATOM 4781 C CA . ARG B 1 173 ? 46.850 18.348 -70.188 1.00 40.29 153 ARG B CA 1
ATOM 4782 C C . ARG B 1 173 ? 47.935 17.295 -70.015 1.00 43.21 153 ARG B C 1
ATOM 4783 O O . ARG B 1 173 ? 49.113 17.574 -70.265 1.00 50.97 153 ARG B O 1
ATOM 4791 N N . ILE B 1 174 ? 47.563 16.086 -69.588 1.00 42.94 154 ILE B N 1
ATOM 4792 C CA . ILE B 1 174 ? 48.532 15.000 -69.496 1.00 44.86 154 ILE B CA 1
ATOM 4793 C C . ILE B 1 174 ? 48.917 14.516 -70.888 1.00 47.83 154 ILE B C 1
ATOM 4794 O O . ILE B 1 174 ? 50.084 14.204 -71.153 1.00 49.97 154 ILE B O 1
ATOM 4799 N N . LEU B 1 175 ? 47.943 14.451 -71.799 1.00 45.45 155 LEU B N 1
ATOM 4800 C CA . LEU B 1 175 ? 48.233 14.046 -73.170 1.00 53.94 155 LEU B CA 1
ATOM 4801 C C . LEU B 1 175 ? 49.170 15.029 -73.859 1.00 53.60 155 LEU B C 1
ATOM 4802 O O . LEU B 1 175 ? 49.992 14.624 -74.688 1.00 56.11 155 LEU B O 1
ATOM 4807 N N . PHE B 1 176 ? 49.064 16.320 -73.532 1.00 53.03 156 PHE B N 1
ATOM 4808 C CA . PHE B 1 176 ? 49.981 17.301 -74.102 1.00 52.67 156 PHE B CA 1
ATOM 4809 C C . PHE B 1 176 ? 51.383 17.141 -73.530 1.00 57.05 156 PHE B C 1
ATOM 4810 O O . PHE B 1 176 ? 52.376 17.297 -74.251 1.00 58.55 156 PHE B O 1
ATOM 4818 N N . GLU B 1 177 ? 51.484 16.832 -72.234 1.00 53.15 157 GLU B N 1
ATOM 4819 C CA . GLU B 1 177 ? 52.789 16.628 -71.613 1.00 54.30 157 GLU B CA 1
ATOM 4820 C C . GLU B 1 177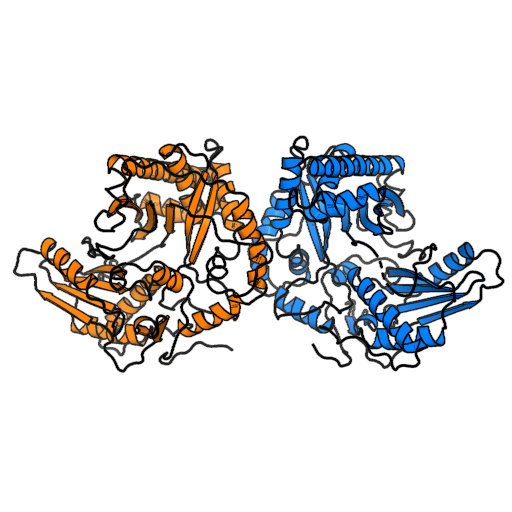 ? 53.494 15.416 -72.207 1.00 50.53 157 GLU B C 1
ATOM 4821 O O . GLU B 1 177 ? 54.686 15.470 -72.531 1.00 54.70 157 GLU B O 1
ATOM 4827 N N . ASP B 1 178 ? 52.767 14.307 -72.357 1.00 49.03 158 ASP B N 1
ATOM 4828 C CA . ASP B 1 178 ? 53.387 13.063 -72.797 1.00 53.17 158 ASP B CA 1
ATOM 4829 C C . ASP B 1 178 ? 53.662 13.048 -74.296 1.00 48.26 158 ASP B C 1
ATOM 4830 O O . ASP B 1 178 ? 54.589 12.362 -74.739 1.00 50.92 158 ASP B O 1
ATOM 4835 N N . PHE B 1 179 ? 52.884 13.787 -75.090 1.00 49.11 159 PHE B N 1
ATOM 4836 C CA . PHE B 1 179 ? 53.135 13.810 -76.527 1.00 58.52 159 PHE B CA 1
ATOM 4837 C C . PHE B 1 179 ? 54.356 14.653 -76.869 1.00 56.19 159 PHE B C 1
ATOM 4838 O O . PHE B 1 179 ? 55.190 14.237 -77.681 1.00 52.32 159 PHE B O 1
ATOM 4846 N N . SER B 1 180 ? 54.476 15.840 -76.269 1.00 53.50 160 SER B N 1
ATOM 4847 C CA . SER B 1 180 ? 55.657 16.664 -76.505 1.00 54.65 160 SER B CA 1
ATOM 4848 C C . SER B 1 180 ? 56.915 15.971 -75.998 1.00 55.30 160 SER B C 1
ATOM 4849 O O . SER B 1 180 ? 57.989 16.098 -76.598 1.00 60.85 160 SER B O 1
ATOM 4852 N N . SER B 1 181 ? 56.801 15.228 -74.896 1.00 54.50 161 SER B N 1
ATOM 4853 C CA . SER B 1 181 ? 57.933 14.449 -74.406 1.00 53.30 161 SER B CA 1
ATOM 4854 C C . SER B 1 181 ? 58.277 13.322 -75.372 1.00 49.39 161 SER B C 1
ATOM 4855 O O . SER B 1 181 ? 59.444 13.138 -75.736 1.00 50.67 161 SER B O 1
ATOM 4858 N N . ALA B 1 182 ? 57.269 12.558 -75.802 1.00 48.67 162 ALA B N 1
ATOM 4859 C CA . ALA B 1 182 ? 57.519 11.439 -76.705 1.00 53.98 162 ALA B CA 1
ATOM 4860 C C . ALA B 1 182 ? 58.001 11.909 -78.071 1.00 50.63 162 ALA B C 1
ATOM 4861 O O . ALA B 1 182 ? 58.807 11.223 -78.709 1.00 52.45 162 ALA B O 1
ATOM 4863 N N . TYR B 1 183 ? 57.525 13.066 -78.537 1.00 55.90 163 TYR B N 1
ATOM 4864 C CA . TYR B 1 183 ? 57.984 13.585 -79.821 1.00 53.36 163 TYR B CA 1
ATOM 4865 C C . TYR B 1 183 ? 59.430 14.059 -79.738 1.00 55.93 163 TYR B C 1
ATOM 4866 O O . TYR B 1 183 ? 60.194 13.907 -80.698 1.00 63.87 163 TYR B O 1
ATOM 4875 N N . SER B 1 184 ? 59.824 14.633 -78.599 1.00 58.77 164 SER B N 1
ATOM 4876 C CA . SER B 1 184 ? 61.194 15.111 -78.450 1.00 60.24 164 SER B CA 1
ATOM 4877 C C . SER B 1 184 ? 62.176 13.952 -78.324 1.00 62.17 164 SER B C 1
ATOM 4878 O O . SER B 1 184 ? 63.297 14.022 -78.842 1.00 68.14 164 SER B O 1
ATOM 4881 N N . GLN B 1 185 ? 61.775 12.876 -77.642 1.00 54.34 165 GLN B N 1
ATOM 4882 C CA . GLN B 1 185 ? 62.659 11.724 -77.503 1.00 56.72 165 GLN B CA 1
ATOM 4883 C C . GLN B 1 185 ? 62.775 10.954 -78.812 1.00 60.34 165 GLN B C 1
ATOM 4884 O O . GLN B 1 185 ? 63.853 10.448 -79.148 1.00 64.01 165 GLN B O 1
ATOM 4890 N N . ALA B 1 186 ? 61.677 10.852 -79.565 1.00 60.41 166 ALA B N 1
ATOM 4891 C CA . ALA B 1 186 ? 61.724 10.149 -80.842 1.00 58.97 166 ALA B CA 1
ATOM 4892 C C . ALA B 1 186 ? 62.490 10.942 -81.892 1.00 64.64 166 ALA B C 1
ATOM 4893 O O . ALA B 1 186 ? 63.124 10.349 -82.772 1.00 67.35 166 ALA B O 1
ATOM 4895 N N . LEU B 1 187 ? 62.442 12.275 -81.820 1.00 65.84 167 LEU B N 1
ATOM 4896 C CA . LEU B 1 187 ? 63.186 13.092 -82.773 1.00 71.41 167 LEU B CA 1
ATOM 4897 C C . LEU B 1 187 ? 64.688 12.900 -82.607 1.00 71.98 167 LEU B C 1
ATOM 4898 O O . LEU B 1 187 ? 65.418 12.765 -83.595 1.00 71.49 167 LEU B O 1
ATOM 4903 N N . HIS B 1 188 ? 65.166 12.879 -81.364 1.00 66.41 168 HIS B N 1
ATOM 4904 C CA . HIS B 1 188 ? 66.569 12.617 -81.073 1.00 68.72 168 HIS B CA 1
ATOM 4905 C C . HIS B 1 188 ? 66.917 11.135 -81.139 1.00 71.81 168 HIS B C 1
ATOM 4906 O O . HIS B 1 188 ? 68.033 10.760 -80.762 1.00 72.02 168 HIS B O 1
ATOM 4913 N N . GLN B 1 189 ? 65.989 10.296 -81.604 1.00 70.82 169 GLN B N 1
ATOM 4914 C CA . GLN B 1 189 ? 66.197 8.855 -81.746 1.00 65.56 169 GLN B CA 1
ATOM 4915 C C . GLN B 1 189 ? 66.627 8.225 -80.420 1.00 63.15 169 GLN B C 1
ATOM 4916 O O . GLN B 1 189 ? 67.697 7.626 -80.294 1.00 63.48 169 GLN B O 1
ATOM 4922 N N . GLN B 1 190 ? 65.761 8.375 -79.423 1.00 64.75 170 GLN B N 1
ATOM 4923 C CA . GLN B 1 190 ? 65.941 7.762 -78.118 1.00 64.63 170 GLN B CA 1
ATOM 4924 C C . GLN B 1 190 ? 64.720 6.916 -77.787 1.00 63.87 170 GLN B C 1
ATOM 4925 O O . GLN B 1 190 ? 63.617 7.172 -78.280 1.00 63.46 170 GLN B O 1
ATOM 4931 N N . GLU B 1 191 ? 64.924 5.900 -76.952 1.00 63.21 171 GLU B N 1
ATOM 4932 C CA . GLU B 1 191 ? 63.816 5.064 -76.510 1.00 59.72 171 GLU B CA 1
ATOM 4933 C C . GLU B 1 191 ? 62.862 5.896 -75.663 1.00 57.89 171 GLU B C 1
ATOM 4934 O O . GLU B 1 191 ? 63.268 6.486 -74.655 1.00 59.23 171 GLU B O 1
ATOM 4940 N N . ILE B 1 192 ? 61.597 5.950 -76.077 1.00 56.27 172 ILE B N 1
ATOM 4941 C CA . ILE B 1 192 ? 60.622 6.812 -75.421 1.00 53.63 172 ILE B CA 1
ATOM 4942 C C . ILE B 1 192 ? 60.355 6.307 -74.010 1.00 53.34 172 ILE B C 1
ATOM 4943 O O . ILE B 1 192 ? 60.031 5.130 -73.803 1.00 58.36 172 ILE B O 1
ATOM 4948 N N . VAL B 1 193 ? 60.498 7.196 -73.030 1.00 49.23 173 VAL B N 1
ATOM 4949 C CA . VAL B 1 193 ? 60.218 6.890 -71.632 1.00 54.39 173 VAL B CA 1
ATOM 4950 C C . VAL B 1 193 ? 59.333 7.994 -71.069 1.00 48.84 173 VAL B C 1
ATOM 4951 O O . VAL B 1 193 ? 59.629 9.182 -71.237 1.00 49.43 173 VAL B O 1
ATOM 4955 N N . LEU B 1 194 ? 58.250 7.602 -70.414 1.00 51.17 174 LEU B N 1
ATOM 4956 C CA . LEU B 1 194 ? 57.272 8.516 -69.853 1.00 57.51 174 LEU B CA 1
ATOM 4957 C C . LEU B 1 194 ? 57.240 8.379 -68.335 1.00 53.47 174 LEU B C 1
ATOM 4958 O O . LEU B 1 194 ? 57.700 7.370 -67.787 1.00 52.03 174 LEU B O 1
ATOM 4963 N N . PRO B 1 195 ? 56.725 9.384 -67.623 1.00 54.66 175 PRO B N 1
ATOM 4964 C CA . PRO B 1 195 ? 56.645 9.287 -66.160 1.00 56.19 175 PRO B CA 1
ATOM 4965 C C . PRO B 1 195 ? 55.870 8.056 -65.708 1.00 56.08 175 PRO B C 1
ATOM 4966 O O . PRO B 1 195 ? 55.122 7.440 -66.470 1.00 58.99 175 PRO B O 1
ATOM 4970 N N . LYS B 1 196 ? 56.067 7.703 -64.439 1.00 60.62 176 LYS B N 1
ATOM 4971 C CA . LYS B 1 196 ? 55.487 6.485 -63.891 1.00 56.11 176 LYS B CA 1
ATOM 4972 C C . LYS B 1 196 ? 53.964 6.520 -63.960 1.00 55.39 176 LYS B C 1
ATOM 4973 O O . LYS B 1 196 ? 53.336 7.574 -63.828 1.00 54.54 176 LYS B O 1
ATOM 4979 N N . LYS B 1 197 ? 53.372 5.347 -64.172 1.00 56.17 177 LYS B N 1
ATOM 4980 C CA . LYS B 1 197 ? 51.921 5.233 -64.207 1.00 54.09 177 LYS B CA 1
ATOM 4981 C C . LYS B 1 197 ? 51.342 5.461 -62.817 1.00 56.75 177 LYS B C 1
ATOM 4982 O O . LYS B 1 197 ? 51.836 4.909 -61.829 1.00 59.36 177 LYS B O 1
ATOM 4988 N N . THR B 1 198 ? 50.294 6.275 -62.741 1.00 53.82 178 THR B N 1
ATOM 4989 C CA . THR B 1 198 ? 49.546 6.440 -61.503 1.00 56.20 178 THR B CA 1
ATOM 4990 C C . THR B 1 198 ? 48.453 5.370 -61.455 1.00 55.27 178 THR B C 1
ATOM 4991 O O . THR B 1 198 ? 48.517 4.373 -62.179 1.00 58.80 178 THR B O 1
ATOM 4995 N N . ASP B 1 199 ? 47.446 5.553 -60.602 1.00 52.00 179 ASP B N 1
ATOM 4996 C CA . ASP B 1 199 ? 46.394 4.552 -60.473 1.00 47.97 179 ASP B CA 1
ATOM 4997 C C . ASP B 1 199 ? 45.624 4.417 -61.780 1.00 54.84 179 ASP B C 1
ATOM 4998 O O . ASP B 1 199 ? 45.254 5.415 -62.406 1.00 36.63 179 ASP B O 1
ATOM 5003 N N . SER B 1 200 ? 45.392 3.174 -62.192 1.00 48.76 180 SER B N 1
ATOM 5004 C CA . SER B 1 200 ? 44.683 2.909 -63.431 1.00 41.21 180 SER B CA 1
ATOM 5005 C C . SER B 1 200 ? 43.221 3.325 -63.315 1.00 41.77 180 SER B C 1
ATOM 5006 O O . SER B 1 200 ? 42.678 3.502 -62.221 1.00 54.53 180 SER B O 1
ATOM 5009 N N . PHE B 1 201 ? 42.580 3.487 -64.475 1.00 45.94 181 PHE B N 1
ATOM 5010 C CA . PHE B 1 201 ? 41.153 3.783 -64.489 1.00 43.69 181 PHE B CA 1
ATOM 5011 C C . PHE B 1 201 ? 40.338 2.611 -63.960 1.00 42.02 181 PHE B C 1
ATOM 5012 O O . PHE B 1 201 ? 39.232 2.808 -63.444 1.00 43.05 181 PHE B O 1
ATOM 5020 N N . LYS B 1 202 ? 40.865 1.389 -64.078 1.00 36.63 182 LYS B N 1
ATOM 5021 C CA . LYS B 1 202 ? 40.179 0.229 -63.519 1.00 46.85 182 LYS B CA 1
ATOM 5022 C C . LYS B 1 202 ? 40.219 0.246 -61.995 1.00 47.07 182 LYS B C 1
ATOM 5023 O O . LYS B 1 202 ? 39.234 -0.110 -61.339 1.00 40.29 182 LYS B O 1
ATOM 5029 N N . ASP B 1 203 ? 41.350 0.657 -61.413 1.00 39.84 183 ASP B N 1
ATOM 5030 C CA . ASP B 1 203 ? 41.447 0.739 -59.959 1.00 49.03 183 ASP B CA 1
ATOM 5031 C C . ASP B 1 203 ? 40.595 1.872 -59.403 1.00 54.88 183 ASP B C 1
ATOM 5032 O O . ASP B 1 203 ? 40.130 1.792 -58.260 1.00 51.09 183 ASP B O 1
ATOM 5037 N N . TRP B 1 204 ? 40.386 2.932 -60.187 1.00 49.88 184 TRP B N 1
ATOM 5038 C CA . TRP B 1 204 ? 39.557 4.040 -59.725 1.00 41.91 184 TRP B CA 1
ATOM 5039 C C . TRP B 1 204 ? 38.087 3.647 -59.676 1.00 44.69 184 TRP B C 1
ATOM 5040 O O . TRP B 1 204 ? 37.364 4.042 -58.755 1.00 51.57 184 TRP B O 1
ATOM 5051 N N . ALA B 1 205 ? 37.626 2.867 -60.657 1.00 49.86 185 ALA B N 1
ATOM 5052 C CA . ALA B 1 205 ? 36.223 2.467 -60.684 1.00 46.69 185 ALA B CA 1
ATOM 5053 C C . ALA B 1 205 ? 35.910 1.462 -59.582 1.00 45.06 185 ALA B C 1
ATOM 5054 O O . ALA B 1 205 ? 34.822 1.495 -58.997 1.00 49.78 185 ALA B O 1
ATOM 5056 N N . ALA B 1 206 ? 36.848 0.559 -59.290 1.00 45.56 186 ALA B N 1
ATOM 5057 C CA . ALA B 1 206 ? 36.622 -0.423 -58.234 1.00 49.30 186 ALA B CA 1
ATOM 5058 C C . ALA B 1 206 ? 36.520 0.247 -56.870 1.00 46.71 186 ALA B C 1
ATOM 5059 O O . ALA B 1 206 ? 35.683 -0.135 -56.044 1.00 45.50 186 ALA B O 1
ATOM 5061 N N . GLN B 1 207 ? 37.365 1.249 -56.615 1.00 44.82 187 GLN B N 1
ATOM 5062 C CA . GLN B 1 207 ? 37.263 2.002 -55.370 1.00 49.87 187 GLN B CA 1
ATOM 5063 C C . GLN B 1 207 ? 36.064 2.941 -55.387 1.00 55.84 187 GLN B C 1
ATOM 5064 O O . GLN B 1 207 ? 35.497 3.242 -54.330 1.00 54.92 187 GLN B O 1
ATOM 5070 N N . LEU B 1 208 ? 35.660 3.402 -56.574 1.00 54.94 188 LEU B N 1
ATOM 5071 C CA . LEU B 1 208 ? 34.491 4.269 -56.677 1.00 48.88 188 LEU B CA 1
ATOM 5072 C C . LEU B 1 208 ? 33.216 3.543 -56.270 1.00 44.14 188 LEU B C 1
ATOM 5073 O O . LEU B 1 208 ? 32.270 4.176 -55.789 1.00 49.85 188 LEU B O 1
ATOM 5078 N N . GLN B 1 209 ? 33.171 2.222 -56.452 1.00 47.62 189 GLN B N 1
ATOM 5079 C CA . GLN B 1 209 ? 32.014 1.452 -56.009 1.00 50.49 189 GLN B CA 1
ATOM 5080 C C . GLN B 1 209 ? 32.075 1.172 -54.512 1.00 52.37 189 GLN B C 1
ATOM 5081 O O . GLN B 1 209 ? 31.044 1.203 -53.830 1.00 52.19 189 GLN B O 1
ATOM 5087 N N . LYS B 1 210 ? 33.272 0.898 -53.985 1.00 47.88 190 LYS B N 1
ATOM 5088 C CA . LYS B 1 210 ? 33.423 0.723 -52.544 1.00 54.50 190 LYS B CA 1
ATOM 5089 C C . LYS B 1 210 ? 33.079 2.006 -51.800 1.00 53.11 190 LYS B C 1
ATOM 5090 O O . LYS B 1 210 ? 32.459 1.968 -50.730 1.00 47.46 190 LYS B O 1
ATOM 5096 N N . TYR B 1 211 ? 33.476 3.155 -52.353 1.00 53.78 191 TYR B N 1
ATOM 5097 C CA . TYR B 1 211 ? 33.135 4.437 -51.749 1.00 49.65 191 TYR B CA 1
ATOM 5098 C C . TYR B 1 211 ? 31.642 4.726 -51.821 1.00 50.34 191 TYR B C 1
ATOM 5099 O O . TYR B 1 211 ? 31.130 5.489 -50.996 1.00 57.71 191 TYR B O 1
ATOM 5108 N N . ALA B 1 212 ? 30.934 4.131 -52.784 1.00 52.74 192 ALA B N 1
ATOM 5109 C CA . ALA B 1 212 ? 29.493 4.330 -52.874 1.00 49.59 192 ALA B CA 1
ATOM 5110 C C . ALA B 1 212 ? 28.758 3.663 -51.720 1.00 52.96 192 ALA B C 1
ATOM 5111 O O . ALA B 1 212 ? 27.666 4.105 -51.345 1.00 57.67 192 ALA B O 1
ATOM 5113 N N . ASP B 1 213 ? 29.332 2.605 -51.151 1.00 53.83 193 ASP B N 1
ATOM 5114 C CA . ASP B 1 213 ? 28.717 1.866 -50.059 1.00 59.67 193 ASP B CA 1
ATOM 5115 C C . ASP B 1 213 ? 29.268 2.265 -48.696 1.00 54.63 193 ASP B C 1
ATOM 5116 O O . ASP B 1 213 ? 28.939 1.624 -47.693 1.00 56.25 193 ASP B O 1
ATOM 5121 N N . SER B 1 214 ? 30.095 3.303 -48.636 1.00 52.12 194 SER B N 1
ATOM 5122 C CA . SER B 1 214 ? 30.671 3.737 -47.375 1.00 47.22 194 SER B CA 1
ATOM 5123 C C . SER B 1 214 ? 29.696 4.637 -46.621 1.00 56.81 194 SER B C 1
ATOM 5124 O O . SER B 1 214 ? 28.759 5.203 -47.191 1.00 58.00 194 SER B O 1
ATOM 5127 N N . ASP B 1 215 ? 29.930 4.762 -45.314 1.00 50.77 195 ASP B N 1
ATOM 5128 C CA . ASP B 1 215 ? 29.108 5.638 -44.491 1.00 55.61 195 ASP B CA 1
ATOM 5129 C C . ASP B 1 215 ? 29.564 7.089 -44.552 1.00 54.29 195 ASP B C 1
ATOM 5130 O O . ASP B 1 215 ? 28.804 7.980 -44.155 1.00 55.82 195 ASP B O 1
ATOM 5135 N N . GLU B 1 216 ? 30.782 7.346 -45.035 1.00 50.39 196 GLU B N 1
ATOM 5136 C CA . GLU B 1 216 ? 31.217 8.723 -45.246 1.00 55.91 196 GLU B CA 1
ATOM 5137 C C . GLU B 1 216 ? 30.382 9.401 -46.326 1.00 51.48 196 GLU B C 1
ATOM 5138 O O . GLU B 1 216 ? 30.091 10.599 -46.235 1.00 52.09 196 GLU B O 1
ATOM 5144 N N . LEU B 1 217 ? 29.983 8.647 -47.352 1.00 51.99 197 LEU B N 1
ATOM 5145 C CA . LEU B 1 217 ? 29.147 9.213 -48.404 1.00 51.90 197 LEU B CA 1
ATOM 5146 C C . LEU B 1 217 ? 27.721 9.445 -47.925 1.00 47.66 197 LEU B C 1
ATOM 5147 O O . LEU B 1 217 ? 27.077 10.413 -48.346 1.00 52.07 197 LEU B O 1
ATOM 5152 N N . LEU B 1 218 ? 27.213 8.578 -47.044 1.00 48.32 198 LEU B N 1
ATOM 5153 C CA . LEU B 1 218 ? 25.851 8.731 -46.547 1.00 50.15 198 LEU B CA 1
ATOM 5154 C C . LEU B 1 218 ? 25.687 9.962 -45.666 1.00 49.29 198 LEU B C 1
ATOM 5155 O O . LEU B 1 218 ? 24.552 10.384 -45.420 1.00 50.27 198 LEU B O 1
ATOM 5160 N N . ARG B 1 219 ? 26.788 10.546 -45.186 1.00 50.07 199 ARG B N 1
ATOM 5161 C CA . ARG B 1 219 ? 26.711 11.795 -44.440 1.00 52.16 199 ARG B CA 1
ATOM 5162 C C . ARG B 1 219 ? 26.385 12.987 -45.330 1.00 53.55 199 ARG B C 1
ATOM 5163 O O . ARG B 1 219 ? 26.080 14.064 -44.806 1.00 52.01 199 ARG B O 1
ATOM 5171 N N . GLU B 1 220 ? 26.443 12.821 -46.652 1.00 56.34 200 GLU B N 1
ATOM 5172 C CA . GLU B 1 220 ? 26.100 13.887 -47.583 1.00 50.70 200 GLU B CA 1
ATOM 5173 C C . GLU B 1 220 ? 24.617 13.938 -47.915 1.00 51.40 200 GLU B C 1
ATOM 5174 O O . GLU B 1 220 ? 24.148 14.963 -48.422 1.00 60.58 200 GLU B O 1
ATOM 5180 N N . VAL B 1 221 ? 23.872 12.862 -47.645 1.00 47.37 201 VAL B N 1
ATOM 5181 C CA . VAL B 1 221 ? 22.489 12.777 -48.106 1.00 53.07 201 VAL B CA 1
ATOM 5182 C C . VAL B 1 221 ? 21.627 13.851 -47.460 1.00 55.72 201 VAL B C 1
ATOM 5183 O O . VAL B 1 221 ? 20.648 14.315 -48.058 1.00 59.11 201 VAL B O 1
ATOM 5187 N N . ALA B 1 222 ? 21.972 14.270 -46.241 1.00 52.24 202 ALA B N 1
ATOM 5188 C CA . ALA B 1 222 ? 21.205 15.322 -45.584 1.00 55.27 202 ALA B CA 1
ATOM 5189 C C . ALA B 1 222 ? 21.369 16.656 -46.303 1.00 51.50 202 ALA B C 1
ATOM 5190 O O . ALA B 1 222 ? 20.422 17.448 -46.376 1.00 54.11 202 ALA B O 1
ATOM 5192 N N . TYR B 1 223 ? 22.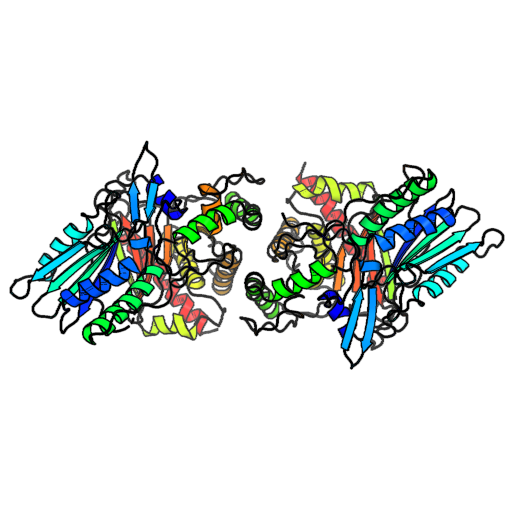559 16.918 -46.846 1.00 50.70 203 TYR B N 1
ATOM 5193 C CA . TYR B 1 223 ? 22.793 18.182 -47.538 1.00 51.49 203 TYR B CA 1
ATOM 5194 C C . TYR B 1 223 ? 22.063 18.224 -48.875 1.00 50.69 203 TYR B C 1
ATOM 5195 O O . TYR B 1 223 ? 21.411 19.221 -49.206 1.00 52.40 203 TYR B O 1
ATOM 5204 N N . TRP B 1 224 ? 22.163 17.148 -49.660 1.00 43.07 204 TRP B N 1
ATOM 5205 C CA . TRP B 1 224 ? 21.548 17.146 -50.983 1.00 51.41 204 TRP B CA 1
ATOM 5206 C C . TRP B 1 224 ? 20.027 17.108 -50.901 1.00 52.67 204 TRP B C 1
ATOM 5207 O O . TRP B 1 224 ? 19.349 17.698 -51.750 1.00 52.95 204 TRP B O 1
ATOM 5218 N N . HIS B 1 225 ? 19.471 16.427 -49.896 1.00 52.59 205 HIS B N 1
ATOM 5219 C CA . HIS B 1 225 ? 18.019 16.394 -49.756 1.00 54.59 205 HIS B CA 1
ATOM 5220 C C . HIS B 1 225 ? 17.476 17.753 -49.336 1.00 58.50 205 HIS B C 1
ATOM 5221 O O . HIS B 1 225 ? 16.439 18.197 -49.844 1.00 65.13 205 HIS B O 1
ATOM 5228 N N . ASN B 1 226 ? 18.157 18.425 -48.405 1.00 51.27 206 ASN B N 1
ATOM 5229 C CA . ASN B 1 226 ? 17.744 19.766 -48.006 1.00 49.31 206 ASN B CA 1
ATOM 5230 C C . ASN B 1 226 ? 17.789 20.722 -49.191 1.00 52.47 206 ASN B C 1
ATOM 5231 O O . ASN B 1 226 ? 16.856 21.502 -49.411 1.00 59.50 206 ASN B O 1
ATOM 5236 N N . LEU B 1 227 ? 18.872 20.670 -49.971 1.00 55.97 207 LEU B N 1
ATOM 5237 C CA . LEU B 1 227 ? 18.971 21.503 -51.165 1.00 57.77 207 LEU B CA 1
ATOM 5238 C C . LEU B 1 227 ? 17.878 21.171 -52.172 1.00 53.18 207 LEU B C 1
ATOM 5239 O O . LEU B 1 227 ? 17.440 22.048 -52.926 1.00 57.22 207 LEU B O 1
ATOM 5244 N N . GLU B 1 228 ? 17.419 19.919 -52.191 1.00 55.39 208 GLU B N 1
ATOM 5245 C CA . GLU B 1 228 ? 16.382 19.522 -53.139 1.00 55.61 208 GLU B CA 1
ATOM 5246 C C . GLU B 1 228 ? 15.029 20.119 -52.769 1.00 60.60 208 GLU B C 1
ATOM 5247 O O . GLU B 1 228 ? 14.281 20.564 -53.647 1.00 59.53 208 GLU B O 1
ATOM 5253 N N . THR B 1 229 ? 14.700 20.145 -51.479 1.00 61.10 209 THR B N 1
ATOM 5254 C CA . THR B 1 229 ? 13.376 20.554 -51.030 1.00 55.97 209 THR B CA 1
ATOM 5255 C C . THR B 1 229 ? 13.287 22.026 -50.644 1.00 56.70 209 THR B C 1
ATOM 5256 O O . THR B 1 229 ? 12.179 22.518 -50.404 1.00 58.77 209 THR B O 1
ATOM 5260 N N . THR B 1 230 ? 14.411 22.741 -50.578 1.00 52.48 210 THR B N 1
ATOM 5261 C CA . THR B 1 230 ? 14.403 24.147 -50.193 1.00 58.61 210 THR B CA 1
ATOM 5262 C C . THR B 1 230 ? 14.488 25.099 -51.379 1.00 65.99 210 THR B C 1
ATOM 5263 O O . THR B 1 230 ? 14.385 26.315 -51.184 1.00 57.11 210 THR B O 1
ATOM 5267 N N . THR B 1 231 ? 14.665 24.585 -52.592 1.00 63.32 211 THR B N 1
ATOM 5268 C CA . THR B 1 231 ? 14.852 25.409 -53.778 1.00 65.45 211 THR B CA 1
ATOM 5269 C C . THR B 1 231 ? 13.609 25.349 -54.655 1.00 69.52 211 THR B C 1
ATOM 5270 O O . THR B 1 231 ? 13.149 24.260 -55.016 1.00 65.19 211 THR B O 1
ATOM 5274 N N . THR B 1 232 ? 13.072 26.518 -54.992 1.00 70.84 212 THR B N 1
ATOM 5275 C CA . THR B 1 232 ? 11.953 26.635 -55.917 1.00 75.67 212 THR B CA 1
ATOM 5276 C C . THR B 1 232 ? 12.501 26.990 -57.294 1.00 79.28 212 THR B C 1
ATOM 5277 O O . THR B 1 232 ? 13.128 28.041 -57.464 1.00 75.48 212 THR B O 1
ATOM 5281 N N . THR B 1 233 ? 12.270 26.115 -58.269 1.00 74.18 213 THR B N 1
ATOM 5282 C CA . THR B 1 233 ? 12.795 26.340 -59.606 1.00 80.68 213 THR B CA 1
ATOM 5283 C C . THR B 1 233 ? 11.875 27.262 -60.400 1.00 81.72 213 THR B C 1
ATOM 5284 O O . THR B 1 233 ? 10.655 27.284 -60.208 1.00 84.28 213 THR B O 1
ATOM 5288 N N . ALA B 1 234 ? 12.485 28.050 -61.283 1.00 80.21 214 ALA B N 1
ATOM 5289 C CA . ALA B 1 234 ? 11.760 28.961 -62.165 1.00 74.61 214 ALA B CA 1
ATOM 5290 C C . ALA B 1 234 ? 12.404 28.870 -63.540 1.00 68.04 214 ALA B C 1
ATOM 5291 O O . ALA B 1 234 ? 13.568 29.247 -63.706 1.00 72.74 214 ALA B O 1
ATOM 5293 N N . ALA B 1 235 ? 11.651 28.369 -64.517 1.00 67.03 215 ALA B N 1
ATOM 5294 C CA . ALA B 1 235 ? 12.200 28.113 -65.840 1.00 63.89 215 ALA B CA 1
ATOM 5295 C C . ALA B 1 235 ? 12.685 29.404 -66.493 1.00 59.84 215 ALA B C 1
ATOM 5296 O O . ALA B 1 235 ? 12.248 30.509 -66.160 1.00 63.12 215 ALA B O 1
ATOM 5298 N N . LEU B 1 236 ? 13.611 29.248 -67.438 1.00 58.84 216 LEU B N 1
ATOM 5299 C CA . LEU B 1 236 ? 14.213 30.353 -68.164 1.00 56.69 216 LEU B CA 1
ATOM 5300 C C . LEU B 1 236 ? 13.405 30.683 -69.414 1.00 58.92 216 LEU B C 1
ATOM 5301 O O . LEU B 1 236 ? 12.786 29.799 -70.016 1.00 55.30 216 LEU B O 1
ATOM 5306 N N . PRO B 1 237 ? 13.393 31.951 -69.822 1.00 59.09 217 PRO B N 1
ATOM 5307 C CA . PRO B 1 237 ? 12.682 32.322 -71.048 1.00 58.61 217 PRO B CA 1
ATOM 5308 C C . PRO B 1 237 ? 13.514 32.027 -72.287 1.00 53.25 217 PRO B C 1
ATOM 5309 O O . PRO B 1 237 ? 14.737 32.185 -72.294 1.00 57.73 217 PRO B O 1
ATOM 5313 N N . THR B 1 238 ? 12.832 31.584 -73.340 1.00 57.72 218 THR B N 1
ATOM 5314 C CA . THR B 1 238 ? 13.445 31.333 -74.634 1.00 48.57 218 THR B CA 1
ATOM 5315 C C . THR B 1 238 ? 12.744 32.166 -75.698 1.00 44.40 218 THR B C 1
ATOM 5316 O O . THR B 1 238 ? 11.595 32.585 -75.531 1.00 51.10 218 THR B O 1
ATOM 5320 N N . ASP B 1 239 ? 13.452 32.408 -76.802 1.00 55.86 219 ASP B N 1
ATOM 5321 C CA . ASP B 1 239 ? 12.864 33.169 -77.899 1.00 47.22 219 ASP B CA 1
ATOM 5322 C C . ASP B 1 239 ? 11.869 32.329 -78.690 1.00 45.07 219 ASP B C 1
ATOM 5323 O O . ASP B 1 239 ? 10.837 32.842 -79.137 1.00 56.97 219 ASP B O 1
ATOM 5328 N N . PHE B 1 240 ? 12.160 31.044 -78.873 1.00 44.03 220 PHE B N 1
ATOM 5329 C CA . PHE B 1 240 ? 11.269 30.131 -79.571 1.00 46.48 220 PHE B CA 1
ATOM 5330 C C . PHE B 1 240 ? 11.022 28.905 -78.705 1.00 51.57 220 PHE B C 1
ATOM 5331 O O . PHE B 1 240 ? 11.782 28.606 -77.780 1.00 47.66 220 PHE B O 1
ATOM 5339 N N . VAL B 1 241 ? 9.942 28.194 -79.017 1.00 51.37 221 VAL B N 1
ATOM 5340 C CA . VAL B 1 241 ? 9.633 26.914 -78.395 1.00 57.09 221 VAL B CA 1
ATOM 5341 C C . VAL B 1 241 ? 9.639 25.848 -79.482 1.00 57.36 221 VAL B C 1
ATOM 5342 O O . VAL B 1 241 ? 9.182 26.090 -80.606 1.00 54.11 221 VAL B O 1
ATOM 5346 N N . THR B 1 242 ? 10.181 24.678 -79.154 1.00 57.21 222 THR B N 1
ATOM 5347 C CA . THR B 1 242 ? 10.337 23.618 -80.139 1.00 57.11 222 THR B CA 1
ATOM 5348 C C . THR B 1 242 ? 10.547 22.295 -79.420 1.00 53.16 222 THR B C 1
ATOM 5349 O O . THR B 1 242 ? 10.995 22.253 -78.271 1.00 56.74 222 THR B O 1
ATOM 5353 N N . ALA B 1 243 ? 10.211 21.211 -80.118 1.00 49.43 223 ALA B N 1
ATOM 5354 C CA . ALA B 1 243 ? 10.473 19.857 -79.653 1.00 48.10 223 ALA B CA 1
ATOM 5355 C C . ALA B 1 243 ? 11.653 19.221 -80.377 1.00 52.98 223 ALA B C 1
ATOM 5356 O O . ALA B 1 243 ? 11.758 17.991 -80.422 1.00 53.60 223 ALA B O 1
ATOM 5358 N N . ASP B 1 244 ? 12.539 20.036 -80.944 1.00 54.34 224 ASP B N 1
ATOM 5359 C CA . ASP B 1 244 ? 13.688 19.568 -81.707 1.00 53.29 224 ASP B CA 1
ATOM 5360 C C . ASP B 1 244 ? 14.957 19.906 -80.936 1.00 50.64 224 ASP B C 1
ATOM 5361 O O . ASP B 1 244 ? 15.271 21.084 -80.739 1.00 56.86 224 ASP B O 1
ATOM 5366 N N . ARG B 1 245 ? 15.686 18.873 -80.508 1.00 53.98 225 ARG B N 1
ATOM 5367 C CA . ARG B 1 245 ? 16.869 19.044 -79.671 1.00 43.15 225 ARG B CA 1
ATOM 5368 C C . ARG B 1 245 ? 18.142 18.555 -80.352 1.00 46.69 225 ARG B C 1
ATOM 5369 O O . ARG B 1 245 ? 19.132 18.274 -79.670 1.00 48.37 225 ARG B O 1
ATOM 5377 N N . LYS B 1 246 ? 18.139 18.442 -81.678 1.00 53.36 226 LYS B N 1
ATOM 5378 C CA . LYS B 1 246 ? 19.319 17.961 -82.382 1.00 38.44 226 LYS B CA 1
ATOM 5379 C C . LYS B 1 246 ? 20.477 18.940 -82.216 1.00 40.41 226 LYS B C 1
ATOM 5380 O O . LYS B 1 246 ? 20.287 20.155 -82.129 1.00 39.99 226 LYS B O 1
ATOM 5386 N N . GLN B 1 247 ? 21.694 18.395 -82.175 1.00 38.48 227 GLN B N 1
ATOM 5387 C CA . GLN B 1 247 ? 22.886 19.229 -82.103 1.00 39.29 227 GLN B CA 1
ATOM 5388 C C . GLN B 1 247 ? 23.189 19.934 -83.418 1.00 42.27 227 GLN B C 1
ATOM 5389 O O . GLN B 1 247 ? 24.073 20.796 -83.450 1.00 46.33 227 GLN B O 1
ATOM 5395 N N . LYS B 1 248 ? 22.485 19.585 -84.497 1.00 41.40 228 LYS B N 1
ATOM 5396 C CA . LYS B 1 248 ? 22.629 20.293 -85.765 1.00 43.68 228 LYS B CA 1
ATOM 5397 C C . LYS B 1 248 ? 22.241 21.760 -85.643 1.00 41.85 228 LYS B C 1
ATOM 5398 O O . LYS B 1 248 ? 22.698 22.583 -86.444 1.00 44.55 228 LYS B O 1
ATOM 5404 N N . HIS B 1 249 ? 21.399 22.100 -84.670 1.00 41.16 229 HIS B N 1
ATOM 5405 C CA . HIS B 1 249 ? 20.957 23.469 -84.446 1.00 40.31 229 HIS B CA 1
ATOM 5406 C C . HIS B 1 249 ? 21.785 24.186 -83.388 1.00 41.15 229 HIS B C 1
ATOM 5407 O O . HIS B 1 249 ? 21.404 25.278 -82.954 1.00 38.45 229 HIS B O 1
ATOM 5414 N N . THR B 1 250 ? 22.900 23.601 -82.962 1.00 42.49 230 THR B N 1
ATOM 5415 C CA . THR B 1 250 ? 23.713 24.195 -81.909 1.00 44.26 230 THR B CA 1
ATOM 5416 C C . THR B 1 250 ? 24.638 25.255 -82.492 1.00 48.56 230 THR B C 1
ATOM 5417 O O . THR B 1 250 ? 25.341 25.007 -83.477 1.00 50.95 230 THR B O 1
ATOM 5421 N N . ARG B 1 251 ? 24.629 26.440 -81.885 1.00 46.02 231 ARG B N 1
ATOM 5422 C CA . ARG B 1 251 ? 25.515 27.528 -82.265 1.00 39.97 231 ARG B CA 1
ATOM 5423 C C . ARG B 1 251 ? 26.251 28.029 -81.031 1.00 46.80 231 ARG B C 1
ATOM 5424 O O . ARG B 1 251 ? 25.735 27.964 -79.912 1.00 53.26 231 ARG B O 1
ATOM 5432 N N . THR B 1 252 ? 27.464 28.528 -81.246 1.00 49.64 232 THR B N 1
ATOM 5433 C CA . THR B 1 252 ? 28.325 28.994 -80.169 1.00 51.31 232 THR B CA 1
ATOM 5434 C C . THR B 1 252 ? 28.575 30.489 -80.313 1.00 51.88 232 THR B C 1
ATOM 5435 O O . THR B 1 252 ? 28.752 30.996 -81.425 1.00 55.84 232 THR B O 1
ATOM 5439 N N . LEU B 1 253 ? 28.583 31.187 -79.180 1.00 47.74 233 LEU B N 1
ATOM 5440 C CA . LEU B 1 253 ? 28.900 32.611 -79.124 1.00 53.46 233 LEU B CA 1
ATOM 5441 C C . LEU B 1 253 ? 29.876 32.821 -77.975 1.00 50.86 233 LEU B C 1
ATOM 5442 O O . LEU B 1 253 ? 29.519 32.620 -76.809 1.00 52.81 233 LEU B O 1
ATOM 5447 N N . SER B 1 254 ? 31.102 33.219 -78.300 1.00 49.61 234 SER B N 1
ATOM 5448 C CA . SER B 1 254 ? 32.172 33.314 -77.320 1.00 54.28 234 SER B CA 1
ATOM 5449 C C . SER B 1 254 ? 32.758 34.719 -77.288 1.00 55.74 234 SER B C 1
ATOM 5450 O O . SER B 1 254 ? 32.742 35.443 -78.287 1.00 60.41 234 SER B O 1
ATOM 5453 N N . PHE B 1 255 ? 33.273 35.093 -76.119 1.00 56.99 235 PHE B N 1
ATOM 5454 C CA . PHE B 1 255 ? 34.037 36.318 -75.948 1.00 58.83 235 PHE B CA 1
ATOM 5455 C C . PHE B 1 255 ? 35.322 35.991 -75.201 1.00 56.41 235 PHE B C 1
ATOM 5456 O O . PHE B 1 255 ? 35.440 34.946 -74.556 1.00 56.25 235 PHE B O 1
ATOM 5464 N N . ALA B 1 256 ? 36.290 36.900 -75.290 1.00 55.38 236 ALA B N 1
ATOM 5465 C CA . ALA B 1 256 ? 37.595 36.679 -74.685 1.00 53.48 236 ALA B CA 1
ATOM 5466 C C . ALA B 1 256 ? 38.097 37.963 -74.047 1.00 55.61 236 ALA B C 1
ATOM 5467 O O . ALA B 1 256 ? 38.073 39.025 -74.677 1.00 59.26 236 ALA B O 1
ATOM 5469 N N . LEU B 1 257 ? 38.543 37.862 -72.798 1.00 50.56 237 LEU B N 1
ATOM 5470 C CA . LEU B 1 257 ? 39.248 38.965 -72.169 1.00 59.35 237 LEU B CA 1
ATOM 5471 C C . LEU B 1 257 ? 40.654 39.077 -72.750 1.00 56.34 237 LEU B C 1
ATOM 5472 O O . LEU B 1 257 ? 41.174 38.147 -73.369 1.00 55.01 237 LEU B O 1
ATOM 5477 N N . THR B 1 258 ? 41.273 40.235 -72.546 1.00 57.89 238 THR B N 1
ATOM 5478 C CA . THR B 1 258 ? 42.637 40.410 -73.016 1.00 61.52 238 THR B CA 1
ATOM 5479 C C . THR B 1 258 ? 43.616 39.710 -72.074 1.00 64.13 238 THR B C 1
ATOM 5480 O O . THR B 1 258 ? 43.259 39.255 -70.984 1.00 59.57 238 THR B O 1
ATOM 5484 N N . VAL B 1 259 ? 44.872 39.620 -72.518 1.00 64.17 239 VAL B N 1
ATOM 5485 C CA . VAL B 1 259 ? 45.898 38.964 -71.707 1.00 62.47 239 VAL B CA 1
ATOM 5486 C C . VAL B 1 259 ? 46.125 39.678 -70.378 1.00 57.96 239 VAL B C 1
ATOM 5487 O O . VAL B 1 259 ? 46.188 38.996 -69.342 1.00 57.74 239 VAL B O 1
ATOM 5491 N N . PRO B 1 260 ? 46.255 41.010 -70.321 1.00 61.23 240 PRO B N 1
ATOM 5492 C CA . PRO B 1 260 ? 46.384 41.657 -69.004 1.00 55.09 240 PRO B CA 1
ATOM 5493 C C . PRO B 1 260 ? 45.163 41.478 -68.118 1.00 61.52 240 PRO B C 1
ATOM 5494 O O . PRO B 1 260 ? 45.301 41.457 -66.888 1.00 58.76 240 PRO B O 1
ATOM 5498 N N . GLN B 1 261 ? 43.969 41.350 -68.702 1.00 60.38 241 GLN B N 1
ATOM 5499 C CA . GLN B 1 261 ? 42.769 41.157 -67.894 1.00 60.78 241 GLN B CA 1
ATOM 5500 C C . GLN B 1 261 ? 42.750 39.774 -67.254 1.00 62.61 241 GLN B C 1
ATOM 5501 O O . GLN B 1 261 ? 42.312 39.620 -66.108 1.00 56.72 241 GLN B O 1
ATOM 5507 N N . THR B 1 262 ? 43.223 38.757 -67.978 1.00 60.31 242 THR B N 1
ATOM 5508 C CA . THR B 1 262 ? 43.202 37.397 -67.450 1.00 61.97 242 THR B CA 1
ATOM 5509 C C . THR B 1 262 ? 44.212 37.225 -66.321 1.00 60.41 242 THR B C 1
ATOM 5510 O O . THR B 1 262 ? 43.912 36.584 -65.306 1.00 60.96 242 THR B O 1
ATOM 5514 N N . GLU B 1 263 ? 45.411 37.794 -66.475 1.00 58.87 243 GLU B N 1
ATOM 5515 C CA . GLU B 1 263 ? 46.428 37.667 -65.435 1.00 65.48 243 GLU B CA 1
ATOM 5516 C C . GLU B 1 263 ? 45.965 38.301 -64.129 1.00 62.90 243 GLU B C 1
ATOM 5517 O O . GLU B 1 263 ? 46.239 37.774 -63.044 1.00 69.36 243 GLU B O 1
ATOM 5523 N N . ASN B 1 264 ? 45.263 39.434 -64.213 1.00 62.00 244 ASN B N 1
ATOM 5524 C CA . ASN B 1 264 ? 44.691 40.036 -63.013 1.00 65.44 244 ASN B CA 1
ATOM 5525 C C . ASN B 1 264 ? 43.688 39.095 -62.358 1.00 65.66 244 ASN B C 1
ATOM 5526 O O . ASN B 1 264 ? 43.640 38.984 -61.128 1.00 66.03 244 ASN B O 1
ATOM 5531 N N . LEU B 1 265 ? 42.886 38.402 -63.169 1.00 58.38 245 LEU B N 1
ATOM 5532 C CA . LEU B 1 265 ? 41.952 37.412 -62.647 1.00 59.93 245 LEU B CA 1
ATOM 5533 C C . LEU B 1 265 ? 42.665 36.214 -62.030 1.00 62.31 245 LEU B C 1
ATOM 5534 O O . LEU B 1 265 ? 42.081 35.524 -61.187 1.00 62.52 245 LEU B O 1
ATOM 5539 N N . LEU B 1 266 ? 43.914 35.964 -62.414 1.00 66.35 246 LEU B N 1
ATOM 5540 C CA . LEU B 1 266 ? 44.655 34.798 -61.949 1.00 61.76 246 LEU B CA 1
ATOM 5541 C C . LEU B 1 266 ? 45.572 35.086 -60.771 1.00 69.46 246 LEU B C 1
ATOM 5542 O O . LEU B 1 266 ? 45.748 34.217 -59.911 1.00 67.66 246 LEU B O 1
ATOM 5547 N N . ARG B 1 267 ? 46.155 36.280 -60.704 1.00 71.11 247 ARG B N 1
ATOM 5548 C CA . ARG B 1 267 ? 47.245 36.573 -59.779 1.00 76.09 247 ARG B CA 1
ATOM 5549 C C . ARG B 1 267 ? 46.854 37.471 -58.616 1.00 79.21 247 ARG B C 1
ATOM 5550 O O . ARG B 1 267 ? 47.244 37.194 -57.480 1.00 75.91 247 ARG B O 1
ATOM 5558 N N . HIS B 1 268 ? 46.097 38.539 -58.863 1.00 77.55 248 HIS B N 1
ATOM 5559 C CA . HIS B 1 268 ? 45.917 39.600 -57.879 1.00 79.85 248 HIS B CA 1
ATOM 5560 C C . HIS B 1 268 ? 44.556 39.611 -57.200 1.00 83.11 248 HIS B C 1
ATOM 5561 O O . HIS B 1 268 ? 44.470 39.997 -56.034 1.00 90.35 248 HIS B O 1
ATOM 5568 N N . VAL B 1 269 ? 43.491 39.201 -57.893 1.00 74.92 249 VAL B N 1
ATOM 5569 C CA . VAL B 1 269 ? 42.146 39.380 -57.358 1.00 72.85 249 VAL B CA 1
ATOM 5570 C C . VAL B 1 269 ? 41.827 38.421 -56.219 1.00 69.89 249 VAL B C 1
ATOM 5571 O O . VAL B 1 269 ? 40.888 38.670 -55.454 1.00 73.03 249 VAL B O 1
ATOM 5575 N N . HIS B 1 270 ? 42.584 37.333 -56.074 1.00 74.95 250 HIS B N 1
ATOM 5576 C CA . HIS B 1 270 ? 42.146 36.221 -55.238 1.00 76.97 250 HIS B CA 1
ATOM 5577 C C . HIS B 1 270 ? 42.371 36.435 -53.745 1.00 75.91 250 HIS B C 1
ATOM 5578 O O . HIS B 1 270 ? 41.798 35.686 -52.946 1.00 74.53 250 HIS B O 1
ATOM 5585 N N . HIS B 1 271 ? 43.173 37.421 -53.344 1.00 74.23 251 HIS B N 1
ATOM 5586 C CA . HIS B 1 271 ? 43.363 37.684 -51.922 1.00 82.02 251 HIS B CA 1
ATOM 5587 C C . HIS B 1 271 ? 42.316 38.634 -51.352 1.00 78.92 251 HIS B C 1
ATOM 5588 O O . HIS B 1 271 ? 42.121 38.658 -50.130 1.00 82.66 251 HIS B O 1
ATOM 5595 N N . ALA B 1 272 ? 41.621 39.393 -52.205 1.00 77.98 252 ALA B N 1
ATOM 5596 C CA . ALA B 1 272 ? 40.611 40.332 -51.726 1.00 77.41 252 ALA B CA 1
ATOM 5597 C C . ALA B 1 272 ? 39.554 39.647 -50.870 1.00 75.02 252 ALA B C 1
ATOM 5598 O O . ALA B 1 272 ? 39.026 40.255 -49.932 1.00 69.01 252 ALA B O 1
ATOM 5600 N N . TYR B 1 273 ? 39.229 38.387 -51.175 1.00 77.25 253 TYR B N 1
ATOM 5601 C CA . TYR B 1 273 ? 38.271 37.641 -50.368 1.00 73.67 253 TYR B CA 1
ATOM 5602 C C . TYR B 1 273 ? 38.699 36.191 -50.164 1.00 75.14 253 TYR B C 1
ATOM 5603 O O . TYR B 1 273 ? 37.873 35.366 -49.752 1.00 76.36 253 TYR B O 1
ATOM 5612 N N . HIS B 1 274 ? 39.964 35.864 -50.442 1.00 70.82 254 HIS B N 1
ATOM 5613 C CA . HIS B 1 274 ? 40.492 34.506 -50.279 1.00 77.72 254 HIS B CA 1
ATOM 5614 C C . HIS B 1 274 ? 39.657 33.488 -51.054 1.00 77.35 254 HIS B C 1
ATOM 5615 O O . HIS B 1 274 ? 39.321 32.416 -50.547 1.00 72.37 254 HIS B O 1
ATOM 5622 N N . THR B 1 275 ? 39.323 33.829 -52.296 1.00 69.73 255 THR B N 1
ATOM 5623 C CA . THR B 1 275 ? 38.490 32.996 -53.146 1.00 76.34 255 THR B CA 1
ATOM 5624 C C . THR B 1 275 ? 39.348 32.248 -54.163 1.00 72.83 255 THR B C 1
ATOM 5625 O O . THR B 1 275 ? 40.577 32.347 -54.180 1.00 70.83 255 THR B O 1
ATOM 5629 N N . GLU B 1 276 ? 38.679 31.481 -55.023 1.00 71.20 256 GLU B N 1
ATOM 5630 C CA . GLU B 1 276 ? 39.350 30.789 -56.117 1.00 69.22 256 GLU B CA 1
ATOM 5631 C C . GLU B 1 276 ? 38.642 31.093 -57.432 1.00 60.38 256 GLU B C 1
ATOM 5632 O O . GLU B 1 276 ? 37.763 31.960 -57.478 1.00 60.87 256 GLU B O 1
ATOM 5638 N N . MET B 1 277 ? 39.012 30.388 -58.504 1.00 65.37 257 MET B N 1
ATOM 5639 C CA . MET B 1 277 ? 38.541 30.759 -59.836 1.00 51.22 257 MET B CA 1
ATOM 5640 C C . MET B 1 277 ? 37.035 30.561 -59.977 1.00 54.50 257 MET B C 1
ATOM 5641 O O . MET B 1 277 ? 36.327 31.450 -60.464 1.00 51.73 257 MET B O 1
ATOM 5646 N N . ASN B 1 278 ? 36.526 29.401 -59.557 1.00 55.41 258 ASN B N 1
ATOM 5647 C CA . ASN B 1 278 ? 35.102 29.119 -59.710 1.00 54.35 258 ASN B CA 1
ATOM 5648 C C . ASN B 1 278 ? 34.231 30.054 -58.881 1.00 58.19 258 ASN B C 1
ATOM 5649 O O . ASN B 1 278 ? 33.063 30.264 -59.227 1.00 56.72 258 ASN B O 1
ATOM 5654 N N . ASP B 1 279 ? 34.769 30.622 -57.799 1.00 54.78 259 ASP B N 1
ATOM 5655 C CA . ASP B 1 279 ? 33.975 31.517 -56.964 1.00 57.71 259 ASP B CA 1
ATOM 5656 C C . ASP B 1 279 ? 33.638 32.810 -57.699 1.00 52.49 259 ASP B C 1
ATOM 5657 O O . ASP B 1 279 ? 32.535 33.348 -57.545 1.00 54.30 259 ASP B O 1
ATOM 5662 N N . LEU B 1 280 ? 34.568 33.317 -58.508 1.00 55.51 260 LEU B N 1
ATOM 5663 C CA . LEU B 1 280 ? 34.361 34.604 -59.164 1.00 57.18 260 LEU B CA 1
ATOM 5664 C C . LEU B 1 280 ? 33.546 34.467 -60.446 1.00 55.20 260 LEU B C 1
ATOM 5665 O O . LEU B 1 280 ? 32.691 35.313 -60.731 1.00 57.68 260 LEU B O 1
ATOM 5670 N N . LEU B 1 281 ? 33.796 33.415 -61.229 1.00 53.67 261 LEU B N 1
ATOM 5671 C CA . LEU B 1 281 ? 33.078 33.248 -62.490 1.00 51.35 261 LEU B CA 1
ATOM 5672 C C . LEU B 1 281 ? 31.606 32.934 -62.254 1.00 54.47 261 LEU B C 1
ATOM 5673 O O . LEU B 1 281 ? 30.738 33.411 -62.995 1.00 47.80 261 LEU B O 1
ATOM 5678 N N . LEU B 1 282 ? 31.305 32.130 -61.231 1.00 51.35 262 LEU B N 1
ATOM 5679 C CA . LEU B 1 282 ? 29.913 31.822 -60.922 1.00 45.45 262 LEU B CA 1
ATOM 5680 C C . LEU B 1 282 ? 29.183 33.037 -60.366 1.00 45.13 262 LEU B C 1
ATOM 5681 O O . LEU B 1 282 ? 27.969 33.170 -60.559 1.00 49.54 262 LEU B O 1
ATOM 5686 N N . THR B 1 283 ? 29.899 33.927 -59.676 1.00 49.52 263 THR B N 1
ATOM 5687 C CA . THR B 1 283 ? 29.282 35.155 -59.187 1.00 51.12 263 THR B CA 1
ATOM 5688 C C . THR B 1 283 ? 28.868 36.058 -60.342 1.00 50.04 263 THR B C 1
ATOM 5689 O O . THR B 1 283 ? 27.767 36.620 -60.336 1.00 53.77 263 THR B O 1
ATOM 5693 N N . ALA B 1 284 ? 29.739 36.207 -61.343 1.00 53.50 264 ALA B N 1
ATOM 5694 C CA . ALA B 1 284 ? 29.382 36.991 -62.519 1.00 49.41 264 ALA B CA 1
ATOM 5695 C C . ALA B 1 284 ? 28.283 36.316 -63.329 1.00 47.55 264 ALA B C 1
ATOM 5696 O O . ALA B 1 284 ? 27.512 36.999 -64.012 1.00 56.00 264 ALA B O 1
ATOM 5698 N N . LEU B 1 285 ? 28.193 34.985 -63.266 1.00 46.13 265 LEU B N 1
ATOM 5699 C CA . LEU B 1 285 ? 27.151 34.282 -64.006 1.00 51.70 265 LEU B CA 1
ATOM 5700 C C . LEU B 1 285 ? 25.776 34.544 -63.406 1.00 52.24 265 LEU B C 1
ATOM 5701 O O . LEU B 1 285 ? 24.795 34.710 -64.141 1.00 52.84 265 LEU B O 1
ATOM 5706 N N . GLY B 1 286 ? 25.684 34.584 -62.076 1.00 49.15 266 GLY B N 1
ATOM 5707 C CA . GLY B 1 286 ? 24.406 34.867 -61.445 1.00 46.99 266 GLY B CA 1
ATOM 5708 C C . GLY B 1 286 ? 23.885 36.251 -61.780 1.00 47.89 266 GLY B C 1
ATOM 5709 O O . GLY B 1 286 ? 22.700 36.425 -62.071 1.00 53.04 266 GLY B O 1
ATOM 5710 N N . LEU B 1 287 ? 24.765 37.255 -61.747 1.00 46.89 267 LEU B N 1
ATOM 5711 C CA . LEU B 1 287 ? 24.352 38.606 -62.107 1.00 52.62 267 LEU B CA 1
ATOM 5712 C C . LEU B 1 287 ? 24.044 38.721 -63.594 1.00 52.45 267 LEU B C 1
ATOM 5713 O O . LEU B 1 287 ? 23.206 39.539 -63.989 1.00 51.07 267 LEU B O 1
ATOM 5718 N N . ALA B 1 288 ? 24.703 37.915 -64.429 1.00 47.90 268 ALA B N 1
ATOM 5719 C CA . ALA B 1 288 ? 24.410 37.933 -65.858 1.00 54.75 268 ALA B CA 1
ATOM 5720 C C . ALA B 1 288 ? 23.020 37.374 -66.138 1.00 52.36 268 ALA B C 1
ATOM 5721 O O . ALA B 1 288 ? 22.250 37.956 -66.910 1.00 52.75 268 ALA B O 1
ATOM 5723 N N . VAL B 1 289 ? 22.680 36.243 -65.514 1.00 45.67 269 VAL B N 1
ATOM 5724 C CA . VAL B 1 289 ? 21.355 35.662 -65.703 1.00 49.12 269 VAL B CA 1
ATOM 5725 C C . VAL B 1 289 ? 20.281 36.564 -65.107 1.00 55.93 269 VAL B C 1
ATOM 5726 O O . VAL B 1 289 ? 19.166 36.649 -65.638 1.00 58.88 269 VAL B O 1
ATOM 5730 N N . LYS B 1 290 ? 20.592 37.258 -64.009 1.00 58.69 270 LYS B N 1
ATOM 5731 C CA . LYS B 1 290 ? 19.619 38.165 -63.406 1.00 62.94 270 LYS B CA 1
ATOM 5732 C C . LYS B 1 290 ? 19.309 39.338 -64.329 1.00 59.99 270 LYS B C 1
ATOM 5733 O O . LYS B 1 290 ? 18.145 39.727 -64.478 1.00 55.40 270 LYS B O 1
ATOM 5739 N N . ASP B 1 291 ? 20.335 39.913 -64.960 1.00 59.53 271 ASP B N 1
ATOM 5740 C CA . ASP B 1 291 ? 20.115 41.023 -65.879 1.00 62.97 271 ASP B CA 1
ATOM 5741 C C . ASP B 1 291 ? 19.521 40.569 -67.206 1.00 56.79 271 ASP B C 1
ATOM 5742 O O . ASP B 1 291 ? 18.994 41.402 -67.951 1.00 62.56 271 ASP B O 1
ATOM 5747 N N . TRP B 1 292 ? 19.589 39.275 -67.515 1.00 60.25 272 TRP B N 1
ATOM 5748 C CA . TRP B 1 292 ? 19.134 38.740 -68.794 1.00 60.11 272 TRP B CA 1
ATOM 5749 C C . TRP B 1 292 ? 17.752 38.103 -68.708 1.00 60.91 272 TRP B C 1
ATOM 5750 O O . TRP B 1 292 ? 16.893 38.371 -69.554 1.00 56.29 272 TRP B O 1
ATOM 5761 N N . ALA B 1 293 ? 17.519 37.262 -67.704 1.00 54.19 273 ALA B N 1
ATOM 5762 C CA . ALA B 1 293 ? 16.242 36.582 -67.540 1.00 53.88 273 ALA B CA 1
ATOM 5763 C C . ALA B 1 293 ? 15.337 37.257 -66.519 1.00 56.80 273 ALA B C 1
ATOM 5764 O O . ALA B 1 293 ? 14.202 36.808 -66.330 1.00 56.36 273 ALA B O 1
ATOM 5766 N N . HIS B 1 294 ? 15.810 38.322 -65.867 1.00 57.74 274 HIS B N 1
ATOM 5767 C CA . HIS B 1 294 ? 15.052 39.024 -64.831 1.00 64.39 274 HIS B CA 1
ATOM 5768 C C . HIS B 1 294 ? 14.618 38.062 -63.724 1.00 66.32 274 HIS B C 1
ATOM 5769 O O . HIS B 1 294 ? 13.449 38.000 -63.341 1.00 65.86 274 HIS B O 1
ATOM 5776 N N . THR B 1 295 ? 15.582 37.303 -63.211 1.00 61.57 275 THR B N 1
ATOM 5777 C CA . THR B 1 295 ? 15.338 36.314 -62.174 1.00 64.12 275 THR B CA 1
ATOM 5778 C C . THR B 1 295 ? 16.206 36.602 -60.959 1.00 64.40 275 THR B C 1
ATOM 5779 O O . THR B 1 295 ? 17.285 37.191 -61.070 1.00 61.58 275 THR B O 1
ATOM 5783 N N . ASN B 1 296 ? 15.723 36.177 -59.795 1.00 72.04 276 ASN B N 1
ATOM 5784 C CA . ASN B 1 296 ? 16.437 36.335 -58.538 1.00 71.69 276 ASN B CA 1
ATOM 5785 C C . ASN B 1 296 ? 17.172 35.070 -58.121 1.00 71.39 276 ASN B C 1
ATOM 5786 O O . ASN B 1 296 ? 17.779 35.045 -57.046 1.00 76.42 276 ASN B O 1
ATOM 5791 N N . GLY B 1 297 ? 17.133 34.024 -58.942 1.00 70.02 277 GLY B N 1
ATOM 5792 C CA . GLY B 1 297 ? 17.786 32.770 -58.627 1.00 65.78 277 GLY B CA 1
ATOM 5793 C C . GLY B 1 297 ? 17.640 31.759 -59.743 1.00 59.92 277 GLY B C 1
ATOM 5794 O O . GLY B 1 297 ? 16.617 31.732 -60.434 1.00 56.83 277 GLY B O 1
ATOM 5795 N N . VAL B 1 298 ? 18.657 30.922 -59.935 1.00 53.70 278 VAL B N 1
ATOM 5796 C CA . VAL B 1 298 ? 18.649 29.921 -60.994 1.00 56.43 278 VAL B CA 1
ATOM 5797 C C . VAL B 1 298 ? 19.549 28.770 -60.569 1.00 54.81 278 VAL B C 1
ATOM 5798 O O . VAL B 1 298 ? 20.546 28.963 -59.868 1.00 54.47 278 VAL B O 1
ATOM 5802 N N . VAL B 1 299 ? 19.177 27.560 -60.981 1.00 49.89 279 VAL B N 1
ATOM 5803 C CA . VAL B 1 299 ? 19.915 26.347 -60.649 1.00 46.91 279 VAL B CA 1
ATOM 5804 C C . VAL B 1 299 ? 20.845 26.013 -61.806 1.00 48.20 279 VAL B C 1
ATOM 5805 O O . VAL B 1 299 ? 20.407 25.923 -62.961 1.00 48.78 279 VAL B O 1
ATOM 5809 N N . ILE B 1 300 ? 22.127 25.826 -61.500 1.00 46.00 280 ILE B N 1
ATOM 5810 C CA . ILE B 1 300 ? 23.154 25.560 -62.498 1.00 48.23 280 ILE B CA 1
ATOM 5811 C C . ILE B 1 300 ? 23.707 24.160 -62.276 1.00 48.49 280 ILE B C 1
ATOM 5812 O O . ILE B 1 300 ? 23.904 23.732 -61.133 1.00 46.51 280 ILE B O 1
ATOM 5817 N N . ASN B 1 301 ? 23.958 23.448 -63.374 1.00 45.26 281 ASN B N 1
ATOM 5818 C CA . ASN B 1 301 ? 24.568 22.120 -63.325 1.00 38.67 281 ASN B CA 1
ATOM 5819 C C . ASN B 1 301 ? 26.078 22.306 -63.408 1.00 41.86 281 ASN B C 1
ATOM 5820 O O . ASN B 1 301 ? 26.662 22.360 -64.491 1.00 55.46 281 ASN B O 1
ATOM 5825 N N . LEU B 1 302 ? 26.718 22.406 -62.247 1.00 43.50 282 LEU B N 1
ATOM 5826 C CA . LEU B 1 302 ? 28.152 22.648 -62.191 1.00 41.04 282 LEU B CA 1
ATOM 5827 C C . LEU B 1 302 ? 28.923 21.358 -62.438 1.00 42.11 282 LEU B C 1
ATOM 5828 O O . LEU B 1 302 ? 28.543 20.287 -61.957 1.00 48.67 282 LEU B O 1
ATOM 5833 N N . GLU B 1 303 ? 30.012 21.468 -63.194 1.00 45.29 283 GLU B N 1
ATOM 5834 C CA . GLU B 1 303 ? 30.853 20.332 -63.541 1.00 47.92 283 GLU B CA 1
ATOM 5835 C C . GLU B 1 303 ? 32.254 20.546 -62.985 1.00 43.76 283 GLU B C 1
ATOM 5836 O O . GLU B 1 303 ? 32.813 21.643 -63.089 1.00 43.99 283 GLU B O 1
ATOM 5842 N N . GLY B 1 304 ? 32.815 19.490 -62.388 1.00 45.01 284 GLY B N 1
ATOM 5843 C CA . GLY B 1 304 ? 34.126 19.562 -61.787 1.00 41.27 284 GLY B CA 1
ATOM 5844 C C . GLY B 1 304 ? 35.021 18.442 -62.286 1.00 40.05 284 GLY B C 1
ATOM 5845 O O . GLY B 1 304 ? 34.575 17.512 -62.963 1.00 47.47 284 GLY B O 1
ATOM 5846 N N . HIS B 1 305 ? 36.306 18.552 -61.935 1.00 38.09 285 HIS B N 1
ATOM 5847 C CA . HIS B 1 305 ? 37.284 17.568 -62.387 1.00 47.57 285 HIS B CA 1
ATOM 5848 C C . HIS B 1 305 ? 36.993 16.184 -61.821 1.00 48.91 285 HIS B C 1
ATOM 5849 O O . HIS B 1 305 ? 37.331 15.174 -62.449 1.00 46.03 285 HIS B O 1
ATOM 5856 N N . GLY B 1 306 ? 36.376 16.115 -60.643 1.00 51.13 286 GLY B N 1
ATOM 5857 C CA . GLY B 1 306 ? 35.928 14.848 -60.098 1.00 44.12 286 GLY B CA 1
ATOM 5858 C C . GLY B 1 306 ? 37.018 13.885 -59.691 1.00 45.27 286 GLY B C 1
ATOM 5859 O O . GLY B 1 306 ? 36.769 12.679 -59.628 1.00 43.33 286 GLY B O 1
ATOM 5860 N N . ARG B 1 307 ? 38.223 14.376 -59.412 1.00 51.14 287 ARG B N 1
ATOM 5861 C CA . ARG B 1 307 ? 39.299 13.511 -58.944 1.00 51.47 287 ARG B CA 1
ATOM 5862 C C . ARG B 1 307 ? 39.582 13.775 -57.471 1.00 50.33 287 ARG B C 1
ATOM 5863 O O . ARG B 1 307 ? 40.695 14.164 -57.105 1.00 53.73 287 ARG B O 1
ATOM 5871 N N . GLU B 1 308 ? 38.579 13.562 -56.621 1.00 56.91 288 GLU B N 1
ATOM 5872 C CA . GLU B 1 308 ? 38.675 13.882 -55.207 1.00 54.18 288 GLU B CA 1
ATOM 5873 C C . GLU B 1 308 ? 39.109 12.660 -54.400 1.00 48.12 288 GLU B C 1
ATOM 5874 O O . GLU B 1 308 ? 39.341 11.572 -54.933 1.00 48.48 288 GLU B O 1
ATOM 5880 N N . ASP B 1 309 ? 39.217 12.849 -53.087 1.00 54.56 289 ASP B N 1
ATOM 5881 C CA . ASP B 1 309 ? 39.575 11.771 -52.171 1.00 48.32 289 ASP B CA 1
ATOM 5882 C C . ASP B 1 309 ? 38.400 10.809 -52.046 1.00 49.14 289 ASP B C 1
ATOM 5883 O O . ASP B 1 309 ? 37.342 11.173 -51.522 1.00 49.56 289 ASP B O 1
ATOM 5888 N N . ILE B 1 310 ? 38.578 9.581 -52.530 1.00 48.10 290 ILE B N 1
ATOM 5889 C CA . ILE B 1 310 ? 37.539 8.562 -52.436 1.00 44.81 290 ILE B CA 1
ATOM 5890 C C . ILE B 1 310 ? 38.044 7.424 -51.559 1.00 45.61 290 ILE B C 1
ATOM 5891 O O . ILE B 1 310 ? 37.709 6.255 -51.783 1.00 47.89 290 ILE B O 1
ATOM 5896 N N . GLN B 1 311 ? 38.855 7.771 -50.555 1.00 53.18 291 GLN B N 1
ATOM 5897 C CA . GLN B 1 311 ? 39.468 6.825 -49.626 1.00 49.38 291 GLN B CA 1
ATOM 5898 C C . GLN B 1 311 ? 40.459 5.910 -50.338 1.00 52.88 291 GLN B C 1
ATOM 5899 O O . GLN B 1 311 ? 40.613 5.980 -51.562 1.00 52.35 291 GLN B O 1
ATOM 5905 N N . ASN B 1 312 ? 41.147 5.066 -49.569 1.00 50.34 292 ASN B N 1
ATOM 5906 C CA . ASN B 1 312 ? 42.129 4.102 -50.068 1.00 50.29 292 ASN B CA 1
ATOM 5907 C C . ASN B 1 312 ? 43.334 4.773 -50.727 1.00 53.56 292 ASN B C 1
ATOM 5908 O O . ASN B 1 312 ? 44.080 4.121 -51.464 1.00 52.63 292 ASN B O 1
ATOM 5913 N N . GLU B 1 313 ? 43.535 6.068 -50.470 1.00 54.04 293 GLU B N 1
ATOM 5914 C CA . GLU B 1 313 ? 44.728 6.797 -50.909 1.00 53.90 293 GLU B CA 1
ATOM 5915 C C . GLU B 1 313 ? 44.939 6.684 -52.420 1.00 53.54 293 GLU B C 1
ATOM 5916 O O . GLU B 1 313 ? 46.036 6.383 -52.896 1.00 60.07 293 GLU B O 1
ATOM 5922 N N . MET B 1 314 ? 43.874 6.931 -53.177 1.00 57.66 294 MET B N 1
ATOM 5923 C CA . MET B 1 314 ? 43.965 6.863 -54.629 1.00 47.32 294 MET B CA 1
ATOM 5924 C C . MET B 1 314 ? 44.759 8.046 -55.174 1.00 51.39 294 MET B C 1
ATOM 5925 O O . MET B 1 314 ? 44.715 9.156 -54.637 1.00 56.38 294 MET B O 1
ATOM 5930 N N . ASN B 1 315 ? 45.495 7.795 -56.256 1.00 49.36 295 ASN B N 1
ATOM 5931 C CA . ASN B 1 315 ? 46.341 8.803 -56.896 1.00 46.38 295 ASN B CA 1
ATOM 5932 C C . ASN B 1 315 ? 46.102 8.738 -58.402 1.00 49.38 295 ASN B C 1
ATOM 5933 O O . ASN B 1 315 ? 46.614 7.842 -59.079 1.00 49.58 295 ASN B O 1
ATOM 5938 N N . VAL B 1 316 ? 45.333 9.690 -58.926 1.00 48.95 296 VAL B N 1
ATOM 5939 C CA . VAL B 1 316 ? 45.004 9.716 -60.348 1.00 47.31 296 VAL B CA 1
ATOM 5940 C C . VAL B 1 316 ? 45.446 11.041 -60.957 1.00 49.85 296 VAL B C 1
ATOM 5941 O O . VAL B 1 316 ? 44.768 11.591 -61.832 1.00 56.96 296 VAL B O 1
ATOM 5945 N N . THR B 1 317 ? 46.592 11.557 -60.506 1.00 46.17 297 THR B N 1
ATOM 5946 C CA . THR B 1 317 ? 47.070 12.839 -61.016 1.00 44.84 297 THR B CA 1
ATOM 5947 C C . THR B 1 317 ? 47.564 12.731 -62.454 1.00 52.88 297 THR B C 1
ATOM 5948 O O . THR B 1 317 ? 47.547 13.725 -63.188 1.00 47.26 297 THR B O 1
ATOM 5952 N N . ARG B 1 318 ? 48.008 11.545 -62.874 1.00 47.46 298 ARG B N 1
ATOM 5953 C CA . ARG B 1 318 ? 48.474 11.319 -64.237 1.00 49.03 298 ARG B CA 1
ATOM 5954 C C . ARG B 1 318 ? 47.688 10.204 -64.917 1.00 50.74 298 ARG B C 1
ATOM 5955 O O . ARG B 1 318 ? 48.230 9.466 -65.744 1.00 48.28 298 ARG B O 1
ATOM 5963 N N . THR B 1 319 ? 46.410 10.071 -64.579 1.00 49.53 299 THR B N 1
ATOM 5964 C CA . THR B 1 319 ? 45.547 9.047 -65.152 1.00 42.67 299 THR B CA 1
ATOM 5965 C C . THR B 1 319 ? 44.631 9.687 -66.187 1.00 47.54 299 THR B C 1
ATOM 5966 O O . THR B 1 319 ? 43.909 10.641 -65.879 1.00 44.57 299 THR B O 1
ATOM 5970 N N . ILE B 1 320 ? 44.664 9.161 -67.407 1.00 42.57 300 ILE B N 1
ATOM 5971 C CA . ILE B 1 320 ? 43.790 9.642 -68.469 1.00 36.85 300 ILE B CA 1
ATOM 5972 C C . ILE B 1 320 ? 42.454 8.920 -68.368 1.00 33.82 300 ILE B C 1
ATOM 5973 O O . ILE B 1 320 ? 42.406 7.695 -68.209 1.00 28.66 300 ILE B O 1
ATOM 5978 N N . GLY B 1 321 ? 41.368 9.678 -68.445 1.00 24.69 301 GLY B N 1
ATOM 5979 C CA . GLY B 1 321 ? 40.045 9.094 -68.378 1.00 22.13 301 GLY B CA 1
ATOM 5980 C C . GLY B 1 321 ? 38.998 10.179 -68.270 1.00 29.17 301 GLY B C 1
ATOM 5981 O O . GLY B 1 321 ? 39.303 11.375 -68.285 1.00 31.90 301 GLY B O 1
ATOM 5982 N N . TRP B 1 322 ? 37.749 9.735 -68.161 1.00 33.68 302 TRP B N 1
ATOM 5983 C CA . TRP B 1 322 ? 36.606 10.630 -67.985 1.00 36.69 302 TRP B CA 1
ATOM 5984 C C . TRP B 1 322 ? 36.229 10.623 -66.507 1.00 36.27 302 TRP B C 1
ATOM 5985 O O . TRP B 1 322 ? 35.511 9.734 -66.042 1.00 30.97 302 TRP B O 1
ATOM 5996 N N . PHE B 1 323 ? 36.714 11.622 -65.770 1.00 38.03 303 PHE B N 1
ATOM 5997 C CA . PHE B 1 323 ? 36.482 11.732 -64.335 1.00 44.05 303 PHE B CA 1
ATOM 5998 C C . PHE B 1 323 ? 35.493 12.836 -63.984 1.00 47.34 303 PHE B C 1
ATOM 5999 O O . PHE B 1 323 ? 35.351 13.173 -62.804 1.00 47.25 303 PHE B O 1
ATOM 6007 N N . THR B 1 324 ? 34.805 13.399 -64.975 1.00 44.39 304 THR B N 1
ATOM 6008 C CA . THR B 1 324 ? 33.949 14.556 -64.740 1.00 48.55 304 THR B CA 1
ATOM 6009 C C . THR B 1 324 ? 32.797 14.209 -63.804 1.00 44.10 304 THR B C 1
ATOM 6010 O O . THR B 1 324 ? 32.097 13.211 -63.997 1.00 45.34 304 THR B O 1
ATOM 6014 N N . SER B 1 325 ? 32.608 15.040 -62.783 1.00 44.45 305 SER B N 1
ATOM 6015 C CA . SER B 1 325 ? 31.488 14.929 -61.861 1.00 40.94 305 SER B CA 1
ATOM 6016 C C . SER B 1 325 ? 30.619 16.172 -61.987 1.00 41.01 305 SER B C 1
ATOM 6017 O O . SER B 1 325 ? 31.131 17.281 -62.170 1.00 48.85 305 SER B O 1
ATOM 6020 N N . GLN B 1 326 ? 29.305 15.984 -61.897 1.00 41.51 306 GLN B N 1
ATOM 6021 C CA . GLN B 1 326 ? 28.356 17.081 -62.012 1.00 45.04 306 GLN B CA 1
ATOM 6022 C C . GLN B 1 326 ? 27.380 17.046 -60.844 1.00 42.83 306 GLN B C 1
ATOM 6023 O O . GLN B 1 326 ? 27.043 15.978 -60.326 1.00 40.14 306 GLN B O 1
ATOM 6029 N N . TYR B 1 327 ? 26.929 18.232 -60.436 1.00 39.47 307 TYR B N 1
ATOM 6030 C CA . TYR B 1 327 ? 26.066 18.372 -59.272 1.00 37.71 307 TYR B CA 1
ATOM 6031 C C . TYR B 1 327 ? 25.345 19.706 -59.358 1.00 37.87 307 TYR B C 1
ATOM 6032 O O . TYR B 1 327 ? 25.912 20.678 -59.871 1.00 36.82 307 TYR B O 1
ATOM 6041 N N . PRO B 1 328 ? 24.110 19.791 -58.868 1.00 36.78 308 PRO B N 1
ATOM 6042 C CA . PRO B 1 328 ? 23.374 21.058 -58.931 1.00 38.13 308 PRO B CA 1
ATOM 6043 C C . PRO B 1 328 ? 23.844 22.049 -57.877 1.00 43.16 308 PRO B C 1
ATOM 6044 O O . PRO B 1 328 ? 24.125 21.690 -56.731 1.00 45.15 308 PRO B O 1
ATOM 6048 N N . VAL B 1 329 ? 23.924 23.314 -58.284 1.00 49.84 309 VAL B N 1
ATOM 6049 C CA . VAL B 1 329 ? 24.287 24.416 -57.403 1.00 46.06 309 VAL B CA 1
ATOM 6050 C C . VAL B 1 329 ? 23.235 25.506 -57.559 1.00 49.88 309 VAL B C 1
ATOM 6051 O O . VAL B 1 329 ? 22.855 25.849 -58.684 1.00 46.56 309 VAL B O 1
ATOM 6055 N N . VAL B 1 330 ? 22.763 26.038 -56.436 1.00 56.04 310 VAL B N 1
ATOM 6056 C CA . VAL B 1 330 ? 21.733 27.070 -56.418 1.00 55.54 310 VAL B CA 1
ATOM 6057 C C . VAL B 1 330 ? 22.397 28.408 -56.126 1.00 56.08 310 VAL B C 1
ATOM 6058 O O . VAL B 1 330 ? 23.097 28.555 -55.116 1.00 62.29 310 VAL B O 1
ATOM 6062 N N . LEU B 1 331 ? 22.180 29.382 -57.005 1.00 56.12 311 LEU B N 1
ATOM 6063 C CA . LEU B 1 331 ? 22.736 30.721 -56.860 1.00 61.93 311 LEU B CA 1
ATOM 6064 C C . LEU B 1 331 ? 21.602 31.718 -56.679 1.00 66.90 311 LEU B C 1
ATOM 6065 O O . LEU B 1 331 ? 20.625 31.698 -57.436 1.00 64.88 311 LEU B O 1
ATOM 6070 N N . ASP B 1 332 ? 21.734 32.587 -55.679 1.00 75.84 312 ASP B N 1
ATOM 6071 C CA . ASP B 1 332 ? 20.726 33.592 -55.362 1.00 74.44 312 ASP B CA 1
ATOM 6072 C C . ASP B 1 332 ? 21.327 34.973 -55.576 1.00 70.59 312 ASP B C 1
ATOM 6073 O O . ASP B 1 332 ? 22.374 35.294 -55.004 1.00 75.01 312 ASP B O 1
ATOM 6078 N N . MET B 1 333 ? 20.664 35.784 -56.395 1.00 72.72 313 MET B N 1
ATOM 6079 C CA . MET B 1 333 ? 21.104 37.137 -56.711 1.00 76.07 313 MET B CA 1
ATOM 6080 C C . MET B 1 333 ? 20.046 38.159 -56.309 1.00 77.53 313 MET B C 1
ATOM 6081 O O . MET B 1 333 ? 19.748 39.098 -57.050 1.00 83.70 313 MET B O 1
ATOM 6086 N N . GLU B 1 334 ? 19.468 37.984 -55.117 1.00 83.34 314 GLU B N 1
ATOM 6087 C CA . GLU B 1 334 ? 18.383 38.857 -54.679 1.00 86.10 314 GLU B CA 1
ATOM 6088 C C . GLU B 1 334 ? 18.859 40.284 -54.437 1.00 89.83 314 GLU B C 1
ATOM 6089 O O . GLU B 1 334 ? 18.116 41.236 -54.706 1.00 93.36 314 GLU B O 1
ATOM 6095 N N . LYS B 1 335 ? 20.080 40.455 -53.936 1.00 80.84 315 LYS B N 1
ATOM 6096 C CA . LYS B 1 335 ? 20.661 41.771 -53.674 1.00 81.60 315 LYS B CA 1
ATOM 6097 C C . LYS B 1 335 ? 21.897 41.910 -54.556 1.00 86.78 315 LYS B C 1
ATOM 6098 O O . LYS B 1 335 ? 23.019 41.636 -54.123 1.00 87.20 315 LYS B O 1
ATOM 6104 N N . ALA B 1 336 ? 21.687 42.342 -55.799 1.00 89.75 316 ALA B N 1
ATOM 6105 C CA . ALA B 1 336 ? 22.772 42.462 -56.764 1.00 87.23 316 ALA B CA 1
ATOM 6106 C C . ALA B 1 336 ? 23.553 43.762 -56.631 1.00 93.17 316 ALA B C 1
ATOM 6107 O O . ALA B 1 336 ? 24.605 43.897 -57.266 1.00 91.22 316 ALA B O 1
ATOM 6109 N N . GLU B 1 337 ? 23.074 44.715 -55.829 1.00 94.07 317 GLU B N 1
ATOM 6110 C CA . GLU B 1 337 ? 23.757 45.999 -55.712 1.00 91.14 317 GLU B CA 1
ATOM 6111 C C . GLU B 1 337 ? 25.083 45.852 -54.974 1.00 89.09 317 GLU B C 1
ATOM 6112 O O . GLU B 1 337 ? 26.149 46.164 -55.517 1.00 88.26 317 GLU B O 1
ATOM 6118 N N . ASP B 1 338 ? 25.037 45.378 -53.730 1.00 87.42 318 ASP B N 1
ATOM 6119 C CA . ASP B 1 338 ? 26.250 45.212 -52.937 1.00 84.66 318 ASP B CA 1
ATOM 6120 C C . ASP B 1 338 ? 27.037 44.020 -53.469 1.00 80.34 318 ASP B C 1
ATOM 6121 O O . ASP B 1 338 ? 26.608 42.870 -53.330 1.00 79.24 318 ASP B O 1
ATOM 6126 N N . LEU B 1 339 ? 28.188 44.294 -54.075 1.00 74.93 319 LEU B N 1
ATOM 6127 C CA . LEU B 1 339 ? 29.018 43.277 -54.713 1.00 76.48 319 LEU B CA 1
ATOM 6128 C C . LEU B 1 339 ? 29.775 42.397 -53.716 1.00 74.24 319 LEU B C 1
ATOM 6129 O O . LEU B 1 339 ? 29.847 41.179 -53.927 1.00 70.43 319 LEU B O 1
ATOM 6134 N N . PRO B 1 340 ? 30.369 42.944 -52.644 1.00 75.75 320 PRO B N 1
ATOM 6135 C CA . PRO B 1 340 ? 31.087 42.067 -51.700 1.00 67.02 320 PRO B CA 1
ATOM 6136 C C . PRO B 1 340 ? 30.221 40.983 -51.078 1.00 67.80 320 PRO B C 1
ATOM 6137 O O . PRO B 1 340 ? 30.740 39.909 -50.748 1.00 66.23 320 PRO B O 1
ATOM 6141 N N . TYR B 1 341 ? 28.920 41.227 -50.901 1.00 69.99 321 TYR B N 1
ATOM 6142 C CA . TYR B 1 341 ? 28.047 40.196 -50.344 1.00 73.16 321 TYR B CA 1
ATOM 6143 C C . TYR B 1 341 ? 27.881 39.039 -51.320 1.00 69.54 321 TYR B C 1
ATOM 6144 O O . TYR B 1 341 ? 28.007 37.870 -50.937 1.00 65.81 321 TYR B O 1
ATOM 6153 N N . GLN B 1 342 ? 27.606 39.346 -52.591 1.00 64.97 322 GLN B N 1
ATOM 6154 C CA . GLN B 1 342 ? 27.436 38.293 -53.586 1.00 62.60 322 GLN B CA 1
ATOM 6155 C C . GLN B 1 342 ? 28.722 37.506 -53.796 1.00 56.91 322 GLN B C 1
ATOM 6156 O O . GLN B 1 342 ? 28.674 36.301 -54.068 1.00 68.21 322 GLN B O 1
ATOM 6162 N N . ILE B 1 343 ? 29.878 38.163 -53.676 1.00 59.18 323 ILE B N 1
ATOM 6163 C CA . ILE B 1 343 ? 31.146 37.445 -53.756 1.00 59.76 323 ILE B CA 1
ATOM 6164 C C . ILE B 1 343 ? 31.313 36.530 -52.550 1.00 61.23 323 ILE B C 1
ATOM 6165 O O . ILE B 1 343 ? 31.779 35.391 -52.676 1.00 52.19 323 ILE B O 1
ATOM 6170 N N . LYS B 1 344 ? 30.926 37.006 -51.364 1.00 62.23 324 LYS B N 1
ATOM 6171 C CA . LYS B 1 344 ? 31.036 36.192 -50.160 1.00 60.55 324 LYS B CA 1
ATOM 6172 C C . LYS B 1 344 ? 29.897 35.187 -50.039 1.00 60.26 324 LYS B C 1
ATOM 6173 O O . LYS B 1 344 ? 30.089 34.109 -49.465 1.00 61.41 324 LYS B O 1
ATOM 6179 N N . GLN B 1 345 ? 28.713 35.515 -50.564 1.00 56.75 325 GLN B N 1
ATOM 6180 C CA . GLN B 1 345 ? 27.609 34.560 -50.540 1.00 62.41 325 GLN B CA 1
ATOM 6181 C C . GLN B 1 345 ? 27.884 33.377 -51.460 1.00 63.35 325 GLN B C 1
ATOM 6182 O O . GLN B 1 345 ? 27.563 32.232 -51.122 1.00 58.86 325 GLN B O 1
ATOM 6188 N N . THR B 1 346 ? 28.482 33.636 -52.626 1.00 54.83 326 THR B N 1
ATOM 6189 C CA . THR B 1 346 ? 28.785 32.557 -53.561 1.00 51.22 326 THR B CA 1
ATOM 6190 C C . THR B 1 346 ? 29.864 31.633 -53.010 1.00 53.67 326 THR B C 1
ATOM 6191 O O . THR B 1 346 ? 29.788 30.410 -53.181 1.00 55.14 326 THR B O 1
ATOM 6195 N N . LYS B 1 347 ? 30.871 32.196 -52.339 1.00 63.45 327 LYS B N 1
ATOM 6196 C CA . LYS B 1 347 ? 31.954 31.377 -51.801 1.00 61.28 327 LYS B CA 1
ATOM 6197 C C . LYS B 1 347 ? 31.454 30.465 -50.687 1.00 54.80 327 LYS B C 1
ATOM 6198 O O . LYS B 1 347 ? 31.775 29.271 -50.659 1.00 59.29 327 LYS B O 1
ATOM 6204 N N . GLU B 1 348 ? 30.669 31.010 -49.754 1.00 55.81 328 GLU B N 1
ATOM 6205 C CA . GLU B 1 348 ? 30.084 30.180 -48.706 1.00 58.26 328 GLU B CA 1
ATOM 6206 C C . GLU B 1 348 ? 29.171 29.111 -49.290 1.00 59.49 328 GLU B C 1
ATOM 6207 O O . GLU B 1 348 ? 29.108 27.992 -48.768 1.00 61.26 328 GLU B O 1
ATOM 6213 N N . ASN B 1 349 ? 28.472 29.430 -50.382 1.00 57.63 329 ASN B N 1
ATOM 6214 C CA . ASN B 1 349 ? 27.628 28.437 -51.040 1.00 52.62 329 ASN B CA 1
ATOM 6215 C C . ASN B 1 349 ? 28.463 27.307 -51.631 1.00 53.46 329 ASN B C 1
ATOM 6216 O O . ASN B 1 349 ? 28.040 26.145 -51.622 1.00 62.56 329 ASN B O 1
ATOM 6221 N N . LEU B 1 350 ? 29.654 27.624 -52.143 1.00 46.91 330 LEU B N 1
ATOM 6222 C CA . LEU B 1 350 ? 30.494 26.599 -52.754 1.00 49.54 330 LEU B CA 1
ATOM 6223 C C . LEU B 1 350 ? 31.314 25.844 -51.714 1.00 50.20 330 LEU B C 1
ATOM 6224 O O . LEU B 1 350 ? 31.469 24.622 -51.814 1.00 52.52 330 LEU B O 1
ATOM 6229 N N . ARG B 1 351 ? 31.848 26.550 -50.712 1.00 57.38 331 ARG B N 1
ATOM 6230 C CA . ARG B 1 351 ? 32.632 25.882 -49.676 1.00 59.13 331 ARG B CA 1
ATOM 6231 C C . ARG B 1 351 ? 31.773 24.946 -48.834 1.00 52.86 331 ARG B C 1
ATOM 6232 O O . ARG B 1 351 ? 32.291 23.981 -48.260 1.00 56.54 331 ARG B O 1
ATOM 6240 N N . ARG B 1 352 ? 30.468 25.213 -48.747 1.00 56.47 332 ARG B N 1
ATOM 6241 C CA . ARG B 1 352 ? 29.571 24.347 -47.992 1.00 52.27 332 ARG B CA 1
ATOM 6242 C C . ARG B 1 352 ? 29.348 23.005 -48.678 1.00 55.98 332 ARG B C 1
ATOM 6243 O O . ARG B 1 352 ? 28.950 22.042 -48.014 1.00 51.55 332 ARG B O 1
ATOM 6251 N N . ILE B 1 353 ? 29.593 22.921 -49.980 1.00 54.54 333 ILE B N 1
ATOM 6252 C CA . ILE B 1 353 ? 29.393 21.663 -50.708 1.00 49.30 333 ILE B CA 1
ATOM 6253 C C . ILE B 1 353 ? 30.446 20.654 -50.263 1.00 44.59 333 ILE B C 1
ATOM 6254 O O . ILE B 1 353 ? 31.641 20.994 -50.205 1.00 55.18 333 ILE B O 1
ATOM 6259 N N . PRO B 1 354 ? 30.065 19.420 -49.930 1.00 47.89 334 PRO B N 1
ATOM 6260 C CA . PRO B 1 354 ? 31.057 18.435 -49.475 1.00 49.38 334 PRO B CA 1
ATOM 6261 C C . PRO B 1 354 ? 31.794 17.793 -50.645 1.00 53.67 334 PRO B C 1
ATOM 6262 O O . PRO B 1 354 ? 31.175 17.273 -51.577 1.00 56.76 334 PRO B O 1
ATOM 6266 N N . LYS B 1 355 ? 33.128 17.846 -50.590 1.00 54.41 335 LYS B N 1
ATOM 6267 C CA . LYS B 1 355 ? 34.002 17.093 -51.495 1.00 58.47 335 LYS B CA 1
ATOM 6268 C C . LYS B 1 355 ? 33.747 17.435 -52.962 1.00 54.64 335 LYS B C 1
ATOM 6269 O O . LYS B 1 355 ? 33.676 16.549 -53.818 1.00 53.08 335 LYS B O 1
ATOM 6275 N N . LYS B 1 356 ? 33.613 18.730 -53.253 1.00 56.11 336 LYS B N 1
ATOM 6276 C CA . LYS B 1 356 ? 33.445 19.224 -54.624 1.00 49.19 336 LYS B CA 1
ATOM 6277 C C . LYS B 1 356 ? 32.268 18.553 -55.330 1.00 47.62 336 LYS B C 1
ATOM 6278 O O . LYS B 1 356 ? 32.301 18.322 -56.541 1.00 47.41 336 LYS B O 1
ATOM 6284 N N . GLY B 1 357 ? 31.224 18.224 -54.570 1.00 48.96 337 GLY B N 1
ATOM 6285 C CA . GLY B 1 357 ? 30.005 17.686 -55.146 1.00 39.79 337 GLY B CA 1
ATOM 6286 C C . GLY B 1 357 ? 30.149 16.345 -55.823 1.00 38.78 337 GLY B C 1
ATOM 6287 O O . GLY B 1 357 ? 29.252 15.937 -56.565 1.00 46.67 337 GLY B O 1
ATOM 6288 N N . ILE B 1 358 ? 31.254 15.634 -55.582 1.00 47.90 338 ILE B N 1
ATOM 6289 C CA . ILE B 1 358 ? 31.483 14.361 -56.257 1.00 52.15 338 ILE B CA 1
ATOM 6290 C C . ILE B 1 358 ? 30.470 13.302 -55.838 1.00 50.07 338 ILE B C 1
ATOM 6291 O O . ILE B 1 358 ? 30.219 12.358 -56.596 1.00 44.73 338 ILE B O 1
ATOM 6296 N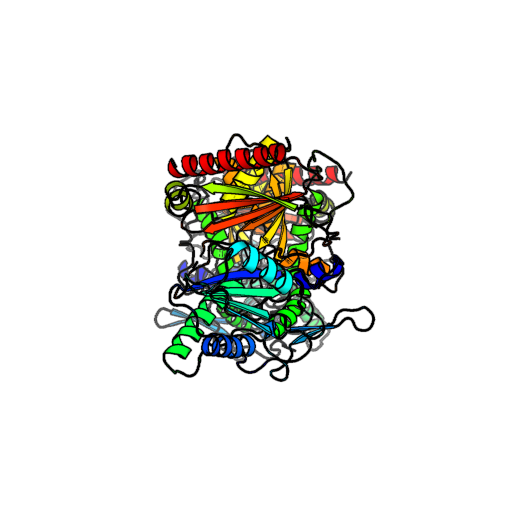 N . GLY B 1 359 ? 29.858 13.443 -54.662 1.00 52.45 339 GLY B N 1
ATOM 6297 C CA . GLY B 1 359 ? 28.962 12.420 -54.154 1.00 37.59 339 GLY B CA 1
ATOM 6298 C C . GLY B 1 359 ? 27.551 12.446 -54.701 1.00 39.48 339 GLY B C 1
ATOM 6299 O O . GLY B 1 359 ? 26.784 11.521 -54.421 1.00 45.23 339 GLY B O 1
ATOM 6300 N N . TYR B 1 360 ? 27.186 13.473 -55.472 1.00 38.72 340 TYR B N 1
ATOM 6301 C CA . TYR B 1 360 ? 25.822 13.558 -55.984 1.00 43.96 340 TYR B CA 1
ATOM 6302 C C . TYR B 1 360 ? 25.546 12.463 -57.010 1.00 42.44 340 TYR B C 1
ATOM 6303 O O . TYR B 1 360 ? 24.534 11.758 -56.924 1.00 43.36 340 TYR B O 1
ATOM 6312 N N A GLU B 1 361 ? 26.438 12.317 -57.993 0.52 44.83 341 GLU B N 1
ATOM 6313 N N B GLU B 1 361 ? 26.437 12.298 -57.987 0.48 46.16 341 GLU B N 1
ATOM 6314 C CA A GLU B 1 361 ? 26.263 11.291 -59.016 0.52 49.24 341 GLU B CA 1
ATOM 6315 C CA B GLU B 1 361 ? 26.226 11.285 -59.013 0.48 51.54 341 GLU B CA 1
ATOM 6316 C C A GLU B 1 361 ? 26.455 9.892 -58.449 0.52 47.01 341 GLU B C 1
ATOM 6317 C C B GLU B 1 361 ? 26.588 9.880 -58.550 0.48 45.65 341 GLU B C 1
ATOM 6318 O O A GLU B 1 361 ? 25.823 8.941 -58.923 0.52 46.86 341 GLU B O 1
ATOM 6319 O O B GLU B 1 361 ? 26.198 8.910 -59.209 0.48 46.57 341 GLU B O 1
ATOM 6330 N N . ILE B 1 362 ? 27.319 9.745 -57.443 1.00 46.88 342 ILE B N 1
ATOM 6331 C CA . ILE B 1 362 ? 27.586 8.421 -56.893 1.00 47.95 342 ILE B CA 1
ATOM 6332 C C . ILE B 1 362 ? 26.402 7.936 -56.067 1.00 44.60 342 ILE B C 1
ATOM 6333 O O . ILE B 1 362 ? 26.119 6.733 -56.024 1.00 49.70 342 ILE B O 1
ATOM 6338 N N . LEU B 1 363 ? 25.689 8.850 -55.405 1.00 44.81 343 LEU B N 1
ATOM 6339 C CA . LEU B 1 363 ? 24.474 8.461 -54.699 1.00 47.86 343 LEU B CA 1
ATOM 6340 C C . LEU B 1 363 ? 23.330 8.202 -55.669 1.00 47.54 343 LEU B C 1
ATOM 6341 O O . LEU B 1 363 ? 22.402 7.450 -55.348 1.00 54.41 343 LEU B O 1
ATOM 6346 N N . ARG B 1 364 ? 23.380 8.806 -56.855 1.00 50.87 344 ARG B N 1
ATOM 6347 C CA . ARG B 1 364 ? 22.296 8.689 -57.821 1.00 51.75 344 ARG B CA 1
ATOM 6348 C C . ARG B 1 364 ? 22.412 7.453 -58.701 1.00 47.12 344 ARG B C 1
ATOM 6349 O O . ARG B 1 364 ? 21.393 6.962 -59.200 1.00 49.55 344 ARG B O 1
ATOM 6357 N N . THR B 1 365 ? 23.623 6.933 -58.899 1.00 50.46 345 THR B N 1
ATOM 6358 C CA . THR B 1 365 ? 23.838 5.825 -59.823 1.00 48.70 345 THR B CA 1
ATOM 6359 C C . THR B 1 365 ? 24.531 4.614 -59.218 1.00 49.63 345 THR B C 1
ATOM 6360 O O . THR B 1 365 ? 24.415 3.523 -59.790 1.00 50.53 345 THR B O 1
ATOM 6364 N N . LEU B 1 366 ? 25.237 4.751 -58.097 1.00 54.53 346 LEU B N 1
ATOM 6365 C CA . LEU B 1 366 ? 26.028 3.653 -57.555 1.00 53.14 346 LEU B CA 1
ATOM 6366 C C . LEU B 1 366 ? 25.563 3.150 -56.197 1.00 55.63 346 LEU B C 1
ATOM 6367 O O . LEU B 1 366 ? 25.663 1.948 -55.942 1.00 61.89 346 LEU B O 1
ATOM 6372 N N . THR B 1 367 ? 25.069 4.022 -55.320 1.00 55.73 347 THR B N 1
ATOM 6373 C CA . THR B 1 367 ? 24.626 3.585 -54.002 1.00 48.43 347 THR B CA 1
ATOM 6374 C C . THR B 1 367 ? 23.379 2.716 -54.126 1.00 57.46 347 THR B C 1
ATOM 6375 O O . THR B 1 367 ? 22.444 3.055 -54.857 1.00 56.63 347 THR B O 1
ATOM 6379 N N . THR B 1 368 ? 23.366 1.593 -53.405 1.00 65.01 348 THR B N 1
ATOM 6380 C CA . THR B 1 368 ? 22.307 0.596 -53.518 1.00 63.33 348 THR B CA 1
ATOM 6381 C C . THR B 1 368 ? 21.529 0.428 -52.215 1.00 70.82 348 THR B C 1
ATOM 6382 O O . THR B 1 368 ? 21.063 -0.669 -51.900 1.00 81.59 348 THR B O 1
ATOM 6386 N N . SER B 1 369 ? 21.370 1.506 -51.451 1.00 64.43 349 SER B N 1
ATOM 6387 C CA . SER B 1 369 ? 20.629 1.465 -50.199 1.00 67.47 349 SER B CA 1
ATOM 6388 C C . SER B 1 369 ? 19.668 2.642 -50.130 1.00 71.35 349 SER B C 1
ATOM 6389 O O . SER B 1 369 ? 19.948 3.725 -50.652 1.00 72.12 349 SER B O 1
ATOM 6392 N N . GLN B 1 370 ? 18.525 2.416 -49.485 1.00 69.76 350 GLN B N 1
ATOM 6393 C CA . GLN B 1 370 ? 17.557 3.483 -49.268 1.00 73.20 350 GLN B CA 1
ATOM 6394 C C . GLN B 1 370 ? 18.164 4.542 -48.352 1.00 73.89 350 GLN B C 1
ATOM 6395 O O . GLN B 1 370 ? 18.498 4.258 -47.196 1.00 80.54 350 GLN B O 1
ATOM 6401 N N . LEU B 1 371 ? 18.303 5.759 -48.869 1.00 75.98 351 LEU B N 1
ATOM 6402 C CA . LEU B 1 371 ? 19.022 6.809 -48.163 1.00 75.10 351 LEU B CA 1
ATOM 6403 C C . LEU B 1 371 ? 18.169 7.403 -47.043 1.00 75.93 351 LEU B C 1
ATOM 6404 O O . LEU B 1 371 ? 16.948 7.228 -46.997 1.00 77.56 351 LEU B O 1
ATOM 6409 N N . GLN B 1 372 ? 18.837 8.125 -46.124 1.00 74.40 352 GLN B N 1
ATOM 6410 C CA . GLN B 1 372 ? 18.177 8.496 -44.870 1.00 72.92 352 GLN B CA 1
ATOM 6411 C C . GLN B 1 372 ? 17.031 9.477 -45.098 1.00 72.97 352 GLN B C 1
ATOM 6412 O O . GLN B 1 372 ? 15.888 9.157 -44.728 1.00 80.73 352 GLN B O 1
ATOM 6418 N N . PRO B 1 373 ? 17.238 10.656 -45.688 1.00 66.21 353 PRO B N 1
ATOM 6419 C CA . PRO B 1 373 ? 16.095 11.427 -46.173 1.00 65.07 353 PRO B CA 1
ATOM 6420 C C . PRO B 1 373 ? 15.798 11.070 -47.617 1.00 61.19 353 PRO B C 1
ATOM 6421 O O . PRO B 1 373 ? 16.715 11.041 -48.453 1.00 59.96 353 PRO B O 1
ATOM 6425 N N . PRO B 1 374 ? 14.533 10.774 -47.947 1.00 57.84 354 PRO B N 1
ATOM 6426 C CA . PRO B 1 374 ? 14.200 10.338 -49.313 1.00 61.15 354 PRO B CA 1
ATOM 6427 C C . PRO B 1 374 ? 14.702 11.285 -50.392 1.00 61.50 354 PRO B C 1
ATOM 6428 O O . PRO B 1 374 ? 13.982 12.188 -50.833 1.00 66.67 354 PRO B O 1
ATOM 6432 N N . LEU B 1 375 ? 15.946 11.080 -50.818 1.00 54.60 355 LEU B N 1
ATOM 6433 C CA . LEU B 1 375 ? 16.564 11.897 -51.856 1.00 56.71 355 LEU B CA 1
ATOM 6434 C C . LEU B 1 375 ? 16.155 11.348 -53.217 1.00 55.22 355 LEU B C 1
ATOM 6435 O O . LEU B 1 375 ? 16.520 10.224 -53.576 1.00 56.82 355 LEU B O 1
ATOM 6440 N N . ALA B 1 376 ? 15.398 12.139 -53.978 1.00 51.69 356 ALA B N 1
ATOM 6441 C CA . ALA B 1 376 ? 14.851 11.692 -55.249 1.00 60.16 356 ALA B CA 1
ATOM 6442 C C . ALA B 1 376 ? 15.545 12.291 -56.463 1.00 56.70 356 ALA B C 1
ATOM 6443 O O . ALA B 1 376 ? 15.226 11.894 -57.589 1.00 55.01 356 ALA B O 1
ATOM 6445 N N . PHE B 1 377 ? 16.479 13.226 -56.268 1.00 49.38 357 PHE B N 1
ATOM 6446 C CA . PHE B 1 377 ? 17.222 13.869 -57.353 1.00 54.07 357 PHE B CA 1
ATOM 6447 C C . PHE B 1 377 ? 16.262 14.524 -58.353 1.00 58.10 357 PHE B C 1
ATOM 6448 O O . PHE B 1 377 ? 16.138 14.120 -59.511 1.00 58.32 357 PHE B O 1
ATOM 6456 N N . THR B 1 378 ? 15.583 15.561 -57.863 1.00 59.66 358 THR B N 1
ATOM 6457 C CA . THR B 1 378 ? 14.556 16.245 -58.635 1.00 57.43 358 THR B CA 1
ATOM 6458 C C . THR B 1 378 ? 15.022 17.565 -59.234 1.00 54.91 358 THR B C 1
ATOM 6459 O O . THR B 1 378 ? 14.302 18.138 -60.058 1.00 55.36 358 THR B O 1
ATOM 6463 N N . LEU B 1 379 ? 16.192 18.064 -58.845 1.00 47.03 359 LEU B N 1
ATOM 6464 C CA . LEU B 1 379 ? 16.706 19.300 -59.422 1.00 50.68 359 LEU B CA 1
ATOM 6465 C C . LEU B 1 379 ? 17.111 19.059 -60.872 1.00 59.65 359 LEU B C 1
ATOM 6466 O O . LEU B 1 379 ? 17.978 18.224 -61.151 1.00 62.76 359 LEU B O 1
ATOM 6471 N N . ARG B 1 380 ? 16.476 19.784 -61.797 1.00 55.50 360 ARG B N 1
ATOM 6472 C CA . ARG B 1 380 ? 16.754 19.682 -63.228 1.00 58.89 360 ARG B CA 1
ATOM 6473 C C . ARG B 1 380 ? 17.272 21.032 -63.711 1.00 60.95 360 ARG B C 1
ATOM 6474 O O . ARG B 1 380 ? 16.512 21.834 -64.274 1.00 61.57 360 ARG B O 1
ATOM 6482 N N . PRO B 1 381 ? 18.557 21.318 -63.506 1.00 60.36 361 PRO B N 1
ATOM 6483 C CA . PRO B 1 381 ? 19.106 22.597 -63.968 1.00 58.01 361 PRO B CA 1
ATOM 6484 C C . PRO B 1 381 ? 19.117 22.676 -65.487 1.00 50.20 361 PRO B C 1
ATOM 6485 O O . PRO B 1 381 ? 19.409 21.697 -66.177 1.00 51.15 361 PRO B O 1
ATOM 6489 N N . GLU B 1 382 ? 18.789 23.860 -66.004 1.00 47.61 362 GLU B N 1
ATOM 6490 C CA . GLU B 1 382 ? 18.778 24.102 -67.440 1.00 52.40 362 GLU B CA 1
ATOM 6491 C C . GLU B 1 382 ? 20.064 24.737 -67.950 1.00 51.08 362 GLU B C 1
ATOM 6492 O O . GLU B 1 382 ? 20.231 24.866 -69.167 1.00 45.91 362 GLU B O 1
ATOM 6498 N N . ILE B 1 383 ? 20.969 25.135 -67.058 1.00 51.89 363 ILE B N 1
ATOM 6499 C CA . ILE B 1 383 ? 22.263 25.694 -67.429 1.00 47.10 363 ILE B CA 1
ATOM 6500 C C . ILE B 1 383 ? 23.356 24.824 -66.830 1.00 50.00 363 ILE B C 1
ATOM 6501 O O . ILE B 1 383 ? 23.268 24.410 -65.668 1.00 54.21 363 ILE B O 1
ATOM 6506 N N . SER B 1 384 ? 24.386 24.552 -67.623 1.00 45.31 364 SER B N 1
ATOM 6507 C CA . SER B 1 384 ? 25.573 23.854 -67.160 1.00 42.84 364 SER B CA 1
ATOM 6508 C C . SER B 1 384 ? 26.769 24.797 -67.196 1.00 44.04 364 SER B C 1
ATOM 6509 O O . SER B 1 384 ? 26.810 25.744 -67.987 1.00 43.79 364 SER B O 1
ATOM 6512 N N . PHE B 1 385 ? 27.738 24.539 -66.322 1.00 49.48 365 PHE B N 1
ATOM 6513 C CA . PHE B 1 385 ? 28.967 25.317 -66.287 1.00 49.23 365 PHE B CA 1
ATOM 6514 C C . PHE B 1 385 ? 30.149 24.372 -66.148 1.00 47.17 365 PHE B C 1
ATOM 6515 O O . PHE B 1 385 ? 30.093 23.403 -65.386 1.00 49.67 365 PHE B O 1
ATOM 6523 N N . ASN B 1 386 ? 31.218 24.659 -66.887 1.00 53.26 366 ASN B N 1
ATOM 6524 C CA . ASN B 1 386 ? 32.411 23.818 -66.863 1.00 54.30 366 ASN B CA 1
ATOM 6525 C C . ASN B 1 386 ? 33.628 24.707 -67.070 1.00 51.82 366 ASN B C 1
ATOM 6526 O O . ASN B 1 386 ? 33.837 25.226 -68.170 1.00 51.17 366 ASN B O 1
ATOM 6531 N N . TYR B 1 387 ? 34.425 24.879 -66.019 1.00 53.91 367 TYR B N 1
ATOM 6532 C CA . TYR B 1 387 ? 35.699 25.578 -66.120 1.00 54.05 367 TYR B CA 1
ATOM 6533 C C . TYR B 1 387 ? 36.795 24.552 -66.377 1.00 55.53 367 TYR B C 1
ATOM 6534 O O . TYR B 1 387 ? 37.044 23.679 -65.539 1.00 56.81 367 TYR B O 1
ATOM 6543 N N . LEU B 1 388 ? 37.446 24.657 -67.537 1.00 56.41 368 LEU B N 1
ATOM 6544 C CA . LEU B 1 388 ? 38.437 23.661 -67.929 1.00 51.91 368 LEU B CA 1
ATOM 6545 C C . LEU B 1 388 ? 39.800 23.922 -67.301 1.00 58.53 368 LEU B C 1
ATOM 6546 O O . LEU B 1 388 ? 40.547 22.973 -67.040 1.00 64.59 368 LEU B O 1
ATOM 6551 N N . GLY B 1 389 ? 40.142 25.184 -67.057 1.00 58.89 369 GLY B N 1
ATOM 6552 C CA . GLY B 1 389 ? 41.428 25.514 -66.477 1.00 58.56 369 GLY B CA 1
ATOM 6553 C C . GLY B 1 389 ? 42.351 26.220 -67.448 1.00 57.49 369 GLY B C 1
ATOM 6554 O O . GLY B 1 389 ? 41.893 26.970 -68.315 1.00 58.42 369 GLY B O 1
ATOM 6555 N N . GLN B 1 390 ? 43.653 25.988 -67.315 1.00 55.36 370 GLN B N 1
ATOM 6556 C CA . GLN B 1 390 ? 44.656 26.609 -68.166 1.00 59.12 370 GLN B CA 1
ATOM 6557 C C . GLN B 1 390 ? 45.292 25.562 -69.070 1.00 59.50 370 GLN B C 1
ATOM 6558 O O . GLN B 1 390 ? 45.576 24.442 -68.635 1.00 64.16 370 GLN B O 1
ATOM 6564 N N . PHE B 1 391 ? 45.512 25.932 -70.330 1.00 64.41 371 PHE B N 1
ATOM 6565 C CA . PHE B 1 391 ? 46.138 25.057 -71.312 1.00 63.07 371 PHE B CA 1
ATOM 6566 C C . PHE B 1 391 ? 47.271 25.812 -71.990 1.00 62.53 371 PHE B C 1
ATOM 6567 O O . PHE B 1 391 ? 47.100 26.971 -72.383 1.00 61.05 371 PHE B O 1
ATOM 6575 N N . GLU B 1 392 ? 48.422 25.159 -72.123 1.00 74.46 372 GLU B N 1
ATOM 6576 C CA . GLU B 1 392 ? 49.624 25.789 -72.653 1.00 75.15 372 GLU B CA 1
ATOM 6577 C C . GLU B 1 392 ? 50.249 24.892 -73.711 1.00 74.17 372 GLU B C 1
ATOM 6578 O O . GLU B 1 392 ? 50.386 23.683 -73.502 1.00 74.79 372 GLU B O 1
ATOM 6584 N N . SER B 1 393 ? 50.623 25.485 -74.842 1.00 70.64 373 SER B N 1
ATOM 6585 C CA . SER B 1 393 ? 51.318 24.768 -75.900 1.00 74.28 373 SER B CA 1
ATOM 6586 C C . SER B 1 393 ? 52.825 24.985 -75.734 1.00 78.31 373 SER B C 1
ATOM 6587 O O . SER B 1 393 ? 53.287 25.420 -74.677 1.00 77.49 373 SER B O 1
ATOM 6590 N N . ASP B 1 394 ? 53.611 24.690 -76.767 1.00 81.89 374 ASP B N 1
ATOM 6591 C CA . ASP B 1 394 ? 55.061 24.835 -76.707 1.00 83.94 374 ASP B CA 1
ATOM 6592 C C . ASP B 1 394 ? 55.572 25.769 -77.798 1.00 84.47 374 ASP B C 1
ATOM 6593 O O . ASP B 1 394 ? 56.625 25.538 -78.395 1.00 86.92 374 ASP B O 1
ATOM 6598 N N . GLY B 1 395 ? 54.828 26.842 -78.064 1.00 82.32 375 GLY B N 1
ATOM 6599 C CA . GLY B 1 395 ? 55.271 27.857 -79.003 1.00 82.85 375 GLY B CA 1
ATOM 6600 C C . GLY B 1 395 ? 56.495 28.629 -78.559 1.00 87.74 375 GLY B C 1
ATOM 6601 O O . GLY B 1 395 ? 57.121 29.295 -79.390 1.00 77.65 375 GLY B O 1
ATOM 6602 N N . LYS B 1 396 ? 56.846 28.557 -77.273 1.00 92.43 376 LYS B N 1
ATOM 6603 C CA . LYS B 1 396 ? 58.072 29.190 -76.799 1.00 89.36 376 LYS B CA 1
ATOM 6604 C C . LYS B 1 396 ? 59.306 28.484 -77.350 1.00 91.74 376 LYS B C 1
ATOM 6605 O O . LYS B 1 396 ? 60.272 29.136 -77.763 1.00 93.77 376 LYS B O 1
ATOM 6611 N N . THR B 1 397 ? 59.291 27.152 -77.365 1.00 91.16 377 THR B N 1
ATOM 6612 C CA . THR B 1 397 ? 60.424 26.363 -77.819 1.00 90.20 377 THR B CA 1
ATOM 6613 C C . THR B 1 397 ? 60.400 26.126 -79.323 1.00 90.80 377 THR B C 1
ATOM 6614 O O . THR B 1 397 ? 61.156 25.287 -79.823 1.00 96.02 377 THR B O 1
ATOM 6618 N N . GLY B 1 398 ? 59.548 26.841 -80.051 1.00 88.15 378 GLY B N 1
ATOM 6619 C CA . GLY B 1 398 ? 59.355 26.546 -81.455 1.00 85.40 378 GLY B CA 1
ATOM 6620 C C . GLY B 1 398 ? 58.718 25.198 -81.703 1.00 89.13 378 GLY B C 1
ATOM 6621 O O . GLY B 1 398 ? 58.941 24.598 -82.759 1.00 89.26 378 GLY B O 1
ATOM 6622 N N . GLY B 1 399 ? 57.939 24.701 -80.747 1.00 88.05 379 GLY B N 1
ATOM 6623 C CA . GLY B 1 399 ? 57.300 23.407 -80.877 1.00 82.78 379 GLY B CA 1
ATOM 6624 C C . GLY B 1 399 ? 55.924 23.485 -81.505 1.00 80.66 379 GLY B C 1
ATOM 6625 O O . GLY B 1 399 ? 55.752 24.094 -82.565 1.00 82.99 379 GLY B O 1
ATOM 6626 N N . PHE B 1 400 ? 54.937 22.870 -80.861 1.00 77.54 380 PHE B N 1
ATOM 6627 C CA . PHE B 1 400 ? 53.575 22.837 -81.370 1.00 74.02 380 PHE B CA 1
ATOM 6628 C C . PHE B 1 400 ? 52.725 23.911 -80.702 1.00 73.98 380 PHE B C 1
ATOM 6629 O O . PHE B 1 400 ? 53.005 24.348 -79.583 1.00 74.57 380 PHE B O 1
ATOM 6637 N N . THR B 1 401 ? 51.676 24.331 -81.406 1.00 70.16 381 THR B N 1
ATOM 6638 C CA . THR B 1 401 ? 50.752 25.338 -80.907 1.00 64.86 381 THR B CA 1
ATOM 6639 C C . THR B 1 401 ? 49.333 24.942 -81.289 1.00 64.27 381 THR B C 1
ATOM 6640 O O . THR B 1 401 ? 49.112 24.044 -82.106 1.00 58.37 381 THR B O 1
ATOM 6644 N N . PHE B 1 402 ? 48.363 25.623 -80.683 1.00 60.32 382 PHE B N 1
ATOM 6645 C CA . PHE B 1 402 ? 46.965 25.381 -81.012 1.00 53.01 382 PHE B CA 1
ATOM 6646 C C . PHE B 1 402 ? 46.641 25.987 -82.371 1.00 52.45 382 PHE B C 1
ATOM 6647 O O . PHE B 1 402 ? 46.963 27.148 -82.639 1.00 54.63 382 PHE B O 1
ATOM 6655 N N . SER B 1 403 ? 46.005 25.198 -83.230 1.00 53.51 383 SER B N 1
ATOM 6656 C CA . SER B 1 403 ? 45.715 25.666 -84.578 1.00 56.19 383 SER B CA 1
ATOM 6657 C C . SER B 1 403 ? 44.474 26.557 -84.578 1.00 58.76 383 SER B C 1
ATOM 6658 O O . SER B 1 403 ? 43.528 26.305 -83.827 1.00 64.00 383 SER B O 1
ATOM 6661 N N . PRO B 1 404 ? 44.453 27.605 -85.408 1.00 56.30 384 PRO B N 1
ATOM 6662 C CA . PRO B 1 404 ? 43.274 28.481 -85.465 1.00 57.41 384 PRO B CA 1
ATOM 6663 C C . PRO B 1 404 ? 42.082 27.872 -86.186 1.00 54.56 384 PRO B C 1
ATOM 6664 O O . PRO B 1 404 ? 41.027 28.513 -86.245 1.00 53.48 384 PRO B O 1
ATOM 6668 N N . LEU B 1 405 ? 42.207 26.667 -86.734 1.00 59.34 385 LEU B N 1
ATOM 6669 C CA . LEU B 1 405 ? 41.108 26.023 -87.435 1.00 59.17 385 LEU B CA 1
ATOM 6670 C C . LEU B 1 405 ? 40.229 25.245 -86.462 1.00 62.44 385 LEU B C 1
ATOM 6671 O O . LEU B 1 405 ? 40.652 24.864 -85.367 1.00 58.64 385 LEU B O 1
ATOM 6676 N N . GLY B 1 406 ? 38.989 25.008 -86.881 1.00 58.56 386 GLY B N 1
ATOM 6677 C CA . GLY B 1 406 ? 38.067 24.258 -86.053 1.00 58.80 386 GLY B CA 1
ATOM 6678 C C . GLY B 1 406 ? 38.376 22.773 -86.056 1.00 63.10 386 GLY B C 1
ATOM 6679 O O . GLY B 1 406 ? 38.959 22.230 -86.994 1.00 62.64 386 GLY B O 1
ATOM 6680 N N . THR B 1 407 ? 37.972 22.107 -84.975 1.00 57.40 387 THR B N 1
ATOM 6681 C CA . THR B 1 407 ? 38.183 20.673 -84.835 1.00 49.54 387 THR B CA 1
ATOM 6682 C C . THR B 1 407 ? 37.206 19.845 -85.657 1.00 49.06 387 THR B C 1
ATOM 6683 O O . THR B 1 407 ? 37.421 18.639 -85.814 1.00 49.27 387 THR B O 1
ATOM 6687 N N . GLY B 1 408 ? 36.154 20.458 -86.189 1.00 53.25 388 GLY B N 1
ATOM 6688 C CA . GLY B 1 408 ? 35.040 19.722 -86.743 1.00 44.03 388 GLY B CA 1
ATOM 6689 C C . GLY B 1 408 ? 33.963 19.484 -85.701 1.00 51.96 388 GLY B C 1
ATOM 6690 O O . GLY B 1 408 ? 34.143 19.710 -84.502 1.00 59.74 388 GLY B O 1
ATOM 6691 N N . GLN B 1 409 ? 32.812 19.018 -86.174 1.00 43.34 389 GLN B N 1
ATOM 6692 C CA . GLN B 1 409 ? 31.681 18.811 -85.280 1.00 47.56 389 GLN B CA 1
ATOM 6693 C C . GLN B 1 409 ? 31.938 17.624 -84.357 1.00 46.95 389 GLN B C 1
ATOM 6694 O O . GLN B 1 409 ? 32.247 16.520 -84.816 1.00 41.10 389 GLN B O 1
ATOM 6700 N N . LEU B 1 410 ? 31.802 17.856 -83.050 1.00 46.63 390 LEU B N 1
ATOM 6701 C CA . LEU B 1 410 ? 32.197 16.875 -82.045 1.00 43.12 390 LEU B CA 1
ATOM 6702 C C . LEU B 1 410 ? 31.075 15.922 -81.655 1.00 39.66 390 LEU B C 1
ATOM 6703 O O . LEU B 1 410 ? 31.353 14.781 -81.270 1.00 49.56 390 LEU B O 1
ATOM 6708 N N . PHE B 1 411 ? 29.823 16.357 -81.732 1.00 42.75 391 PHE B N 1
ATOM 6709 C CA . PHE B 1 411 ? 28.683 15.527 -81.378 1.00 41.38 391 PHE B CA 1
ATOM 6710 C C . PHE B 1 411 ? 27.912 15.135 -82.631 1.00 43.76 391 PHE B C 1
ATOM 6711 O O . PHE B 1 411 ? 28.039 15.760 -83.685 1.00 51.27 391 PHE B O 1
ATOM 6719 N N . SER B 1 412 ? 27.111 14.085 -82.509 1.00 46.19 392 SER B N 1
ATOM 6720 C CA . SER B 1 412 ? 26.332 13.626 -83.648 1.00 41.60 392 SER B CA 1
ATOM 6721 C C . SER B 1 412 ? 25.337 14.707 -84.065 1.00 46.91 392 SER B C 1
ATOM 6722 O O . SER B 1 412 ? 24.741 15.367 -83.205 1.00 48.29 392 SER B O 1
ATOM 6725 N N . PRO B 1 413 ? 25.149 14.932 -85.368 1.00 48.39 393 PRO B N 1
ATOM 6726 C CA . PRO B 1 413 ? 24.140 15.915 -85.796 1.00 43.45 393 PRO B CA 1
ATOM 6727 C C . PRO B 1 413 ? 22.740 15.575 -85.322 1.00 43.57 393 PRO B C 1
ATOM 6728 O O . PRO B 1 413 ? 21.940 16.485 -85.071 1.00 41.14 393 PRO B O 1
ATOM 6732 N N . GLU B 1 414 ? 22.421 14.290 -85.188 1.00 44.00 394 GLU B N 1
ATOM 6733 C CA . GLU B 1 414 ? 21.132 13.849 -84.675 1.00 49.23 394 GLU B CA 1
ATOM 6734 C C . GLU B 1 414 ? 21.143 13.633 -83.167 1.00 48.70 394 GLU B C 1
ATOM 6735 O O . GLU B 1 414 ? 20.146 13.160 -82.614 1.00 46.55 394 GLU B O 1
ATOM 6741 N N . SER B 1 415 ? 22.242 13.965 -82.494 1.00 45.94 395 SER B N 1
ATOM 6742 C CA . SER B 1 415 ? 22.321 13.797 -81.050 1.00 49.66 395 SER B CA 1
ATOM 6743 C C . SER B 1 415 ? 21.441 14.819 -80.339 1.00 47.45 395 SER B C 1
ATOM 6744 O O . SER B 1 415 ? 21.280 15.956 -80.788 1.00 51.63 395 SER B O 1
ATOM 6747 N N . GLU B 1 416 ? 20.881 14.402 -79.209 1.00 54.22 396 GLU B N 1
ATOM 6748 C CA . GLU B 1 416 ? 19.936 15.219 -78.461 1.00 52.96 396 GLU B CA 1
ATOM 6749 C C . GLU B 1 416 ? 20.673 16.106 -77.466 1.00 52.25 396 GLU B C 1
ATOM 6750 O O . GLU B 1 416 ? 21.517 15.626 -76.703 1.00 54.48 396 GLU B O 1
ATOM 6756 N N . ARG B 1 417 ? 20.352 17.397 -77.480 1.00 48.27 397 ARG B N 1
ATOM 6757 C CA . ARG B 1 417 ? 20.902 18.313 -76.492 1.00 41.79 397 ARG B CA 1
ATOM 6758 C C . ARG B 1 417 ? 20.281 18.042 -75.127 1.00 51.81 397 ARG B C 1
ATOM 6759 O O . ARG B 1 417 ? 19.095 17.721 -75.018 1.00 59.09 397 ARG B O 1
ATOM 6767 N N . VAL B 1 418 ? 21.090 18.174 -74.081 1.00 44.20 398 VAL B N 1
ATOM 6768 C CA . VAL B 1 418 ? 20.650 17.896 -72.721 1.00 53.97 398 VAL B CA 1
ATOM 6769 C C . VAL B 1 418 ? 20.299 19.173 -71.968 1.00 51.92 398 VAL B C 1
ATOM 6770 O O . VAL B 1 418 ? 19.302 19.216 -71.246 1.00 51.72 398 VAL B O 1
ATOM 6774 N N . PHE B 1 419 ? 21.098 20.223 -72.129 1.00 50.21 399 PHE B N 1
ATOM 6775 C CA . PHE B 1 419 ? 20.908 21.466 -71.400 1.00 47.03 399 PHE B CA 1
ATOM 6776 C C . PHE B 1 419 ? 20.475 22.582 -72.342 1.00 47.33 399 PHE B C 1
ATOM 6777 O O . PHE B 1 419 ? 20.827 22.594 -73.526 1.00 39.95 399 PHE B O 1
ATOM 6785 N N . LEU B 1 420 ? 19.700 23.522 -71.795 1.00 44.48 400 LEU B N 1
ATOM 6786 C CA . LEU B 1 420 ? 19.258 24.672 -72.576 1.00 42.84 400 LEU B CA 1
ATOM 6787 C C . LEU B 1 420 ? 20.434 25.544 -72.992 1.00 44.28 400 LEU B C 1
ATOM 6788 O O . LEU B 1 420 ? 20.442 26.105 -74.093 1.00 50.97 400 LEU B O 1
ATOM 6793 N N . LEU B 1 421 ? 21.439 25.668 -72.127 1.00 43.73 401 LEU B N 1
ATOM 6794 C CA . LEU B 1 421 ? 22.622 26.473 -72.412 1.00 46.23 401 LEU B CA 1
ATOM 6795 C C . LEU B 1 421 ? 23.844 25.770 -71.844 1.00 48.15 401 LEU B C 1
ATOM 6796 O O . LEU B 1 421 ? 23.891 25.477 -70.645 1.00 51.93 401 LEU B O 1
ATOM 6801 N N . ASP B 1 422 ? 24.824 25.498 -72.701 1.00 50.29 402 ASP B N 1
ATOM 6802 C CA . ASP B 1 422 ? 26.110 24.958 -72.282 1.00 49.46 402 ASP B CA 1
ATOM 6803 C C . ASP B 1 422 ? 27.115 26.101 -72.232 1.00 52.01 402 ASP B C 1
ATOM 6804 O O . ASP B 1 422 ? 27.364 26.757 -73.249 1.00 54.27 402 ASP B O 1
ATOM 6809 N N . ILE B 1 423 ? 27.686 26.340 -71.055 1.00 47.60 403 ILE B N 1
ATOM 6810 C CA . ILE B 1 423 ? 28.644 27.418 -70.847 1.00 47.82 403 ILE B CA 1
ATOM 6811 C C . ILE B 1 423 ? 29.957 26.812 -70.375 1.00 48.40 403 ILE B C 1
ATOM 6812 O O . ILE B 1 423 ? 29.980 26.040 -69.410 1.00 50.12 403 ILE B O 1
ATOM 6817 N N . SER B 1 424 ? 31.046 27.158 -71.059 1.00 49.29 404 SER B N 1
ATOM 6818 C CA . SER B 1 424 ? 32.369 26.651 -70.736 1.00 47.41 404 SER B CA 1
ATOM 6819 C C . SER B 1 424 ? 33.337 27.814 -70.571 1.00 44.30 404 SER B C 1
ATOM 6820 O O . SER B 1 424 ? 33.117 28.912 -71.088 1.00 51.88 404 SER B O 1
ATOM 6823 N N . ALA B 1 425 ? 34.419 27.557 -69.841 1.00 41.97 405 ALA B N 1
ATOM 6824 C CA . ALA B 1 425 ? 35.421 28.573 -69.551 1.00 44.88 405 ALA B CA 1
ATOM 6825 C C . ALA B 1 425 ? 36.798 27.930 -69.548 1.00 46.11 405 ALA B C 1
ATOM 6826 O O . ALA B 1 425 ? 36.989 26.873 -68.939 1.00 52.94 405 ALA B O 1
ATOM 6828 N N . MET B 1 426 ? 37.751 28.567 -70.222 1.00 51.39 406 MET B N 1
ATOM 6829 C CA . MET B 1 426 ? 39.112 28.054 -70.277 1.00 51.02 406 MET B CA 1
ATOM 6830 C C . MET B 1 426 ? 40.063 29.203 -70.569 1.00 51.24 406 MET B C 1
ATOM 6831 O O . MET B 1 426 ? 39.670 30.238 -71.112 1.00 55.25 406 MET B O 1
ATOM 6836 N N . ILE B 1 427 ? 41.325 29.002 -70.199 1.00 49.75 407 ILE B N 1
ATOM 6837 C CA . ILE B 1 427 ? 42.402 29.951 -70.463 1.00 53.58 407 ILE B CA 1
ATOM 6838 C C . ILE B 1 427 ? 43.412 29.247 -71.357 1.00 57.25 407 ILE B C 1
ATOM 6839 O O . ILE B 1 427 ? 44.070 28.291 -70.927 1.00 59.63 407 ILE B O 1
ATOM 6844 N N . GLU B 1 428 ? 43.548 29.712 -72.596 1.00 54.40 408 GLU B N 1
ATOM 6845 C CA . GLU B 1 428 ? 44.458 29.090 -73.551 1.00 61.23 408 GLU B CA 1
ATOM 6846 C C . GLU B 1 428 ? 45.553 30.086 -73.894 1.00 65.08 408 GLU B C 1
ATOM 6847 O O . GLU B 1 428 ? 45.294 31.098 -74.556 1.00 64.38 408 GLU B O 1
ATOM 6853 N N . ASP B 1 429 ? 46.767 29.794 -73.429 1.00 70.68 409 ASP B N 1
ATOM 6854 C CA . ASP B 1 429 ? 47.925 30.670 -73.641 1.00 72.54 409 ASP B CA 1
ATOM 6855 C C . ASP B 1 429 ? 47.635 32.113 -73.206 1.00 63.10 409 ASP B C 1
ATOM 6856 O O . ASP B 1 429 ? 47.758 33.063 -73.990 1.00 58.03 409 ASP B O 1
ATOM 6861 N N . GLY B 1 430 ? 47.231 32.273 -71.941 1.00 59.44 410 GLY B N 1
ATOM 6862 C CA . GLY B 1 430 ? 47.104 33.591 -71.344 1.00 55.95 410 GLY B CA 1
ATOM 6863 C C . GLY B 1 430 ? 45.772 34.285 -71.534 1.00 57.27 410 GLY B C 1
ATOM 6864 O O . GLY B 1 430 ? 45.548 35.325 -70.902 1.00 64.72 410 GLY B O 1
ATOM 6865 N N . GLU B 1 431 ? 44.879 33.749 -72.366 1.00 65.32 411 GLU B N 1
ATOM 6866 C CA . GLU B 1 431 ? 43.639 34.424 -72.733 1.00 57.42 411 GLU B CA 1
ATOM 6867 C C . GLU B 1 431 ? 42.455 33.582 -72.280 1.00 58.15 411 GLU B C 1
ATOM 6868 O O . GLU B 1 431 ? 42.306 32.432 -72.709 1.00 60.77 411 GLU B O 1
ATOM 6874 N N . LEU B 1 432 ? 41.623 34.150 -71.410 1.00 56.30 412 LEU B N 1
ATOM 6875 C CA . LEU B 1 432 ? 40.419 33.472 -70.952 1.00 56.72 412 LEU B CA 1
ATOM 6876 C C . LEU B 1 432 ? 39.307 33.637 -71.979 1.00 49.42 412 LEU B C 1
ATOM 6877 O O . LEU B 1 432 ? 38.998 34.757 -72.397 1.00 53.74 412 LEU B O 1
ATOM 6882 N N . ARG B 1 433 ? 38.706 32.522 -72.382 1.00 47.26 413 ARG B N 1
ATOM 6883 C CA . ARG B 1 433 ? 37.609 32.518 -73.339 1.00 52.48 413 ARG B CA 1
ATOM 6884 C C . ARG B 1 433 ? 36.393 31.862 -72.704 1.00 46.00 413 ARG B C 1
ATOM 6885 O O . ARG B 1 433 ? 36.504 30.784 -72.110 1.00 41.78 413 ARG B O 1
ATOM 6893 N N . ILE B 1 434 ? 35.241 32.513 -72.829 1.00 48.92 414 ILE B N 1
ATOM 6894 C CA . ILE B 1 434 ? 33.974 32.004 -72.316 1.00 46.72 414 ILE B CA 1
ATOM 6895 C C . ILE B 1 434 ? 33.088 31.678 -73.509 1.00 51.31 414 ILE B C 1
ATOM 6896 O O . ILE B 1 434 ? 32.806 32.552 -74.337 1.00 50.15 414 ILE B O 1
ATOM 6901 N N . SER B 1 435 ? 32.644 30.428 -73.594 1.00 52.33 415 SER B N 1
ATOM 6902 C CA . SER B 1 435 ? 31.794 29.965 -74.680 1.00 51.26 415 SER B CA 1
ATOM 6903 C C . SER B 1 435 ? 30.407 29.630 -74.150 1.00 50.28 415 SER B C 1
ATOM 6904 O O . SER B 1 435 ? 30.267 29.076 -73.056 1.00 49.59 415 SER B O 1
ATOM 6907 N N . VAL B 1 436 ? 29.384 29.973 -74.930 1.00 50.48 416 VAL B N 1
ATOM 6908 C CA . VAL B 1 436 ? 27.992 29.703 -74.585 1.00 46.20 416 VAL B CA 1
ATOM 6909 C C . VAL B 1 436 ? 27.363 28.970 -75.761 1.00 48.39 416 VAL B C 1
ATOM 6910 O O . VAL B 1 436 ? 27.225 29.539 -76.851 1.00 43.68 416 VAL B O 1
ATOM 6914 N N . GLY B 1 437 ? 26.982 27.711 -75.545 1.00 45.64 417 GLY B N 1
ATOM 6915 C CA . GLY B 1 437 ? 26.361 26.907 -76.571 1.00 48.28 417 GLY B CA 1
ATOM 6916 C C . GLY B 1 437 ? 24.854 26.895 -76.419 1.00 47.49 417 GLY B C 1
ATOM 6917 O O . GLY B 1 437 ? 24.329 26.552 -75.358 1.00 48.87 417 GLY B O 1
ATOM 6918 N N . TYR B 1 438 ? 24.161 27.273 -77.491 1.00 40.52 418 TYR B N 1
ATOM 6919 C CA . TYR B 1 438 ? 22.708 27.353 -77.506 1.00 35.01 418 TYR B CA 1
ATOM 6920 C C . TYR B 1 438 ? 22.177 26.715 -78.782 1.00 44.68 418 TYR B C 1
ATOM 6921 O O . TYR B 1 438 ? 22.923 26.437 -79.725 1.00 43.37 418 TYR B O 1
ATOM 6930 N N . SER B 1 439 ? 20.868 26.487 -78.803 1.00 42.87 419 SER B N 1
ATOM 6931 C CA . SER B 1 439 ? 20.182 25.959 -79.974 1.00 40.95 419 SER B CA 1
ATOM 6932 C C . SER B 1 439 ? 19.532 27.107 -80.733 1.00 40.80 419 SER B C 1
ATOM 6933 O O . SER B 1 439 ? 18.785 27.898 -80.147 1.00 40.00 419 SER B O 1
ATOM 6936 N N . ARG B 1 440 ? 19.818 27.197 -82.034 1.00 38.19 420 ARG B N 1
ATOM 6937 C CA . ARG B 1 440 ? 19.246 28.268 -82.842 1.00 38.85 420 ARG B CA 1
ATOM 6938 C C . ARG B 1 440 ? 17.738 28.129 -82.997 1.00 39.72 420 ARG B C 1
ATOM 6939 O O . ARG B 1 440 ? 17.078 29.094 -83.396 1.00 44.94 420 ARG B O 1
ATOM 6947 N N . LEU B 1 441 ? 17.179 26.959 -82.693 1.00 33.34 421 LEU B N 1
ATOM 6948 C CA . LEU B 1 441 ? 15.734 26.779 -82.689 1.00 37.74 421 LEU B CA 1
ATOM 6949 C C . LEU B 1 441 ? 15.079 27.278 -81.408 1.00 41.38 421 LEU B C 1
ATOM 6950 O O . LEU B 1 441 ? 13.852 27.198 -81.289 1.00 45.45 421 LEU B O 1
ATOM 6955 N N . GLN B 1 442 ? 15.860 27.783 -80.451 1.00 44.24 422 GLN B N 1
ATOM 6956 C CA . GLN B 1 442 ? 15.325 28.324 -79.211 1.00 43.71 422 GLN B CA 1
ATOM 6957 C C . GLN B 1 442 ? 15.763 29.750 -78.924 1.00 46.29 422 GLN B C 1
ATOM 6958 O O . GLN B 1 442 ? 15.072 30.447 -78.173 1.00 50.98 422 GLN B O 1
ATOM 6964 N N . TYR B 1 443 ? 16.879 30.202 -79.492 1.00 37.42 423 TYR B N 1
ATOM 6965 C CA . TYR B 1 443 ? 17.396 31.537 -79.246 1.00 42.10 423 TYR B CA 1
ATOM 6966 C C . TYR B 1 443 ? 17.937 32.124 -80.541 1.00 44.23 423 TYR B C 1
ATOM 6967 O O . TYR B 1 443 ? 18.444 31.405 -81.405 1.00 43.76 423 TYR B O 1
ATOM 6976 N N . GLU B 1 444 ? 17.815 33.440 -80.664 1.00 49.10 424 GLU B N 1
ATOM 6977 C CA . GLU B 1 444 ? 18.498 34.181 -81.710 1.00 49.72 424 GLU B CA 1
ATOM 6978 C C . GLU B 1 444 ? 19.847 34.672 -81.196 1.00 48.49 424 GLU B C 1
ATOM 6979 O O . GLU B 1 444 ? 20.066 34.804 -79.990 1.00 56.27 424 GLU B O 1
ATOM 6985 N N . GLU B 1 445 ? 20.758 34.941 -82.135 1.00 42.52 425 GLU B N 1
ATOM 6986 C CA . GLU B 1 445 ? 22.109 35.337 -81.750 1.00 49.20 425 GLU B CA 1
ATOM 6987 C C . GLU B 1 445 ? 22.111 36.631 -80.946 1.00 52.17 425 GLU B C 1
ATOM 6988 O O . GLU B 1 445 ? 22.957 36.809 -80.062 1.00 54.57 425 GLU B O 1
ATOM 6994 N N . LYS B 1 446 ? 21.167 37.535 -81.220 1.00 52.50 426 LYS B N 1
ATOM 6995 C CA . LYS B 1 446 ? 21.113 38.790 -80.478 1.00 49.78 426 LYS B CA 1
ATOM 6996 C C . LYS B 1 446 ? 20.726 38.568 -79.020 1.00 52.85 426 LYS B C 1
ATOM 6997 O O . LYS B 1 446 ? 21.091 39.373 -78.156 1.00 50.96 426 LYS B O 1
ATOM 7003 N N . THR B 1 447 ? 19.999 37.488 -78.726 1.00 51.69 427 THR B N 1
ATOM 7004 C CA . THR B 1 447 ? 19.590 37.219 -77.352 1.00 53.37 427 THR B CA 1
ATOM 7005 C C . THR B 1 447 ? 20.751 36.677 -76.527 1.00 49.34 427 THR B C 1
ATOM 7006 O O . THR B 1 447 ? 20.987 37.128 -75.401 1.00 50.19 427 THR B O 1
ATOM 7010 N N . ILE B 1 448 ? 21.484 35.706 -77.075 1.00 47.77 428 ILE B N 1
ATOM 7011 C CA . ILE B 1 448 ? 22.651 35.173 -76.383 1.00 43.17 428 ILE B CA 1
ATOM 7012 C C . ILE B 1 448 ? 23.756 36.220 -76.312 1.00 49.00 428 ILE B C 1
ATOM 7013 O O . ILE B 1 448 ? 24.532 36.250 -75.348 1.00 57.13 428 ILE B O 1
ATOM 7018 N N . ALA B 1 449 ? 23.841 37.103 -77.312 1.00 44.83 429 ALA B N 1
ATOM 7019 C CA . ALA B 1 449 ? 24.842 38.164 -77.278 1.00 48.15 429 ALA B CA 1
ATOM 7020 C C . ALA B 1 449 ? 24.622 39.106 -76.102 1.00 44.87 429 ALA B C 1
ATOM 7021 O O . ALA B 1 449 ? 25.585 39.674 -75.575 1.00 47.69 429 ALA B O 1
ATOM 7023 N N . SER B 1 450 ? 23.369 39.287 -75.680 1.00 45.89 430 SER B N 1
ATOM 7024 C CA . SER B 1 450 ? 23.095 40.127 -74.520 1.00 48.32 430 SER B CA 1
ATOM 7025 C C . SER B 1 450 ? 23.565 39.460 -73.233 1.00 44.94 430 SER B C 1
ATOM 7026 O O . SER B 1 450 ? 24.149 40.119 -72.364 1.00 43.44 430 SER B O 1
ATOM 7029 N N . LEU B 1 451 ? 23.323 38.154 -73.096 1.00 41.77 431 LEU B N 1
ATOM 7030 C CA . LEU B 1 451 ? 23.730 37.446 -71.886 1.00 44.68 431 LEU B CA 1
ATOM 7031 C C . LEU B 1 451 ? 25.247 37.418 -71.744 1.00 47.94 431 LEU B C 1
ATOM 7032 O O . LEU B 1 451 ? 25.778 37.600 -70.642 1.00 54.84 431 LEU B O 1
ATOM 7037 N N . ALA B 1 452 ? 25.962 37.191 -72.848 1.00 46.48 432 ALA B N 1
ATOM 7038 C CA . ALA B 1 452 ? 27.417 37.124 -72.780 1.00 44.07 432 ALA B CA 1
ATOM 7039 C C . ALA B 1 452 ? 28.038 38.499 -72.579 1.00 51.94 432 ALA B C 1
ATOM 7040 O O . ALA B 1 452 ? 29.103 38.611 -71.960 1.00 47.99 432 ALA B O 1
ATOM 7042 N N . ASP B 1 453 ? 27.399 39.553 -73.092 1.00 58.36 433 ASP B N 1
ATOM 7043 C CA . ASP B 1 453 ? 27.923 40.900 -72.887 1.00 52.35 433 ASP B CA 1
ATOM 7044 C C . ASP B 1 453 ? 27.746 41.344 -71.440 1.00 52.15 433 ASP B C 1
ATOM 7045 O O . ASP B 1 453 ? 28.633 41.991 -70.871 1.00 51.20 433 ASP B O 1
ATOM 7050 N N . SER B 1 454 ? 26.604 41.013 -70.831 1.00 49.02 434 SER B N 1
ATOM 7051 C CA . SER B 1 454 ? 26.416 41.302 -69.415 1.00 48.75 434 SER B CA 1
ATOM 7052 C C . SER B 1 454 ? 27.340 40.457 -68.549 1.00 56.47 434 SER B C 1
ATOM 7053 O O . SER B 1 454 ? 27.760 40.900 -67.474 1.00 54.68 434 SER B O 1
ATOM 7056 N N . TYR B 1 455 ? 27.668 39.245 -69.001 1.00 53.35 435 TYR B N 1
ATOM 7057 C CA . TYR B 1 455 ? 28.583 38.396 -68.249 1.00 52.16 435 TYR B CA 1
ATOM 7058 C C . TYR B 1 455 ? 30.019 38.892 -68.354 1.00 51.70 435 TYR B C 1
ATOM 7059 O O . TYR B 1 455 ? 30.794 38.747 -67.402 1.00 54.39 435 TYR B O 1
ATOM 7068 N N . ARG B 1 456 ? 30.388 39.481 -69.493 1.00 50.36 436 ARG B N 1
ATOM 7069 C CA . ARG B 1 456 ? 31.747 39.983 -69.663 1.00 50.15 436 ARG B CA 1
ATOM 7070 C C . ARG B 1 456 ? 31.999 41.208 -68.794 1.00 50.71 436 ARG B C 1
ATOM 7071 O O . ARG B 1 456 ? 33.074 41.343 -68.198 1.00 57.59 436 ARG B O 1
ATOM 7079 N N . LYS B 1 457 ? 31.021 42.111 -68.708 1.00 49.33 437 LYS B N 1
ATOM 7080 C CA . LYS B 1 457 ? 31.214 43.341 -67.949 1.00 54.14 437 LYS B CA 1
ATOM 7081 C C . LYS B 1 457 ? 31.089 43.104 -66.449 1.00 55.17 437 LYS B C 1
ATOM 7082 O O . LYS B 1 457 ? 31.797 43.739 -65.659 1.00 59.47 437 LYS B O 1
ATOM 7088 N N . HIS B 1 458 ? 30.196 42.202 -66.036 1.00 49.77 438 HIS B N 1
ATOM 7089 C CA . HIS B 1 458 ? 30.113 41.851 -64.623 1.00 52.78 438 HIS B CA 1
ATOM 7090 C C . HIS B 1 458 ? 31.368 41.127 -64.157 1.00 54.43 438 HIS B C 1
ATOM 7091 O O . HIS B 1 458 ? 31.750 41.240 -62.987 1.00 52.42 438 HIS B O 1
ATOM 7098 N N . LEU B 1 459 ? 32.020 40.383 -65.052 1.00 58.24 439 LEU B N 1
ATOM 7099 C CA . LEU B 1 459 ? 33.277 39.730 -64.701 1.00 53.06 439 LEU B CA 1
ATOM 7100 C C . LEU B 1 459 ? 34.403 40.749 -64.583 1.00 58.31 439 LEU B C 1
ATOM 7101 O O . LEU B 1 459 ? 35.195 40.709 -63.634 1.00 60.78 439 LEU B O 1
ATOM 7106 N N . LEU B 1 460 ? 34.491 41.674 -65.543 1.00 57.02 440 LEU B N 1
ATOM 7107 C CA . LEU B 1 460 ? 35.503 42.721 -65.464 1.00 59.48 440 LEU B CA 1
ATOM 7108 C C . LEU B 1 460 ? 35.205 43.702 -64.338 1.00 56.54 440 LEU B C 1
ATOM 7109 O O . LEU B 1 460 ? 36.125 44.338 -63.811 1.00 58.44 440 LEU B O 1
ATOM 7114 N N . GLY B 1 461 ? 33.933 43.841 -63.957 1.00 50.04 441 GLY B N 1
ATOM 7115 C CA . GLY B 1 461 ? 33.602 44.651 -62.798 1.00 57.64 441 GLY B CA 1
ATOM 7116 C C . GLY B 1 461 ? 34.040 44.016 -61.495 1.00 56.05 441 GLY B C 1
ATOM 7117 O O . GLY B 1 461 ? 34.280 44.718 -60.509 1.00 57.31 441 GLY B O 1
ATOM 7118 N N . ILE B 1 462 ? 34.149 42.687 -61.470 1.00 53.72 442 ILE B N 1
ATOM 7119 C CA . ILE B 1 462 ? 34.654 41.994 -60.290 1.00 55.85 442 ILE B CA 1
ATOM 7120 C C . ILE B 1 462 ? 36.177 42.027 -60.260 1.00 62.20 442 ILE B C 1
ATOM 7121 O O . ILE B 1 462 ? 36.786 42.172 -59.194 1.00 68.56 442 ILE B O 1
ATOM 7126 N N . ILE B 1 463 ? 36.816 41.902 -61.427 1.00 57.27 443 ILE B N 1
ATOM 7127 C CA . ILE B 1 463 ? 38.273 41.990 -61.495 1.00 60.04 443 ILE B CA 1
ATOM 7128 C C . ILE B 1 463 ? 38.741 43.365 -61.034 1.00 63.08 443 ILE B C 1
ATOM 7129 O O . ILE B 1 463 ? 39.695 43.489 -60.257 1.00 69.79 443 ILE B O 1
ATOM 7134 N N . GLU B 1 464 ? 38.070 44.420 -61.504 1.00 64.16 444 GLU B N 1
ATOM 7135 C CA . GLU B 1 464 ? 38.431 45.771 -61.088 1.00 64.22 444 GLU B CA 1
ATOM 7136 C C . GLU B 1 464 ? 38.110 46.012 -59.618 1.00 69.95 444 GLU B C 1
ATOM 7137 O O . GLU B 1 464 ? 38.839 46.743 -58.938 1.00 72.90 444 GLU B O 1
ATOM 7143 N N . HIS B 1 465 ? 37.034 45.407 -59.111 1.00 67.91 445 HIS B N 1
ATOM 7144 C CA . HIS B 1 465 ? 36.667 45.600 -57.712 1.00 61.97 445 HIS B CA 1
ATOM 7145 C C . HIS B 1 465 ? 37.646 44.899 -56.779 1.00 69.21 445 HIS B C 1
ATOM 7146 O O . HIS B 1 465 ? 38.010 45.442 -55.730 1.00 67.69 445 HIS B O 1
ATOM 7153 N N . CYS B 1 466 ? 38.084 43.691 -57.143 1.00 72.80 446 CYS B N 1
ATOM 7154 C CA . CYS B 1 466 ? 38.996 42.949 -56.280 1.00 69.89 446 CYS B CA 1
ATOM 7155 C C . CYS B 1 466 ? 40.399 43.541 -56.298 1.00 71.86 446 CYS B C 1
ATOM 7156 O O . CYS B 1 466 ? 41.121 43.443 -55.299 1.00 78.43 446 CYS B O 1
ATOM 7159 N N . MET B 1 467 ? 40.805 44.151 -57.414 1.00 70.37 447 MET B N 1
ATOM 7160 C CA . MET B 1 467 ? 42.104 44.815 -57.452 1.00 75.46 447 MET B CA 1
ATOM 7161 C C . MET B 1 467 ? 42.116 46.066 -56.585 1.00 77.00 447 MET B C 1
ATOM 7162 O O . MET B 1 467 ? 43.153 46.405 -56.002 1.00 78.91 447 MET B O 1
ATOM 7167 N N . ALA B 1 468 ? 40.980 46.761 -56.485 1.00 74.35 448 ALA B N 1
ATOM 7168 C CA . ALA B 1 468 ? 40.908 47.946 -55.637 1.00 79.77 448 ALA B CA 1
ATOM 7169 C C . ALA B 1 468 ? 40.942 47.584 -54.158 1.00 80.23 448 ALA B C 1
ATOM 7170 O O . ALA B 1 468 ? 41.447 48.364 -53.342 1.00 85.97 448 ALA B O 1
ATOM 7172 N N . LYS B 1 469 ? 40.415 46.413 -53.796 1.00 77.96 449 LYS B N 1
ATOM 7173 C CA . LYS B 1 469 ? 40.393 45.995 -52.399 1.00 77.54 449 LYS B CA 1
ATOM 7174 C C . LYS B 1 469 ? 41.790 45.751 -51.841 1.00 85.87 449 LYS B C 1
ATOM 7175 O O . LYS B 1 469 ? 41.981 45.833 -50.623 1.00 86.08 449 LYS B O 1
ATOM 7181 N N . GLU B 1 470 ? 42.772 45.470 -52.697 1.00 86.06 450 GLU B N 1
ATOM 7182 C CA . GLU B 1 470 ? 44.124 45.208 -52.221 1.00 84.94 450 GLU B CA 1
ATOM 7183 C C . GLU B 1 470 ? 44.947 46.477 -52.055 1.00 87.65 450 GLU B C 1
ATOM 7184 O O . GLU B 1 470 ? 45.890 46.486 -51.255 1.00 92.92 450 GLU B O 1
ATOM 7190 N N . GLU B 1 471 ? 44.602 47.537 -52.788 1.00 86.38 451 GLU B N 1
ATOM 7191 C CA . GLU B 1 471 ? 45.166 48.886 -52.636 1.00 92.80 451 GLU B CA 1
ATOM 7192 C C . GLU B 1 471 ? 46.645 48.934 -52.250 1.00 91.14 451 GLU B C 1
ATOM 7193 O O . GLU B 1 471 ? 47.124 49.931 -51.708 1.00 91.83 451 GLU B O 1
#

InterPro domains:
  IPR000873 AMP-dependent synthetase/ligase domain [PF00501] (473-821)
  IPR000873 AMP-dependent synthetase/ligase domain [PF00501] (1513-1856)
  IPR000873 AMP-dependent synthetase/ligase domain [PF00501] (2550-2889)
  IPR001242 Condensation domain [PF00668] (9-454)
  IPR001242 Condensation domain [PF00668] (1060-1493)
  IPR001242 Condensation domain [PF00668] (2095-2530)
  IPR001242 Condensation domain [PF00668] (3123-3575)
  IPR006162 Phosphopantetheine attachment site [PS00012] (1002-1017)
  IPR006162 Phosphopantetheine attachment site [PS00012] (2037-2052)
  IPR006162 Phosphopantetheine attachment site [PS00012] (3070-3085)
  IPR009081 Phosphopantetheine binding ACP domain [PF00550] (979-1043)
  IPR009081 Phosphopantetheine binding ACP domain [PF00550] (2015-2078)
  IPR009081 Phosphopantetheine binding ACP domain [PF00550] (3048-3107)
  IPR009081 Phosphopantetheine binding ACP domain [PS50075] (972-1047)
  IPR009081 Phosphopantetheine binding ACP domain [PS50075] (2007-2082)
  IPR009081 Phosphopantetheine binding ACP domain [PS50075] (3040-3114)
  IPR010060 Non-ribosomal peptide synthase [TIGR01720] (3431-3583)
  IPR010071 Amino acid adenylation domain [TIGR01733] (494-894)
  IPR010071 Amino acid adenylation domain [TIGR01733] (1534-1929)
  IPR010071 Amino acid adenylation domain [TIGR01733] (2571-2961)

CATH classification: 3.30.559.30

Sequence (887 aa):
SEQGVVEGEIALTPIQKWFFANNFTDRHHWNQAVMLFREDGFDEGLVRQAFQQIVEHHDALRMVYKQEDGAIKQINRGLTDERFRFYSYDLKNHANSEARILELSDQIQSSIDLEHGPLVHVALFATKDGDHLLVAIHHLVVDGVSWRILFEDFSSAYSQALHQQEIVLPKKTDSFKDWAAQLQKYADSDELLREVAYWHNLETTTTTAALPTDFVTADRKQKHTRTLSFALTVPQTENLLRHVHHAYHTEMNDLLLTALGLAVKDWAHTNGVVINLEGHGREDIQNEMNVTRTIGWFTSQYPVVLDMEKAEDLPYQIKQTKENLRRIPKKGIGYEILRTLTTSQLQPPLAFTLRPEISFNYLGQFGGFTFSPLGTGQLFSPESERVFLLDISAMIEDGELRISVGYSRLQYEEKTIASLADSYRKHLLGIIEHCMAKSRESEQGVVEGEIALTPIQKWFFANNFTDRHHWNQAVMLFREDGFDEGLVRQAFQQIVEHHDALRMVYKQEDGAIKQINRGLTDERFRFYSYDLKNHANSEARILELSDQIQSSIDLEHGPLVHVALFATKDGDHLLVAIHHLVVDGVSWRILFEDFSSAYSQALHQQEIVLPKKTDSFKDWAAQLQKYADSDELLREVAYWHNLETTTTTAALPTDFVTADRKQKHTRTLSFALTVPQTENLLRHVHHAYHTEMNDLLLTALGLAVKDWAHTNGVVINLEGHGREDIQNEMNVTRTIGWFTSQYPVVLDMEKAEDLPYQIKQTKENLRRIPKKGIGYEEILRTLTTSQLQPPLAFTLRPEISFNYLGQFESDGKTGGFTFSPLGTGQLFSPESERVFLLDISAMIEDGELRISVGYSRLQYEEKTIASLADSYRKHLLGIIEHCMAKEE

Secondary structure (DSSP, 8-state):
---S---EEEPPPHHHHHHHHTT-TTTT-BEEEEEEEETT---HHHHHHHHHHHHHHSGGGGEEEE-GGGS-EEEE--SSS---EEEEEE-SS-S-HHHHHHHHHHHHHT---TTT---EEEEEEEETTEEEEEEEEEGGG--HHHHHHHHHHHHHHHHHHHTTPPP-PPPP-S-HHHHHHHHHHHHSSSTGGGGHHHHHHHHHS----PPP-SS--S--BGGGEEEEEEE--HHHHHHHHHTSHHHHT--HHHHHHHHHHHHHHHHH--SEEEEEEEE------STT---SS--S---EEEEEEEE-S--S-HHHHHHHHHHHHHTSGGGGTHHHHHHHT--S--SS--------SEEEEEEEE---SEE-SS-----B-TTPBP--SEEEEEEEETTEEEEEEEEETTT--HHHHHHHHHHHHHHHHHHHHHHTT-/------S---EEEPPPHHHHHHHHTT-TTTT-BEEEEEEEESS---HHHHHHHHHHHHHHSGGGGEEEEEETTEEEEEE--SSS---EEEEEE-SSSS-THHHHHHHHHHHHT---TTT---EEEEEEEETTEEEEEEEEEGGG--HHHHHHHHHHHHHHHHHHHTT-----PPP-S-HHHHHHHHHHHHTSHHHHTTHHHHHHHHHH----PPP-S---S--BGGGEEEEEEE--HHHHHHHHHTGGGTTT--HHHHHHHHHHHHHHHHH--SEEEEEEEE------STT---TT--S---EEEEEEEE-S--S-HHHHHHHHHHHHHTSGGGGTHHHHHHHT--S--SS--------SEEEEEEEEE---GGGT--EE-SS-----B-TTPBP-SSEEEEEEEETTEEEEEEEEETTT--HHHHHHHHHHHHHHHHHHHHHHHHHH-

Nearest PDB structures (foldseek):
  6ta8-assembly1_A  TM=1.002E+00  e=4.259E-97  Brevibacillus parabrevis
  6ta8-assembly2_B  TM=9.928E-01  e=4.844E-88  Brevibacillus parabrevis
  8rz6-assembly1_B  TM=7.981E-01  e=4.679E-25  Streptomyces regensis
  8rz6-assembly1_A  TM=7.947E-01  e=2.762E-25  Streptomyces regensis
  4zxw-assembly1_A  TM=7.712E-01  e=1.373E-22  Streptomyces globisporus

Foldseek 3Di:
DDQAADWFWADQDLVRVVLVVLVWDLLLQFWDKFKFWDQVADDVVLLVLLQLVVLRRFQLQQWAWDQPPNDIIIIRHGNPDDSEAEAEEEAAPPDDQQVVVQVVLQVQSSPAHRHRDRQWYWYWYQYVRGIMIMIIGHLQWADLLLVVLVVVSSLQSSVCVVVVHNRDDDGDFDHPRVVSVLLLVLLQDCVLLVCLVVLLVVVPPDDDDDFAWPADDPQQFCLQKDKDKDKDDLVLLVLVVPQQCVLVVFDPVLLLVLLLQQLSCVQRVDFKAKEWEKDQQPFPSDPPGDCNSHGGNNIATDIAMQGNPDVPPVVVSSVVSRVSQVVAPRRRNSPSSNVPNRDDCRPPRDDPPDQHQEYEYESEEDPDIGGDPHDSYDRGDSRTGDRHQKYWYWYHYPSMIMIMIMHGCNTHDVVSVVSSVVSSVVSSSVSSVVSNVD/DDAADQAADWDWADADLVRCVLVVLVWDLSLQFWDKFKKWFQAADDPVLQVQLLLVVLRRQQLQQKAWAADPNDIIIIRDHPPDDSEAEAEDECAVPDCPQVVCQVVLQVQSSPAHRHHDRQWYWYWYHYNRYIMIMIMGHLQFADLLQVQLVQVSSVQSSVCVVVPHDRDDDGRFHHPRNVRVLLLVLLADVVLLVCLVVLQCVVPVDDADDFAWPADDPAFFCLQKDKDKDWDDLVLLVLLVPFLCVLPVADNVLLLVLLLQQLCCVQRVDQKAKEWEKDQQPWPSDPPGDCSNHTGNRIAIDIFMQGCNPVPDSVCSSVVSRCSQVPRPGRNNSPSSNVPRRDDCRDPRNDPPDQGQHYEEESEEDEHPVVVSDMAGDPHDSYDRGDRRTGDRHQKYWYWYHYPSMIMIMIMHGCNTHDPVSVVSSVVSSVVSSSVSSVVSNVSVD

Organism: Brevibacillus parabrevis (NCBI:txid54914)

B-factor: mean 55.93, std 13.38, range [22.13, 113.55]

Radius of gyration: 33.97 Å; Cα contacts (8 Å, |Δi|>4): 1616; chains: 2; bounding box: 66×68×116 Å